Protein 4YLI (pdb70)

B-factor: mean 74.46, std 20.17, range [33.18, 168.23]

InterPro domains:
  IPR001304 C-type lectin-like [PF00059] (160-266)
  IPR001304 C-type lectin-like [PS50041] (149-265)
  IPR001304 C-type lectin-like [SM00034] (138-265)
  IPR008160 Collagen triple helix repeat [PF01391] (58-112)
  IPR016186 C-type lectin-like/link domain superfamily [G3DSA:3.10.100.10] (116-270)
  IPR016187 C-type lectin fold [SSF56436] (149-268)
  IPR018378 C-type lectin, conserved site [PS00615] (242-264)
  IPR033990 Collectin, C-type lectin-like domain [cd03591] (151-266)
  IPR051077 Calcium-dependent Lectin [PTHR24024] (12-266)

GO terms:
  GO:0070492 oligosaccharide binding (F, IDA)
  GO:0005509 calcium ion binding (F, IDA)
  GO:0005537 D-mannose binding (F, IDA)
  GO:0005576 extracellular region (C, IDA)
  GO:0003677 DNA binding (F, IDA)
  GO:0042806 fucose binding (F, IDA)
  GO:0019730 antimicrobial humoral response (P, IDA)
  GO:0006956 complement activation (P, IDA)
  GO:0120153 calcium-dependent carbohydrate binding (F, IDA)
  GO:0097194 execution phase of apoptosis (P, IC)
  GO:0001867 complement activation, lectin pathway (P, IMP)
  GO:0005515 protein binding (F, IPI)
  GO:0005576 extracellular region (C, TAS)
  GO:0042802 identical protein binding (F, IPI)
  GO:0001867 complement activation, lectin pathway (P, IDA)
  GO:1903028 positive regulation of opsonization (P, IDA)
  GO:0006508 proteolysis (P, IDA)

Organism: Homo sapiens (NCBI:txid9606)

Foldseek 3Di:
DVVCVVVVVVVVVVVVCVVVVCCCCPVNQNKADDPWKIKGWFFFWDFQVVQQVVLVVVPFGFADCLDDVSLVSVLVSCVVVVHFKAFGFWWQVPHPPFICGNVRHGRDDDAQADPCPPVCPPVAWTTWMAGNVSHIYTGHRRGIGIGMTMHTPD/DVVVVVVVVVVVVVVVCVVVVVCCVPVPQNWDDDPWKIKHWFFFWDFQVVQQVVLVVVPFGFADCQDPVSLVSVLVSCVVVPHFKAFGFWWQVVHPPFIAGNVRHGRDPDAQADPCPPVCVVVAWTTWMAGNVSHIYTGHRRGIGITMTMHTPD/DVVVVVVVVVVVVVVVVVVVVCCCPVPQPWDDDPWKTKHWFFDWDFQVVQQVVLVVVPFGFADCQDPVSLVRVLVSCVVVVHFKAFGFWWQVVHPPFIAGVVRHGHDDDAFADVCPPPCPPVAFTTWMAGNVSHIYTGHRRGIGITMTMHGPD/DVVVVVVVVVVVVVVVCVVVVVCCVPVPQNWDDDPWKIKGWFFFWAFQVVQQVVLVVVPFGFADCQDPVSLVRVLVSCVVVVHFKAFGFWWQVPHPPFIAGVVRHGHDPDAQADVCPPPCPVVAFTTWMAGNVSHIYTDHRRGIGITMTMHTPVD/DVVVVVVVVVVVVVVVCCVPVPQNWDDDPWKIKGWDFFWDFQVVQQVVLVVVPFGFADCQDPVSLVSVLVSCVVVVHFKAFGFWWDVVHPPFIAGNVRHGHDPDAQADPCPPPCPVVAFTTWMAGNVSHIYTHHRRGIGITMTMHTPVD/DVVVVVVVVVVVVVVVVVVVVVCCVPVPQNWDDDPWKIKGWFFFWDFQVVQQVVLVVVPFGFADCQDPVSLVSVLVSCVVVVHFKAFGFWWQVPHPPFIAGVVRHGHDDDAQADVCPPPCPVVAFTGWMAGNVSHIYTGHRRGIGIGMTMGTPD

Structure (mmCIF, N/CA/C/O backbone):
data_4YLI
#
_entry.id   4YLI
#
_cell.length_a   72.990
_cell.length_b   107.590
_cell.length_c   77.820
_cell.angle_alpha   90.000
_cell.angle_beta   91.490
_cell.angle_gamma   90.000
#
_symmetry.space_group_name_H-M   'P 1 21 1'
#
loop_
_entity.id
_entity.type
_entity.pdbx_description
1 polymer Collectin-11
2 non-polymer 'CALCIUM ION'
3 non-polymer 'CHLORIDE ION'
4 non-polymer GLYCEROL
5 water water
#
loop_
_atom_site.group_PDB
_atom_site.id
_atom_site.type_symbol
_atom_site.label_atom_id
_atom_site.label_alt_id
_atom_site.label_comp_id
_atom_site.label_asym_id
_atom_site.label_entity_id
_atom_site.label_seq_id
_atom_site.pdbx_PDB_ins_code
_atom_site.Cartn_x
_atom_site.Cartn_y
_atom_site.Cartn_z
_atom_site.occupancy
_atom_site.B_iso_or_equiv
_atom_site.auth_seq_id
_atom_site.auth_comp_id
_atom_site.auth_asym_id
_atom_site.auth_atom_id
_atom_site.pdbx_PDB_model_num
ATOM 1 N N . SER A 1 1 ? 49.997 6.053 16.694 1.00 137.37 116 SER A N 1
ATOM 2 C CA . SER A 1 1 ? 50.721 6.871 15.730 1.00 141.23 116 SER A CA 1
ATOM 3 C C . SER A 1 1 ? 50.545 6.332 14.313 1.00 146.00 116 SER A C 1
ATOM 4 O O . SER A 1 1 ? 49.601 5.596 14.035 1.00 158.53 116 SER A O 1
ATOM 7 N N . GLN A 1 2 ? 51.460 6.693 13.420 1.00 140.90 117 GLN A N 1
ATOM 8 C CA . GLN A 1 2 ? 51.341 6.320 12.012 1.00 136.58 117 GLN A CA 1
ATOM 9 C C . GLN A 1 2 ? 51.364 4.809 11.808 1.00 130.41 117 GLN A C 1
ATOM 10 O O . GLN A 1 2 ? 50.696 4.280 10.917 1.00 133.43 117 GLN A O 1
ATOM 16 N N . LEU A 1 3 ? 52.130 4.123 12.646 1.00 122.39 118 LEU A N 1
ATOM 17 C CA . LEU A 1 3 ? 52.204 2.668 12.627 1.00 109.49 118 LEU A CA 1
ATOM 18 C C . LEU A 1 3 ? 50.875 2.079 13.094 1.00 110.16 118 LEU A C 1
ATOM 19 O O . LEU A 1 3 ? 50.494 0.981 12.684 1.00 97.35 118 LEU A O 1
ATOM 24 N N . ARG A 1 4 ? 50.180 2.820 13.956 1.00 115.05 119 ARG A N 1
ATOM 25 C CA . ARG A 1 4 ? 48.875 2.407 14.466 1.00 110.64 119 ARG A CA 1
ATOM 26 C C . ARG A 1 4 ? 47.905 2.259 13.308 1.00 106.61 119 ARG A C 1
ATOM 27 O O . ARG A 1 4 ? 46.930 1.517 13.400 1.00 110.07 119 ARG A O 1
ATOM 35 N N . LYS A 1 5 ? 48.151 2.998 12.232 1.00 108.00 120 LYS A N 1
ATOM 36 C CA . LYS A 1 5 ? 47.346 2.847 11.031 1.00 118.79 120 LYS A CA 1
ATOM 37 C C . LYS A 1 5 ? 47.599 1.447 10.468 1.00 125.88 120 LYS A C 1
ATOM 38 O O . LYS A 1 5 ? 46.658 0.722 10.136 1.00 122.86 120 LYS A O 1
ATOM 44 N N . ALA A 1 6 ? 48.875 1.077 10.360 1.00 126.55 121 ALA A N 1
ATOM 45 C CA . ALA A 1 6 ? 49.258 -0.261 9.917 1.00 122.63 121 ALA A CA 1
ATOM 46 C C . ALA A 1 6 ? 48.892 -1.313 10.964 1.00 121.30 121 ALA A C 1
ATOM 47 O O . ALA A 1 6 ? 48.403 -2.395 10.634 1.00 114.88 121 ALA A O 1
ATOM 49 N N . ILE A 1 7 ? 49.148 -0.978 12.226 1.00 117.01 122 ILE A N 1
ATOM 50 C CA . ILE A 1 7 ? 48.811 -1.829 13.365 1.00 109.88 122 ILE A CA 1
ATOM 51 C C . ILE A 1 7 ? 47.297 -1.959 13.536 1.00 115.43 122 ILE A C 1
ATOM 52 O O . ILE A 1 7 ? 46.779 -3.047 13.798 1.00 98.44 122 ILE A O 1
ATOM 57 N N . GLY A 1 8 ? 46.597 -0.837 13.382 1.00 128.21 123 GLY A N 1
ATOM 58 C CA . GLY A 1 8 ? 45.150 -0.795 13.507 1.00 129.27 123 GLY A CA 1
ATOM 59 C C . GLY A 1 8 ? 44.473 -1.665 12.471 1.00 123.86 123 GLY A C 1
ATOM 60 O O . GLY A 1 8 ? 43.393 -2.203 12.705 1.00 123.74 123 GLY A O 1
ATOM 61 N N . GLU A 1 9 ? 45.095 -1.787 11.307 1.00 115.85 124 GLU A N 1
ATOM 62 C CA . GLU A 1 9 ? 44.573 -2.678 10.290 1.00 106.82 124 GLU A CA 1
ATOM 63 C C . GLU A 1 9 ? 44.801 -4.091 10.793 1.00 107.62 124 GLU A C 1
ATOM 64 O O . GLU A 1 9 ? 43.984 -4.982 10.574 1.00 109.10 124 GLU A O 1
ATOM 70 N N . MET A 1 10 ? 45.920 -4.277 11.487 1.00 114.41 125 MET A N 1
ATOM 71 C CA . MET A 1 10 ? 46.275 -5.573 12.051 1.00 117.04 125 MET A CA 1
ATOM 72 C C . MET A 1 10 ? 45.340 -6.024 13.172 1.00 111.55 125 MET A C 1
ATOM 73 O O . MET A 1 10 ? 45.133 -7.227 13.341 1.00 119.59 125 MET A O 1
ATOM 78 N N . ASP A 1 11 ? 44.780 -5.094 13.945 1.00 94.80 126 ASP A N 1
ATOM 79 C CA . ASP A 1 11 ? 43.809 -5.516 14.951 1.00 85.00 126 ASP A CA 1
ATOM 80 C C . ASP A 1 11 ? 42.588 -6.068 14.211 1.00 79.82 126 ASP A C 1
ATOM 81 O O . ASP A 1 11 ? 42.054 -7.115 14.575 1.00 77.99 126 ASP A O 1
ATOM 86 N N . ASN A 1 12 ? 42.167 -5.361 13.164 1.00 78.53 127 ASN A N 1
ATOM 87 C CA . ASN A 1 12 ? 41.080 -5.821 12.305 1.00 84.48 127 ASN A CA 1
ATOM 88 C C . ASN A 1 12 ? 41.438 -7.099 11.553 1.00 82.22 127 ASN A C 1
ATOM 89 O O . ASN A 1 12 ? 40.605 -7.992 11.402 1.00 94.23 127 ASN A O 1
ATOM 94 N N . GLN A 1 13 ? 42.680 -7.183 11.083 1.00 80.65 128 GLN A N 1
ATOM 95 C CA . GLN A 1 13 ? 43.139 -8.359 10.349 1.00 85.62 128 GLN A CA 1
ATOM 96 C C . GLN A 1 13 ? 43.118 -9.599 11.232 1.00 84.17 128 GLN A C 1
ATOM 97 O O . GLN A 1 13 ? 42.603 -10.645 10.837 1.00 91.51 128 GLN A O 1
ATOM 103 N N . VAL A 1 14 ? 43.679 -9.473 12.430 1.00 74.66 129 VAL A N 1
ATOM 104 C CA . VAL A 1 14 ? 43.692 -10.571 13.386 1.00 72.36 129 VAL A CA 1
ATOM 105 C C . VAL A 1 14 ? 42.268 -10.908 13.808 1.00 76.82 129 VAL A C 1
ATOM 106 O O . VAL A 1 14 ? 41.907 -12.077 13.951 1.00 81.60 129 VAL A O 1
ATOM 110 N N . SER A 1 15 ? 41.465 -9.867 14.003 1.00 71.28 130 SER A N 1
ATOM 111 C CA . SER A 1 15 ? 40.068 -10.027 14.379 1.00 79.34 130 SER A CA 1
ATOM 112 C C . SER A 1 15 ? 39.271 -10.716 13.274 1.00 81.95 130 SER A C 1
ATOM 113 O O . SER A 1 15 ? 38.383 -11.526 13.549 1.00 81.41 130 SER A O 1
ATOM 116 N N . GLN A 1 16 ? 39.591 -10.387 12.026 1.00 78.11 131 GLN A N 1
ATOM 117 C CA . GLN A 1 16 ? 38.943 -11.009 10.877 1.00 80.17 131 GLN A CA 1
ATOM 118 C C . GLN A 1 16 ? 39.267 -12.500 10.775 1.00 70.10 131 GLN A C 1
ATOM 119 O O . GLN A 1 16 ? 38.380 -13.317 10.526 1.00 65.41 131 GLN A O 1
ATOM 125 N N . LEU A 1 17 ? 40.537 -12.848 10.967 1.00 69.44 132 LEU A N 1
ATOM 126 C CA . LEU A 1 17 ? 40.957 -14.247 10.949 1.00 61.26 132 LEU A CA 1
ATOM 127 C C . LEU A 1 17 ? 40.271 -15.042 12.052 1.00 61.31 132 LEU A C 1
ATOM 128 O O . LEU A 1 17 ? 39.893 -16.196 11.854 1.00 61.24 132 LEU A O 1
ATOM 133 N N . THR A 1 18 ? 40.111 -14.422 13.216 1.00 65.56 133 THR A N 1
ATOM 134 C CA . THR A 1 18 ? 39.422 -15.072 14.325 1.00 71.43 133 THR A CA 1
ATOM 135 C C . THR A 1 18 ? 37.979 -15.402 13.950 1.00 69.02 133 THR A C 1
ATOM 136 O O . THR A 1 18 ? 37.493 -16.496 14.232 1.00 67.06 133 THR A O 1
ATOM 140 N N . SER A 1 19 ? 37.304 -14.454 13.308 1.00 69.53 134 SER A N 1
ATOM 141 C CA . SER A 1 19 ? 35.918 -14.648 12.897 1.00 78.38 134 SER A CA 1
ATOM 142 C C . SER A 1 19 ? 35.778 -15.702 11.795 1.00 77.05 134 SER A C 1
ATOM 143 O O . SER A 1 19 ? 34.912 -16.573 11.867 1.00 73.44 134 SER A O 1
ATOM 146 N N . GLU A 1 20 ? 36.627 -15.621 10.774 1.00 73.58 135 GLU A N 1
ATOM 147 C CA . GLU A 1 20 ? 36.567 -16.578 9.674 1.00 72.73 135 GLU A CA 1
ATOM 148 C C . GLU A 1 20 ? 36.971 -17.978 10.111 1.00 65.88 135 GLU A C 1
ATOM 149 O O . GLU A 1 20 ? 36.392 -18.964 9.659 1.00 62.67 135 GLU A O 1
ATOM 155 N N . LEU A 1 21 ? 37.968 -18.067 10.984 1.00 62.21 136 LEU A N 1
ATOM 156 C CA . LEU A 1 21 ? 38.394 -19.360 11.504 1.00 59.67 136 LEU A CA 1
ATOM 157 C C . LEU A 1 21 ? 37.262 -19.976 12.315 1.00 59.35 136 LEU A C 1
ATOM 158 O O . LEU A 1 21 ? 37.040 -21.186 12.276 1.00 59.65 136 LEU A O 1
ATOM 163 N N . LYS A 1 22 ? 36.551 -19.133 13.055 1.00 60.46 137 LYS A N 1
ATOM 164 C CA . LYS A 1 22 ? 35.391 -19.585 13.809 1.00 66.48 137 LYS A CA 1
ATOM 165 C C . LYS A 1 22 ? 34.350 -20.155 12.850 1.00 67.90 137 LYS A C 1
ATOM 166 O O . LYS A 1 22 ? 33.742 -21.191 13.124 1.00 72.38 137 LYS A O 1
ATOM 172 N N . PHE A 1 23 ? 34.150 -19.466 11.729 1.00 61.57 138 PHE A N 1
ATOM 173 C CA . PHE A 1 23 ? 33.225 -19.912 10.692 1.00 62.34 138 PHE A CA 1
ATOM 174 C C . PHE A 1 23 ? 33.623 -21.272 10.115 1.00 67.36 138 PHE A C 1
ATOM 175 O O . PHE A 1 23 ? 32.792 -22.172 9.989 1.00 61.57 138 PHE A O 1
ATOM 183 N N . ILE A 1 24 ? 34.897 -21.414 9.765 1.00 72.98 139 ILE A N 1
ATOM 184 C CA . ILE A 1 24 ? 35.404 -22.664 9.206 1.00 72.88 139 ILE A CA 1
ATOM 185 C C . ILE A 1 24 ? 35.293 -23.805 10.215 1.00 65.93 139 ILE A C 1
ATOM 186 O O . ILE A 1 24 ? 34.898 -24.920 9.874 1.00 69.51 139 ILE A O 1
ATOM 191 N N . LYS A 1 25 ? 35.657 -23.513 11.457 1.00 66.78 140 LYS A N 1
ATOM 192 C CA . LYS A 1 25 ? 35.596 -24.491 12.533 1.00 67.11 140 LYS A CA 1
ATOM 193 C C . LYS A 1 25 ? 34.161 -24.927 12.829 1.00 69.22 140 LYS A C 1
ATOM 194 O O . LYS A 1 25 ? 33.884 -26.116 12.989 1.00 80.96 140 LYS A O 1
ATOM 200 N N . ASN A 1 26 ? 33.252 -23.959 12.899 1.00 66.46 141 ASN A N 1
ATOM 201 C CA . ASN A 1 26 ? 31.878 -24.227 13.314 1.00 71.94 141 ASN A CA 1
ATOM 202 C C . ASN A 1 26 ? 30.914 -24.467 12.157 1.00 67.70 141 ASN A C 1
ATOM 203 O O . ASN A 1 26 ? 30.262 -25.508 12.086 1.00 64.01 141 ASN A O 1
ATOM 208 N N . ALA A 1 27 ? 30.821 -23.494 11.258 1.00 72.18 142 ALA A N 1
ATOM 209 C CA . ALA A 1 27 ? 29.849 -23.547 10.173 1.00 70.38 142 ALA A CA 1
ATOM 210 C C . ALA A 1 27 ? 30.218 -24.570 9.103 1.00 75.15 142 ALA A C 1
ATOM 211 O O . ALA A 1 27 ? 29.344 -25.209 8.524 1.00 73.28 142 ALA A O 1
ATOM 213 N N . VAL A 1 28 ? 31.512 -24.732 8.846 1.00 81.38 143 VAL A N 1
ATOM 214 C CA . VAL A 1 28 ? 31.959 -25.600 7.763 1.00 70.05 143 VAL A CA 1
ATOM 215 C C . VAL A 1 28 ? 32.342 -26.987 8.265 1.00 67.94 143 VAL A C 1
ATOM 216 O O . VAL A 1 28 ? 31.751 -27.984 7.857 1.00 61.97 143 VAL A O 1
ATOM 220 N N . ALA A 1 29 ? 33.329 -27.051 9.152 1.00 77.36 144 ALA A N 1
ATOM 221 C CA . ALA A 1 29 ? 33.807 -28.336 9.652 1.00 75.76 144 ALA A CA 1
ATOM 222 C C . ALA A 1 29 ? 32.819 -28.929 10.651 1.00 68.22 144 ALA A C 1
ATOM 223 O O . ALA A 1 29 ? 32.776 -30.141 10.853 1.00 65.25 144 ALA A O 1
ATOM 225 N N . GLY A 1 30 ? 32.040 -28.061 11.286 1.00 74.33 145 GLY A N 1
ATOM 226 C CA . GLY A 1 30 ? 31.031 -28.486 12.237 1.00 68.13 145 GLY A CA 1
ATOM 227 C C . GLY A 1 30 ? 31.631 -29.248 13.401 1.00 72.30 145 GLY A C 1
ATOM 228 O O . GLY A 1 30 ? 31.071 -30.247 13.844 1.00 83.62 145 GLY A O 1
ATOM 229 N N . VAL A 1 31 ? 32.762 -28.770 13.909 1.00 68.46 146 VAL A N 1
ATOM 230 C CA . VAL A 1 31 ? 33.458 -29.478 14.975 1.00 73.75 146 VAL A CA 1
ATOM 231 C C . VAL A 1 31 ? 32.945 -29.037 16.344 1.00 74.12 146 VAL A C 1
ATOM 232 O O . VAL A 1 31 ? 32.510 -27.900 16.525 1.00 67.78 146 VAL A O 1
ATOM 236 N N . ARG A 1 32 ? 32.997 -29.951 17.307 1.00 81.70 147 ARG A N 1
ATOM 237 C CA . ARG A 1 32 ? 32.567 -29.652 18.665 1.00 73.09 147 ARG A CA 1
ATOM 238 C C . ARG A 1 32 ? 33.741 -29.669 19.626 1.00 72.04 147 ARG A C 1
ATOM 239 O O . ARG A 1 32 ? 34.652 -30.486 19.490 1.00 70.93 147 ARG A O 1
ATOM 247 N N . GLU A 1 33 ? 33.715 -28.772 20.602 1.00 76.08 148 GLU A N 1
ATOM 248 C CA . GLU A 1 33 ? 34.845 -28.612 21.505 1.00 79.10 148 GLU A CA 1
ATOM 249 C C . GLU A 1 33 ? 34.385 -28.256 22.911 1.00 87.62 148 GLU A C 1
ATOM 250 O O . GLU A 1 33 ? 33.484 -27.440 23.097 1.00 93.52 148 GLU A O 1
ATOM 256 N N . THR A 1 34 ? 35.010 -28.884 23.899 1.00 87.25 149 THR A N 1
ATOM 257 C CA . THR A 1 34 ? 34.809 -28.509 25.290 1.00 92.12 149 THR A CA 1
ATOM 258 C C . THR A 1 34 ? 36.044 -27.746 25.737 1.00 93.52 149 THR A C 1
ATOM 259 O O . THR A 1 34 ? 36.802 -27.249 24.903 1.00 98.42 149 THR A O 1
ATOM 263 N N . GLU A 1 35 ? 36.256 -27.654 27.043 1.00 92.99 150 GLU A N 1
ATOM 264 C CA . GLU A 1 35 ? 37.401 -26.913 27.552 1.00 97.49 150 GLU A CA 1
ATOM 265 C C . GLU A 1 35 ? 38.676 -27.756 27.525 1.00 101.18 150 GLU A C 1
ATOM 266 O O . GLU A 1 35 ? 39.782 -27.219 27.574 1.00 109.88 150 GLU A O 1
ATOM 272 N N . SER A 1 36 ? 38.526 -29.075 27.437 1.00 108.61 151 SER A N 1
ATOM 273 C CA . SER A 1 36 ? 39.687 -29.961 27.461 1.00 104.56 151 SER A CA 1
ATOM 274 C C . SER A 1 36 ? 39.826 -30.822 26.203 1.00 94.98 151 SER A C 1
ATOM 275 O O . SER A 1 36 ? 40.913 -31.318 25.904 1.00 92.91 151 SER A O 1
ATOM 278 N N . LYS A 1 37 ? 38.736 -30.996 25.463 1.00 89.32 152 LYS A N 1
ATOM 279 C CA . LYS A 1 37 ? 38.751 -31.902 24.317 1.00 82.36 152 LYS A CA 1
ATOM 280 C C . LYS A 1 37 ? 37.969 -31.385 23.113 1.00 77.46 152 LYS A C 1
ATOM 281 O O . LYS A 1 37 ? 37.054 -30.572 23.246 1.00 83.95 152 LYS A O 1
ATOM 287 N N . ILE A 1 38 ? 38.342 -31.883 21.939 1.00 63.02 153 ILE A N 1
ATOM 288 C CA . ILE A 1 38 ? 37.653 -31.563 20.696 1.00 60.76 153 ILE A CA 1
ATOM 289 C C . ILE A 1 38 ? 37.048 -32.818 20.076 1.00 66.21 153 ILE A C 1
ATOM 290 O O . ILE A 1 38 ? 37.675 -33.876 20.060 1.00 62.75 153 ILE A O 1
ATOM 295 N N . TYR A 1 39 ? 35.826 -32.698 19.568 1.00 70.27 154 TYR A N 1
ATOM 296 C CA . TYR A 1 39 ? 35.147 -33.829 18.946 1.00 69.48 154 TYR A CA 1
ATOM 297 C C . TYR A 1 39 ? 34.879 -33.568 17.468 1.00 65.74 154 TYR A C 1
ATOM 298 O O . TYR A 1 39 ? 34.473 -32.471 17.082 1.00 63.80 154 TYR A O 1
ATOM 307 N N . LEU A 1 40 ? 35.119 -34.583 16.646 1.00 53.61 155 LEU A N 1
ATOM 308 C CA . LEU A 1 40 ? 34.936 -34.471 15.203 1.00 56.19 155 LEU A CA 1
ATOM 309 C C . LEU A 1 40 ? 34.145 -35.644 14.636 1.00 57.73 155 LEU A C 1
ATOM 310 O O . LEU A 1 40 ? 34.501 -36.804 14.847 1.00 46.26 155 LEU A O 1
ATOM 315 N N . LEU A 1 41 ? 33.057 -35.333 13.940 1.00 63.50 156 LEU A N 1
ATOM 316 C CA . LEU A 1 41 ? 32.266 -36.349 13.256 1.00 55.69 156 LEU A CA 1
ATOM 317 C C . LEU A 1 41 ? 32.827 -36.615 11.860 1.00 61.87 156 LEU A C 1
ATOM 318 O O . LEU A 1 41 ? 32.853 -35.721 11.014 1.00 70.54 156 LEU A O 1
ATOM 323 N N . VAL A 1 42 ? 33.276 -37.843 11.623 1.00 52.39 157 VAL A N 1
ATOM 324 C CA . VAL A 1 42 ? 33.808 -38.224 10.320 1.00 52.84 157 VAL A CA 1
ATOM 325 C C . VAL A 1 42 ? 32.785 -39.049 9.551 1.00 60.09 157 VAL A C 1
ATOM 326 O O . VAL A 1 42 ? 32.433 -40.157 9.961 1.00 60.52 157 VAL A O 1
ATOM 330 N N . LYS A 1 43 ? 32.301 -38.500 8.441 1.00 59.46 158 LYS A N 1
ATOM 331 C CA . LYS A 1 43 ? 31.242 -39.149 7.676 1.00 65.04 158 LYS A CA 1
ATOM 332 C C . LYS A 1 43 ? 31.795 -40.065 6.593 1.00 74.23 158 LYS A C 1
ATOM 333 O O . LYS A 1 43 ? 31.496 -39.902 5.413 1.00 78.00 158 LYS A O 1
ATOM 339 N N . GLU A 1 44 ? 32.598 -41.036 7.011 1.00 73.22 159 GLU A N 1
ATOM 340 C CA . GLU A 1 44 ? 33.100 -42.070 6.118 1.00 62.75 159 GLU A CA 1
ATOM 341 C C . GLU A 1 44 ? 32.810 -43.425 6.731 1.00 68.99 159 GLU A C 1
ATOM 342 O O . GLU A 1 44 ? 33.262 -43.716 7.837 1.00 72.47 159 GLU A O 1
ATOM 348 N N . GLU A 1 45 ? 32.050 -44.250 6.024 1.00 63.84 160 GLU A N 1
ATOM 349 C CA . GLU A 1 45 ? 31.701 -45.565 6.536 1.00 60.61 160 GLU A CA 1
ATOM 350 C C . GLU A 1 45 ? 32.902 -46.509 6.587 1.00 57.24 160 GLU A C 1
ATOM 351 O O . GLU A 1 45 ? 33.462 -46.885 5.558 1.00 63.69 160 GLU A O 1
ATOM 357 N N . LYS A 1 46 ? 33.293 -46.876 7.804 1.00 57.66 161 LYS A N 1
ATOM 358 C CA . LYS A 1 46 ? 34.382 -47.819 8.035 1.00 54.57 161 LYS A CA 1
ATOM 359 C C . LYS A 1 46 ? 33.998 -48.810 9.128 1.00 54.83 161 LYS A C 1
ATOM 360 O O . LYS A 1 46 ? 33.044 -48.586 9.874 1.00 51.88 161 LYS A O 1
ATOM 366 N N . ARG A 1 47 ? 34.750 -49.897 9.237 1.00 53.62 162 ARG A N 1
ATOM 367 C CA . ARG A 1 47 ? 34.566 -50.815 10.349 1.00 55.48 162 ARG A CA 1
ATOM 368 C C . ARG A 1 47 ? 35.389 -50.303 11.524 1.00 60.83 162 ARG A C 1
ATOM 369 O O . ARG A 1 47 ? 36.219 -49.404 11.357 1.00 64.36 162 ARG A O 1
ATOM 377 N N . TYR A 1 48 ? 35.147 -50.860 12.709 1.00 48.36 163 TYR A N 1
ATOM 378 C CA . TYR A 1 48 ? 35.732 -50.329 13.939 1.00 62.24 163 TYR A CA 1
ATOM 379 C C . TYR A 1 48 ? 37.248 -50.165 13.870 1.00 55.31 163 TYR A C 1
ATOM 380 O O . TYR A 1 48 ? 37.782 -49.125 14.262 1.00 54.11 163 TYR A O 1
ATOM 389 N N . ALA A 1 49 ? 37.933 -51.191 13.377 1.00 50.31 164 ALA A N 1
ATOM 390 C CA . ALA A 1 49 ? 39.388 -51.171 13.298 1.00 51.99 164 ALA A CA 1
ATOM 391 C C . ALA A 1 49 ? 39.888 -50.027 12.420 1.00 55.24 164 ALA A C 1
ATOM 392 O O . ALA A 1 49 ? 40.856 -49.348 12.764 1.00 68.61 164 ALA A O 1
ATOM 394 N N . ASP A 1 50 ? 39.218 -49.813 11.293 1.00 52.43 165 ASP A N 1
ATOM 395 C CA . ASP A 1 50 ? 39.591 -48.745 10.371 1.00 52.26 165 ASP A CA 1
ATOM 396 C C . ASP A 1 50 ? 39.219 -47.371 10.927 1.00 61.68 165 ASP A C 1
ATOM 397 O O . ASP A 1 50 ? 39.937 -46.394 10.713 1.00 67.92 165 ASP A O 1
ATOM 402 N N . ALA A 1 51 ? 38.104 -47.305 11.648 1.00 56.37 166 ALA A N 1
ATOM 403 C CA . ALA A 1 51 ? 37.669 -46.061 12.271 1.00 51.49 166 ALA A CA 1
ATOM 404 C C . ALA A 1 51 ? 38.692 -45.590 13.295 1.00 58.19 166 ALA A C 1
ATOM 405 O O . ALA A 1 51 ? 39.064 -44.413 13.317 1.00 55.12 166 ALA A O 1
ATOM 407 N N . GLN A 1 52 ? 39.151 -46.518 14.132 1.00 53.02 167 GLN A N 1
ATOM 408 C CA . GLN A 1 52 ? 40.139 -46.208 15.159 1.00 54.03 167 GLN A CA 1
ATOM 409 C C . GLN A 1 52 ? 41.455 -45.758 14.527 1.00 64.37 167 GLN A C 1
ATOM 410 O O . GLN A 1 52 ? 42.088 -44.819 15.014 1.00 63.37 167 GLN A O 1
ATOM 416 N N . LEU A 1 53 ? 41.868 -46.429 13.451 1.00 53.53 168 LEU A N 1
ATOM 417 C CA . LEU A 1 53 ? 43.089 -46.044 12.737 1.00 63.96 168 LEU A CA 1
ATOM 418 C C . LEU A 1 53 ? 42.967 -44.642 12.158 1.00 57.75 168 LEU A C 1
ATOM 419 O O . LEU A 1 53 ? 43.909 -43.855 12.201 1.00 59.54 168 LEU A O 1
ATOM 424 N N . SER A 1 54 ? 41.792 -44.335 11.626 1.00 57.47 169 SER A N 1
ATOM 425 C CA . SER A 1 54 ? 41.534 -43.027 11.051 1.00 53.14 169 SER A CA 1
ATOM 426 C C . SER A 1 54 ? 41.638 -41.941 12.131 1.00 60.15 169 SER A C 1
ATOM 427 O O . SER A 1 54 ? 42.226 -40.877 11.903 1.00 65.61 169 SER A O 1
ATOM 430 N N . CYS A 1 55 ? 41.078 -42.219 13.308 1.00 54.09 170 CYS A N 1
ATOM 431 C CA . CYS A 1 55 ? 41.163 -41.298 14.441 1.00 55.27 170 CYS A CA 1
ATOM 432 C C . CYS A 1 55 ? 42.608 -41.122 14.903 1.00 62.75 170 CYS A C 1
ATOM 433 O O . CYS A 1 55 ? 43.033 -40.016 15.240 1.00 66.25 170 CYS A O 1
ATOM 436 N N . GLN A 1 56 ? 43.361 -42.218 14.922 1.00 61.07 171 GLN A N 1
ATOM 437 C CA . GLN A 1 56 ? 44.762 -42.167 15.325 1.00 67.31 171 GLN A CA 1
ATOM 438 C C . GLN A 1 56 ? 45.598 -41.421 14.290 1.00 65.06 171 GLN A C 1
ATOM 439 O O . GLN A 1 56 ? 46.536 -40.711 14.638 1.00 72.41 171 GLN A O 1
ATOM 445 N N . GLY A 1 57 ? 45.245 -41.570 13.018 1.00 64.05 172 GLY A N 1
ATOM 446 C CA . GLY A 1 57 ? 45.956 -40.884 11.955 1.00 63.27 172 GLY A CA 1
ATOM 447 C C . GLY A 1 57 ? 45.826 -39.381 12.078 1.00 62.59 172 GLY A C 1
ATOM 448 O O . GLY A 1 57 ? 46.694 -38.632 11.630 1.00 66.98 172 GLY A O 1
ATOM 449 N N . ARG A 1 58 ? 44.731 -38.943 12.692 1.00 63.48 173 ARG A N 1
ATOM 450 C CA . ARG A 1 58 ? 44.484 -37.523 12.901 1.00 64.62 173 ARG A CA 1
ATOM 451 C C . ARG A 1 58 ? 45.020 -37.019 14.239 1.00 66.09 173 ARG A C 1
ATOM 452 O O . ARG A 1 58 ? 44.948 -35.829 14.529 1.00 62.80 173 ARG A O 1
ATOM 460 N N . GLY A 1 59 ? 45.574 -37.924 15.038 1.00 74.07 174 GLY A N 1
ATOM 461 C CA . GLY A 1 59 ? 46.162 -37.558 16.313 1.00 69.77 174 GLY A CA 1
ATOM 462 C C . GLY A 1 59 ? 45.239 -37.732 17.505 1.00 67.31 174 GLY A C 1
ATOM 463 O O . GLY A 1 59 ? 45.436 -37.099 18.543 1.00 68.07 174 GLY A O 1
ATOM 464 N N . GLY A 1 60 ? 44.225 -38.581 17.362 1.00 62.79 175 GLY A N 1
ATOM 465 C CA . GLY A 1 60 ? 43.290 -38.829 18.445 1.00 62.87 175 GLY A CA 1
ATOM 466 C C . GLY A 1 60 ? 42.840 -40.276 18.516 1.00 61.15 175 GLY A C 1
ATOM 467 O O . GLY A 1 60 ? 43.528 -41.173 18.034 1.00 65.90 175 GLY A O 1
ATOM 468 N N . THR A 1 61 ? 41.678 -40.499 19.120 1.00 60.38 176 THR A N 1
ATOM 469 C CA . THR A 1 61 ? 41.072 -41.828 19.180 1.00 71.30 176 THR A CA 1
ATOM 470 C C . THR A 1 61 ? 39.558 -41.696 19.121 1.00 62.66 176 THR A C 1
ATOM 471 O O . THR A 1 61 ? 39.021 -40.589 19.210 1.00 69.93 176 THR A O 1
ATOM 475 N N . LEU A 1 62 ? 38.871 -42.823 18.972 1.00 62.44 177 LEU A N 1
ATOM 476 C CA . LEU A 1 62 ? 37.414 -42.829 18.998 1.00 54.25 177 LEU A CA 1
ATOM 477 C C . LEU A 1 62 ? 36.911 -42.248 20.318 1.00 59.78 177 LEU A C 1
ATOM 478 O O . LEU A 1 62 ? 37.488 -42.505 21.376 1.00 58.49 177 LEU A O 1
ATOM 483 N N . SER A 1 63 ? 35.855 -41.440 20.237 1.00 59.36 178 SER A N 1
ATOM 484 C CA . SER A 1 63 ? 35.326 -40.709 21.387 1.00 64.33 178 SER A CA 1
ATOM 485 C C . SER A 1 63 ? 35.064 -41.610 22.586 1.00 68.24 178 SER A C 1
ATOM 486 O O . SER A 1 63 ? 34.571 -42.731 22.441 1.00 68.16 178 SER A O 1
ATOM 489 N N . MET A 1 64 ? 35.394 -41.107 23.771 1.00 72.59 179 MET A N 1
ATOM 490 C CA . MET A 1 64 ? 35.251 -41.879 24.999 1.00 74.46 179 MET A CA 1
ATOM 491 C C . MET A 1 64 ? 34.415 -41.141 26.039 1.00 82.64 179 MET A C 1
ATOM 492 O O . MET A 1 64 ? 34.958 -40.471 26.919 1.00 91.83 179 MET A O 1
ATOM 497 N N . PRO A 1 65 ? 33.085 -41.270 25.944 1.00 80.27 180 PRO A N 1
ATOM 498 C CA . PRO A 1 65 ? 32.181 -40.646 26.915 1.00 81.06 180 PRO A CA 1
ATOM 499 C C . PRO A 1 65 ? 32.338 -41.258 28.303 1.00 92.25 180 PRO A C 1
ATOM 500 O O . PRO A 1 65 ? 31.733 -42.291 28.598 1.00 87.77 180 PRO A O 1
ATOM 504 N N . LYS A 1 66 ? 33.153 -40.622 29.138 1.00 98.48 181 LYS A N 1
ATOM 505 C CA . LYS A 1 66 ? 33.433 -41.124 30.477 1.00 98.91 181 LYS A CA 1
ATOM 506 C C . LYS A 1 66 ? 32.554 -40.446 31.525 1.00 101.47 181 LYS A C 1
ATOM 507 O O . LYS A 1 66 ? 32.573 -40.817 32.698 1.00 108.67 181 LYS A O 1
ATOM 513 N N . ASP A 1 67 ? 31.777 -39.458 31.090 1.00 101.85 182 ASP A N 1
ATOM 514 C CA . ASP A 1 67 ? 30.846 -38.761 31.974 1.00 103.34 182 ASP A CA 1
ATOM 515 C C . ASP A 1 67 ? 29.595 -38.306 31.224 1.00 102.16 182 ASP A C 1
ATOM 516 O O . ASP A 1 67 ? 29.505 -38.441 30.004 1.00 95.92 182 ASP A O 1
ATOM 521 N N . GLU A 1 68 ? 28.628 -37.780 31.970 1.00 108.68 183 GLU A N 1
ATOM 522 C CA . GLU A 1 68 ? 27.344 -37.369 31.408 1.00 102.51 183 GLU A CA 1
ATOM 523 C C . GLU A 1 68 ? 27.474 -36.230 30.401 1.00 107.00 183 GLU A C 1
ATOM 524 O O . GLU A 1 68 ? 26.791 -36.219 29.375 1.00 99.73 183 GLU A O 1
ATOM 530 N N . ALA A 1 69 ? 28.358 -35.281 30.695 1.00 109.19 184 ALA A N 1
ATOM 531 C CA . ALA A 1 69 ? 28.534 -34.099 29.856 1.00 105.64 184 ALA A CA 1
ATOM 532 C C . ALA A 1 69 ? 29.033 -34.450 28.457 1.00 104.40 184 ALA A C 1
ATOM 533 O O . ALA A 1 69 ? 28.466 -34.004 27.458 1.00 104.66 184 ALA A O 1
ATOM 535 N N . ALA A 1 70 ? 30.088 -35.256 28.393 1.00 105.09 185 ALA A N 1
ATOM 536 C CA . ALA A 1 70 ? 30.661 -35.673 27.118 1.00 93.26 185 ALA A CA 1
ATOM 537 C C . ALA A 1 70 ? 29.643 -36.424 26.268 1.00 95.74 185 ALA A C 1
ATOM 538 O O . ALA A 1 70 ? 29.522 -36.174 25.068 1.00 94.01 185 ALA A O 1
ATOM 540 N N . ASN A 1 71 ? 28.909 -37.341 26.892 1.00 91.24 186 ASN A N 1
ATOM 541 C CA . ASN A 1 71 ? 27.914 -38.133 26.176 1.00 90.49 186 ASN A CA 1
ATOM 542 C C . ASN A 1 71 ? 26.802 -37.266 25.591 1.00 88.14 186 ASN A C 1
ATOM 543 O O . ASN A 1 71 ? 26.349 -37.499 24.469 1.00 77.72 186 ASN A O 1
ATOM 548 N N . GLY A 1 72 ? 26.368 -36.268 26.356 1.00 89.93 187 GLY A N 1
ATOM 549 C CA . GLY A 1 72 ? 25.326 -35.362 25.909 1.00 89.87 187 GLY A CA 1
ATOM 550 C C . GLY A 1 72 ? 25.748 -34.522 24.718 1.00 96.95 187 GLY A C 1
ATOM 551 O O . GLY A 1 72 ? 24.976 -34.338 23.774 1.00 101.68 187 GLY A O 1
ATOM 552 N N . LEU A 1 73 ? 26.975 -34.012 24.760 1.00 91.57 188 LEU A N 1
ATOM 553 C CA . LEU A 1 73 ? 27.515 -33.232 23.654 1.00 96.23 188 LEU A CA 1
ATOM 554 C C . LEU A 1 73 ? 27.564 -34.077 22.388 1.00 88.26 188 LEU A C 1
ATOM 555 O O . LEU A 1 73 ? 27.146 -33.639 21.316 1.00 93.75 188 LEU A O 1
ATOM 560 N N . MET A 1 74 ? 28.070 -35.298 22.528 1.00 79.42 189 MET A N 1
ATOM 561 C CA . MET A 1 74 ? 28.164 -36.232 21.412 1.00 75.70 189 MET A CA 1
ATOM 562 C C . MET A 1 74 ? 26.783 -36.526 20.831 1.00 80.88 189 MET A C 1
ATOM 563 O O . MET A 1 74 ? 26.609 -36.552 19.611 1.00 76.07 189 MET A O 1
ATOM 568 N N . ALA A 1 75 ? 25.801 -36.720 21.708 1.00 74.69 190 ALA A N 1
ATOM 569 C CA . ALA A 1 75 ? 24.432 -36.996 21.282 1.00 80.63 190 ALA A CA 1
ATOM 570 C C . ALA A 1 75 ? 23.841 -35.838 20.479 1.00 90.54 190 ALA A C 1
ATOM 571 O O . ALA A 1 75 ? 23.226 -36.052 19.433 1.00 87.98 190 ALA A O 1
ATOM 573 N N . ALA A 1 76 ? 24.032 -34.616 20.971 1.00 82.26 191 ALA A N 1
ATOM 574 C CA . ALA A 1 76 ? 23.546 -33.428 20.276 1.00 89.06 191 ALA A CA 1
ATOM 575 C C . ALA A 1 76 ? 24.244 -33.277 18.933 1.00 90.72 191 ALA A C 1
ATOM 576 O O . ALA A 1 76 ? 23.624 -32.920 17.931 1.00 92.04 191 ALA A O 1
ATOM 578 N N . TYR A 1 77 ? 25.541 -33.564 18.929 1.00 88.88 192 TYR A N 1
ATOM 579 C CA . TYR A 1 77 ? 26.348 -33.530 17.719 1.00 81.91 192 TYR A CA 1
ATOM 580 C C . TYR A 1 77 ? 25.742 -34.472 16.680 1.00 86.20 192 TYR A C 1
ATOM 581 O O . TYR A 1 77 ? 25.546 -34.096 15.524 1.00 90.65 192 TYR A O 1
ATOM 590 N N . LEU A 1 78 ? 25.430 -35.689 17.116 1.00 81.40 193 LEU A N 1
ATOM 591 C CA . LEU A 1 78 ? 24.801 -36.694 16.263 1.00 90.31 193 LEU A CA 1
ATOM 592 C C . LEU A 1 78 ? 23.444 -36.240 15.731 1.00 94.23 193 LEU A C 1
ATOM 593 O O . LEU A 1 78 ? 23.141 -36.412 14.550 1.00 88.49 193 LEU A O 1
ATOM 598 N N . ALA A 1 79 ? 22.632 -35.670 16.615 1.00 95.27 194 ALA A N 1
ATOM 599 C CA . ALA A 1 79 ? 21.282 -35.240 16.265 1.00 96.88 194 ALA A CA 1
ATOM 600 C C . ALA A 1 79 ? 21.263 -34.194 15.152 1.00 100.35 194 ALA A C 1
ATOM 601 O O . ALA A 1 79 ? 20.511 -34.322 14.185 1.00 109.37 194 ALA A O 1
ATOM 603 N N . GLN A 1 80 ? 22.085 -33.159 15.291 1.00 87.13 195 GLN A N 1
ATOM 604 C CA . GLN A 1 80 ? 22.124 -32.079 14.308 1.00 91.36 195 GLN A CA 1
ATOM 605 C C . GLN A 1 80 ? 22.588 -32.530 12.923 1.00 90.54 195 GLN A C 1
ATOM 606 O O . GLN A 1 80 ? 22.185 -31.953 11.913 1.00 96.64 195 GLN A O 1
ATOM 612 N N . ALA A 1 81 ? 23.431 -33.554 12.869 1.00 85.57 196 ALA A N 1
ATOM 613 C CA . ALA A 1 81 ? 23.941 -34.033 11.587 1.00 87.46 196 ALA A CA 1
ATOM 614 C C . ALA A 1 81 ? 22.933 -34.956 10.910 1.00 96.12 196 ALA A C 1
ATOM 615 O O . ALA A 1 81 ? 23.118 -35.364 9.764 1.00 96.57 196 ALA A O 1
ATOM 617 N N . GLY A 1 82 ? 21.866 -35.283 11.629 1.00 100.54 197 GLY A N 1
ATOM 618 C CA . GLY A 1 82 ? 20.824 -36.138 11.094 1.00 106.38 197 GLY A CA 1
ATOM 619 C C . GLY A 1 82 ? 21.279 -37.577 10.962 1.00 104.59 197 GLY A C 1
ATOM 620 O O . GLY A 1 82 ? 20.778 -38.323 10.118 1.00 100.66 197 GLY A O 1
ATOM 621 N N . LEU A 1 83 ? 22.235 -37.967 11.799 1.00 94.80 198 LEU A N 1
ATOM 622 C CA . LEU A 1 83 ? 22.761 -39.324 11.776 1.00 86.83 198 LEU A CA 1
ATOM 623 C C . LEU A 1 83 ? 22.076 -40.167 12.844 1.00 86.33 198 LEU A C 1
ATOM 624 O O . LEU A 1 83 ? 21.694 -39.659 13.900 1.00 80.70 198 LEU A O 1
ATOM 629 N N . ALA A 1 84 ? 21.922 -41.456 12.561 1.00 68.19 199 ALA A N 1
ATOM 630 C CA . ALA A 1 84 ? 21.267 -42.368 13.488 1.00 72.14 199 ALA A CA 1
ATOM 631 C C . ALA A 1 84 ? 22.263 -43.039 14.427 1.00 72.07 199 ALA A C 1
ATOM 632 O O . ALA A 1 84 ? 21.918 -43.398 15.553 1.00 77.55 199 ALA A O 1
ATOM 634 N N . ARG A 1 85 ? 23.496 -43.210 13.962 1.00 72.98 200 ARG A N 1
ATOM 635 C CA . ARG A 1 85 ? 24.492 -43.953 14.725 1.00 65.61 200 ARG A CA 1
ATOM 636 C C . ARG A 1 85 ? 25.926 -43.652 14.309 1.00 64.26 200 ARG A C 1
ATOM 637 O O . ARG A 1 85 ? 26.195 -43.314 13.154 1.00 64.18 200 ARG A O 1
ATOM 645 N N . VAL A 1 86 ? 26.840 -43.778 15.268 1.00 58.12 201 VAL A N 1
ATOM 646 C CA . VAL A 1 86 ? 28.272 -43.693 15.003 1.00 60.71 201 VAL A CA 1
ATOM 647 C C . VAL A 1 86 ? 29.038 -44.636 15.925 1.00 57.10 201 VAL A C 1
ATOM 648 O O . VAL A 1 86 ? 28.568 -44.978 17.011 1.00 58.00 201 VAL A O 1
ATOM 652 N N . PHE A 1 87 ? 30.213 -45.064 15.479 1.00 49.91 202 PHE A N 1
ATOM 653 C CA . PHE A 1 87 ? 31.137 -45.803 16.329 1.00 49.09 202 PHE A CA 1
ATOM 654 C C . PHE A 1 87 ? 31.704 -44.898 17.420 1.00 57.61 202 PHE A C 1
ATOM 655 O O . PHE A 1 87 ? 31.946 -43.713 17.187 1.00 53.50 202 PHE A O 1
ATOM 663 N N . ILE A 1 88 ? 31.903 -45.450 18.613 1.00 61.26 203 ILE A N 1
ATOM 664 C CA . ILE A 1 88 ? 32.607 -44.728 19.670 1.00 55.90 203 ILE A CA 1
ATOM 665 C C . ILE A 1 88 ? 33.670 -45.632 20.290 1.00 57.18 203 ILE A C 1
ATOM 666 O O . ILE A 1 88 ? 33.748 -46.820 19.968 1.00 51.21 203 ILE A O 1
ATOM 671 N N . GLY A 1 89 ? 34.496 -45.062 21.163 1.00 54.35 204 GLY A N 1
ATOM 672 C CA . GLY A 1 89 ? 35.648 -45.766 21.700 1.00 56.52 204 GLY A CA 1
ATOM 673 C C . GLY A 1 89 ? 35.356 -46.682 22.875 1.00 60.54 204 GLY A C 1
ATOM 674 O O . GLY A 1 89 ? 35.873 -46.476 23.973 1.00 68.37 204 GLY A O 1
ATOM 675 N N . ILE A 1 90 ? 34.519 -47.690 22.645 1.00 67.80 205 ILE A N 1
ATOM 676 C CA . ILE A 1 90 ? 34.223 -48.700 23.659 1.00 56.43 205 ILE A CA 1
ATOM 677 C C . ILE A 1 90 ? 34.150 -50.089 23.023 1.00 57.81 205 ILE A C 1
ATOM 678 O O . ILE A 1 90 ? 33.579 -50.250 21.943 1.00 58.33 205 ILE A O 1
ATOM 683 N N . ASN A 1 91 ? 34.736 -51.086 23.682 1.00 57.90 206 ASN A N 1
ATOM 684 C CA . ASN A 1 91 ? 34.737 -52.449 23.151 1.00 63.14 206 ASN A CA 1
ATOM 685 C C . ASN A 1 91 ? 35.004 -53.500 24.225 1.00 67.80 206 ASN A C 1
ATOM 686 O O . ASN A 1 91 ? 35.456 -53.174 25.323 1.00 64.24 206 ASN A O 1
ATOM 691 N N . ASP A 1 92 ? 34.719 -54.761 23.907 1.00 56.65 207 ASP A N 1
ATOM 692 C CA . ASP A 1 92 ? 35.102 -55.865 24.784 1.00 66.72 207 ASP A CA 1
ATOM 693 C C . ASP A 1 92 ? 35.792 -56.956 23.965 1.00 64.62 207 ASP A C 1
ATOM 694 O O . ASP A 1 92 ? 35.530 -58.147 24.131 1.00 76.52 207 ASP A O 1
ATOM 699 N N . LEU A 1 93 ? 36.684 -56.523 23.080 1.00 66.11 208 LEU A N 1
ATOM 700 C CA . LEU A 1 93 ? 37.411 -57.417 22.183 1.00 64.28 208 LEU A CA 1
ATOM 701 C C . LEU A 1 93 ? 38.313 -58.398 22.926 1.00 72.99 208 LEU A C 1
ATOM 702 O O . LEU A 1 93 ? 38.426 -59.563 22.541 1.00 78.20 208 LEU A O 1
ATOM 707 N N . GLU A 1 94 ? 38.954 -57.926 23.990 1.00 74.94 209 GLU A N 1
ATOM 708 C CA . GLU A 1 94 ? 39.989 -58.707 24.654 1.00 83.02 209 GLU A CA 1
ATOM 709 C C . GLU A 1 94 ? 39.408 -59.742 25.617 1.00 88.88 209 GLU A C 1
ATOM 710 O O . GLU A 1 94 ? 39.993 -60.807 25.816 1.00 90.92 209 GLU A O 1
ATOM 716 N N . LYS A 1 95 ? 38.260 -59.434 26.211 1.00 87.14 210 LYS A N 1
ATOM 717 C CA . LYS A 1 95 ? 37.553 -60.401 27.046 1.00 89.92 210 LYS A CA 1
ATOM 718 C C . LYS A 1 95 ? 36.046 -60.153 27.006 1.00 91.60 210 LYS A C 1
ATOM 719 O O . LYS A 1 95 ? 35.584 -59.054 27.319 1.00 91.64 210 LYS A O 1
ATOM 725 N N . GLU A 1 96 ? 35.285 -61.177 26.628 1.00 81.42 211 GLU A N 1
ATOM 726 C CA . GLU A 1 96 ? 33.841 -61.042 26.457 1.00 75.26 211 GLU A CA 1
ATOM 727 C C . GLU A 1 96 ? 33.149 -60.597 27.743 1.00 82.52 211 GLU A C 1
ATOM 728 O O . GLU A 1 96 ? 33.331 -61.201 28.800 1.00 89.07 211 GLU A O 1
ATOM 734 N N . GLY A 1 97 ? 32.355 -59.535 27.639 1.00 75.63 212 GLY A N 1
ATOM 735 C CA . GLY A 1 97 ? 31.637 -59.000 28.781 1.00 74.06 212 GLY A CA 1
ATOM 736 C C . GLY A 1 97 ? 32.449 -57.968 29.539 1.00 83.10 212 GLY A C 1
ATOM 737 O O . GLY A 1 97 ? 31.914 -57.229 30.366 1.00 88.29 212 GLY A O 1
ATOM 738 N N . ALA A 1 98 ? 33.747 -57.921 29.258 1.00 80.04 213 ALA A N 1
ATOM 739 C CA . ALA A 1 98 ? 34.642 -56.968 29.907 1.00 82.56 213 ALA A CA 1
ATOM 740 C C . ALA A 1 98 ? 34.929 -55.764 29.007 1.00 77.70 213 ALA A C 1
ATOM 741 O O . ALA A 1 98 ? 35.888 -55.773 28.233 1.00 68.26 213 ALA A O 1
ATOM 743 N N . PHE A 1 99 ? 34.089 -54.736 29.107 1.00 78.21 214 PHE A N 1
ATOM 744 C CA . PHE A 1 99 ? 34.206 -53.560 28.245 1.00 81.52 214 PHE A CA 1
ATOM 745 C C . PHE A 1 99 ? 35.247 -52.555 28.734 1.00 87.56 214 PHE A C 1
ATOM 746 O O . PHE A 1 99 ? 35.356 -52.282 29.929 1.00 88.95 214 PHE A O 1
ATOM 754 N N . VAL A 1 100 ? 35.997 -52.003 27.786 1.00 85.95 215 VAL A N 1
ATOM 755 C CA . VAL A 1 100 ? 37.018 -50.999 28.065 1.00 84.44 215 VAL A CA 1
ATOM 756 C C . VAL A 1 100 ? 36.933 -49.870 27.041 1.00 77.82 215 VAL A C 1
ATOM 757 O O . VAL A 1 100 ? 36.297 -50.023 25.995 1.00 68.97 215 VAL A O 1
ATOM 761 N N . TYR A 1 101 ? 37.564 -48.737 27.339 1.00 78.02 216 TYR A N 1
ATOM 762 C CA . TYR A 1 101 ? 37.608 -47.634 26.384 1.00 68.88 216 TYR A CA 1
ATOM 763 C C . TYR A 1 101 ? 38.739 -47.857 25.384 1.00 69.98 216 TYR A C 1
ATOM 764 O O . TYR A 1 101 ? 39.533 -48.785 25.537 1.00 69.88 216 TYR A O 1
ATOM 773 N N . SER A 1 102 ? 38.799 -47.018 24.353 1.00 77.11 217 SER A N 1
ATOM 774 C CA . SER A 1 102 ? 39.818 -47.150 23.313 1.00 79.67 217 SER A CA 1
ATOM 775 C C . SER A 1 102 ? 41.236 -46.888 23.836 1.00 81.54 217 SER A C 1
ATOM 776 O O . SER A 1 102 ? 42.214 -47.347 23.244 1.00 81.34 217 SER A O 1
ATOM 779 N N . ASP A 1 103 ? 41.351 -46.149 24.936 1.00 77.75 218 ASP A N 1
ATOM 780 C CA . ASP A 1 103 ? 42.662 -45.875 25.522 1.00 83.52 218 ASP A CA 1
ATOM 781 C C . ASP A 1 103 ? 43.051 -46.967 26.514 1.00 87.55 218 ASP A C 1
ATOM 782 O O . ASP A 1 103 ? 43.997 -46.816 27.289 1.00 86.02 218 ASP A O 1
ATOM 787 N N . HIS A 1 104 ? 42.305 -48.067 26.473 1.00 87.61 219 HIS A N 1
ATOM 788 C CA . HIS A 1 104 ? 42.527 -49.217 27.344 1.00 94.04 219 HIS A CA 1
ATOM 789 C C . HIS A 1 104 ? 42.235 -48.911 28.810 1.00 94.18 219 HIS A C 1
ATOM 790 O O . HIS A 1 104 ? 42.487 -49.744 29.678 1.00 107.33 219 HIS A O 1
ATOM 797 N N . SER A 1 105 ? 41.704 -47.724 29.088 1.00 87.34 220 SER A N 1
ATOM 798 C CA . SER A 1 105 ? 41.267 -47.409 30.442 1.00 93.21 220 SER A CA 1
ATOM 799 C C . SER A 1 105 ? 39.984 -48.185 30.720 1.00 101.05 220 SER A C 1
ATOM 800 O O . SER A 1 105 ? 39.131 -48.313 29.841 1.00 100.35 220 SER A O 1
ATOM 803 N N . PRO A 1 106 ? 39.843 -48.706 31.947 1.00 103.39 221 PRO A N 1
ATOM 804 C CA . PRO A 1 106 ? 38.721 -49.594 32.273 1.00 102.08 221 PRO A CA 1
ATOM 805 C C . PRO A 1 106 ? 37.373 -48.882 32.285 1.00 103.88 221 PRO A C 1
ATOM 806 O O . PRO A 1 106 ? 37.304 -47.679 32.537 1.00 104.33 221 PRO A O 1
ATOM 810 N N . MET A 1 107 ? 36.310 -49.635 32.019 1.00 100.85 222 MET A N 1
ATOM 811 C CA . MET A 1 107 ? 34.954 -49.116 32.128 1.00 101.25 222 MET A CA 1
ATOM 812 C C . MET A 1 107 ? 34.649 -48.852 33.598 1.00 111.22 222 MET A C 1
ATOM 813 O O . MET A 1 107 ? 35.174 -49.537 34.476 1.00 124.92 222 MET A O 1
ATOM 818 N N . ARG A 1 108 ? 33.817 -47.854 33.871 1.00 102.55 223 ARG A N 1
ATOM 819 C CA . ARG A 1 108 ? 33.510 -47.502 35.251 1.00 99.85 223 ARG A CA 1
ATOM 820 C C . ARG A 1 108 ? 32.011 -47.422 35.509 1.00 101.45 223 ARG A C 1
ATOM 821 O O . ARG A 1 108 ? 31.210 -47.938 34.729 1.00 101.42 223 ARG A O 1
ATOM 829 N N . THR A 1 109 ? 31.644 -46.771 36.609 1.00 109.64 224 THR A N 1
ATOM 830 C CA . THR A 1 109 ? 30.253 -46.704 37.048 1.00 114.14 224 THR A CA 1
ATOM 831 C C . THR A 1 109 ? 29.337 -46.068 36.007 1.00 111.43 224 THR A C 1
ATOM 832 O O . THR A 1 109 ? 28.247 -46.576 35.737 1.00 103.88 224 THR A O 1
ATOM 836 N N . PHE A 1 110 ? 29.778 -44.955 35.429 1.00 108.40 225 PHE A N 1
ATOM 837 C CA . PHE A 1 110 ? 28.991 -44.267 34.414 1.00 104.14 225 PHE A CA 1
ATOM 838 C C . PHE A 1 110 ? 28.851 -45.094 33.137 1.00 96.16 225 PHE A C 1
ATOM 839 O O . PHE A 1 110 ? 29.825 -45.648 32.633 1.00 102.06 225 PHE A O 1
ATOM 847 N N . ASN A 1 111 ? 27.627 -45.174 32.625 1.00 87.84 226 ASN A N 1
ATOM 848 C CA . ASN A 1 111 ? 27.362 -45.814 31.343 1.00 85.62 226 ASN A CA 1
ATOM 849 C C . ASN A 1 111 ? 26.040 -45.329 30.758 1.00 81.26 226 ASN A C 1
ATOM 850 O O . ASN A 1 111 ? 25.217 -44.747 31.466 1.00 85.20 226 ASN A O 1
ATOM 855 N N . LYS A 1 112 ? 25.843 -45.562 29.464 1.00 80.37 227 LYS A N 1
ATOM 856 C CA . LYS A 1 112 ? 24.598 -45.196 28.796 1.00 79.48 227 LYS A CA 1
ATOM 857 C C . LYS A 1 112 ? 24.029 -46.351 27.982 1.00 84.84 227 LYS A C 1
ATOM 858 O O . LYS A 1 112 ? 23.478 -46.143 26.900 1.00 92.16 227 LYS A O 1
ATOM 864 N N . TRP A 1 113 ? 24.169 -47.568 28.498 1.00 71.70 228 TRP A N 1
ATOM 865 C CA . TRP A 1 113 ? 23.636 -48.740 27.816 1.00 68.91 228 TRP A CA 1
ATOM 866 C C . TRP A 1 113 ? 22.122 -48.648 27.667 1.00 71.92 228 TRP A C 1
ATOM 867 O O . TRP A 1 113 ? 21.413 -48.337 28.626 1.00 74.63 228 TRP A O 1
ATOM 878 N N . ARG A 1 114 ? 21.630 -48.911 26.462 1.00 68.35 229 ARG A N 1
ATOM 879 C CA . ARG A 1 114 ? 20.195 -49.022 26.246 1.00 74.03 229 ARG A CA 1
ATOM 880 C C . ARG A 1 114 ? 19.683 -50.280 26.945 1.00 75.12 229 ARG A C 1
ATOM 881 O O . ARG A 1 114 ? 20.467 -51.167 27.286 1.00 77.62 229 ARG A O 1
ATOM 889 N N . SER A 1 115 ? 18.375 -50.348 27.170 1.00 74.17 230 SER A N 1
ATOM 890 C CA . SER A 1 115 ? 17.780 -51.488 27.862 1.00 80.60 230 SER A CA 1
ATOM 891 C C . SER A 1 115 ? 18.097 -52.808 27.166 1.00 82.67 230 SER A C 1
ATOM 892 O O . SER A 1 115 ? 17.887 -52.956 25.961 1.00 75.66 230 SER A O 1
ATOM 895 N N . GLY A 1 116 ? 18.628 -53.755 27.932 1.00 70.78 231 GLY A N 1
ATOM 896 C CA . GLY A 1 116 ? 18.967 -55.059 27.397 1.00 67.93 231 GLY A CA 1
ATOM 897 C C . GLY A 1 116 ? 20.379 -55.122 26.851 1.00 67.54 231 GLY A C 1
ATOM 898 O O . GLY A 1 116 ? 20.848 -56.188 26.447 1.00 62.79 231 GLY A O 1
ATOM 899 N N . GLU A 1 117 ? 21.066 -53.982 26.849 1.00 66.14 232 GLU A N 1
ATOM 900 C CA . GLU A 1 117 ? 22.424 -53.915 26.321 1.00 61.85 232 GLU A CA 1
ATOM 901 C C . GLU A 1 117 ? 23.453 -53.781 27.436 1.00 63.14 232 GLU A C 1
ATOM 902 O O . GLU A 1 117 ? 23.159 -53.221 28.489 1.00 72.72 232 GLU A O 1
ATOM 908 N N . PRO A 1 118 ? 24.671 -54.294 27.202 1.00 66.67 233 PRO A N 1
ATOM 909 C CA . PRO A 1 118 ? 25.054 -54.992 25.969 1.00 64.62 233 PRO A CA 1
ATOM 910 C C . PRO A 1 118 ? 24.582 -56.443 25.967 1.00 60.75 233 PRO A C 1
ATOM 911 O O . PRO A 1 118 ? 24.654 -57.110 27.001 1.00 64.27 233 PRO A O 1
ATOM 915 N N . ASN A 1 119 ? 24.099 -56.920 24.824 1.00 62.14 234 ASN A N 1
ATOM 916 C CA . ASN A 1 119 ? 23.508 -58.252 24.748 1.00 66.77 234 ASN A CA 1
ATOM 917 C C . ASN A 1 119 ? 24.350 -59.248 23.956 1.00 59.92 234 ASN A C 1
ATOM 918 O O . ASN A 1 119 ? 24.068 -60.445 23.958 1.00 70.06 234 ASN A O 1
ATOM 923 N N . ASN A 1 120 ? 25.384 -58.749 23.287 1.00 62.19 235 ASN A N 1
ATOM 924 C CA . ASN A 1 120 ? 26.274 -59.588 22.488 1.00 54.90 235 ASN A CA 1
ATOM 925 C C . ASN A 1 120 ? 25.513 -60.463 21.494 1.00 53.89 235 ASN A C 1
ATOM 926 O O . ASN A 1 120 ? 25.694 -61.679 21.456 1.00 57.64 235 ASN A O 1
ATOM 931 N N . ALA A 1 121 ? 24.648 -59.826 20.706 1.00 55.96 236 ALA A N 1
ATOM 932 C CA . ALA A 1 121 ? 23.757 -60.513 19.768 1.00 55.11 236 ALA A CA 1
ATOM 933 C C . ALA A 1 121 ? 24.500 -61.472 18.838 1.00 59.42 236 ALA A C 1
ATOM 934 O O . ALA A 1 121 ? 25.452 -61.084 18.160 1.00 65.74 236 ALA A O 1
ATOM 936 N N . TYR A 1 122 ? 24.056 -62.727 18.826 1.00 65.01 237 TYR A N 1
ATOM 937 C CA . TYR A 1 122 ? 24.631 -63.766 17.977 1.00 68.34 237 TYR A CA 1
ATOM 938 C C . TYR A 1 122 ? 26.083 -64.056 18.336 1.00 69.80 237 TYR A C 1
ATOM 939 O O . TYR A 1 122 ? 26.814 -64.655 17.547 1.00 66.96 237 TYR A O 1
ATOM 948 N N . ASP A 1 123 ? 26.487 -63.640 19.534 1.00 63.87 238 ASP A N 1
ATOM 949 C CA . ASP A 1 123 ? 27.842 -63.870 20.015 1.00 64.82 238 ASP A CA 1
ATOM 950 C C . ASP A 1 123 ? 28.865 -63.281 19.042 1.00 60.16 238 ASP A C 1
ATOM 951 O O . ASP A 1 123 ? 29.936 -63.848 18.833 1.00 71.02 238 ASP A O 1
ATOM 956 N N . GLU A 1 124 ? 28.530 -62.137 18.452 1.00 59.61 239 GLU A N 1
ATOM 957 C CA . GLU A 1 124 ? 29.390 -61.525 17.443 1.00 52.32 239 GLU A CA 1
ATOM 958 C C . GLU A 1 124 ? 29.522 -60.010 17.600 1.00 50.87 239 GLU A C 1
ATOM 959 O O . GLU A 1 124 ? 29.927 -59.321 16.664 1.00 53.91 239 GLU A O 1
ATOM 965 N N . GLU A 1 125 ? 29.166 -59.489 18.769 1.00 50.51 240 GLU A N 1
ATOM 966 C CA . GLU A 1 125 ? 29.203 -58.046 18.993 1.00 49.65 240 GLU A CA 1
ATOM 967 C C . GLU A 1 125 ? 30.223 -57.654 20.061 1.00 52.95 240 GLU A C 1
ATOM 968 O O . GLU A 1 125 ? 30.007 -57.875 21.256 1.00 51.09 240 GLU A O 1
ATOM 974 N N . ASP A 1 126 ? 31.336 -57.068 19.622 1.00 49.91 241 ASP A N 1
ATOM 975 C CA . ASP A 1 126 ? 32.406 -56.688 20.540 1.00 60.36 241 ASP A CA 1
ATOM 976 C C . ASP A 1 126 ? 32.752 -55.199 20.461 1.00 64.19 241 ASP A C 1
ATOM 977 O O . ASP A 1 126 ? 33.696 -54.741 21.106 1.00 69.90 241 ASP A O 1
ATOM 982 N N . CYS A 1 127 ? 31.991 -54.450 19.670 1.00 57.73 242 CYS A N 1
ATOM 983 C CA . CYS A 1 127 ? 32.186 -53.007 19.562 1.00 52.66 242 CYS A CA 1
ATOM 984 C C . CYS A 1 127 ? 30.930 -52.248 19.976 1.00 56.69 242 CYS A C 1
ATOM 985 O O . CYS A 1 127 ? 29.875 -52.849 20.183 1.00 61.41 242 CYS A O 1
ATOM 988 N N . VAL A 1 128 ? 31.040 -50.927 20.077 1.00 51.89 243 VAL A N 1
ATOM 989 C CA . VAL A 1 128 ? 29.942 -50.118 20.593 1.00 50.26 243 VAL A CA 1
ATOM 990 C C . VAL A 1 128 ? 29.593 -48.940 19.686 1.00 50.03 243 VAL A C 1
ATOM 991 O O . VAL A 1 128 ? 30.474 -48.260 19.162 1.00 59.26 243 VAL A O 1
ATOM 995 N N . GLU A 1 129 ? 28.295 -48.722 19.501 1.00 50.69 244 GLU A N 1
ATOM 996 C CA . GLU A 1 129 ? 27.789 -47.579 18.749 1.00 52.93 244 GLU A CA 1
ATOM 997 C C . GLU A 1 129 ? 27.018 -46.633 19.665 1.00 61.47 244 GLU A C 1
ATOM 998 O O . GLU A 1 129 ? 26.483 -47.049 20.693 1.00 66.68 244 GLU A O 1
ATOM 1004 N N . MET A 1 130 ? 26.975 -45.357 19.302 1.00 61.17 245 MET A N 1
ATOM 1005 C CA . MET A 1 130 ? 26.068 -44.423 19.957 1.00 63.04 245 MET A CA 1
ATOM 1006 C C . MET A 1 130 ? 24.931 -44.069 19.004 1.00 66.73 245 MET A C 1
ATOM 1007 O O . MET A 1 130 ? 25.161 -43.809 17.822 1.00 70.79 245 MET A O 1
ATOM 1012 N N . VAL A 1 131 ? 23.703 -44.078 19.511 1.00 61.29 246 VAL A N 1
ATOM 1013 C CA . VAL A 1 131 ? 22.558 -43.685 18.701 1.00 63.90 246 VAL A CA 1
ATOM 1014 C C . VAL A 1 131 ? 22.205 -42.224 18.984 1.00 73.16 246 VAL A C 1
ATOM 1015 O O . VAL A 1 131 ? 22.725 -41.625 19.928 1.00 71.17 246 VAL A O 1
ATOM 1019 N N . ALA A 1 132 ? 21.324 -41.658 18.163 1.00 75.76 247 ALA A N 1
ATOM 1020 C CA . ALA A 1 132 ? 20.980 -40.239 18.243 1.00 91.52 247 ALA A CA 1
ATOM 1021 C C . ALA A 1 132 ? 20.513 -39.830 19.640 1.00 96.94 247 ALA A C 1
ATOM 1022 O O . ALA A 1 132 ? 20.747 -38.700 20.074 1.00 98.30 247 ALA A O 1
ATOM 1024 N N . SER A 1 133 ? 19.851 -40.749 20.336 1.00 84.54 248 SER A N 1
ATOM 1025 C CA . SER A 1 133 ? 19.362 -40.482 21.685 1.00 86.42 248 SER A CA 1
ATOM 1026 C C . SER A 1 133 ? 20.502 -40.303 22.686 1.00 91.97 248 SER A C 1
ATOM 1027 O O . SER A 1 133 ? 20.319 -39.702 23.741 1.00 95.47 248 SER A O 1
ATOM 1030 N N . GLY A 1 134 ? 21.676 -40.831 22.355 1.00 88.43 249 GLY A N 1
ATOM 1031 C CA . GLY A 1 134 ? 22.821 -40.758 23.244 1.00 76.58 249 GLY A CA 1
ATOM 1032 C C . GLY A 1 134 ? 23.115 -42.095 23.897 1.00 77.34 249 GLY A C 1
ATOM 1033 O O . GLY A 1 134 ? 24.148 -42.269 24.544 1.00 80.09 249 GLY A O 1
ATOM 1034 N N . GLY A 1 135 ? 22.200 -43.043 23.724 1.00 74.11 250 GLY A N 1
ATOM 1035 C CA . GLY A 1 135 ? 22.348 -44.369 24.299 1.00 82.53 250 GLY A CA 1
ATOM 1036 C C . GLY A 1 135 ? 23.431 -45.189 23.626 1.00 75.46 250 GLY A C 1
ATOM 1037 O O . GLY A 1 135 ? 23.786 -44.934 22.474 1.00 74.28 250 GLY A O 1
ATOM 1038 N N . TRP A 1 136 ? 23.956 -46.177 24.346 1.00 73.15 251 TRP A N 1
ATOM 1039 C CA . TRP A 1 136 ? 24.987 -47.056 23.802 1.00 66.44 251 TRP A CA 1
ATOM 1040 C C . TRP A 1 136 ? 24.408 -48.405 23.390 1.00 71.14 251 TRP A C 1
ATOM 1041 O O . TRP A 1 136 ? 23.435 -48.881 23.975 1.00 68.15 251 TRP A O 1
ATOM 1052 N N . ASN A 1 137 ? 25.017 -49.014 22.379 1.00 70.16 252 ASN A N 1
ATOM 1053 C CA . ASN A 1 137 ? 24.631 -50.344 21.925 1.00 64.85 252 ASN A CA 1
ATOM 1054 C C . ASN A 1 137 ? 25.833 -51.095 21.368 1.00 63.60 252 ASN A C 1
ATOM 1055 O O . ASN A 1 137 ? 26.562 -50.565 20.527 1.00 57.60 252 ASN A O 1
ATOM 1060 N N . ASP A 1 138 ? 26.049 -52.321 21.839 1.00 59.67 253 ASP A N 1
ATOM 1061 C CA . ASP A 1 138 ? 27.145 -53.126 21.318 1.00 53.70 253 ASP A CA 1
ATOM 1062 C C . ASP A 1 138 ? 26.760 -53.712 19.962 1.00 52.94 253 ASP A C 1
ATOM 1063 O O . ASP A 1 138 ? 25.615 -54.093 19.743 1.00 60.57 253 ASP A O 1
ATOM 1068 N N . VAL A 1 139 ? 27.722 -53.749 19.046 1.00 58.79 254 VAL A N 1
ATOM 1069 C CA . VAL A 1 139 ? 27.483 -54.234 17.690 1.00 49.86 254 VAL A CA 1
ATOM 1070 C C . VAL A 1 139 ? 28.678 -55.025 17.173 1.00 56.95 254 VAL A C 1
ATOM 1071 O O . VAL A 1 139 ? 29.731 -55.066 17.810 1.00 55.81 254 VAL A O 1
ATOM 1075 N N . ALA A 1 140 ? 28.505 -55.657 16.017 1.00 51.30 255 ALA A N 1
ATOM 1076 C CA . ALA A 1 140 ? 29.588 -56.391 15.381 1.00 54.77 255 ALA A CA 1
ATOM 1077 C C . ALA A 1 140 ? 30.656 -55.416 14.900 1.00 54.98 255 ALA A C 1
ATOM 1078 O O . ALA A 1 140 ? 30.341 -54.365 14.343 1.00 54.68 255 ALA A O 1
ATOM 1080 N N . CYS A 1 141 ? 31.918 -55.767 15.116 1.00 53.78 256 CYS A N 1
ATOM 1081 C CA . CYS A 1 141 ? 33.021 -54.886 14.756 1.00 51.82 256 CYS A CA 1
ATOM 1082 C C . CYS A 1 141 ? 33.195 -54.758 13.242 1.00 56.16 256 CYS A C 1
ATOM 1083 O O . CYS A 1 141 ? 33.832 -53.819 12.764 1.00 56.38 256 CYS A O 1
ATOM 1086 N N . HIS A 1 142 ? 32.631 -55.699 12.489 1.00 61.83 257 HIS A N 1
ATOM 1087 C CA . HIS A 1 142 ? 32.744 -55.667 11.034 1.00 62.92 257 HIS A CA 1
ATOM 1088 C C . HIS A 1 142 ? 31.644 -54.797 10.434 1.00 56.71 257 HIS A C 1
ATOM 1089 O O . HIS A 1 142 ? 31.595 -54.593 9.221 1.00 66.84 257 HIS A O 1
ATOM 1096 N N . THR A 1 143 ? 30.763 -54.290 11.292 1.00 52.96 258 THR A N 1
ATOM 1097 C CA . THR A 1 143 ? 29.728 -53.350 10.872 1.00 61.64 258 THR A CA 1
ATOM 1098 C C . THR A 1 143 ? 30.356 -52.084 10.297 1.00 62.25 258 THR A C 1
ATOM 1099 O O . THR A 1 143 ? 31.414 -51.650 10.749 1.00 56.52 258 THR A O 1
ATOM 1103 N N . THR A 1 144 ? 29.704 -51.499 9.297 1.00 69.56 259 THR A N 1
ATOM 1104 C CA . THR A 1 144 ? 30.219 -50.297 8.648 1.00 66.62 259 THR A CA 1
ATOM 1105 C C . THR A 1 144 ? 29.340 -49.078 8.918 1.00 70.86 259 THR A C 1
ATOM 1106 O O . THR A 1 144 ? 28.145 -49.086 8.624 1.00 79.14 259 THR A O 1
ATOM 1110 N N . MET A 1 145 ? 29.935 -48.030 9.480 1.00 58.52 260 MET A N 1
ATOM 1111 C CA . MET A 1 145 ? 29.198 -46.803 9.767 1.00 61.79 260 MET A CA 1
ATOM 1112 C C . MET A 1 145 ? 30.120 -45.608 9.987 1.00 59.15 260 MET A C 1
ATOM 1113 O O . MET A 1 145 ? 31.342 -45.748 10.010 1.00 57.89 260 MET A O 1
ATOM 1118 N N . TYR A 1 146 ? 29.520 -44.430 10.138 1.00 52.99 261 TYR A N 1
ATOM 1119 C CA . TYR A 1 146 ? 30.262 -43.224 10.492 1.00 55.43 261 TYR A CA 1
ATOM 1120 C C . TYR A 1 146 ? 30.845 -43.351 11.895 1.00 53.03 261 TYR A C 1
ATOM 1121 O O . TYR A 1 146 ? 30.453 -44.230 12.663 1.00 60.99 261 TYR A O 1
ATOM 1130 N N . PHE A 1 147 ? 31.774 -42.466 12.236 1.00 55.64 262 PHE A N 1
ATOM 1131 C CA . PHE A 1 147 ? 32.393 -42.494 13.556 1.00 50.55 262 PHE A CA 1
ATOM 1132 C C . PHE A 1 147 ? 32.779 -41.100 14.035 1.00 52.07 262 PHE A C 1
ATOM 1133 O O . PHE A 1 147 ? 32.767 -40.141 13.264 1.00 57.21 262 PHE A O 1
ATOM 1141 N N . MET A 1 148 ? 33.103 -40.995 15.320 1.00 53.70 263 MET A N 1
ATOM 1142 C CA . MET A 1 148 ? 33.454 -39.714 15.921 1.00 59.34 263 MET A CA 1
ATOM 1143 C C . MET A 1 148 ? 34.797 -39.789 16.650 1.00 60.23 263 MET A C 1
ATOM 1144 O O . MET A 1 148 ? 35.037 -40.695 17.447 1.00 53.66 263 MET A O 1
ATOM 1149 N N . CYS A 1 149 ? 35.673 -38.832 16.362 1.00 54.82 264 CYS A N 1
ATOM 1150 C CA . CYS A 1 149 ? 37.002 -38.799 16.964 1.00 65.27 264 CYS A CA 1
ATOM 1151 C C . CYS A 1 149 ? 37.093 -37.808 18.121 1.00 64.65 264 CYS A C 1
ATOM 1152 O O . CYS A 1 149 ? 36.385 -36.801 18.152 1.00 65.66 264 CYS A O 1
ATOM 1155 N N . GLU A 1 150 ? 37.974 -38.108 19.069 1.00 64.48 265 GLU A N 1
ATOM 1156 C CA . GLU A 1 150 ? 38.208 -37.247 20.224 1.00 64.97 265 GLU A CA 1
ATOM 1157 C C . GLU A 1 150 ? 39.666 -36.817 20.283 1.00 68.46 265 GLU A C 1
ATOM 1158 O O . GLU A 1 150 ? 40.568 -37.633 20.098 1.00 68.63 265 GLU A O 1
ATOM 1164 N N . PHE A 1 151 ? 39.891 -35.532 20.541 1.00 70.81 266 PHE A N 1
ATOM 1165 C CA . PHE A 1 151 ? 41.242 -34.987 20.615 1.00 74.37 266 PHE A CA 1
ATOM 1166 C C . PHE A 1 151 ? 41.462 -34.278 21.946 1.00 79.34 266 PHE A C 1
ATOM 1167 O O . PHE A 1 151 ? 40.635 -33.472 22.374 1.00 76.64 266 PHE A O 1
ATOM 1175 N N . ASP A 1 152 ? 42.586 -34.564 22.592 1.00 80.14 267 ASP A N 1
ATOM 1176 C CA . ASP A 1 152 ? 42.921 -33.900 23.843 1.00 87.18 267 ASP A CA 1
ATOM 1177 C C . ASP A 1 152 ? 43.672 -32.602 23.548 1.00 84.33 267 ASP A C 1
ATOM 1178 O O . ASP A 1 152 ? 44.659 -32.600 22.813 1.00 84.97 267 ASP A O 1
ATOM 1183 N N . LYS A 1 153 ? 43.198 -31.499 24.120 1.00 87.44 268 LYS A N 1
ATOM 1184 C CA . LYS A 1 153 ? 43.770 -30.182 23.845 1.00 95.97 268 LYS A CA 1
ATOM 1185 C C . LYS A 1 153 ? 45.158 -29.967 24.444 1.00 100.54 268 LYS A C 1
ATOM 1186 O O . LYS A 1 153 ? 45.700 -28.868 24.363 1.00 107.44 268 LYS A O 1
ATOM 1192 N N . GLU A 1 154 ? 45.717 -31.009 25.053 1.00 110.57 269 GLU A N 1
ATOM 1193 C CA . GLU A 1 154 ? 47.062 -30.950 25.625 1.00 125.01 269 GLU A CA 1
ATOM 1194 C C . GLU A 1 154 ? 48.074 -30.352 24.649 1.00 132.63 269 GLU A C 1
ATOM 1195 O O . GLU A 1 154 ? 47.963 -30.531 23.434 1.00 131.95 269 GLU A O 1
ATOM 1201 N N . SER B 1 1 ? 50.956 0.534 29.942 1.00 87.06 116 SER B N 1
ATOM 1202 C CA . SER B 1 1 ? 50.720 -0.798 30.481 1.00 85.96 116 SER B CA 1
ATOM 1203 C C . SER B 1 1 ? 49.537 -1.449 29.778 1.00 95.73 116 SER B C 1
ATOM 1204 O O . SER B 1 1 ? 49.586 -2.630 29.435 1.00 100.95 116 SER B O 1
ATOM 1207 N N . GLN B 1 2 ? 48.472 -0.677 29.575 1.00 93.34 117 GLN B N 1
ATOM 1208 C CA . GLN B 1 2 ? 47.283 -1.185 28.902 1.00 91.44 117 GLN B CA 1
ATOM 1209 C C . GLN B 1 2 ? 47.618 -1.521 27.456 1.00 91.09 117 GLN B C 1
ATOM 1210 O O . GLN B 1 2 ? 47.055 -2.452 26.878 1.00 91.95 117 GLN B O 1
ATOM 1216 N N . LEU B 1 3 ? 48.535 -0.753 26.873 1.00 88.93 118 LEU B N 1
ATOM 1217 C CA . LEU B 1 3 ? 48.993 -1.024 25.517 1.00 86.89 118 LEU B CA 1
ATOM 1218 C C . LEU B 1 3 ? 49.786 -2.325 25.500 1.00 80.02 118 LEU B C 1
ATOM 1219 O O . LEU B 1 3 ? 49.683 -3.116 24.562 1.00 79.92 118 LEU B O 1
ATOM 1224 N N . ARG B 1 4 ? 50.563 -2.545 26.557 1.00 77.40 119 ARG B N 1
ATOM 1225 C CA . ARG B 1 4 ? 51.329 -3.776 26.712 1.00 79.22 119 ARG B CA 1
ATOM 1226 C C . ARG B 1 4 ? 50.400 -4.971 26.910 1.00 83.87 119 ARG B C 1
ATOM 1227 O O . ARG B 1 4 ? 50.697 -6.086 26.481 1.00 89.45 119 ARG B O 1
ATOM 1235 N N . LYS B 1 5 ? 49.273 -4.721 27.569 1.00 86.88 120 LYS B N 1
ATOM 1236 C CA . LYS B 1 5 ? 48.253 -5.740 27.781 1.00 81.30 120 LYS B CA 1
ATOM 1237 C C . LYS B 1 5 ? 47.554 -6.117 26.479 1.00 79.78 120 LYS B C 1
ATOM 1238 O O . LYS B 1 5 ? 47.384 -7.299 26.174 1.00 77.66 120 LYS B O 1
ATOM 1244 N N . ALA B 1 6 ? 47.164 -5.103 25.710 1.00 79.40 121 ALA B N 1
ATOM 1245 C CA . ALA B 1 6 ? 46.483 -5.316 24.436 1.00 76.93 121 ALA B CA 1
ATOM 1246 C C . ALA B 1 6 ? 47.382 -6.026 23.433 1.00 71.26 121 ALA B C 1
ATOM 1247 O O . ALA B 1 6 ? 46.928 -6.898 22.692 1.00 77.37 121 ALA B O 1
ATOM 1249 N N . ILE B 1 7 ? 48.656 -5.647 23.410 1.00 70.92 122 ILE B N 1
ATOM 1250 C CA . ILE B 1 7 ? 49.628 -6.297 22.539 1.00 75.07 122 ILE B CA 1
ATOM 1251 C C . ILE B 1 7 ? 49.847 -7.748 22.948 1.00 71.98 122 ILE B C 1
ATOM 1252 O O . ILE B 1 7 ? 49.899 -8.637 22.099 1.00 76.50 122 ILE B O 1
ATOM 1257 N N . GLY B 1 8 ? 49.977 -7.982 24.251 1.00 64.21 123 GLY B N 1
ATOM 1258 C CA . GLY B 1 8 ? 50.157 -9.329 24.761 1.00 71.50 123 GLY B CA 1
ATOM 1259 C C . GLY B 1 8 ? 48.952 -10.216 24.507 1.00 76.46 123 GLY B C 1
ATOM 1260 O O . GLY B 1 8 ? 49.089 -11.418 24.282 1.00 79.31 123 GLY B O 1
ATOM 1261 N N . GLU B 1 9 ? 47.765 -9.619 24.539 1.00 73.26 124 GLU B N 1
ATOM 1262 C CA . GLU B 1 9 ? 46.534 -10.354 24.272 1.00 72.20 124 GLU B CA 1
ATOM 1263 C C . GLU B 1 9 ? 46.430 -10.702 22.790 1.00 77.87 124 GLU B C 1
ATOM 1264 O O . GLU B 1 9 ? 45.968 -11.785 22.427 1.00 75.37 124 GLU B O 1
ATOM 1270 N N . MET B 1 10 ? 46.867 -9.781 21.937 1.00 76.70 125 MET B N 1
ATOM 1271 C CA . MET B 1 10 ? 46.854 -10.014 20.498 1.00 75.85 125 MET B CA 1
ATOM 1272 C C . MET B 1 10 ? 47.865 -11.090 20.119 1.00 74.06 125 MET B C 1
ATOM 1273 O O . MET B 1 10 ? 47.654 -11.855 19.177 1.00 68.28 125 MET B O 1
ATOM 1278 N N . ASP B 1 11 ? 48.958 -11.150 20.873 1.00 69.76 126 ASP B N 1
ATOM 1279 C CA . ASP B 1 11 ? 49.984 -12.163 20.664 1.00 64.10 126 ASP B CA 1
ATOM 1280 C C . ASP B 1 11 ? 49.457 -13.565 20.964 1.00 62.18 126 ASP B C 1
ATOM 1281 O O . ASP B 1 11 ? 49.704 -14.507 20.214 1.00 59.59 126 ASP B O 1
ATOM 1286 N N . ASN B 1 12 ? 48.731 -13.691 22.070 1.00 57.26 127 ASN B N 1
ATOM 1287 C CA . ASN B 1 12 ? 48.116 -14.955 22.453 1.00 68.36 127 ASN B CA 1
ATOM 1288 C C . ASN B 1 12 ? 47.076 -15.372 21.422 1.00 76.43 127 ASN B C 1
ATOM 1289 O O . ASN B 1 12 ? 46.932 -16.552 21.105 1.00 68.34 127 ASN B O 1
ATOM 1294 N N . GLN B 1 13 ? 46.356 -14.378 20.911 1.00 75.50 128 GLN B N 1
ATOM 1295 C CA . GLN B 1 13 ? 45.331 -14.579 19.897 1.00 61.72 128 GLN B CA 1
ATOM 1296 C C . GLN B 1 13 ? 45.947 -15.133 18.618 1.00 59.30 128 GLN B C 1
ATOM 1297 O O . GLN B 1 13 ? 45.454 -16.109 18.056 1.00 56.89 128 GLN B O 1
ATOM 1303 N N . VAL B 1 14 ? 47.043 -14.520 18.178 1.00 56.39 129 VAL B N 1
ATOM 1304 C CA . VAL B 1 14 ? 47.736 -14.963 16.974 1.00 55.73 129 VAL B CA 1
ATOM 1305 C C . VAL B 1 14 ? 48.254 -16.385 17.168 1.00 66.16 129 VAL B C 1
ATOM 1306 O O . VAL B 1 14 ? 48.194 -17.213 16.256 1.00 56.19 129 VAL B O 1
ATOM 1310 N N . SER B 1 15 ? 48.763 -16.657 18.366 1.00 58.72 130 SER B N 1
ATOM 1311 C CA . SER B 1 15 ? 49.246 -17.986 18.707 1.00 56.99 130 SER B CA 1
ATOM 1312 C C . SER B 1 15 ? 48.104 -19.008 18.717 1.00 56.05 130 SER B C 1
ATOM 1313 O O . SER B 1 15 ? 48.274 -20.152 18.288 1.00 54.69 130 SER B O 1
ATOM 1316 N N . GLN B 1 16 ? 46.939 -18.587 19.201 1.00 58.72 131 GLN B N 1
ATOM 1317 C CA . GLN B 1 16 ? 45.765 -19.454 19.225 1.00 61.41 131 GLN B CA 1
ATOM 1318 C C . GLN B 1 16 ? 45.278 -19.795 17.817 1.00 66.99 131 GLN B C 1
ATOM 1319 O O . GLN B 1 16 ?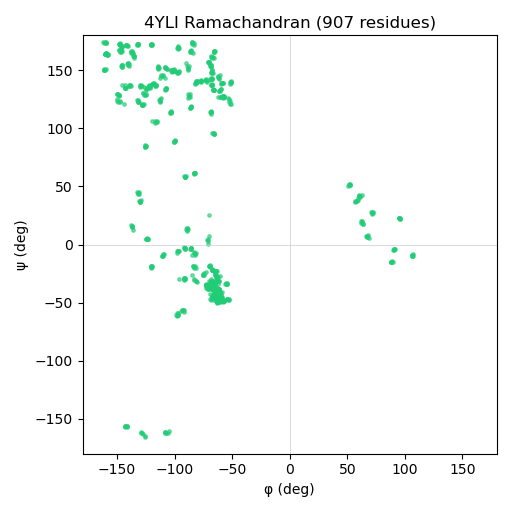 44.955 -20.948 17.528 1.00 64.64 131 GLN B O 1
ATOM 1325 N N . LEU B 1 17 ? 45.218 -18.790 16.947 1.00 65.86 132 LEU B N 1
ATOM 1326 C CA . LEU B 1 17 ? 44.838 -19.009 15.551 1.00 69.14 132 LEU B CA 1
ATOM 1327 C C . LEU B 1 17 ? 45.811 -19.939 14.833 1.00 66.59 132 LEU B C 1
ATOM 1328 O O . LEU B 1 17 ? 45.403 -20.762 14.013 1.00 57.81 132 LEU B O 1
ATOM 1333 N N . THR B 1 18 ? 47.097 -19.800 15.139 1.00 65.73 133 THR B N 1
ATOM 1334 C CA . THR B 1 18 ? 48.120 -20.654 14.550 1.00 58.14 133 THR B CA 1
ATOM 1335 C C . THR B 1 18 ? 47.878 -22.114 14.918 1.00 61.64 133 THR B C 1
ATOM 1336 O O . THR B 1 18 ? 47.973 -23.003 14.072 1.00 57.27 133 THR B O 1
ATOM 1340 N N . SER B 1 19 ? 47.561 -22.350 16.187 1.00 59.18 134 SER B N 1
ATOM 1341 C CA . SER B 1 19 ? 47.305 -23.695 16.686 1.00 62.17 134 SER B CA 1
ATOM 1342 C C . SER B 1 19 ? 46.023 -24.291 16.098 1.00 59.95 134 SER B C 1
ATOM 1343 O O . SER B 1 19 ? 45.999 -25.452 15.683 1.00 60.74 134 SER B O 1
ATOM 1346 N N . GLU B 1 20 ? 44.958 -23.495 16.069 1.00 54.32 135 GLU B N 1
ATOM 1347 C CA . GLU B 1 20 ? 43.673 -23.950 15.542 1.00 57.64 135 GLU B CA 1
ATOM 1348 C C . GLU B 1 20 ? 43.721 -24.207 14.040 1.00 59.37 135 GLU B C 1
ATOM 1349 O O . GLU B 1 20 ? 43.111 -25.160 13.545 1.00 56.83 135 GLU B O 1
ATOM 1355 N N . LEU B 1 21 ? 44.444 -23.355 13.320 1.00 52.35 136 LEU B N 1
ATOM 1356 C CA . LEU B 1 21 ? 44.610 -23.519 11.882 1.00 54.80 136 LEU B CA 1
ATOM 1357 C C . LEU B 1 21 ? 45.367 -24.813 11.577 1.00 63.92 136 LEU B C 1
ATOM 1358 O O . LEU B 1 21 ? 45.038 -25.535 10.635 1.00 70.17 136 LEU B O 1
ATOM 1363 N N . LYS B 1 22 ? 46.382 -25.098 12.387 1.00 55.88 137 LYS B N 1
ATOM 1364 C CA . LYS B 1 22 ? 47.158 -26.328 12.262 1.00 64.20 137 LYS B CA 1
ATOM 1365 C C . LYS B 1 22 ? 46.290 -27.565 12.489 1.00 60.41 137 LYS B C 1
ATOM 1366 O O . LYS B 1 22 ? 46.395 -28.555 11.761 1.00 55.56 137 LYS B O 1
ATOM 1372 N N . PHE B 1 23 ? 45.433 -27.496 13.503 1.00 60.08 138 PHE B N 1
ATOM 1373 C CA 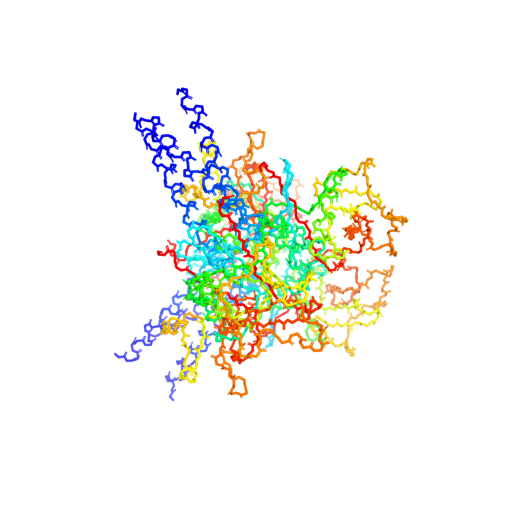. PHE B 1 23 ? 44.513 -28.583 13.824 1.00 57.40 138 PHE B CA 1
ATOM 1374 C C . PHE B 1 23 ? 43.573 -28.888 12.656 1.00 60.64 138 PHE B C 1
ATOM 1375 O O . PHE B 1 23 ? 43.366 -30.050 12.298 1.00 58.76 138 PHE B O 1
ATOM 1383 N N . ILE B 1 24 ? 42.997 -27.838 12.078 1.00 53.20 139 ILE B N 1
ATOM 1384 C CA . ILE B 1 24 ? 42.067 -27.980 10.962 1.00 55.86 139 ILE B CA 1
ATOM 1385 C C . ILE B 1 24 ? 42.737 -28.609 9.743 1.00 56.13 139 ILE B C 1
ATOM 1386 O O . ILE B 1 24 ? 42.168 -29.487 9.095 1.00 63.80 139 ILE B O 1
ATOM 1391 N N . LYS B 1 25 ? 43.953 -28.162 9.446 1.00 53.79 140 LYS B N 1
ATOM 1392 C CA . LYS B 1 25 ? 44.703 -28.676 8.308 1.00 55.98 140 LYS B CA 1
ATOM 1393 C C . LYS B 1 25 ? 44.990 -30.168 8.453 1.00 63.84 140 LYS B C 1
ATOM 1394 O O . LYS B 1 25 ? 44.867 -30.926 7.488 1.00 66.04 140 LYS B O 1
ATOM 1400 N N . ASN B 1 26 ? 45.365 -30.588 9.658 1.00 60.77 141 ASN B N 1
ATOM 1401 C CA . ASN B 1 26 ? 45.800 -31.963 9.877 1.00 67.26 141 ASN B CA 1
ATOM 1402 C C . ASN B 1 26 ? 44.670 -32.910 10.292 1.00 61.16 141 ASN B C 1
ATOM 1403 O O . ASN B 1 26 ? 44.413 -33.909 9.620 1.00 68.13 141 ASN B O 1
ATOM 1408 N N . ALA B 1 27 ? 43.993 -32.591 11.389 1.00 61.71 142 ALA B N 1
ATOM 1409 C CA . ALA B 1 27 ? 42.968 -33.476 11.939 1.00 55.72 142 ALA B CA 1
ATOM 1410 C C . ALA B 1 27 ? 41.696 -33.497 11.094 1.00 53.46 142 ALA B C 1
ATOM 1411 O O . ALA B 1 27 ? 41.039 -34.532 10.988 1.00 62.41 142 ALA B O 1
ATOM 1413 N N . VAL B 1 28 ? 41.351 -32.359 10.496 1.00 48.48 143 VAL B N 1
ATOM 1414 C CA . VAL B 1 28 ? 40.107 -32.249 9.739 1.00 47.50 143 VAL B CA 1
ATOM 1415 C C . VAL B 1 28 ? 40.307 -32.434 8.236 1.00 59.88 143 VAL B C 1
ATOM 1416 O O . VAL B 1 28 ? 39.741 -33.349 7.639 1.00 63.44 143 VAL B O 1
ATOM 1420 N N . ALA B 1 29 ? 41.106 -31.569 7.621 1.00 62.78 144 ALA B N 1
ATOM 1421 C CA . ALA B 1 29 ? 41.299 -31.634 6.175 1.00 49.12 144 ALA B CA 1
ATOM 1422 C C . ALA B 1 29 ? 42.209 -32.792 5.775 1.00 49.23 144 ALA B C 1
ATOM 1423 O O . ALA B 1 29 ? 42.106 -33.318 4.668 1.00 57.30 144 ALA B O 1
ATOM 1425 N N . GLY B 1 30 ? 43.085 -33.194 6.692 1.00 60.47 145 GLY B N 1
ATOM 1426 C CA . GLY B 1 30 ? 44.008 -34.297 6.471 1.00 47.61 145 GLY B CA 1
ATOM 1427 C C . GLY B 1 30 ? 44.990 -34.103 5.327 1.00 53.45 145 GLY B C 1
ATOM 1428 O O . GLY B 1 30 ? 45.277 -35.039 4.585 1.00 69.21 145 GLY B O 1
ATOM 1429 N N . VAL B 1 31 ? 45.530 -32.895 5.199 1.00 56.80 146 VAL B N 1
ATOM 1430 C CA . VAL B 1 31 ? 46.444 -32.577 4.107 1.00 61.04 146 VAL B CA 1
ATOM 1431 C C . VAL B 1 31 ? 47.889 -32.877 4.487 1.00 58.96 146 VAL B C 1
ATOM 1432 O O . VAL B 1 31 ? 48.251 -32.861 5.661 1.00 70.73 146 VAL B O 1
ATOM 1436 N N . ARG B 1 32 ? 48.710 -33.152 3.481 1.00 64.58 147 ARG B N 1
ATOM 1437 C CA . ARG B 1 32 ? 50.127 -33.412 3.692 1.00 58.56 147 ARG B CA 1
ATOM 1438 C C . ARG B 1 32 ? 50.927 -32.245 3.137 1.00 54.72 147 ARG B C 1
ATOM 1439 O O . ARG B 1 32 ? 50.532 -31.632 2.148 1.00 65.52 147 ARG B O 1
ATOM 1447 N N . GLU B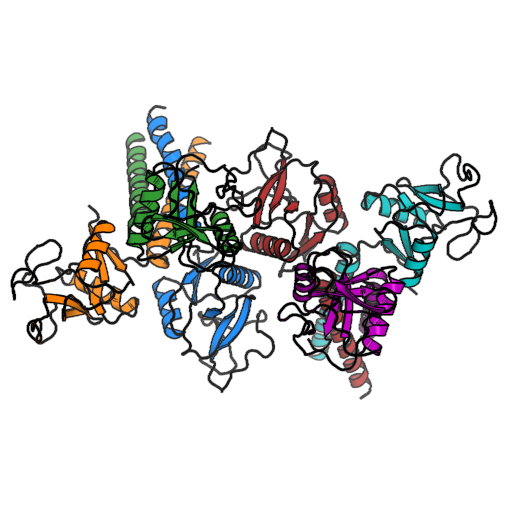 1 33 ? 52.043 -31.923 3.779 1.00 58.95 148 GLU B N 1
ATOM 1448 C CA . GLU B 1 33 ? 52.761 -30.704 3.436 1.00 57.28 148 GLU B CA 1
ATOM 1449 C C . GLU B 1 33 ? 54.276 -30.878 3.520 1.00 58.46 148 GLU B C 1
ATOM 1450 O O . GLU B 1 33 ? 54.786 -31.481 4.458 1.00 70.70 148 GLU B O 1
ATOM 1456 N N . THR B 1 34 ? 54.986 -30.379 2.511 1.00 65.96 149 THR B N 1
ATOM 1457 C CA . THR B 1 34 ? 56.442 -30.274 2.567 1.00 65.70 149 THR B CA 1
ATOM 1458 C C . THR B 1 34 ? 56.809 -28.802 2.709 1.00 67.00 149 THR B C 1
ATOM 1459 O O . THR B 1 34 ? 55.962 -27.986 3.074 1.00 71.08 149 THR B O 1
ATOM 1463 N N . GLU B 1 35 ? 58.054 -28.458 2.394 1.00 67.60 150 GLU B N 1
ATOM 1464 C CA . GLU B 1 35 ? 58.511 -27.076 2.507 1.00 63.22 150 GLU B CA 1
ATOM 1465 C C . GLU B 1 35 ? 58.101 -26.247 1.295 1.00 70.94 150 GLU B C 1
ATOM 1466 O O . GLU B 1 35 ? 58.054 -25.020 1.360 1.00 85.60 150 GLU B O 1
ATOM 1472 N N . SER B 1 36 ? 57.791 -26.920 0.192 1.00 75.13 151 SER B N 1
ATOM 1473 C CA . SER B 1 36 ? 57.445 -26.226 -1.042 1.00 71.15 151 SER B CA 1
ATOM 1474 C C . SER B 1 36 ? 56.044 -26.567 -1.550 1.00 75.33 151 SER B C 1
ATOM 1475 O O . SER B 1 36 ? 55.480 -25.828 -2.358 1.00 77.87 151 SER B O 1
ATOM 1478 N N . LYS B 1 37 ? 55.477 -27.675 -1.083 1.00 61.26 152 LYS B N 1
ATOM 1479 C CA . LYS B 1 37 ? 54.213 -28.136 -1.649 1.00 60.07 152 LYS B CA 1
ATOM 1480 C C . LYS B 1 37 ? 53.212 -28.674 -0.630 1.00 61.97 152 LYS B C 1
ATOM 1481 O O . LYS B 1 37 ? 53.583 -29.164 0.438 1.00 65.64 152 LYS B O 1
ATOM 1487 N N . ILE B 1 38 ? 51.936 -28.585 -0.993 1.00 46.98 153 ILE B N 1
ATOM 1488 C CA . ILE B 1 38 ? 50.852 -29.158 -0.209 1.00 54.12 153 ILE B CA 1
ATOM 1489 C C . ILE B 1 38 ? 50.123 -30.206 -1.043 1.00 47.25 153 ILE B C 1
ATOM 1490 O O . ILE B 1 38 ? 49.898 -30.020 -2.238 1.00 51.33 153 ILE B O 1
ATOM 1495 N N . TYR B 1 39 ? 49.772 -31.319 -0.413 1.00 53.70 154 TYR B N 1
ATOM 1496 C CA . TYR B 1 39 ? 49.087 -32.398 -1.106 1.00 50.75 154 TYR B CA 1
ATOM 1497 C C . TYR B 1 39 ? 47.701 -32.613 -0.510 1.00 52.86 154 TYR B C 1
ATOM 1498 O O . TYR B 1 39 ? 47.530 -32.583 0.707 1.00 59.25 154 TYR B O 1
ATOM 1507 N N . LEU B 1 40 ? 46.711 -32.810 -1.372 1.00 52.99 155 LEU B N 1
ATOM 1508 C CA . LEU B 1 40 ? 45.339 -33.001 -0.922 1.00 44.10 155 LEU B CA 1
ATOM 1509 C C . LEU B 1 40 ? 44.699 -34.203 -1.602 1.00 50.41 155 LEU B C 1
ATOM 1510 O O . LEU B 1 40 ? 44.641 -34.283 -2.826 1.00 46.59 155 LEU B O 1
ATOM 1515 N N . LEU B 1 41 ? 44.228 -35.142 -0.793 1.00 45.78 156 LEU B N 1
ATOM 1516 C CA . LEU B 1 41 ? 43.523 -36.310 -1.296 1.00 47.85 156 LEU B CA 1
ATOM 1517 C C . LEU B 1 41 ? 42.041 -35.974 -1.462 1.00 52.21 156 LEU B C 1
ATOM 1518 O O . LEU B 1 41 ? 41.373 -35.601 -0.493 1.00 52.51 156 LEU B O 1
ATOM 1523 N N . VAL B 1 42 ? 41.539 -36.058 -2.691 1.00 46.36 157 VAL B N 1
ATOM 1524 C CA . VAL B 1 42 ? 40.125 -35.793 -2.954 1.00 50.79 157 VAL B CA 1
ATOM 1525 C C . VAL B 1 42 ? 39.361 -37.089 -3.175 1.00 62.18 157 VAL B C 1
ATOM 1526 O O . VAL B 1 42 ? 39.587 -37.796 -4.162 1.00 56.21 157 VAL B O 1
ATOM 1530 N N . LYS B 1 43 ? 38.444 -37.390 -2.262 1.00 72.75 158 LYS B N 1
ATOM 1531 C CA . LYS B 1 43 ? 37.716 -38.652 -2.303 1.00 70.97 158 LYS B CA 1
ATOM 1532 C C . LYS B 1 43 ? 36.419 -38.534 -3.102 1.00 74.50 158 LYS B C 1
ATOM 1533 O O . LYS B 1 43 ? 35.325 -38.794 -2.595 1.00 75.77 158 LYS B O 1
ATOM 1539 N N . GLU B 1 44 ? 36.568 -38.134 -4.362 1.00 71.15 159 GLU B N 1
ATOM 1540 C CA . GLU B 1 44 ? 35.472 -38.094 -5.322 1.00 60.81 159 GLU B CA 1
ATOM 1541 C C . GLU B 1 44 ? 35.891 -38.830 -6.593 1.00 67.33 159 GLU B C 1
ATOM 1542 O O . GLU B 1 44 ? 36.871 -38.459 -7.236 1.00 70.22 159 GLU B O 1
ATOM 1548 N N . GLU B 1 45 ? 35.156 -39.878 -6.948 1.00 57.46 160 GLU B N 1
ATOM 1549 C CA . GLU B 1 45 ? 35.477 -40.665 -8.132 1.00 59.72 160 GLU B CA 1
ATOM 1550 C C . GLU B 1 45 ? 35.235 -39.884 -9.418 1.00 71.45 160 GLU B C 1
ATOM 1551 O O . GLU B 1 45 ? 34.101 -39.532 -9.741 1.00 84.29 160 GLU B O 1
ATOM 1557 N N . LYS B 1 46 ? 36.312 -39.608 -10.144 1.00 66.29 161 LYS B N 1
ATOM 1558 C CA . LYS B 1 46 ? 36.215 -38.903 -11.415 1.00 67.65 161 LYS B CA 1
ATOM 1559 C C . LYS B 1 46 ? 37.121 -39.524 -12.472 1.00 71.86 161 LYS B C 1
ATOM 1560 O O . LYS B 1 46 ? 38.005 -40.323 -12.159 1.00 72.48 161 LYS B O 1
ATOM 1566 N N . ARG B 1 47 ? 36.906 -39.140 -13.725 1.00 69.66 162 ARG B N 1
ATOM 1567 C CA . ARG B 1 47 ? 37.803 -39.535 -14.800 1.00 70.62 162 ARG B CA 1
ATOM 1568 C C . ARG B 1 47 ? 38.973 -38.558 -14.829 1.00 65.38 162 ARG B C 1
ATOM 1569 O O . ARG B 1 47 ? 38.904 -37.491 -14.215 1.00 66.94 162 ARG B O 1
ATOM 1577 N N . TYR B 1 48 ? 40.050 -38.922 -15.522 1.00 55.44 163 TYR B N 1
ATOM 1578 C CA . TYR B 1 48 ? 41.294 -38.149 -15.451 1.00 54.98 163 TYR B CA 1
ATOM 1579 C C . TYR B 1 48 ? 41.090 -36.674 -15.794 1.00 49.85 163 TYR B C 1
ATOM 1580 O O . TYR B 1 48 ? 41.553 -35.793 -15.069 1.00 50.48 163 TYR B O 1
ATOM 1589 N N . ALA B 1 49 ? 40.377 -36.416 -16.886 1.00 43.64 164 ALA B N 1
ATOM 1590 C CA . ALA B 1 49 ? 40.152 -35.053 -17.352 1.00 55.93 164 ALA B CA 1
ATOM 1591 C C . ALA B 1 49 ? 39.441 -34.213 -16.294 1.00 64.02 164 ALA B C 1
ATOM 1592 O O . ALA B 1 49 ? 39.775 -33.044 -16.089 1.00 67.99 164 ALA B O 1
ATOM 1594 N N . ASP B 1 50 ? 38.461 -34.812 -15.625 1.00 58.90 165 ASP B N 1
ATOM 1595 C CA . ASP B 1 50 ? 37.718 -34.117 -14.580 1.00 52.50 165 ASP B CA 1
ATOM 1596 C C . ASP B 1 50 ? 38.557 -33.943 -13.315 1.00 54.10 165 ASP B C 1
ATOM 1597 O O . ASP B 1 50 ? 38.437 -32.936 -12.618 1.00 57.05 165 ASP B O 1
ATOM 1602 N N . ALA B 1 51 ? 39.411 -34.919 -13.025 1.00 57.97 166 ALA B N 1
ATOM 1603 C CA . ALA B 1 51 ? 40.289 -34.832 -11.864 1.00 52.10 166 ALA B CA 1
ATOM 1604 C C . ALA B 1 51 ? 41.235 -33.643 -12.004 1.00 53.16 166 ALA B C 1
ATOM 1605 O O . ALA B 1 51 ? 41.403 -32.858 -11.072 1.00 56.35 166 ALA B O 1
ATOM 1607 N N . GLN B 1 52 ? 41.838 -33.508 -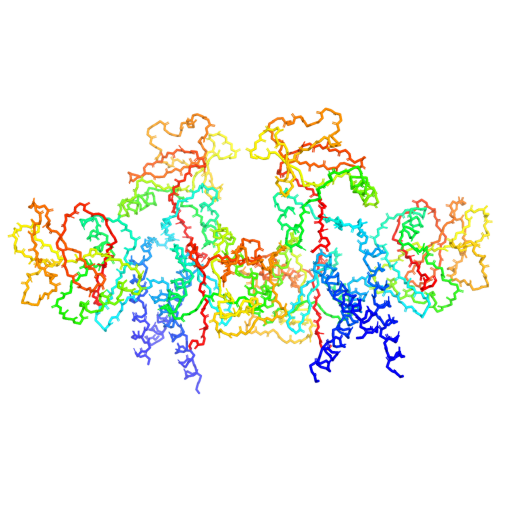13.181 1.00 53.64 167 GLN B N 1
ATOM 1608 C CA . GLN B 1 52 ? 42.748 -32.403 -13.453 1.00 56.31 167 GLN B CA 1
ATOM 1609 C C . GLN B 1 52 ? 42.020 -31.063 -13.390 1.00 56.71 167 GLN B C 1
ATOM 1610 O O . GLN B 1 52 ? 42.537 -30.093 -12.831 1.00 50.82 167 GLN B O 1
ATOM 1616 N N . LEU B 1 53 ? 40.816 -31.015 -13.954 1.00 53.79 168 LEU B N 1
ATOM 1617 C CA . LEU B 1 53 ? 40.016 -29.795 -13.919 1.00 58.09 168 LEU B CA 1
ATOM 1618 C C . LEU B 1 53 ? 39.678 -29.399 -12.484 1.00 62.04 168 LEU B C 1
ATOM 1619 O O . LEU B 1 53 ? 39.729 -28.220 -12.122 1.00 63.92 168 LEU B O 1
ATOM 1624 N N . SER B 1 54 ? 39.349 -30.396 -11.667 1.00 57.69 169 SER B N 1
ATOM 1625 C CA . SER B 1 54 ? 39.026 -30.163 -10.265 1.00 54.36 169 SER B CA 1
ATOM 1626 C C . SER B 1 54 ? 40.237 -29.624 -9.516 1.00 56.40 169 SER B C 1
ATOM 1627 O O . SER B 1 54 ? 40.117 -28.698 -8.712 1.00 55.77 169 SER B O 1
ATOM 1630 N N . CYS B 1 55 ? 41.403 -30.206 -9.781 1.00 45.57 170 CYS B N 1
ATOM 1631 C CA . CYS B 1 55 ? 42.641 -29.738 -9.164 1.00 50.55 170 CYS B CA 1
ATOM 1632 C C . CYS B 1 55 ? 42.961 -28.303 -9.593 1.00 53.42 170 CYS B C 1
ATOM 1633 O O . CYS B 1 55 ? 43.387 -27.485 -8.779 1.00 57.23 170 CYS B O 1
ATOM 1636 N N . GLN B 1 56 ? 42.731 -27.997 -10.868 1.00 50.28 171 GLN B N 1
ATOM 1637 C CA . GLN B 1 56 ? 43.001 -26.660 -11.393 1.00 55.04 171 GLN B CA 1
ATOM 1638 C C . GLN B 1 56 ? 42.047 -25.634 -10.789 1.00 61.47 171 GLN B C 1
ATOM 1639 O O . GLN B 1 56 ? 42.430 -24.492 -10.526 1.00 62.17 171 GLN B O 1
ATOM 1645 N N . GLY B 1 57 ? 40.805 -26.051 -10.566 1.00 55.89 172 GLY B N 1
ATOM 1646 C CA . GLY B 1 57 ? 39.805 -25.190 -9.958 1.00 57.87 172 GLY B CA 1
ATOM 1647 C C . GLY B 1 57 ? 40.152 -24.812 -8.531 1.00 60.81 172 GLY B C 1
ATOM 1648 O O . GLY B 1 57 ? 39.734 -23.768 -8.031 1.00 65.01 172 GLY B O 1
ATOM 1649 N N . ARG B 1 58 ? 40.922 -25.670 -7.872 1.00 60.60 173 ARG B N 1
ATOM 1650 C CA . ARG B 1 58 ? 41.320 -25.437 -6.489 1.00 61.25 173 ARG B CA 1
ATOM 1651 C C . ARG B 1 58 ? 42.643 -24.672 -6.442 1.00 59.09 173 ARG B C 1
ATOM 1652 O O . ARG B 1 58 ? 43.128 -24.315 -5.371 1.00 58.83 173 ARG B O 1
ATOM 1660 N N . GLY B 1 59 ? 43.224 -24.431 -7.613 1.00 57.95 174 GLY B N 1
ATOM 1661 C CA . GLY B 1 59 ? 44.464 -23.682 -7.718 1.00 52.25 174 GLY B CA 1
ATOM 1662 C C . GLY B 1 59 ? 45.705 -24.556 -7.771 1.00 58.64 174 GLY B C 1
ATOM 1663 O O . GLY B 1 59 ? 46.804 -24.099 -7.458 1.00 59.43 174 GLY B O 1
ATOM 1664 N N . GLY B 1 60 ? 45.540 -25.812 -8.175 1.00 56.22 175 GLY B N 1
ATOM 1665 C CA . GLY B 1 60 ? 46.664 -26.728 -8.250 1.00 44.31 175 GLY B CA 1
ATOM 1666 C C . GLY B 1 60 ? 46.612 -27.648 -9.454 1.00 47.91 175 GLY B C 1
ATOM 1667 O O . GLY B 1 60 ? 45.985 -27.334 -10.464 1.00 59.71 175 GLY B O 1
ATOM 1668 N N . THR B 1 61 ? 47.288 -28.786 -9.350 1.00 46.79 176 THR B N 1
ATOM 1669 C CA . THR B 1 61 ? 47.268 -29.783 -10.411 1.00 55.93 176 THR B CA 1
ATOM 1670 C C . THR B 1 61 ? 47.363 -31.186 -9.805 1.00 47.74 176 THR B C 1
ATOM 1671 O O . THR B 1 61 ? 47.646 -31.325 -8.612 1.00 48.15 176 THR B O 1
ATOM 1675 N N . LEU B 1 62 ? 47.123 -32.219 -10.613 1.00 44.77 177 LEU B N 1
ATOM 1676 C CA . LEU B 1 62 ? 47.301 -33.596 -10.150 1.00 42.02 177 LEU B CA 1
ATOM 1677 C C . LEU B 1 62 ? 48.745 -33.820 -9.715 1.00 47.17 177 LEU B C 1
ATOM 1678 O O . LEU B 1 62 ? 49.671 -33.337 -10.369 1.00 49.04 177 LEU B O 1
ATOM 1683 N N . SER B 1 63 ? 48.920 -34.544 -8.610 1.00 45.96 178 SER B N 1
ATOM 1684 C CA . SER B 1 63 ? 50.231 -34.742 -7.986 1.00 49.63 178 SER B CA 1
ATOM 1685 C C . SER B 1 63 ? 51.302 -35.221 -8.963 1.00 49.56 178 SER B C 1
ATOM 1686 O O . SER B 1 63 ? 51.045 -36.054 -9.832 1.00 39.25 178 SER B O 1
ATOM 1689 N N . MET B 1 64 ? 52.507 -34.683 -8.805 1.00 45.22 179 MET B N 1
ATOM 1690 C CA . MET B 1 64 ? 53.609 -34.997 -9.701 1.00 52.12 179 MET B CA 1
ATOM 1691 C C . MET B 1 64 ? 54.826 -35.505 -8.933 1.00 49.48 179 MET B C 1
ATOM 1692 O O . MET B 1 64 ? 55.722 -34.729 -8.604 1.00 50.22 179 MET B O 1
ATOM 1697 N N . PRO B 1 65 ? 54.856 -36.810 -8.631 1.00 47.57 180 PRO B N 1
ATOM 1698 C CA . PRO B 1 65 ? 56.015 -37.393 -7.946 1.00 50.10 180 PRO B CA 1
ATOM 1699 C C . PRO B 1 65 ? 57.252 -37.359 -8.842 1.00 54.44 180 PRO B C 1
ATOM 1700 O O . PRO B 1 65 ? 57.414 -38.241 -9.684 1.00 59.51 180 PRO B O 1
ATOM 1704 N N . LYS B 1 66 ? 58.092 -36.340 -8.682 1.00 48.22 181 LYS B N 1
ATOM 1705 C CA . LYS B 1 66 ? 59.279 -36.187 -9.523 1.00 53.87 181 LYS B CA 1
ATOM 1706 C C . LYS B 1 66 ? 60.545 -36.720 -8.861 1.00 54.50 181 LYS B C 1
ATOM 1707 O O . LYS B 1 66 ? 61.595 -36.793 -9.495 1.00 57.58 181 LYS B O 1
ATOM 1713 N N . ASP B 1 67 ? 60.440 -37.101 -7.592 1.00 52.94 182 ASP B N 1
ATOM 1714 C CA . ASP B 1 67 ? 61.561 -37.689 -6.866 1.00 61.92 182 ASP B CA 1
ATOM 1715 C C . ASP B 1 67 ? 61.053 -38.701 -5.846 1.00 62.58 182 ASP B C 1
ATOM 1716 O O . ASP B 1 67 ? 59.848 -38.798 -5.605 1.00 59.77 182 ASP B O 1
ATOM 1721 N N . GLU B 1 68 ? 61.979 -39.436 -5.237 1.00 64.88 183 GLU B N 1
ATOM 1722 C CA . GLU B 1 68 ? 61.629 -40.503 -4.305 1.00 58.87 183 GLU B CA 1
ATOM 1723 C C . GLU B 1 68 ? 60.903 -39.973 -3.071 1.00 66.48 183 GLU B C 1
ATOM 1724 O O . GLU B 1 68 ? 59.987 -40.618 -2.559 1.00 65.61 183 GLU B O 1
ATOM 1730 N N . ALA B 1 69 ? 61.320 -38.802 -2.598 1.00 62.88 184 ALA B N 1
ATOM 1731 C CA . ALA B 1 69 ? 60.744 -38.203 -1.398 1.00 61.20 184 ALA B CA 1
ATOM 1732 C C . ALA B 1 69 ? 59.262 -37.885 -1.585 1.00 66.52 184 ALA B C 1
ATOM 1733 O O . ALA B 1 69 ? 58.437 -38.219 -0.735 1.00 73.63 184 ALA B O 1
ATOM 1735 N N . ALA B 1 70 ? 58.934 -37.218 -2.687 1.00 53.28 185 ALA B N 1
ATOM 1736 C CA . ALA B 1 70 ? 57.548 -36.893 -2.999 1.00 52.44 185 ALA B CA 1
ATOM 1737 C C . ALA B 1 70 ? 56.709 -38.158 -3.166 1.00 56.59 185 ALA B C 1
ATOM 1738 O O . ALA B 1 70 ? 55.588 -38.240 -2.662 1.00 55.33 185 ALA B O 1
ATOM 1740 N N . ASN B 1 71 ? 57.253 -39.138 -3.881 1.00 51.79 186 ASN B N 1
ATOM 1741 C CA . ASN B 1 71 ? 56.538 -40.386 -4.126 1.00 50.94 186 ASN B CA 1
ATOM 1742 C C . ASN B 1 71 ? 56.244 -41.106 -2.814 1.00 53.33 186 ASN B C 1
ATOM 1743 O O . ASN B 1 71 ? 55.155 -41.642 -2.617 1.00 50.09 186 ASN B O 1
ATOM 1748 N N . GLY B 1 72 ? 57.213 -41.086 -1.906 1.00 55.79 187 GLY B N 1
ATOM 1749 C CA . GLY B 1 72 ? 57.055 -41.710 -0.607 1.00 56.67 187 GLY B CA 1
ATOM 1750 C C . GLY B 1 72 ? 55.984 -41.044 0.235 1.00 59.03 187 GLY B C 1
ATOM 1751 O O . GLY B 1 72 ? 55.198 -41.724 0.895 1.00 61.18 187 GLY B O 1
ATOM 1752 N N . LEU B 1 73 ? 55.959 -39.713 0.220 1.00 52.81 188 LEU B N 1
ATOM 1753 C CA . LEU B 1 73 ? 54.937 -38.955 0.938 1.00 57.58 188 LEU B CA 1
ATOM 1754 C C . LEU B 1 73 ? 53.547 -39.292 0.406 1.00 58.88 188 LEU B C 1
ATOM 1755 O O . LEU B 1 73 ? 52.621 -39.540 1.178 1.00 61.05 188 LEU B O 1
ATOM 1760 N N . MET B 1 74 ? 53.409 -39.294 -0.917 1.00 52.59 189 MET B N 1
ATOM 1761 C CA . MET B 1 74 ? 52.142 -39.641 -1.552 1.00 55.50 189 MET B CA 1
ATOM 1762 C C . MET B 1 74 ? 51.724 -41.077 -1.220 1.00 60.79 189 MET B C 1
ATOM 1763 O O . MET B 1 74 ? 50.558 -41.339 -0.921 1.00 58.01 189 MET B O 1
ATOM 1768 N N . ALA B 1 75 ? 52.680 -41.998 -1.255 1.00 52.80 190 ALA B N 1
ATOM 1769 C CA . ALA B 1 75 ? 52.406 -43.402 -0.954 1.00 55.94 190 ALA B CA 1
ATOM 1770 C C . ALA B 1 75 ? 51.912 -43.615 0.482 1.00 61.24 190 ALA B C 1
ATOM 1771 O O . ALA B 1 75 ? 50.952 -44.350 0.713 1.00 69.21 190 ALA B O 1
ATOM 1773 N N . ALA B 1 76 ? 52.581 -42.983 1.442 1.00 55.67 191 ALA B N 1
ATOM 1774 C CA . ALA B 1 76 ? 52.180 -43.069 2.844 1.00 53.31 191 ALA B CA 1
ATOM 1775 C C . ALA B 1 76 ? 50.808 -42.438 3.040 1.00 61.41 191 ALA B C 1
ATOM 1776 O O . ALA B 1 76 ? 49.994 -42.921 3.826 1.00 64.00 191 ALA B O 1
ATOM 1778 N N . TYR B 1 77 ? 50.579 -41.340 2.326 1.00 55.28 192 TYR B N 1
ATOM 1779 C CA . TYR B 1 77 ? 49.306 -40.632 2.331 1.00 51.19 192 TYR B CA 1
ATOM 1780 C C . TYR B 1 77 ? 48.170 -41.570 1.921 1.00 57.83 192 TYR B C 1
ATOM 1781 O O . TYR B 1 77 ? 47.135 -41.632 2.587 1.00 64.75 192 TYR B O 1
ATOM 1790 N N . LEU B 1 78 ? 48.374 -42.302 0.828 1.00 61.02 193 LEU B N 1
ATOM 1791 C CA . LEU B 1 78 ? 47.399 -43.287 0.369 1.00 62.97 193 LEU B CA 1
ATOM 1792 C C . LEU B 1 78 ? 47.171 -44.379 1.408 1.00 75.64 193 LEU B C 1
ATOM 1793 O O . LEU B 1 78 ? 46.033 -44.754 1.697 1.00 70.14 193 LEU B O 1
ATOM 1798 N N . ALA B 1 79 ? 48.268 -44.887 1.962 1.00 81.22 194 ALA B N 1
ATOM 1799 C CA . ALA B 1 79 ? 48.213 -45.976 2.929 1.00 81.81 194 ALA B CA 1
ATOM 1800 C C . ALA B 1 79 ? 47.421 -45.602 4.176 1.00 73.26 194 ALA B C 1
ATOM 1801 O O . ALA B 1 79 ? 46.543 -46.349 4.604 1.00 74.72 194 ALA B O 1
ATOM 1803 N N . GLN B 1 80 ? 47.731 -44.447 4.756 1.00 76.92 195 GLN B N 1
ATOM 1804 C CA . GLN B 1 80 ? 47.058 -44.001 5.972 1.00 76.37 195 GLN B CA 1
ATOM 1805 C C . GLN B 1 80 ? 45.567 -43.761 5.729 1.00 78.43 195 GLN B C 1
ATOM 1806 O O . GLN B 1 80 ? 44.749 -43.914 6.638 1.00 81.75 195 GLN B O 1
ATOM 1812 N N . ALA B 1 81 ? 45.221 -43.378 4.503 1.00 73.26 196 ALA B N 1
ATOM 1813 C CA . ALA B 1 81 ? 43.829 -43.115 4.143 1.00 63.70 196 ALA B CA 1
ATOM 1814 C C . ALA B 1 81 ? 43.084 -44.401 3.779 1.00 70.62 196 ALA B C 1
ATOM 1815 O O . ALA B 1 81 ? 41.875 -44.380 3.547 1.00 79.19 196 ALA B O 1
ATOM 1817 N N . GLY B 1 82 ? 43.812 -45.511 3.709 1.00 72.74 197 GLY B N 1
ATOM 1818 C CA . GLY B 1 82 ? 43.213 -46.800 3.411 1.00 66.37 197 GLY B CA 1
ATOM 1819 C C . GLY B 1 82 ? 42.763 -46.967 1.972 1.00 67.84 197 GLY B C 1
ATOM 1820 O O . GLY B 1 82 ? 41.834 -47.722 1.692 1.00 70.60 197 GLY B O 1
ATOM 1821 N N . LEU B 1 83 ? 43.424 -46.268 1.056 1.00 61.18 198 LEU B N 1
ATOM 1822 C CA . LEU B 1 83 ? 43.068 -46.325 -0.357 1.00 64.34 198 LEU B CA 1
ATOM 1823 C C . LEU B 1 83 ? 43.939 -47.315 -1.115 1.00 61.32 198 LEU B C 1
ATOM 1824 O O . LEU B 1 83 ? 45.104 -47.515 -0.776 1.00 64.92 198 LEU B O 1
ATOM 1829 N N . ALA B 1 84 ? 43.366 -47.929 -2.145 1.00 64.90 199 ALA B N 1
ATOM 1830 C CA . ALA B 1 84 ? 44.083 -48.902 -2.962 1.00 60.49 199 ALA B CA 1
ATOM 1831 C C . ALA B 1 84 ? 44.760 -48.238 -4.162 1.00 63.26 199 ALA B C 1
ATOM 1832 O O . ALA B 1 84 ? 45.797 -48.701 -4.635 1.00 69.96 199 ALA B O 1
ATOM 1834 N N . ARG B 1 85 ? 44.170 -47.152 -4.653 1.00 63.62 200 ARG B N 1
ATOM 1835 C CA . ARG B 1 85 ? 44.680 -46.482 -5.847 1.00 55.44 200 ARG B CA 1
ATOM 1836 C C . ARG B 1 85 ? 44.160 -45.052 -5.982 1.00 52.53 200 ARG B C 1
ATOM 1837 O O . ARG B 1 85 ? 43.070 -44.734 -5.513 1.00 49.74 200 ARG B O 1
ATOM 1845 N N . VAL B 1 86 ? 44.947 -44.190 -6.622 1.00 42.65 201 VAL B N 1
ATOM 1846 C CA . VAL B 1 86 ? 44.491 -42.844 -6.959 1.00 45.24 201 VAL B CA 1
ATOM 1847 C C . VAL B 1 86 ? 45.082 -42.378 -8.285 1.00 42.74 201 VAL B C 1
ATOM 1848 O O . VAL B 1 86 ? 46.156 -42.826 -8.683 1.00 49.85 201 VAL B O 1
ATOM 1852 N N . PHE B 1 87 ? 44.376 -41.482 -8.969 1.00 43.48 202 PHE B N 1
ATOM 1853 C CA . PHE B 1 87 ? 44.930 -40.803 -10.137 1.00 35.87 202 PHE B CA 1
ATOM 1854 C C . PHE B 1 87 ? 46.037 -39.853 -9.705 1.00 46.59 202 PHE B C 1
ATOM 1855 O O . PHE B 1 87 ? 45.939 -39.209 -8.658 1.00 41.74 202 PHE B O 1
ATOM 1863 N N . ILE B 1 88 ? 47.093 -39.773 -10.506 1.00 47.75 203 ILE B N 1
ATOM 1864 C CA . ILE B 1 88 ? 48.136 -38.783 -10.282 1.00 47.75 203 ILE B CA 1
ATOM 1865 C C . ILE B 1 88 ? 48.474 -38.085 -11.594 1.00 46.73 203 ILE B C 1
ATOM 1866 O O . ILE B 1 88 ? 48.014 -38.501 -12.662 1.00 39.23 203 ILE B O 1
ATOM 1871 N N . GLY B 1 89 ? 49.285 -37.034 -11.509 1.00 43.26 204 GLY B N 1
ATOM 1872 C CA . GLY B 1 89 ? 49.545 -36.172 -12.649 1.00 46.46 204 GLY B CA 1
ATOM 1873 C C . GLY B 1 89 ? 50.606 -36.661 -13.616 1.00 44.23 204 GLY B C 1
ATOM 1874 O O . GLY B 1 89 ? 51.622 -35.998 -13.821 1.00 46.90 204 GLY B O 1
ATOM 1875 N N . ILE B 1 90 ? 50.362 -37.820 -14.219 1.00 35.76 205 ILE B N 1
ATOM 1876 C CA . ILE B 1 90 ? 51.238 -38.359 -15.249 1.00 36.28 205 ILE B CA 1
ATOM 1877 C C . ILE B 1 90 ? 50.394 -38.946 -16.370 1.00 42.01 205 ILE B C 1
ATOM 1878 O O . ILE B 1 90 ? 49.391 -39.613 -16.112 1.00 42.75 205 ILE B O 1
ATOM 1883 N N . ASN B 1 91 ? 50.792 -38.682 -17.612 1.00 45.90 206 ASN B N 1
ATOM 1884 C CA . ASN B 1 91 ? 50.053 -39.174 -18.769 1.00 45.23 206 ASN B CA 1
ATOM 1885 C C . ASN B 1 91 ? 50.895 -39.194 -20.042 1.00 46.33 206 ASN B C 1
ATOM 1886 O O . ASN B 1 91 ? 51.960 -38.578 -20.103 1.00 45.03 206 ASN B O 1
ATOM 1891 N N . ASP B 1 92 ? 50.415 -39.915 -21.052 1.00 50.98 207 ASP B N 1
ATOM 1892 C CA . ASP B 1 92 ? 51.026 -39.886 -22.380 1.00 54.28 207 ASP B CA 1
ATOM 1893 C C . ASP B 1 92 ? 49.950 -39.674 -23.441 1.00 53.16 207 ASP B C 1
ATOM 1894 O O . ASP B 1 92 ? 49.927 -40.340 -24.476 1.00 62.46 207 ASP B O 1
ATOM 1899 N N . LEU B 1 93 ? 49.056 -38.732 -23.161 1.00 64.49 208 LEU B N 1
ATOM 1900 C CA . LEU B 1 93 ? 47.923 -38.431 -24.028 1.00 57.48 208 LEU B CA 1
ATOM 1901 C C . LEU B 1 93 ? 48.318 -37.899 -25.403 1.00 64.41 208 LEU B C 1
ATOM 1902 O O . LEU B 1 93 ? 47.712 -38.267 -26.411 1.00 73.17 208 LEU B O 1
ATOM 1907 N N . GLU B 1 94 ? 49.324 -37.031 -25.449 1.00 68.49 209 GLU B N 1
ATOM 1908 C CA . GLU B 1 94 ? 49.655 -36.342 -26.696 1.00 75.36 209 GLU B CA 1
ATOM 1909 C C . GLU B 1 94 ? 50.536 -37.179 -27.618 1.00 70.57 209 GLU B C 1
ATOM 1910 O O . GLU B 1 94 ? 50.468 -37.045 -28.838 1.00 81.74 209 GLU B O 1
ATOM 1916 N N . LYS B 1 95 ? 51.356 -38.046 -27.037 1.00 66.84 210 LYS B N 1
ATOM 1917 C CA . LYS B 1 95 ? 52.192 -38.950 -27.821 1.00 65.22 210 LYS B CA 1
ATOM 1918 C C . LYS B 1 95 ? 52.388 -40.278 -27.095 1.00 67.39 210 LYS B C 1
ATOM 1919 O O . LYS B 1 95 ? 52.856 -40.311 -25.953 1.00 67.72 210 LYS B O 1
ATOM 1925 N N . GLU B 1 96 ? 52.014 -41.369 -27.757 1.00 64.67 211 GLU B N 1
ATOM 1926 C CA . GLU B 1 96 ? 52.074 -42.690 -27.144 1.00 60.94 211 GLU B CA 1
ATOM 1927 C C . GLU B 1 96 ? 53.500 -43.048 -26.742 1.00 55.76 211 GLU B C 1
ATOM 1928 O O . GLU B 1 96 ? 54.421 -42.980 -27.556 1.00 66.63 211 GLU B O 1
ATOM 1934 N N . GLY B 1 97 ? 53.679 -43.422 -25.480 1.00 59.08 212 GLY B N 1
ATOM 1935 C CA . GLY B 1 97 ? 54.988 -43.797 -24.981 1.00 50.21 212 GLY B CA 1
ATOM 1936 C C . GLY B 1 97 ? 55.788 -42.617 -24.463 1.00 52.21 212 GLY B C 1
ATOM 1937 O O . GLY B 1 97 ? 56.791 -42.797 -23.774 1.00 48.49 212 GLY B O 1
ATOM 1938 N N . ALA B 1 98 ? 55.348 -41.406 -24.797 1.00 49.65 213 ALA B N 1
ATOM 1939 C CA . ALA B 1 98 ? 56.030 -40.193 -24.354 1.00 52.03 213 ALA B CA 1
ATOM 1940 C C . ALA B 1 98 ? 55.313 -39.580 -23.160 1.00 59.87 213 ALA B C 1
ATOM 1941 O O . ALA B 1 98 ? 54.449 -38.717 -23.317 1.00 64.66 213 ALA B O 1
ATOM 1943 N N . PHE B 1 99 ? 55.689 -40.018 -21.964 1.00 43.88 214 PHE B N 1
ATOM 1944 C CA . PHE B 1 99 ? 55.009 -39.584 -20.754 1.00 45.21 214 PHE B CA 1
ATOM 1945 C C . PHE B 1 99 ? 55.470 -38.224 -20.258 1.00 48.23 214 PHE B C 1
ATOM 1946 O O . PHE B 1 99 ? 56.653 -37.893 -20.310 1.00 50.94 214 PHE B O 1
ATOM 1954 N N . VAL B 1 100 ? 54.507 -37.440 -19.788 1.00 47.41 215 VAL B N 1
ATOM 1955 C CA . VAL B 1 100 ? 54.767 -36.122 -19.234 1.00 50.27 215 VAL B CA 1
ATOM 1956 C C . VAL B 1 100 ? 53.981 -35.946 -17.941 1.00 50.72 215 VAL B C 1
ATOM 1957 O O . VAL B 1 100 ? 53.032 -36.688 -17.677 1.00 52.00 215 VAL B O 1
ATOM 1961 N N . TYR B 1 101 ? 54.381 -34.969 -17.133 1.00 45.90 216 TYR B N 1
ATOM 1962 C CA . TYR B 1 101 ? 53.649 -34.641 -15.917 1.00 43.28 216 TYR B CA 1
ATOM 1963 C C . TYR B 1 101 ? 52.503 -33.675 -16.227 1.00 50.40 216 TYR B C 1
ATOM 1964 O O . TYR B 1 101 ? 52.384 -33.175 -17.348 1.00 54.57 216 TYR B O 1
ATOM 1973 N N . SER B 1 102 ? 51.666 -33.408 -15.231 1.00 48.52 217 SER B N 1
ATOM 1974 C CA . SER B 1 102 ? 50.504 -32.549 -15.435 1.00 49.82 217 SER B CA 1
ATOM 1975 C C . SER B 1 102 ? 50.889 -31.109 -15.783 1.00 48.79 217 SER B C 1
ATOM 1976 O O . SER B 1 102 ? 50.103 -30.390 -16.390 1.00 48.97 217 SER B O 1
ATOM 1979 N N . ASP B 1 103 ? 52.094 -30.687 -15.406 1.00 49.09 218 ASP B N 1
ATOM 1980 C CA . ASP B 1 103 ? 52.560 -29.342 -15.745 1.00 44.34 218 ASP B CA 1
ATOM 1981 C C . ASP B 1 103 ? 53.267 -29.338 -17.102 1.00 52.20 218 ASP B C 1
ATOM 1982 O O . ASP B 1 103 ? 53.965 -28.383 -17.446 1.00 60.43 218 ASP B O 1
ATOM 1987 N N . HIS B 1 104 ? 53.078 -30.423 -17.852 1.00 53.62 219 HIS B N 1
ATOM 1988 C CA . HIS B 1 104 ? 53.673 -30.621 -19.176 1.00 60.23 219 HIS B CA 1
ATOM 1989 C C . HIS B 1 104 ? 55.193 -30.815 -19.158 1.00 55.44 219 HIS B C 1
ATOM 1990 O O . HIS B 1 104 ? 55.819 -30.905 -20.212 1.00 53.10 219 HIS B O 1
ATOM 1997 N N . SER B 1 105 ? 55.785 -30.905 -17.972 1.00 47.64 220 SER B N 1
ATOM 1998 C CA . SER B 1 105 ? 57.212 -31.201 -17.866 1.00 55.25 220 SER B CA 1
ATOM 1999 C C . SER B 1 105 ? 57.470 -32.669 -18.204 1.00 53.06 220 SER B C 1
ATOM 2000 O O . SER B 1 105 ? 56.670 -33.540 -17.865 1.00 54.56 220 SER B O 1
ATOM 2003 N N . PRO B 1 106 ? 58.589 -32.946 -18.889 1.00 55.83 221 PRO B N 1
ATOM 2004 C CA . PRO B 1 106 ? 58.883 -34.295 -19.390 1.00 60.28 221 PRO B CA 1
ATOM 2005 C C . PRO B 1 106 ? 59.183 -35.314 -18.292 1.00 55.38 221 PRO B C 1
ATOM 2006 O O . PRO B 1 106 ? 59.639 -34.953 -17.205 1.00 52.32 221 PRO B O 1
ATOM 2010 N N . MET B 1 107 ? 58.930 -36.585 -18.592 1.00 60.84 222 MET B N 1
ATOM 2011 C CA . MET B 1 107 ? 59.309 -37.678 -17.705 1.00 44.81 222 MET B CA 1
ATOM 2012 C C . MET B 1 107 ? 60.827 -37.750 -17.663 1.00 53.20 222 MET B C 1
ATOM 2013 O O . MET B 1 107 ? 61.487 -37.453 -18.660 1.00 49.02 222 MET B O 1
ATOM 2018 N N . ARG B 1 108 ? 61.391 -38.154 -16.531 1.00 55.09 223 ARG B N 1
ATOM 2019 C CA . ARG B 1 108 ? 62.843 -38.166 -16.423 1.00 58.41 223 ARG B CA 1
ATOM 2020 C C . ARG B 1 108 ? 63.331 -39.530 -15.954 1.00 52.12 223 ARG B C 1
ATOM 2021 O O . ARG B 1 108 ? 62.599 -40.517 -16.029 1.00 60.01 223 ARG B O 1
ATOM 2029 N N . THR B 1 109 ? 64.571 -39.584 -15.478 1.00 59.19 224 THR B N 1
ATOM 2030 C CA . THR B 1 109 ? 65.182 -40.847 -15.079 1.00 59.80 224 THR B CA 1
ATOM 2031 C C . THR B 1 109 ? 64.391 -41.521 -13.969 1.00 56.99 224 THR B C 1
ATOM 2032 O O . THR B 1 109 ? 64.118 -42.720 -14.027 1.00 54.71 224 THR B O 1
ATOM 2036 N N . PHE B 1 110 ? 64.018 -40.739 -12.961 1.00 55.09 225 PHE B N 1
ATOM 2037 C CA . PHE B 1 110 ? 63.250 -41.261 -11.842 1.00 55.26 225 PHE B CA 1
ATOM 2038 C C . PHE B 1 110 ? 61.859 -41.706 -12.276 1.00 54.82 225 PHE B C 1
ATOM 2039 O O . PHE B 1 110 ? 61.168 -40.996 -12.996 1.00 48.71 225 PHE B O 1
ATOM 2047 N N . ASN B 1 111 ? 61.465 -42.896 -11.839 1.00 61.74 226 ASN B N 1
ATOM 2048 C CA . ASN B 1 111 ? 60.113 -43.395 -12.051 1.00 59.67 226 ASN B CA 1
ATOM 2049 C C . ASN B 1 111 ? 59.803 -44.467 -11.021 1.00 60.21 226 ASN B C 1
ATOM 2050 O O . ASN B 1 111 ? 60.710 -44.996 -10.373 1.00 53.47 226 ASN B O 1
ATOM 2055 N N . LYS B 1 112 ? 58.524 -44.787 -10.865 1.00 51.60 227 LYS B N 1
ATOM 2056 C CA . LYS B 1 112 ? 58.138 -45.838 -9.938 1.00 49.59 227 LYS B CA 1
ATOM 2057 C C . LYS B 1 112 ? 57.201 -46.818 -10.635 1.00 49.01 227 LYS B C 1
ATOM 2058 O O . LYS B 1 112 ? 56.268 -47.341 -10.026 1.00 46.85 227 LYS B O 1
ATOM 2064 N N . TRP B 1 113 ? 57.461 -47.067 -11.915 1.00 51.21 228 TRP B N 1
ATOM 2065 C CA . TRP B 1 113 ? 56.649 -47.998 -12.688 1.00 46.85 228 TRP B CA 1
ATOM 2066 C C . TRP B 1 113 ? 56.692 -49.388 -12.078 1.00 49.67 228 TRP B C 1
ATOM 2067 O O . TRP B 1 113 ? 57.764 -49.887 -11.741 1.00 53.54 228 TRP B O 1
ATOM 2078 N N . ARG B 1 114 ? 55.529 -50.014 -11.936 1.00 52.60 229 ARG B N 1
ATOM 2079 C CA . ARG B 1 114 ? 55.479 -51.415 -11.537 1.00 54.65 229 ARG B CA 1
ATOM 2080 C C . ARG B 1 114 ? 56.053 -52.262 -12.668 1.00 53.24 229 ARG B C 1
ATOM 2081 O O . ARG B 1 114 ? 56.157 -51.795 -13.805 1.00 57.01 229 ARG B O 1
ATOM 2089 N N . SER B 1 115 ? 56.437 -53.497 -12.360 1.00 54.27 230 SER B N 1
ATOM 2090 C CA . SER B 1 115 ? 57.028 -54.377 -13.366 1.00 56.35 230 SER B CA 1
ATOM 2091 C C . SER B 1 115 ? 56.088 -54.560 -14.554 1.00 47.44 230 SER B C 1
ATOM 2092 O O . SER B 1 115 ? 54.915 -54.887 -14.383 1.00 45.48 230 SER B O 1
ATOM 2095 N N . GLY B 1 116 ? 56.606 -54.319 -15.755 1.00 51.48 231 GLY B N 1
ATOM 2096 C CA . GLY B 1 116 ? 55.822 -54.461 -16.970 1.00 50.58 231 GLY B CA 1
ATOM 2097 C C . GLY B 1 116 ? 55.105 -53.196 -17.402 1.00 50.62 231 GLY B C 1
ATOM 2098 O O . GLY B 1 116 ? 54.460 -53.167 -18.450 1.00 61.11 231 GLY B O 1
ATOM 2099 N N . GLU B 1 117 ? 55.216 -52.147 -16.594 1.00 46.88 232 GLU B N 1
ATOM 2100 C CA . GLU B 1 117 ? 54.540 -50.887 -16.884 1.00 44.51 232 GLU B CA 1
ATOM 2101 C C . GLU B 1 117 ? 55.517 -49.800 -17.336 1.00 52.91 232 GLU B C 1
ATOM 2102 O O . GLU B 1 117 ? 56.689 -49.815 -16.961 1.00 50.04 232 GLU B O 1
ATOM 2108 N N . PRO B 1 118 ? 55.031 -48.851 -18.154 1.00 57.42 233 PRO B N 1
ATOM 2109 C CA . PRO B 1 118 ? 53.653 -48.822 -18.657 1.00 47.01 233 PRO B CA 1
ATOM 2110 C C . PRO B 1 118 ? 53.486 -49.758 -19.847 1.00 42.30 233 PRO B C 1
ATOM 2111 O O . PRO B 1 118 ? 54.374 -49.799 -20.699 1.00 50.28 233 PRO B O 1
ATOM 2115 N N . ASN B 1 119 ? 52.373 -50.484 -19.918 1.00 44.58 234 ASN B N 1
ATOM 2116 C CA . ASN B 1 119 ? 52.218 -51.500 -20.955 1.00 51.34 234 ASN B CA 1
ATOM 2117 C C . ASN B 1 119 ? 51.195 -51.111 -22.013 1.00 51.69 234 ASN B C 1
ATOM 2118 O O . ASN B 1 119 ? 51.048 -51.804 -23.020 1.00 56.03 234 ASN B O 1
ATOM 2123 N N . ASN B 1 120 ? 50.481 -50.014 -21.775 1.00 48.17 235 ASN B N 1
ATOM 2124 C CA . ASN B 1 120 ? 49.477 -49.532 -22.719 1.00 52.88 235 ASN B CA 1
ATOM 2125 C C . ASN B 1 120 ? 48.493 -50.635 -23.101 1.00 52.28 235 ASN B C 1
ATOM 2126 O O . ASN B 1 120 ? 48.260 -50.884 -24.284 1.00 47.39 235 ASN B O 1
ATOM 2131 N N . ALA B 1 121 ? 47.926 -51.289 -22.088 1.00 63.00 236 ALA B N 1
ATOM 2132 C CA . ALA B 1 121 ? 47.070 -52.461 -22.280 1.00 58.28 236 ALA B CA 1
ATOM 2133 C C . ALA B 1 121 ? 45.954 -52.211 -23.286 1.00 52.07 236 ALA B C 1
ATOM 2134 O O . ALA B 1 121 ? 45.157 -51.288 -23.135 1.00 58.01 236 ALA B O 1
ATOM 2136 N N . TYR B 1 122 ? 45.920 -53.047 -24.318 1.00 63.02 237 TYR B N 1
ATOM 2137 C CA . TYR B 1 122 ? 44.907 -52.965 -25.361 1.00 66.63 237 TYR B CA 1
ATOM 2138 C C . TYR B 1 122 ? 44.993 -51.636 -26.100 1.00 66.77 237 TYR B C 1
ATOM 2139 O O . TYR B 1 122 ? 44.048 -51.233 -26.776 1.00 58.68 237 TYR B O 1
ATOM 2148 N N . ASP B 1 123 ? 46.134 -50.964 -25.971 1.00 67.46 238 ASP B N 1
ATOM 2149 C CA . ASP B 1 123 ? 46.357 -49.692 -26.647 1.00 66.52 238 ASP B CA 1
ATOM 2150 C C . ASP B 1 123 ? 45.293 -48.660 -26.263 1.00 62.77 238 ASP B C 1
ATOM 2151 O O . ASP B 1 123 ? 44.848 -47.871 -27.095 1.00 65.58 238 ASP B O 1
ATOM 2156 N N . GLU B 1 124 ? 44.889 -48.673 -24.997 1.00 60.80 239 GLU B N 1
ATOM 2157 C CA . GLU B 1 124 ? 43.821 -47.793 -24.526 1.00 65.27 239 GLU B CA 1
ATOM 2158 C C . GLU B 1 124 ? 44.135 -47.161 -23.165 1.00 49.70 239 GLU B C 1
ATOM 2159 O O . GLU B 1 124 ? 43.244 -46.644 -22.491 1.00 67.20 239 GLU B O 1
ATOM 2165 N N . GLU B 1 125 ? 45.401 -47.210 -22.765 1.00 50.59 240 GLU B N 1
ATOM 2166 C CA . GLU B 1 125 ? 45.816 -46.689 -21.464 1.00 54.70 240 GLU B CA 1
ATOM 2167 C C . GLU B 1 125 ? 46.789 -45.517 -21.581 1.00 48.90 240 GLU B C 1
ATOM 2168 O O . GLU B 1 125 ? 47.966 -45.716 -21.886 1.00 55.53 240 GLU B O 1
ATOM 2174 N N . ASP B 1 126 ? 46.302 -44.305 -21.313 1.00 47.25 241 ASP B N 1
ATOM 2175 C CA . ASP B 1 126 ? 47.122 -43.099 -21.446 1.00 43.36 241 ASP B CA 1
ATOM 2176 C C . ASP B 1 126 ? 47.208 -42.255 -20.172 1.00 52.09 241 ASP B C 1
ATOM 2177 O O . ASP B 1 126 ? 47.785 -41.163 -20.187 1.00 46.07 241 ASP B O 1
ATOM 2182 N N . CYS B 1 127 ? 46.631 -42.745 -19.079 1.00 45.49 242 CYS B N 1
ATOM 2183 C CA . CYS B 1 127 ? 46.722 -42.043 -17.800 1.00 42.23 242 CYS B CA 1
ATOM 2184 C C . CYS B 1 127 ? 47.394 -42.926 -16.754 1.00 49.72 242 CYS B C 1
ATOM 2185 O O . CYS B 1 127 ? 47.615 -44.112 -16.992 1.00 52.34 242 CYS B O 1
ATOM 2188 N N . VAL B 1 128 ? 47.694 -42.356 -15.590 1.00 40.46 243 VAL B N 1
ATOM 2189 C CA . VAL B 1 128 ? 48.481 -43.068 -14.584 1.00 42.07 243 VAL B CA 1
ATOM 2190 C C . VAL B 1 128 ? 47.845 -43.077 -13.197 1.00 42.04 243 VAL B C 1
ATOM 2191 O O . VAL B 1 128 ? 47.343 -42.058 -12.723 1.00 44.97 243 VAL B O 1
ATOM 2195 N N . GLU B 1 129 ? 47.881 -44.242 -12.553 1.00 40.80 244 GLU B N 1
ATOM 2196 C CA . GLU B 1 129 ? 47.403 -44.391 -11.183 1.00 42.66 244 GLU B CA 1
ATOM 2197 C C . GLU B 1 129 ? 48.559 -44.725 -10.257 1.00 44.91 244 GLU B C 1
ATOM 2198 O O . GLU B 1 129 ? 49.546 -45.317 -10.686 1.00 39.08 244 GLU B O 1
ATOM 2204 N N . MET B 1 130 ? 48.444 -44.335 -8.991 1.00 52.37 245 MET B N 1
ATOM 2205 C CA . MET B 1 130 ? 49.372 -44.808 -7.975 1.00 43.41 245 MET B CA 1
ATOM 2206 C C . MET B 1 130 ? 48.650 -45.785 -7.061 1.00 44.51 245 MET B C 1
ATOM 2207 O O . MET B 1 130 ? 47.539 -45.514 -6.608 1.00 48.63 245 MET B O 1
ATOM 2212 N N . VAL B 1 131 ? 49.285 -46.921 -6.793 1.00 45.18 246 VAL B N 1
ATOM 2213 C CA . VAL B 1 131 ? 48.728 -47.918 -5.886 1.00 41.05 246 VAL B CA 1
ATOM 2214 C C . VAL B 1 131 ? 49.340 -47.753 -4.499 1.00 51.81 246 VAL B C 1
ATOM 2215 O O . VAL B 1 131 ? 50.300 -46.998 -4.324 1.00 51.81 246 VAL B O 1
ATOM 2219 N N . ALA B 1 132 ? 48.785 -48.464 -3.522 1.00 53.09 247 ALA B N 1
ATOM 2220 C CA . ALA B 1 132 ? 49.176 -48.309 -2.124 1.00 64.35 247 ALA B CA 1
ATOM 2221 C C . ALA B 1 132 ? 50.678 -48.482 -1.900 1.00 75.91 247 ALA B C 1
ATOM 2222 O O . ALA B 1 132 ? 51.260 -47.832 -1.030 1.00 82.96 247 ALA B O 1
ATOM 2224 N N . SER B 1 133 ? 51.300 -49.355 -2.686 1.00 76.41 248 SER B N 1
ATOM 2225 C CA . SER B 1 133 ? 52.734 -49.603 -2.566 1.00 78.79 248 SER B CA 1
ATOM 2226 C C . SER B 1 133 ? 53.572 -48.391 -2.977 1.00 74.89 248 SER B C 1
ATOM 2227 O O . SER B 1 133 ? 54.723 -48.255 -2.568 1.00 77.68 248 SER B O 1
ATOM 2230 N N . GLY B 1 134 ? 52.984 -47.508 -3.776 1.00 60.62 249 GLY B N 1
ATOM 2231 C CA . GLY B 1 134 ? 53.694 -46.351 -4.285 1.00 48.81 249 GLY B CA 1
ATOM 2232 C C . GLY B 1 134 ? 54.031 -46.499 -5.761 1.00 54.00 249 GLY B C 1
ATOM 2233 O O . GLY B 1 134 ? 54.476 -45.544 -6.405 1.00 49.27 249 GLY B O 1
ATOM 2234 N N . GLY B 1 135 ? 53.819 -47.700 -6.296 1.00 44.37 250 GLY B N 1
ATOM 2235 C CA . GLY B 1 135 ? 54.094 -47.982 -7.695 1.00 43.69 250 GLY B CA 1
ATOM 2236 C C . GLY B 1 135 ? 53.130 -47.321 -8.666 1.00 44.80 250 GLY B C 1
ATOM 2237 O O . GLY B 1 135 ? 51.997 -46.988 -8.310 1.00 45.73 250 GLY B O 1
ATOM 2238 N N . TRP B 1 136 ? 53.583 -47.140 -9.903 1.00 45.27 251 TRP B N 1
ATOM 2239 C CA . TRP B 1 136 ? 52.762 -46.534 -10.949 1.00 45.29 251 TRP B CA 1
ATOM 2240 C C . TRP B 1 136 ? 52.204 -47.569 -11.924 1.00 48.26 251 TRP B C 1
ATOM 2241 O O . TRP B 1 136 ? 52.812 -48.613 -12.162 1.00 44.44 251 TRP B O 1
ATOM 2252 N N . ASN B 1 137 ? 51.036 -47.269 -12.479 1.00 50.49 252 ASN B N 1
ATOM 2253 C CA . ASN B 1 137 ? 50.439 -48.100 -13.512 1.00 46.11 252 ASN B CA 1
ATOM 2254 C C . ASN B 1 137 ? 49.592 -47.256 -14.451 1.00 45.48 252 ASN B C 1
ATOM 2255 O O . ASN B 1 137 ? 48.757 -46.469 -14.005 1.00 54.01 252 ASN B O 1
ATOM 2260 N N . ASP B 1 138 ? 49.814 -47.405 -15.751 1.00 38.26 253 ASP B N 1
ATOM 2261 C CA . ASP B 1 138 ? 48.995 -46.694 -16.721 1.00 42.70 253 ASP B CA 1
ATOM 2262 C C . ASP B 1 138 ? 47.640 -47.380 -16.862 1.00 45.35 253 ASP B C 1
ATOM 2263 O O . ASP B 1 138 ? 47.548 -48.606 -16.829 1.00 53.89 253 ASP B O 1
ATOM 2268 N N . VAL B 1 139 ? 46.591 -46.575 -16.997 1.00 52.23 254 VAL B N 1
ATOM 2269 C CA . VAL B 1 139 ? 45.226 -47.082 -17.085 1.00 53.59 254 VAL B CA 1
ATOM 2270 C C . VAL B 1 139 ? 44.422 -46.278 -18.098 1.00 50.39 254 VAL B C 1
ATOM 2271 O O . VAL B 1 139 ? 44.882 -45.249 -18.591 1.00 45.95 254 VAL B O 1
ATOM 2275 N N . ALA B 1 140 ? 43.218 -46.745 -18.404 1.00 57.82 255 ALA B N 1
ATOM 2276 C CA . ALA B 1 140 ? 42.346 -46.020 -19.317 1.00 51.72 255 ALA B CA 1
ATOM 2277 C C . ALA B 1 140 ? 41.904 -44.708 -18.674 1.00 55.58 255 ALA B C 1
ATOM 2278 O O . ALA B 1 140 ? 41.572 -44.672 -17.489 1.00 57.68 255 ALA B O 1
ATOM 2280 N N . CYS B 1 141 ? 41.904 -43.634 -19.457 1.00 56.42 256 CYS B N 1
ATOM 2281 C CA . CYS B 1 141 ? 41.580 -42.310 -18.938 1.00 63.50 256 CYS B CA 1
ATOM 2282 C C . CYS B 1 141 ? 40.109 -42.163 -18.551 1.00 67.10 256 CYS B C 1
ATOM 2283 O O . CYS B 1 141 ? 39.745 -41.244 -17.819 1.00 67.87 256 CYS B O 1
ATOM 2286 N N . HIS B 1 142 ? 39.265 -43.064 -19.042 1.00 61.77 257 HIS B N 1
ATOM 2287 C CA . HIS B 1 142 ? 37.840 -43.009 -18.729 1.00 69.06 257 HIS B CA 1
ATOM 2288 C C . HIS B 1 142 ? 37.524 -43.723 -17.413 1.00 68.80 257 HIS B C 1
ATOM 2289 O O . HIS B 1 142 ? 36.385 -43.708 -16.945 1.00 77.12 257 HIS B O 1
ATOM 2296 N N . THR B 1 143 ? 38.543 -44.338 -16.819 1.00 54.17 258 THR B N 1
ATOM 2297 C CA . THR B 1 143 ? 38.417 -44.952 -15.502 1.00 52.80 258 THR B CA 1
ATOM 2298 C C . THR B 1 143 ? 38.078 -43.914 -14.435 1.00 55.26 258 THR B C 1
ATOM 2299 O O . THR B 1 143 ? 38.563 -42.787 -14.488 1.00 48.75 258 THR B O 1
ATOM 2303 N N . THR B 1 144 ? 37.258 -44.300 -13.462 1.00 61.42 259 THR B N 1
ATOM 2304 C CA . THR B 1 144 ? 36.855 -43.391 -12.391 1.00 57.81 259 THR B CA 1
ATOM 2305 C C . THR B 1 144 ? 37.432 -43.834 -11.050 1.00 61.56 259 THR B C 1
ATOM 2306 O O . THR B 1 144 ? 37.260 -44.980 -10.636 1.00 69.15 259 THR B O 1
ATOM 2310 N N . MET B 1 145 ? 38.143 -42.926 -10.388 1.00 56.68 260 MET B N 1
ATOM 2311 C CA . MET B 1 145 ? 38.730 -43.213 -9.083 1.00 56.20 260 MET B CA 1
ATOM 2312 C C . MET B 1 145 ? 39.046 -41.919 -8.346 1.00 55.50 260 MET B C 1
ATOM 2313 O O . MET B 1 145 ? 38.912 -40.829 -8.902 1.00 51.83 260 MET B O 1
ATOM 2318 N N . TYR B 1 146 ? 39.464 -42.041 -7.090 1.00 50.25 261 TYR B N 1
ATOM 2319 C CA . TYR B 1 146 ? 39.904 -40.882 -6.325 1.00 50.77 261 TYR B CA 1
ATOM 2320 C C . TYR B 1 146 ? 41.171 -40.300 -6.943 1.00 50.20 261 TYR B C 1
ATOM 2321 O O . TYR B 1 146 ? 41.829 -40.943 -7.766 1.00 47.31 261 TYR B O 1
ATOM 2330 N N . PHE B 1 147 ? 41.527 -39.090 -6.532 1.00 47.55 262 PHE B N 1
ATOM 2331 C CA . PHE B 1 147 ? 42.717 -38.448 -7.065 1.00 43.12 262 PHE B CA 1
ATOM 2332 C C . PHE B 1 147 ? 43.392 -37.580 -6.016 1.00 41.14 262 PHE B C 1
ATOM 2333 O O . PHE B 1 147 ? 42.805 -37.269 -4.979 1.00 49.91 262 PHE B O 1
ATOM 2341 N N . MET B 1 148 ? 44.626 -37.182 -6.298 1.00 44.15 263 MET B N 1
ATOM 2342 C CA . MET B 1 148 ? 45.406 -36.399 -5.351 1.00 40.94 263 MET B CA 1
ATOM 2343 C C . MET B 1 148 ? 45.908 -35.119 -6.003 1.00 38.16 263 MET B C 1
ATOM 2344 O O . MET B 1 148 ? 46.511 -35.153 -7.074 1.00 42.62 263 MET B O 1
ATOM 2349 N N . CYS B 1 149 ? 45.661 -33.989 -5.349 1.00 48.74 264 CYS B N 1
ATOM 2350 C CA . CYS B 1 149 ? 46.070 -32.698 -5.886 1.00 48.21 264 CYS B CA 1
ATOM 2351 C C . CYS B 1 149 ? 47.344 -32.196 -5.231 1.00 48.01 264 CYS B C 1
ATOM 2352 O O . CYS B 1 149 ? 47.624 -32.490 -4.069 1.00 54.82 264 CYS B O 1
ATOM 2355 N N . GLU B 1 150 ? 48.113 -31.437 -5.999 1.00 50.71 265 GLU B N 1
ATOM 2356 C CA . GLU B 1 150 ? 49.342 -30.833 -5.512 1.00 56.43 265 GLU B CA 1
ATOM 2357 C C . GLU B 1 150 ? 49.278 -29.318 -5.683 1.00 51.24 265 GLU B C 1
ATOM 2358 O O . GLU B 1 150 ? 48.813 -28.818 -6.709 1.00 54.50 265 GLU B O 1
ATOM 2364 N N . PHE B 1 151 ? 49.721 -28.592 -4.662 1.00 46.84 266 PHE B N 1
ATOM 2365 C CA . PHE B 1 151 ? 49.710 -27.134 -4.701 1.00 53.10 266 PHE B CA 1
ATOM 2366 C C . PHE B 1 151 ? 51.106 -26.573 -4.444 1.00 62.64 266 PHE B C 1
ATOM 2367 O O . PHE B 1 151 ? 51.801 -27.013 -3.526 1.00 66.02 266 PHE B O 1
ATOM 2375 N N . ASP B 1 152 ? 51.511 -25.602 -5.256 1.00 59.18 267 ASP B N 1
ATOM 2376 C CA . ASP B 1 152 ? 52.786 -24.928 -5.060 1.00 61.30 267 ASP B CA 1
ATOM 2377 C C . ASP B 1 152 ? 52.599 -23.774 -4.086 1.00 55.50 267 ASP B C 1
ATOM 2378 O O . ASP B 1 152 ? 51.727 -22.925 -4.276 1.00 67.29 267 ASP B O 1
ATOM 2383 N N . LYS B 1 153 ? 53.417 -23.745 -3.041 1.00 55.79 268 LYS B N 1
ATOM 2384 C CA . LYS B 1 153 ? 53.294 -22.724 -2.006 1.00 73.37 268 LYS B CA 1
ATOM 2385 C C . LYS B 1 153 ? 53.734 -21.343 -2.491 1.00 76.87 268 LYS B C 1
ATOM 2386 O O . LYS B 1 153 ? 53.745 -20.385 -1.723 1.00 83.21 268 LYS B O 1
ATOM 2392 N N . GLU B 1 154 ? 54.093 -21.244 -3.766 1.00 85.18 269 GLU B N 1
ATOM 2393 C CA . GLU B 1 154 ? 54.492 -19.967 -4.343 1.00 92.50 269 GLU B CA 1
ATOM 2394 C C . GLU B 1 154 ? 54.146 -19.886 -5.827 1.00 92.72 269 GLU B C 1
ATOM 2395 O O . GLU B 1 154 ? 53.071 -19.413 -6.197 1.00 93.14 269 GLU B O 1
ATOM 2401 N N . GLN C 1 2 ? 63.520 -0.365 15.534 1.00 117.96 117 GLN C N 1
ATOM 2402 C CA . GLN C 1 2 ? 63.355 -1.722 16.041 1.00 116.89 117 GLN C CA 1
ATOM 2403 C C . GLN C 1 2 ? 61.885 -2.114 16.126 1.00 112.58 117 GLN C C 1
ATOM 2404 O O . GLN C 1 2 ? 61.517 -3.267 15.887 1.00 108.35 117 GLN C O 1
ATOM 2410 N N . LEU C 1 3 ? 61.049 -1.139 16.465 1.00 108.94 118 LEU C N 1
ATOM 2411 C CA . LEU C 1 3 ? 59.611 -1.342 16.568 1.00 97.52 118 LEU C CA 1
ATOM 2412 C C . LEU C 1 3 ? 58.950 -1.562 15.209 1.00 102.92 118 LEU C C 1
ATOM 2413 O O . LEU C 1 3 ? 58.013 -2.351 15.089 1.00 105.03 118 LEU C O 1
ATOM 2418 N N . ARG C 1 4 ? 59.435 -0.856 14.192 1.00 102.67 119 ARG C N 1
ATOM 2419 C CA . ARG C 1 4 ? 58.916 -1.008 12.837 1.00 101.21 119 ARG C CA 1
ATOM 2420 C C . ARG C 1 4 ? 59.237 -2.385 12.261 1.00 104.56 119 ARG C C 1
ATOM 2421 O O . ARG C 1 4 ? 58.465 -2.938 11.475 1.00 97.72 119 ARG C O 1
ATOM 2429 N N . LYS C 1 5 ? 60.378 -2.934 12.666 1.00 108.63 120 LYS C N 1
ATOM 2430 C CA . LYS C 1 5 ? 60.783 -4.270 12.241 1.00 107.27 120 LYS C CA 1
ATOM 2431 C C . LYS C 1 5 ? 59.853 -5.328 12.826 1.00 99.73 120 LYS C C 1
ATOM 2432 O O . LYS C 1 5 ? 59.436 -6.254 12.131 1.00 94.58 120 LYS C O 1
ATOM 2438 N N . ALA C 1 6 ? 59.546 -5.187 14.112 1.00 96.00 121 ALA C N 1
ATOM 2439 C CA . ALA C 1 6 ? 58.643 -6.101 14.800 1.00 81.62 121 ALA C CA 1
ATOM 2440 C C . ALA C 1 6 ? 57.233 -6.026 14.220 1.00 87.27 121 ALA C C 1
ATOM 2441 O O . ALA C 1 6 ? 56.544 -7.043 14.112 1.00 76.47 121 ALA C O 1
ATOM 2443 N N . ILE C 1 7 ? 56.802 -4.818 13.866 1.00 90.71 122 ILE C N 1
ATOM 2444 C CA . ILE C 1 7 ? 55.492 -4.626 13.251 1.00 87.62 122 ILE C CA 1
ATOM 2445 C C . ILE C 1 7 ? 55.440 -5.325 11.899 1.00 91.13 122 ILE C C 1
ATOM 2446 O O . ILE C 1 7 ? 54.457 -5.994 11.574 1.00 83.05 122 ILE C O 1
ATOM 2451 N N . GLY C 1 8 ? 56.502 -5.165 11.116 1.00 89.38 123 GLY C N 1
ATOM 2452 C CA . GLY C 1 8 ? 56.602 -5.821 9.826 1.00 93.38 123 GLY C CA 1
ATOM 2453 C C . GLY C 1 8 ? 56.661 -7.332 9.965 1.00 90.58 123 GLY C C 1
ATOM 2454 O O . GLY C 1 8 ? 56.155 -8.063 9.115 1.00 81.43 123 GLY C O 1
ATOM 2455 N N . GLU C 1 9 ? 57.272 -7.799 11.050 1.00 97.38 124 GLU C N 1
ATOM 2456 C CA . GLU C 1 9 ? 57.370 -9.229 11.320 1.00 98.91 124 GLU C CA 1
ATOM 2457 C C . GLU C 1 9 ? 56.003 -9.797 11.695 1.00 93.37 124 GLU C C 1
ATOM 2458 O O . GLU C 1 9 ? 55.660 -10.918 11.313 1.00 98.00 124 GLU C O 1
ATOM 2464 N N . MET C 1 10 ? 55.227 -9.021 12.445 1.00 84.83 125 MET C N 1
ATOM 2465 C CA . MET C 1 10 ? 53.878 -9.430 12.819 1.00 78.22 125 MET C CA 1
ATOM 2466 C C . MET C 1 10 ? 52.970 -9.441 11.594 1.00 84.48 125 MET C C 1
ATOM 2467 O O . MET C 1 10 ? 52.041 -10.243 11.505 1.00 87.78 125 MET C O 1
ATOM 2472 N N . ASP C 1 11 ? 53.255 -8.551 10.649 1.00 89.21 126 ASP C N 1
ATOM 2473 C CA . ASP C 1 11 ? 52.513 -8.493 9.395 1.00 91.48 126 ASP C CA 1
ATOM 2474 C C . ASP C 1 11 ? 52.715 -9.757 8.563 1.00 84.13 126 ASP C C 1
ATOM 2475 O O . ASP C 1 11 ? 51.764 -10.281 7.983 1.00 81.95 126 ASP C O 1
ATOM 2480 N N . ASN C 1 12 ? 53.954 -10.237 8.499 1.00 84.86 127 ASN C N 1
ATOM 2481 C CA . ASN C 1 12 ? 54.259 -11.465 7.771 1.00 85.98 127 ASN C CA 1
ATOM 2482 C C . ASN C 1 12 ? 53.572 -12.683 8.373 1.00 76.41 127 ASN C C 1
ATOM 2483 O O . ASN C 1 12 ? 53.084 -13.550 7.649 1.00 67.80 127 ASN C O 1
ATOM 2488 N N . GLN C 1 13 ? 53.537 -12.745 9.700 1.00 69.62 128 GLN C N 1
ATOM 2489 C CA . GLN C 1 13 ? 52.885 -13.852 10.385 1.00 72.05 128 GLN C CA 1
ATOM 2490 C C . GLN C 1 13 ? 51.390 -13.867 10.089 1.00 70.51 128 GLN C C 1
ATOM 2491 O O . GLN C 1 13 ? 50.821 -14.903 9.746 1.00 71.31 128 GLN C O 1
ATOM 2497 N N . VAL C 1 14 ? 50.764 -12.702 10.220 1.00 73.42 129 VAL C N 1
ATOM 2498 C CA . VAL C 1 14 ? 49.335 -12.556 9.970 1.00 71.70 129 VAL C CA 1
ATOM 2499 C C . VAL C 1 14 ? 48.963 -12.825 8.515 1.00 69.62 129 VAL C C 1
ATOM 2500 O O . VAL C 1 14 ? 47.945 -13.455 8.241 1.00 81.17 129 VAL C O 1
ATOM 2504 N N . SER C 1 15 ? 49.783 -12.346 7.585 1.00 67.84 130 SER C N 1
ATOM 2505 C CA . SER C 1 15 ? 49.537 -12.583 6.167 1.00 68.85 130 SER C CA 1
ATOM 2506 C C . SER C 1 15 ? 49.656 -14.072 5.838 1.00 68.19 130 SER C C 1
ATOM 2507 O O . SER C 1 15 ? 48.898 -14.602 5.021 1.00 68.91 130 SER C O 1
ATOM 2510 N N . GLN C 1 16 ? 50.605 -14.744 6.482 1.00 67.74 131 GLN C N 1
ATOM 2511 C CA . GLN C 1 16 ? 50.783 -16.180 6.303 1.00 68.11 131 GLN C CA 1
ATOM 2512 C C . GLN C 1 16 ? 49.569 -16.953 6.812 1.00 71.56 131 GLN C C 1
ATOM 2513 O O . GLN C 1 16 ? 49.099 -17.889 6.163 1.00 60.22 131 GLN C O 1
ATOM 2519 N N . LEU C 1 17 ? 49.074 -16.561 7.982 1.00 64.91 132 LEU C N 1
ATOM 2520 C CA . LEU C 1 17 ? 47.890 -17.178 8.564 1.00 56.15 132 LEU C CA 1
ATOM 2521 C C . LEU C 1 17 ? 46.666 -16.966 7.672 1.00 64.45 132 LEU C C 1
ATOM 2522 O O . LEU C 1 17 ? 45.846 -17.871 7.505 1.00 56.02 132 LEU C O 1
ATOM 2527 N N . THR C 1 18 ? 46.550 -15.764 7.108 1.00 66.58 133 THR C N 1
ATOM 2528 C CA . THR C 1 18 ? 45.467 -15.435 6.182 1.00 65.74 133 THR C CA 1
ATOM 2529 C C . THR C 1 18 ? 45.543 -16.294 4.924 1.00 67.00 133 THR C C 1
ATOM 2530 O O . THR C 1 18 ? 44.523 -16.763 4.416 1.00 65.72 133 THR C O 1
ATOM 2534 N N . SER C 1 19 ? 46.758 -16.486 4.422 1.00 71.70 134 SER C N 1
ATOM 2535 C CA . SER C 1 19 ? 46.971 -17.277 3.216 1.00 67.11 134 SER C CA 1
ATOM 2536 C C . SER C 1 19 ? 46.582 -18.736 3.433 1.00 63.88 134 SER C C 1
ATOM 2537 O O . SER C 1 19 ? 45.908 -19.336 2.594 1.00 62.82 134 SER C O 1
ATOM 2540 N N . GLU C 1 20 ? 46.996 -19.302 4.561 1.00 62.88 135 GLU C N 1
ATOM 2541 C CA . GLU C 1 20 ? 46.671 -20.691 4.865 1.00 64.34 135 GLU C CA 1
ATOM 2542 C C . GLU C 1 20 ? 45.168 -20.848 5.073 1.00 71.62 135 GLU C C 1
ATOM 2543 O O . GLU C 1 20 ? 44.573 -21.845 4.661 1.00 69.70 135 GLU C O 1
ATOM 2549 N N . LEU C 1 21 ? 44.563 -19.849 5.708 1.00 65.64 136 LEU C N 1
ATOM 2550 C CA . LEU C 1 21 ? 43.125 -19.836 5.937 1.00 72.93 136 LEU C CA 1
ATOM 2551 C C . LEU C 1 21 ? 42.385 -19.780 4.605 1.00 71.06 136 LEU C C 1
ATOM 2552 O O . LEU C 1 21 ? 41.351 -20.428 4.425 1.00 63.49 136 LEU C O 1
ATOM 2557 N N . LYS C 1 22 ? 42.930 -19.004 3.674 1.00 64.60 137 LYS C N 1
ATOM 2558 C CA . LYS C 1 22 ? 42.377 -18.900 2.331 1.00 65.01 137 LYS C CA 1
ATOM 2559 C C . LYS C 1 22 ? 42.394 -20.249 1.617 1.00 74.20 137 LYS C C 1
ATOM 2560 O O . LYS C 1 22 ? 41.421 -20.633 0.964 1.00 72.81 137 LYS C O 1
ATOM 2566 N N . PHE C 1 23 ? 43.504 -20.965 1.757 1.00 65.24 138 PHE C N 1
ATOM 2567 C CA . PHE C 1 23 ? 43.659 -22.281 1.156 1.00 61.10 138 PHE C CA 1
ATOM 2568 C C . PHE C 1 23 ? 42.606 -23.267 1.661 1.00 63.17 138 PHE C C 1
ATOM 2569 O O . PHE C 1 23 ? 41.975 -23.974 0.876 1.00 65.66 138 PHE C O 1
ATOM 2577 N N . ILE C 1 24 ? 42.425 -23.311 2.976 1.00 59.99 139 ILE C N 1
ATOM 2578 C CA . ILE C 1 24 ? 41.449 -24.206 3.585 1.00 59.88 139 ILE C CA 1
ATOM 2579 C C . ILE C 1 24 ? 40.024 -23.869 3.162 1.00 70.68 139 ILE C C 1
ATOM 2580 O O . ILE C 1 24 ? 39.235 -24.755 2.830 1.00 75.28 139 ILE C O 1
ATOM 2585 N N . LYS C 1 25 ? 39.706 -22.579 3.166 1.00 66.72 140 LYS C N 1
ATOM 2586 C CA . LYS C 1 25 ? 38.376 -22.112 2.803 1.00 70.67 140 LYS C CA 1
ATOM 2587 C C . LYS C 1 25 ? 38.027 -22.429 1.350 1.00 73.90 140 LYS C C 1
ATOM 2588 O O . LYS C 1 25 ? 36.928 -22.906 1.060 1.00 69.99 140 LYS C O 1
ATOM 2594 N N . ASN C 1 26 ? 38.970 -22.184 0.444 1.00 69.38 141 ASN C N 1
ATOM 2595 C CA . ASN C 1 26 ? 38.708 -22.317 -0.987 1.00 67.00 141 ASN C CA 1
ATOM 2596 C C . ASN C 1 26 ? 39.071 -23.681 -1.572 1.00 74.40 141 ASN C C 1
ATOM 2597 O O . ASN C 1 26 ? 38.223 -24.360 -2.156 1.00 79.01 141 ASN C O 1
ATOM 2602 N N . ALA C 1 27 ? 40.328 -24.081 -1.410 1.00 70.64 142 ALA C N 1
ATOM 2603 C CA . ALA C 1 27 ? 40.824 -25.300 -2.041 1.00 67.72 142 ALA C CA 1
ATOM 2604 C C . ALA C 1 27 ? 40.254 -26.567 -1.408 1.00 66.47 142 ALA C C 1
ATOM 2605 O O . ALA C 1 27 ? 40.018 -27.554 -2.099 1.00 73.21 142 ALA C O 1
ATOM 2607 N N . VAL C 1 28 ? 40.028 -26.538 -0.100 1.00 68.07 143 VAL C N 1
ATOM 2608 C CA . VAL C 1 28 ? 39.577 -27.725 0.620 1.00 56.39 143 VAL C CA 1
ATOM 2609 C C . VAL C 1 28 ? 38.059 -27.751 0.821 1.00 66.70 143 VAL C C 1
ATOM 2610 O O . VAL C 1 28 ? 37.381 -28.673 0.372 1.00 72.45 143 VAL C O 1
ATOM 2614 N N . ALA C 1 29 ? 37.531 -26.730 1.487 1.00 68.09 144 ALA C N 1
ATOM 2615 C CA . ALA C 1 29 ? 36.111 -26.684 1.825 1.00 60.26 144 ALA C CA 1
ATOM 2616 C C . ALA C 1 29 ? 35.243 -26.407 0.602 1.00 56.14 144 ALA C C 1
ATOM 2617 O O . ALA C 1 29 ? 34.061 -26.744 0.582 1.00 64.30 144 ALA C O 1
ATOM 2619 N N . GLY C 1 30 ? 35.835 -25.791 -0.415 1.00 61.98 145 GLY C N 1
ATOM 2620 C CA . GLY C 1 30 ? 35.126 -25.493 -1.646 1.00 60.21 145 GLY C CA 1
ATOM 2621 C C . GLY C 1 30 ? 33.958 -24.547 -1.454 1.00 67.15 145 GLY C C 1
ATOM 2622 O O . GLY C 1 30 ? 32.889 -24.732 -2.033 1.00 77.52 145 GLY C O 1
ATOM 2623 N N . VAL C 1 31 ? 34.176 -23.519 -0.642 1.00 76.55 146 VAL C N 1
ATOM 2624 C CA . VAL C 1 31 ? 33.141 -22.547 -0.328 1.00 67.84 146 VAL C CA 1
ATOM 2625 C C . VAL C 1 31 ? 33.176 -21.430 -1.365 1.00 69.79 146 VAL C C 1
ATOM 2626 O O . VAL C 1 31 ? 34.226 -21.140 -1.937 1.00 86.20 146 VAL C O 1
ATOM 2630 N N . ARG C 1 32 ? 32.031 -20.805 -1.612 1.00 61.95 147 ARG C N 1
ATOM 2631 C CA . ARG C 1 32 ? 31.975 -19.691 -2.551 1.00 67.56 147 ARG C CA 1
ATOM 2632 C C . ARG C 1 32 ? 31.691 -18.375 -1.841 1.00 77.19 147 ARG C C 1
ATOM 2633 O O . ARG C 1 32 ? 30.970 -18.328 -0.843 1.00 79.20 147 ARG C O 1
ATOM 2641 N N . GLU C 1 33 ? 32.270 -17.306 -2.371 1.00 83.32 148 GLU C N 1
ATOM 2642 C CA . GLU C 1 33 ? 32.280 -16.025 -1.685 1.00 78.95 148 GLU C CA 1
ATOM 2643 C C . GLU C 1 33 ? 32.125 -14.846 -2.637 1.00 90.45 148 GLU C C 1
ATOM 2644 O O . GLU C 1 33 ? 32.720 -14.822 -3.713 1.00 97.36 148 GLU C O 1
ATOM 2650 N N . THR C 1 34 ? 31.305 -13.879 -2.242 1.00 96.60 149 THR C N 1
ATOM 2651 C CA . THR C 1 34 ? 31.229 -12.607 -2.949 1.00 95.24 149 THR C CA 1
ATOM 2652 C C . THR C 1 34 ? 31.926 -11.555 -2.098 1.00 101.87 149 THR C C 1
ATOM 2653 O O . THR C 1 34 ? 32.692 -11.896 -1.197 1.00 104.89 149 THR C O 1
ATOM 2657 N N . GLU C 1 35 ? 31.658 -10.282 -2.367 1.00 107.82 150 GLU C N 1
ATOM 2658 C CA . GLU C 1 35 ? 32.276 -9.211 -1.596 1.00 103.04 150 GLU C CA 1
ATOM 2659 C C . GLU C 1 35 ? 31.512 -8.965 -0.300 1.00 104.77 150 GLU C C 1
ATOM 2660 O O . GLU C 1 35 ? 32.041 -8.377 0.644 1.00 113.24 150 GLU C O 1
ATOM 2666 N N . SER C 1 36 ? 30.265 -9.424 -0.256 1.00 111.16 151 SER C N 1
ATOM 2667 C CA . SER C 1 36 ? 29.407 -9.185 0.899 1.00 111.65 151 SER C CA 1
ATOM 2668 C C . SER C 1 36 ? 28.923 -10.466 1.580 1.00 100.93 151 SER C C 1
ATOM 2669 O O . SER C 1 36 ? 28.495 -10.433 2.734 1.00 96.15 151 SER C O 1
ATOM 2672 N N . LYS C 1 37 ? 28.979 -11.590 0.871 1.00 98.36 152 LYS C N 1
ATOM 2673 C CA . LYS C 1 37 ? 28.400 -12.823 1.399 1.00 92.62 152 LYS C CA 1
ATOM 2674 C C . LYS C 1 37 ? 29.221 -14.077 1.098 1.00 87.80 152 LYS C C 1
ATOM 2675 O O . LYS C 1 37 ? 29.987 -14.121 0.134 1.00 94.23 152 LYS C O 1
ATOM 2681 N N . ILE C 1 38 ? 29.045 -15.095 1.936 1.00 84.73 153 ILE C N 1
ATOM 2682 C CA . ILE C 1 38 ? 29.673 -16.398 1.737 1.00 78.10 153 ILE C CA 1
ATOM 2683 C C . ILE C 1 38 ? 28.611 -17.479 1.548 1.00 85.05 153 ILE C C 1
ATOM 2684 O O . ILE C 1 38 ? 27.589 -17.486 2.235 1.00 89.11 153 ILE C O 1
ATOM 2689 N N . TYR C 1 39 ? 28.857 -18.390 0.613 1.00 71.39 154 TYR C N 1
ATOM 2690 C CA . TYR C 1 39 ? 27.896 -19.446 0.322 1.00 70.72 154 TYR C CA 1
ATOM 2691 C C . TYR C 1 39 ? 28.464 -20.824 0.643 1.00 67.59 154 TYR C C 1
ATOM 2692 O O . TYR C 1 39 ? 29.618 -21.123 0.333 1.00 67.29 154 TYR C O 1
ATOM 2701 N N . LEU C 1 40 ? 27.642 -21.656 1.272 1.00 58.52 155 LEU C N 1
ATOM 2702 C CA . LEU C 1 40 ? 28.062 -22.988 1.685 1.00 57.19 155 LEU C CA 1
ATOM 2703 C C . LEU C 1 40 ? 27.043 -24.042 1.276 1.00 64.78 155 LEU C C 1
ATOM 2704 O O . LEU C 1 40 ? 25.871 -23.969 1.647 1.00 70.07 155 LEU C O 1
ATOM 2709 N N . LEU C 1 41 ? 27.499 -25.026 0.511 1.00 66.74 156 LEU C N 1
ATOM 2710 C CA . LEU C 1 41 ? 26.649 -26.139 0.114 1.00 64.01 156 LEU C CA 1
ATOM 2711 C C . LEU C 1 41 ? 26.678 -27.214 1.197 1.00 69.20 156 LEU C C 1
ATOM 2712 O O . LEU C 1 41 ? 27.733 -27.765 1.506 1.00 80.51 156 LEU C O 1
ATOM 2717 N N . VAL C 1 42 ? 25.522 -27.492 1.792 1.00 65.69 157 VAL C N 1
ATOM 2718 C CA . VAL C 1 42 ? 25.430 -28.526 2.817 1.00 67.93 157 VAL C CA 1
ATOM 2719 C C . VAL C 1 42 ? 24.795 -29.785 2.238 1.00 75.30 157 VAL C C 1
ATOM 2720 O O . VAL C 1 42 ? 23.617 -29.788 1.878 1.00 77.70 157 VAL C O 1
ATOM 2724 N N . LYS C 1 43 ? 25.577 -30.857 2.154 1.00 70.76 158 LYS C N 1
ATOM 2725 C CA . LYS C 1 43 ? 25.112 -32.083 1.518 1.00 70.64 158 LYS C CA 1
ATOM 2726 C C . LYS C 1 43 ? 24.465 -33.034 2.518 1.00 79.95 158 LYS C C 1
ATOM 2727 O O . LYS C 1 43 ? 24.895 -34.175 2.680 1.00 87.74 158 LYS C O 1
ATOM 2733 N N . GLU C 1 44 ? 23.427 -32.544 3.187 1.00 80.96 159 GLU C N 1
ATOM 2734 C CA . GLU C 1 44 ? 22.602 -33.365 4.063 1.00 77.78 159 GLU C CA 1
ATOM 2735 C C . GLU C 1 44 ? 21.146 -33.187 3.661 1.00 79.64 159 GLU C C 1
ATOM 2736 O O . GLU C 1 44 ? 20.621 -32.074 3.688 1.00 80.21 159 GLU C O 1
ATOM 2742 N N . GLU C 1 45 ? 20.497 -34.282 3.279 1.00 79.10 160 GLU C N 1
ATOM 2743 C CA . GLU C 1 45 ? 19.105 -34.224 2.850 1.00 78.35 160 GLU C CA 1
ATOM 2744 C C . GLU C 1 45 ? 18.179 -33.891 4.014 1.00 75.41 160 GLU C C 1
ATOM 2745 O O . GLU C 1 45 ? 18.041 -34.667 4.960 1.00 84.28 160 GLU C O 1
ATOM 2751 N N . LYS C 1 46 ? 17.561 -32.718 3.938 1.00 68.73 161 LYS C N 1
ATOM 2752 C CA . LYS C 1 46 ? 16.617 -32.272 4.952 1.00 76.51 161 LYS C CA 1
ATOM 2753 C C . LYS C 1 46 ? 15.409 -31.622 4.285 1.00 82.00 161 LYS C C 1
ATOM 2754 O O . LYS C 1 46 ? 15.446 -31.303 3.097 1.00 88.31 161 LYS C O 1
ATOM 2760 N N . ARG C 1 47 ? 14.342 -31.426 5.048 1.00 81.69 162 ARG C N 1
ATOM 2761 C CA . ARG C 1 47 ? 13.195 -30.676 4.555 1.00 88.46 162 ARG C CA 1
ATOM 2762 C C . ARG C 1 47 ? 13.429 -29.188 4.796 1.00 95.28 162 ARG C C 1
ATOM 2763 O O . ARG C 1 47 ? 14.348 -28.816 5.528 1.00 94.95 162 ARG C O 1
ATOM 2771 N N . TYR C 1 48 ? 12.619 -28.345 4.161 1.00 89.98 163 TYR C N 1
ATOM 2772 C CA . TYR C 1 48 ? 12.862 -26.902 4.150 1.00 91.53 163 TYR C CA 1
ATOM 2773 C C . TYR C 1 48 ? 13.010 -26.309 5.553 1.00 97.52 163 TYR C C 1
ATOM 2774 O O . TYR C 1 48 ? 13.936 -25.540 5.813 1.00 97.45 163 TYR C O 1
ATOM 2783 N N . ALA C 1 49 ? 12.094 -26.665 6.448 1.00 103.20 164 ALA C N 1
ATOM 2784 C CA . ALA C 1 49 ? 12.113 -26.147 7.813 1.00 102.59 164 ALA C CA 1
ATOM 2785 C C . ALA C 1 49 ? 13.395 -26.539 8.546 1.00 100.47 164 ALA C C 1
ATOM 2786 O O . ALA C 1 49 ? 13.976 -25.734 9.275 1.00 100.32 164 ALA C O 1
ATOM 2788 N N . ASP C 1 50 ? 13.825 -27.781 8.349 1.00 101.13 165 ASP C N 1
ATOM 2789 C CA . ASP C 1 50 ? 15.036 -28.288 8.984 1.00 99.33 165 ASP C CA 1
ATOM 2790 C C . ASP C 1 50 ? 16.292 -27.690 8.355 1.00 91.59 165 ASP C C 1
ATOM 2791 O O . ASP C 1 50 ? 17.288 -27.451 9.041 1.00 92.53 165 ASP C O 1
ATOM 2796 N N . ALA C 1 51 ? 16.241 -27.461 7.047 1.00 81.51 166 ALA C N 1
ATOM 2797 C CA . ALA C 1 51 ? 17.352 -26.846 6.332 1.00 72.45 166 ALA C CA 1
ATOM 2798 C C . ALA C 1 51 ? 17.597 -25.424 6.829 1.00 82.54 166 ALA C C 1
ATOM 2799 O O . ALA C 1 51 ? 18.736 -25.034 7.088 1.00 77.37 166 ALA C O 1
ATOM 2801 N N . GLN C 1 52 ? 16.520 -24.655 6.964 1.00 83.47 167 GLN C N 1
ATOM 2802 C CA . GLN C 1 52 ? 16.620 -23.277 7.432 1.00 88.72 167 GLN C CA 1
ATOM 2803 C C . GLN C 1 52 ? 17.141 -23.210 8.864 1.00 91.59 167 GLN C C 1
ATOM 2804 O O . GLN C 1 52 ? 17.962 -22.357 9.194 1.00 88.37 167 GLN C O 1
ATOM 2810 N N . LEU C 1 53 ? 16.651 -24.112 9.709 1.00 97.43 168 LEU C N 1
ATOM 2811 C CA . LEU C 1 53 ? 17.093 -24.195 11.097 1.00 94.56 168 LEU C CA 1
ATOM 2812 C C . LEU C 1 53 ? 18.581 -24.517 11.159 1.00 98.32 168 LEU C C 1
ATOM 2813 O O . LEU C 1 53 ? 19.313 -23.982 11.992 1.00 106.17 168 LEU C O 1
ATOM 2818 N N . SER C 1 54 ? 19.018 -25.405 10.272 1.00 90.49 169 SER C N 1
ATOM 2819 C CA . SER C 1 54 ? 20.422 -25.787 10.188 1.00 81.59 169 SER C CA 1
ATOM 2820 C C . SER C 1 54 ? 21.302 -24.608 9.775 1.00 74.00 169 SER C C 1
ATOM 2821 O O . SER C 1 54 ? 22.380 -24.405 10.334 1.00 77.60 169 SER C O 1
ATOM 2824 N N . CYS C 1 55 ? 20.836 -23.832 8.799 1.00 76.01 170 CYS C N 1
ATOM 2825 C CA . CYS C 1 55 ? 21.571 -22.659 8.329 1.00 74.96 170 CYS C CA 1
ATOM 2826 C C . CYS C 1 55 ? 21.737 -21.597 9.410 1.00 83.58 170 CYS C C 1
ATOM 2827 O O . CYS C 1 55 ? 22.810 -21.009 9.547 1.00 90.36 170 CYS C O 1
ATOM 2830 N N . GLN C 1 56 ? 20.679 -21.349 10.174 1.00 84.78 171 GLN C N 1
ATOM 2831 C CA . GLN C 1 56 ? 20.744 -20.364 11.248 1.00 84.70 171 GLN C CA 1
ATOM 2832 C C . GLN C 1 56 ? 21.625 -20.882 12.379 1.00 85.70 171 GLN C C 1
ATOM 2833 O O . GLN C 1 56 ? 22.277 -20.104 13.074 1.00 97.06 171 GLN C O 1
ATOM 2839 N N . GLY C 1 57 ? 21.631 -22.198 12.568 1.00 84.10 172 GLY C N 1
ATOM 2840 C CA . GLY C 1 57 ? 22.464 -22.809 13.586 1.00 88.31 172 GLY C CA 1
ATOM 2841 C C . GLY C 1 57 ? 23.939 -22.565 13.314 1.00 88.28 172 GLY C C 1
ATOM 2842 O O . GLY C 1 57 ? 24.749 -22.539 14.241 1.00 93.27 172 GLY C O 1
ATOM 2843 N N . ARG C 1 58 ? 24.294 -22.389 12.043 1.00 81.75 173 ARG C N 1
ATOM 2844 C CA . ARG C 1 58 ? 25.676 -22.071 11.680 1.00 78.10 173 ARG C CA 1
ATOM 2845 C C . ARG C 1 58 ? 25.889 -20.562 11.613 1.00 76.47 173 ARG C C 1
ATOM 2846 O O . ARG C 1 58 ? 26.996 -20.097 11.341 1.00 82.91 173 ARG C O 1
ATOM 2854 N N . GLY C 1 59 ? 24.820 -19.805 11.841 1.00 79.27 174 GLY C N 1
ATOM 2855 C CA . GLY C 1 59 ? 24.899 -18.355 11.860 1.00 79.76 174 GLY C CA 1
ATOM 2856 C C . GLY C 1 59 ? 24.527 -17.673 10.557 1.00 88.01 174 GLY C C 1
ATOM 2857 O O . GLY C 1 59 ? 24.924 -16.533 10.315 1.00 87.66 174 GLY C O 1
ATOM 2858 N N . GLY C 1 60 ? 23.754 -18.362 9.721 1.00 84.92 175 GLY C N 1
ATOM 2859 C CA . GLY C 1 60 ? 23.327 -17.806 8.449 1.00 80.68 175 GLY C CA 1
ATOM 2860 C C . GLY C 1 60 ? 21.893 -18.171 8.114 1.00 90.68 175 GLY C C 1
ATOM 2861 O O . GLY C 1 60 ? 21.097 -18.466 9.005 1.00 94.73 175 GLY C O 1
ATOM 2862 N N . THR C 1 61 ? 21.557 -18.140 6.827 1.00 89.28 176 THR C N 1
ATOM 2863 C CA . THR C 1 61 ? 20.230 -18.539 6.367 1.00 87.53 176 THR C CA 1
ATOM 2864 C C . THR C 1 61 ? 20.308 -19.187 4.991 1.00 86.93 176 THR C C 1
ATOM 2865 O O . THR C 1 61 ? 21.361 -19.175 4.350 1.00 89.22 176 THR C O 1
ATOM 2869 N N . LEU C 1 62 ? 19.191 -19.755 4.547 1.00 81.16 177 LEU C N 1
ATOM 2870 C CA . LEU C 1 62 ? 19.094 -20.317 3.206 1.00 69.16 177 LEU C CA 1
ATOM 2871 C C . LEU C 1 62 ? 19.401 -19.239 2.171 1.00 72.47 177 LEU C C 1
ATOM 2872 O O . LEU C 1 62 ? 18.979 -18.094 2.320 1.00 78.38 177 LEU C O 1
ATOM 2877 N N . SER C 1 63 ? 20.147 -19.612 1.134 1.00 77.86 178 SER C N 1
ATOM 2878 C CA . SER C 1 63 ? 20.624 -18.663 0.128 1.00 81.86 178 SER C CA 1
ATOM 2879 C C . SER C 1 63 ? 19.515 -17.798 -0.463 1.00 83.70 178 SER C C 1
ATOM 2880 O O . SER C 1 63 ? 18.423 -18.284 -0.757 1.00 86.03 178 SER C O 1
ATOM 2883 N N . MET C 1 64 ? 19.809 -16.514 -0.644 1.00 79.18 179 MET C N 1
ATOM 2884 C CA . MET C 1 64 ? 18.831 -15.568 -1.170 1.00 75.37 179 MET C CA 1
ATOM 2885 C C . MET C 1 64 ? 19.381 -14.831 -2.385 1.00 78.51 179 MET C C 1
ATOM 2886 O O . MET C 1 64 ? 19.898 -13.721 -2.258 1.00 90.65 179 MET C O 1
ATOM 2891 N N . PRO C 1 65 ? 19.277 -15.449 -3.570 1.00 72.64 180 PRO C N 1
ATOM 2892 C CA . PRO C 1 65 ? 19.722 -14.803 -4.810 1.00 78.54 180 PRO C CA 1
ATOM 2893 C C . PRO C 1 65 ? 18.852 -13.594 -5.166 1.00 97.11 180 PRO C C 1
ATOM 2894 O O . PRO C 1 65 ? 17.789 -13.750 -5.770 1.00 99.33 180 PRO C O 1
ATOM 2898 N N . LYS C 1 66 ? 19.302 -12.401 -4.784 1.00 101.56 181 LYS C N 1
ATOM 2899 C CA . LYS C 1 66 ? 18.536 -11.181 -5.019 1.00 88.46 181 LYS C CA 1
ATOM 2900 C C . LYS C 1 66 ? 18.989 -10.460 -6.287 1.00 90.52 181 LYS C C 1
ATOM 2901 O O . LYS C 1 66 ? 18.389 -9.464 -6.691 1.00 97.57 181 LYS C O 1
ATOM 2907 N N . ASP C 1 67 ? 20.049 -10.965 -6.909 1.00 88.88 182 ASP C N 1
ATOM 2908 C CA . ASP C 1 67 ? 20.537 -10.401 -8.163 1.00 96.01 182 ASP C CA 1
ATOM 2909 C C . ASP C 1 67 ? 21.149 -11.477 -9.056 1.00 90.86 182 ASP C C 1
ATOM 2910 O O . ASP C 1 67 ? 21.331 -12.621 -8.633 1.00 84.13 182 ASP C O 1
ATOM 2915 N N . GLU C 1 68 ? 21.475 -11.098 -10.288 1.00 97.34 183 GLU C N 1
ATOM 2916 C CA . GLU C 1 68 ? 21.988 -12.040 -11.277 1.00 93.11 183 GLU C CA 1
ATOM 2917 C C . GLU C 1 68 ? 23.328 -12.642 -10.861 1.00 97.40 183 GLU C C 1
ATOM 2918 O O . GLU C 1 68 ? 23.581 -13.829 -11.081 1.00 95.17 183 GLU C O 1
ATOM 2924 N N . ALA C 1 69 ? 24.179 -11.817 -10.256 1.00 93.90 184 ALA C N 1
ATOM 2925 C CA . ALA C 1 69 ? 25.518 -12.236 -9.852 1.00 89.28 184 ALA C CA 1
ATOM 2926 C C . ALA C 1 69 ? 25.471 -13.339 -8.799 1.00 86.66 184 ALA C C 1
ATOM 2927 O O . ALA C 1 69 ? 26.155 -14.356 -8.923 1.00 92.66 184 ALA C O 1
ATOM 2929 N N . ALA C 1 70 ? 24.675 -13.125 -7.756 1.00 86.14 185 ALA C N 1
ATOM 2930 C CA . ALA C 1 70 ? 24.511 -14.115 -6.696 1.00 84.58 185 ALA C CA 1
ATOM 2931 C C . ALA C 1 70 ? 23.936 -15.420 -7.239 1.00 83.60 185 ALA C C 1
ATOM 2932 O O . ALA C 1 70 ? 24.409 -16.507 -6.901 1.00 77.58 185 ALA C O 1
ATOM 2934 N N . ASN C 1 71 ? 22.912 -15.302 -8.078 1.00 81.86 186 ASN C N 1
ATOM 2935 C CA . ASN C 1 71 ? 22.260 -16.465 -8.667 1.00 76.73 186 ASN C CA 1
ATOM 2936 C C . ASN C 1 71 ? 23.211 -17.268 -9.547 1.00 76.52 186 ASN C C 1
ATOM 2937 O O . ASN C 1 71 ? 23.198 -18.499 -9.529 1.00 77.16 186 ASN C O 1
ATOM 2942 N N . GLY C 1 72 ? 24.036 -16.563 -10.315 1.00 77.36 187 GLY C N 1
ATOM 2943 C CA . GLY C 1 72 ? 25.006 -17.202 -11.186 1.00 77.05 187 GLY C CA 1
ATOM 2944 C C . GLY C 1 72 ? 26.061 -17.959 -10.406 1.00 79.67 187 GLY C C 1
ATOM 2945 O O . GLY C 1 72 ? 26.443 -19.073 -10.772 1.00 78.11 187 GLY C O 1
ATOM 2946 N N . LEU C 1 73 ? 26.532 -17.346 -9.325 1.00 71.68 188 LEU C N 1
ATOM 2947 C CA . LEU C 1 73 ? 27.519 -17.966 -8.448 1.00 70.62 188 LEU C CA 1
ATOM 2948 C C . LEU C 1 73 ? 26.995 -19.263 -7.844 1.00 71.56 188 LEU C C 1
ATOM 2949 O O . LEU C 1 73 ? 27.694 -20.276 -7.818 1.00 76.40 188 LEU C O 1
ATOM 2954 N N . MET C 1 74 ? 25.764 -19.219 -7.346 1.00 67.26 189 MET C N 1
ATOM 2955 C CA . MET C 1 74 ? 25.132 -20.392 -6.758 1.00 66.86 189 MET C CA 1
ATOM 2956 C C . MET C 1 74 ? 25.008 -21.517 -7.783 1.00 67.96 189 MET C C 1
ATOM 2957 O O . MET C 1 74 ? 25.251 -22.685 -7.468 1.00 68.58 189 MET C O 1
ATOM 2962 N N . ALA C 1 75 ? 24.635 -21.159 -9.009 1.00 62.36 190 ALA C N 1
ATOM 2963 C CA . ALA C 1 75 ? 24.500 -22.135 -10.086 1.00 59.37 190 ALA C CA 1
ATOM 2964 C C . ALA C 1 75 ? 25.834 -22.813 -10.388 1.00 67.92 190 ALA C C 1
ATOM 2965 O O . ALA C 1 75 ? 25.898 -24.034 -10.527 1.00 75.89 190 ALA C O 1
ATOM 2967 N N . ALA C 1 76 ? 26.898 -22.019 -10.477 1.00 71.95 191 ALA C N 1
ATOM 2968 C CA . ALA C 1 76 ? 28.231 -22.556 -10.728 1.00 69.11 191 ALA C CA 1
ATOM 2969 C C . ALA C 1 76 ? 28.647 -23.459 -9.575 1.00 69.87 191 ALA C C 1
ATOM 2970 O O . ALA C 1 76 ? 29.262 -24.507 -9.780 1.00 69.89 191 ALA C O 1
ATOM 2972 N N . TYR C 1 77 ? 28.304 -23.038 -8.362 1.00 64.59 192 TYR C N 1
ATOM 2973 C CA . TYR C 1 77 ? 28.559 -23.820 -7.159 1.00 72.13 192 TYR C CA 1
ATOM 2974 C C . TYR C 1 77 ? 27.875 -25.179 -7.290 1.00 73.58 192 TYR C C 1
ATOM 2975 O O . TYR C 1 77 ? 28.476 -26.221 -7.025 1.00 80.15 192 TYR C O 1
ATOM 2984 N N . LEU C 1 78 ? 26.611 -25.151 -7.703 1.00 67.54 193 LEU C N 1
ATOM 2985 C CA . LEU C 1 78 ? 25.833 -26.365 -7.922 1.00 71.46 193 LEU C CA 1
ATOM 2986 C C . LEU C 1 78 ? 26.462 -27.245 -8.996 1.00 71.34 193 LEU C C 1
ATOM 2987 O O . LEU C 1 78 ? 26.582 -28.459 -8.826 1.00 64.93 193 LEU C O 1
ATOM 2992 N N . ALA C 1 79 ? 26.853 -26.621 -10.104 1.00 67.31 194 ALA C N 1
ATOM 2993 C CA . ALA C 1 79 ? 27.451 -27.329 -11.230 1.00 63.66 194 ALA C CA 1
ATOM 2994 C C . ALA C 1 79 ? 28.734 -28.024 -10.789 1.00 72.19 194 ALA C C 1
ATOM 2995 O O . ALA C 1 79 ? 28.955 -29.201 -11.075 1.00 74.12 194 ALA C O 1
ATOM 2997 N N . GLN C 1 80 ? 29.572 -27.275 -10.085 1.00 70.49 195 GLN C N 1
ATOM 2998 C CA . GLN C 1 80 ? 30.848 -27.771 -9.591 1.00 73.07 195 GLN C CA 1
ATOM 2999 C C . GLN C 1 80 ? 30.682 -28.923 -8.598 1.00 76.79 195 GLN C C 1
ATOM 3000 O O . GLN C 1 80 ? 31.533 -29.809 -8.520 1.00 84.10 195 GLN C O 1
ATOM 3006 N N . ALA C 1 81 ? 29.588 -28.906 -7.841 1.00 74.28 196 ALA C N 1
ATOM 3007 C CA . ALA C 1 81 ? 29.323 -29.948 -6.851 1.00 68.95 196 ALA C CA 1
ATOM 3008 C C . ALA C 1 81 ? 28.647 -31.172 -7.461 1.00 70.89 196 ALA C C 1
ATOM 3009 O O . ALA C 1 81 ? 28.511 -32.206 -6.805 1.00 76.58 196 ALA C O 1
ATOM 3011 N N . GLY C 1 82 ? 28.235 -31.052 -8.719 1.00 73.30 197 GLY C N 1
ATOM 3012 C CA . GLY C 1 82 ? 27.570 -32.134 -9.422 1.00 65.97 197 GLY C CA 1
ATOM 3013 C C . GLY C 1 82 ? 26.157 -32.388 -8.925 1.00 74.92 197 GLY C C 1
ATOM 3014 O O . GLY C 1 82 ? 25.637 -33.498 -9.046 1.00 77.74 197 GLY C O 1
ATOM 3015 N N . LEU C 1 83 ? 25.524 -31.354 -8.379 1.00 75.11 198 LEU C N 1
ATOM 3016 C CA . LEU C 1 83 ? 24.174 -31.490 -7.842 1.00 68.56 198 LEU C CA 1
ATOM 3017 C C . LEU C 1 83 ? 23.112 -31.028 -8.832 1.00 67.89 198 LEU C C 1
ATOM 3018 O O . LEU C 1 83 ? 23.329 -30.100 -9.611 1.00 71.22 198 LEU C O 1
ATOM 3023 N N . ALA C 1 84 ? 21.953 -31.675 -8.776 1.00 63.06 199 ALA C N 1
ATOM 3024 C CA . ALA C 1 84 ? 20.852 -31.355 -9.672 1.00 60.26 199 ALA C CA 1
ATOM 3025 C C . ALA C 1 84 ? 19.928 -30.301 -9.072 1.00 59.89 199 ALA C C 1
ATOM 3026 O O . ALA C 1 84 ? 19.296 -29.538 -9.801 1.00 63.89 199 ALA C O 1
ATOM 3028 N N . ARG C 1 85 ? 19.838 -30.269 -7.745 1.00 61.63 200 ARG C N 1
ATOM 3029 C CA . ARG C 1 85 ? 18.914 -29.359 -7.073 1.00 63.46 200 ARG C CA 1
ATOM 3030 C C . ARG C 1 85 ? 19.268 -29.140 -5.607 1.00 63.29 200 ARG C C 1
ATOM 3031 O O . ARG C 1 85 ? 19.811 -30.027 -4.949 1.00 71.82 200 ARG C O 1
ATOM 3039 N N . VAL C 1 86 ? 18.941 -27.956 -5.100 1.00 49.78 201 VAL C N 1
ATOM 3040 C CA . VAL C 1 86 ? 19.085 -27.652 -3.681 1.00 59.40 201 VAL C CA 1
ATOM 3041 C C . VAL C 1 86 ? 17.982 -26.709 -3.214 1.00 64.18 201 VAL C C 1
ATOM 3042 O O . VAL C 1 86 ? 17.432 -25.945 -4.006 1.00 60.33 201 VAL C O 1
ATOM 3046 N N . PHE C 1 87 ? 17.665 -26.760 -1.924 1.00 64.59 202 PHE C N 1
ATOM 3047 C CA . PHE C 1 87 ? 16.764 -25.782 -1.327 1.00 65.50 202 PHE C CA 1
ATOM 3048 C C . PHE C 1 87 ? 17.413 -24.402 -1.303 1.00 68.25 202 PHE C C 1
ATOM 3049 O O . PHE C 1 87 ? 18.618 -24.282 -1.088 1.00 66.40 202 PHE C O 1
ATOM 3057 N N . ILE C 1 88 ? 16.616 -23.363 -1.537 1.00 68.29 203 ILE C N 1
ATOM 3058 C CA . ILE C 1 88 ? 17.096 -21.996 -1.364 1.00 71.11 203 ILE C CA 1
ATOM 3059 C C . ILE C 1 88 ? 16.088 -21.178 -0.554 1.00 77.70 203 ILE C C 1
ATOM 3060 O O . ILE C 1 88 ? 14.976 -21.635 -0.287 1.00 80.16 203 ILE C O 1
ATOM 3065 N N . GLY C 1 89 ? 16.482 -19.967 -0.171 1.00 82.08 204 GLY C N 1
ATOM 3066 C CA . GLY C 1 89 ? 15.692 -19.158 0.741 1.00 79.37 204 GLY C CA 1
ATOM 3067 C C . GLY C 1 89 ? 14.564 -18.353 0.121 1.00 86.62 204 GLY C C 1
ATOM 3068 O O . GLY C 1 89 ? 14.568 -17.123 0.188 1.00 93.86 204 GLY C O 1
ATOM 3069 N N . ILE C 1 90 ? 13.603 -19.041 -0.490 1.00 86.05 205 ILE C N 1
ATOM 3070 C CA . ILE C 1 90 ? 12.411 -18.387 -1.025 1.00 78.02 205 ILE C CA 1
ATOM 3071 C C . ILE C 1 90 ? 11.160 -19.225 -0.766 1.00 90.19 205 ILE C C 1
ATOM 3072 O O . ILE C 1 90 ? 11.168 -20.442 -0.959 1.00 86.88 205 ILE C O 1
ATOM 3077 N N . ASN C 1 91 ? 10.083 -18.569 -0.340 1.00 93.88 206 ASN C N 1
ATOM 3078 C CA . ASN C 1 91 ? 8.837 -19.268 -0.039 1.00 92.29 206 ASN C CA 1
ATOM 3079 C C . ASN C 1 91 ? 7.610 -18.358 -0.026 1.00 89.26 206 ASN C C 1
ATOM 3080 O O . ASN C 1 91 ? 7.728 -17.135 0.037 1.00 85.53 206 ASN C O 1
ATOM 3085 N N . ASP C 1 92 ? 6.433 -18.972 -0.095 1.00 89.03 207 ASP C N 1
ATOM 3086 C CA . ASP C 1 92 ? 5.164 -18.267 0.080 1.00 90.68 207 ASP C CA 1
ATOM 3087 C C . ASP C 1 92 ? 4.260 -19.043 1.041 1.00 93.80 207 ASP C C 1
ATOM 3088 O O . ASP C 1 92 ? 3.067 -19.213 0.786 1.00 100.21 207 ASP C O 1
ATOM 3093 N N . LEU C 1 93 ? 4.834 -19.504 2.151 1.00 95.72 208 LEU C N 1
ATOM 3094 C CA . LEU C 1 93 ? 4.110 -20.355 3.096 1.00 99.29 208 LEU C CA 1
ATOM 3095 C C . LEU C 1 93 ? 2.901 -19.697 3.750 1.00 112.52 208 LEU C C 1
ATOM 3096 O O . LEU C 1 93 ? 1.848 -20.321 3.877 1.00 121.54 208 LEU C O 1
ATOM 3101 N N . GLU C 1 94 ? 3.049 -18.445 4.168 1.00 112.20 209 GLU C N 1
ATOM 3102 C CA . GLU C 1 94 ? 1.989 -17.777 4.919 1.00 124.15 209 GLU C CA 1
ATOM 3103 C C . GLU C 1 94 ? 0.940 -17.135 4.013 1.00 120.18 209 GLU C C 1
ATOM 3104 O O . GLU C 1 94 ? -0.212 -16.966 4.414 1.00 126.64 209 GLU C O 1
ATOM 3110 N N . LYS C 1 95 ? 1.337 -16.782 2.795 1.00 115.04 210 LYS C N 1
ATOM 3111 C CA . LYS C 1 95 ? 0.390 -16.245 1.824 1.00 121.85 210 LYS C CA 1
ATOM 3112 C C . LYS C 1 95 ? 0.716 -16.715 0.415 1.00 118.64 210 LYS C C 1
ATOM 3113 O O . LYS C 1 95 ? 1.801 -16.473 -0.113 1.00 113.68 210 LYS C O 1
ATOM 3119 N N . GLU C 1 96 ? -0.257 -17.397 -0.179 1.00 120.13 211 GLU C N 1
ATOM 3120 C CA . GLU C 1 96 ? -0.109 -18.015 -1.488 1.00 114.23 211 GLU C CA 1
ATOM 3121 C C . GLU C 1 96 ? 0.158 -17.000 -2.598 1.00 111.31 211 GLU C C 1
ATOM 3122 O O . GLU C 1 96 ? -0.583 -16.026 -2.753 1.00 114.02 211 GLU C O 1
ATOM 3128 N N . GLY C 1 97 ? 1.220 -17.232 -3.363 1.00 98.77 212 GLY C N 1
ATOM 3129 C CA . GLY C 1 97 ? 1.567 -16.365 -4.476 1.00 93.74 212 GLY C CA 1
ATOM 3130 C C . GLY C 1 97 ? 2.453 -15.193 -4.105 1.00 94.61 212 GLY C C 1
ATOM 3131 O O . GLY C 1 97 ? 3.043 -14.554 -4.976 1.00 93.98 212 GLY C O 1
ATOM 3132 N N . ALA C 1 98 ? 2.547 -14.907 -2.812 1.00 96.66 213 ALA C N 1
ATOM 3133 C CA . ALA C 1 98 ? 3.384 -13.813 -2.338 1.00 99.75 213 ALA C CA 1
ATOM 3134 C C . ALA C 1 98 ? 4.704 -14.358 -1.811 1.00 94.11 213 ALA C C 1
ATOM 3135 O O . ALA C 1 98 ? 4.841 -14.643 -0.621 1.00 94.49 213 ALA C O 1
ATOM 3137 N N . PHE C 1 99 ? 5.680 -14.493 -2.701 1.00 91.10 214 PHE C N 1
ATOM 3138 C CA . PHE C 1 99 ? 6.954 -15.095 -2.331 1.00 93.55 214 PHE C CA 1
ATOM 3139 C C . PHE C 1 99 ? 7.866 -14.098 -1.627 1.00 94.18 214 PHE C C 1
ATOM 3140 O O . PHE C 1 99 ? 7.931 -12.925 -1.995 1.00 92.12 214 PHE C O 1
ATOM 3148 N N . VAL C 1 100 ? 8.564 -14.581 -0.607 1.00 102.65 215 VAL C N 1
ATOM 3149 C CA . VAL C 1 100 ? 9.509 -13.765 0.141 1.00 104.79 215 VAL C CA 1
ATOM 3150 C C . VAL C 1 100 ? 10.802 -14.539 0.363 1.00 97.04 215 VAL C C 1
ATOM 3151 O O . VAL C 1 100 ? 10.831 -15.764 0.240 1.00 87.38 215 VAL C O 1
ATOM 3155 N N . TYR C 1 101 ? 11.867 -13.822 0.702 1.00 94.18 216 TYR C N 1
ATOM 3156 C CA . TYR C 1 101 ? 13.138 -14.461 1.010 1.00 90.48 216 TYR C CA 1
ATOM 3157 C C . TYR C 1 101 ? 13.152 -14.926 2.460 1.00 97.24 216 TYR C C 1
ATOM 3158 O O . TYR C 1 101 ? 12.220 -14.650 3.218 1.00 94.92 216 TYR C O 1
ATOM 3167 N N . SER C 1 102 ? 14.207 -15.641 2.840 1.00 98.22 217 SER C N 1
ATOM 3168 C CA . SER C 1 102 ? 14.316 -16.179 4.191 1.00 100.32 217 SER C CA 1
ATOM 3169 C C . SER C 1 102 ? 14.390 -15.067 5.238 1.00 105.99 217 SER C C 1
ATOM 3170 O O . SER C 1 102 ? 14.055 -15.283 6.402 1.00 110.65 217 SER C O 1
ATOM 3173 N N . ASP C 1 103 ? 14.817 -13.878 4.821 1.00 106.75 218 ASP C N 1
ATOM 3174 C CA . ASP C 1 103 ? 14.887 -12.731 5.726 1.00 111.49 218 ASP C CA 1
ATOM 3175 C C . ASP C 1 103 ? 13.577 -11.946 5.740 1.00 116.26 218 ASP C C 1
ATOM 3176 O O . ASP C 1 103 ? 13.530 -10.816 6.226 1.00 126.48 218 ASP C O 1
ATOM 3181 N N . HIS C 1 104 ? 12.525 -12.551 5.193 1.00 116.67 219 HIS C N 1
ATOM 3182 C CA . HIS C 1 104 ? 11.204 -11.928 5.131 1.00 113.11 219 HIS C CA 1
ATOM 3183 C C . HIS C 1 104 ? 11.166 -10.720 4.194 1.00 112.54 219 HIS C C 1
ATOM 3184 O O . HIS C 1 104 ? 10.169 -10.001 4.143 1.00 110.53 219 HIS C O 1
ATOM 3191 N N . SER C 1 105 ? 12.249 -10.501 3.453 1.00 115.63 220 SER C N 1
ATOM 3192 C CA . SER C 1 105 ? 12.274 -9.445 2.444 1.00 118.10 220 SER C CA 1
ATOM 3193 C C . SER C 1 105 ? 11.412 -9.817 1.241 1.00 118.58 220 SER C C 1
ATOM 3194 O O . SER C 1 105 ? 11.418 -10.968 0.796 1.00 106.28 220 SER C O 1
ATOM 3197 N N . PRO C 1 106 ? 10.676 -8.832 0.700 1.00 113.59 221 PRO C N 1
ATOM 3198 C CA . PRO C 1 106 ? 9.717 -9.076 -0.384 1.00 114.78 221 PRO C CA 1
ATOM 3199 C C . PRO C 1 106 ? 10.398 -9.433 -1.703 1.00 109.16 221 PRO C C 1
ATOM 3200 O O . PRO C 1 106 ? 11.543 -9.042 -1.936 1.00 111.14 221 PRO C O 1
ATOM 3204 N N . MET C 1 107 ? 9.692 -10.175 -2.551 1.00 100.29 222 MET C N 1
ATOM 3205 C CA . MET C 1 107 ? 10.168 -10.478 -3.895 1.00 92.76 222 MET C CA 1
ATOM 3206 C C . MET C 1 107 ? 10.176 -9.211 -4.746 1.00 107.40 222 MET C C 1
ATOM 3207 O O . MET C 1 107 ? 9.339 -8.326 -4.557 1.00 125.85 222 MET C O 1
ATOM 3212 N N . ARG C 1 108 ? 11.119 -9.119 -5.679 1.00 102.41 223 ARG C N 1
ATOM 3213 C CA . ARG C 1 108 ? 11.222 -7.934 -6.525 1.00 108.09 223 ARG C CA 1
ATOM 3214 C C . ARG C 1 108 ? 11.283 -8.277 -8.008 1.00 103.13 223 ARG C C 1
ATOM 3215 O O . ARG C 1 108 ? 10.926 -9.382 -8.416 1.00 100.52 223 ARG C O 1
ATOM 3223 N N . THR C 1 109 ? 11.737 -7.314 -8.806 1.00 110.16 224 THR C N 1
ATOM 3224 C CA . THR C 1 109 ? 11.768 -7.452 -10.259 1.00 107.14 224 THR C CA 1
ATOM 3225 C C . THR C 1 109 ? 12.618 -8.632 -10.712 1.00 101.88 224 THR C C 1
ATOM 3226 O O . THR C 1 109 ? 12.202 -9.408 -11.574 1.00 106.01 224 THR C O 1
ATOM 3230 N N . PHE C 1 110 ? 13.806 -8.763 -10.133 1.00 98.19 225 PHE C N 1
ATOM 3231 C CA . PHE C 1 110 ? 14.699 -9.859 -10.482 1.00 91.96 225 PHE C CA 1
ATOM 3232 C C . PHE C 1 110 ? 14.138 -11.209 -10.054 1.00 89.98 225 PHE C C 1
ATOM 3233 O O . PHE C 1 110 ? 13.670 -11.365 -8.928 1.00 87.37 225 PHE C O 1
ATOM 3241 N N . ASN C 1 111 ? 14.184 -12.178 -10.964 1.00 90.57 226 ASN C N 1
ATOM 3242 C CA . ASN C 1 111 ? 13.825 -13.556 -10.643 1.00 84.80 226 ASN C CA 1
ATOM 3243 C C . ASN C 1 111 ? 14.427 -14.538 -11.644 1.00 77.63 226 ASN C C 1
ATOM 3244 O O . ASN C 1 111 ? 14.849 -14.149 -12.733 1.00 74.92 226 ASN C O 1
ATOM 3249 N N . LYS C 1 112 ? 14.466 -15.810 -11.265 1.00 81.97 227 LYS C N 1
ATOM 3250 C CA . LYS C 1 112 ? 14.947 -16.868 -12.148 1.00 79.76 227 LYS C CA 1
ATOM 3251 C C . LYS C 1 112 ? 13.998 -18.052 -12.214 1.00 74.82 227 LYS C C 1
ATOM 3252 O O . LYS C 1 112 ? 14.436 -19.200 -12.280 1.00 73.90 227 LYS C O 1
ATOM 3258 N N . TRP C 1 113 ? 12.699 -17.773 -12.201 1.00 79.63 228 TRP C N 1
ATOM 3259 C CA . TRP C 1 113 ? 11.702 -18.828 -12.315 1.00 75.10 228 TRP C CA 1
ATOM 3260 C C . TRP C 1 113 ? 11.890 -19.580 -13.622 1.00 67.95 228 TRP C C 1
ATOM 3261 O O . TRP C 1 113 ? 12.072 -18.968 -14.674 1.00 62.88 228 TRP C O 1
ATOM 3272 N N . ARG C 1 114 ? 11.858 -20.906 -13.563 1.00 66.08 229 ARG C N 1
ATOM 3273 C CA . ARG C 1 114 ? 11.868 -21.677 -14.792 1.00 62.25 229 ARG C CA 1
ATOM 3274 C C . ARG C 1 114 ? 10.571 -21.398 -15.524 1.00 65.84 229 ARG C C 1
ATOM 3275 O O . ARG C 1 114 ? 9.598 -20.943 -14.918 1.00 71.36 229 ARG C O 1
ATOM 3283 N N . SER C 1 115 ? 10.555 -21.672 -16.822 1.00 67.14 230 SER C N 1
ATOM 3284 C CA . SER C 1 115 ? 9.370 -21.424 -17.628 1.00 66.35 230 SER C CA 1
ATOM 3285 C C . SER C 1 115 ? 8.186 -22.199 -17.050 1.00 63.76 230 SER C C 1
ATOM 3286 O O . SER C 1 115 ? 8.265 -23.410 -16.846 1.00 65.96 230 SER C O 1
ATOM 3289 N N . GLY C 1 116 ? 7.094 -21.493 -16.777 1.00 67.05 231 GLY C N 1
ATOM 3290 C CA . GLY C 1 116 ? 5.911 -22.117 -16.210 1.00 65.92 231 GLY C CA 1
ATOM 3291 C C . GLY C 1 116 ? 5.866 -22.119 -14.689 1.00 68.19 231 GLY C C 1
ATOM 3292 O O . GLY C 1 116 ? 4.890 -22.571 -14.095 1.00 70.85 231 GLY C O 1
ATOM 3293 N N . GLU C 1 117 ? 6.928 -21.630 -14.056 1.00 70.74 232 GLU C N 1
ATOM 3294 C CA . GLU C 1 117 ? 6.991 -21.578 -12.596 1.00 65.46 232 GLU C CA 1
ATOM 3295 C C . GLU C 1 117 ? 6.866 -20.133 -12.110 1.00 68.96 232 GLU C C 1
ATOM 3296 O O . GLU C 1 117 ? 7.239 -19.201 -12.823 1.00 67.18 232 GLU C O 1
ATOM 3302 N N . PRO C 1 118 ? 6.342 -19.938 -10.889 1.00 72.42 233 PRO C N 1
ATOM 3303 C CA . PRO C 1 118 ? 5.843 -20.969 -9.972 1.00 69.83 233 PRO C CA 1
ATOM 3304 C C . PRO C 1 118 ? 4.421 -21.400 -10.311 1.00 75.25 233 PRO C C 1
ATOM 3305 O O . PRO C 1 118 ? 3.599 -20.554 -10.656 1.00 71.03 233 PRO C O 1
ATOM 3309 N N . ASN C 1 119 ? 4.139 -22.695 -10.221 1.00 79.27 234 ASN C N 1
ATOM 3310 C CA . ASN C 1 119 ? 2.837 -23.213 -10.620 1.00 83.43 234 ASN C CA 1
ATOM 3311 C C . ASN C 1 119 ? 2.002 -23.711 -9.441 1.00 85.86 234 ASN C C 1
ATOM 3312 O O . ASN C 1 119 ? 0.808 -23.989 -9.595 1.00 83.69 234 ASN C O 1
ATOM 3317 N N . ASN C 1 120 ? 2.628 -23.807 -8.268 1.00 78.85 235 ASN C N 1
ATOM 3318 C CA . ASN C 1 120 ? 1.956 -24.288 -7.061 1.00 79.59 235 ASN C CA 1
ATOM 3319 C C . ASN C 1 120 ? 1.253 -25.621 -7.307 1.00 82.75 235 ASN C C 1
ATOM 3320 O O . ASN C 1 120 ? 0.065 -25.767 -7.023 1.00 78.97 235 ASN C O 1
ATOM 3325 N N . ALA C 1 121 ? 1.998 -26.581 -7.849 1.00 81.80 236 ALA C N 1
ATOM 3326 C CA . ALA C 1 121 ? 1.438 -27.863 -8.270 1.00 78.14 236 ALA C CA 1
ATOM 3327 C C . ALA C 1 121 ? 0.637 -28.553 -7.169 1.00 80.03 236 ALA C C 1
ATOM 3328 O O . ALA C 1 121 ? 1.156 -28.818 -6.084 1.00 79.68 236 ALA C O 1
ATOM 3330 N N . TYR C 1 122 ? -0.630 -28.838 -7.464 1.00 89.61 237 TYR C N 1
ATOM 3331 C CA . TYR C 1 122 ? -1.511 -29.544 -6.538 1.00 103.14 237 TYR C CA 1
ATOM 3332 C C . TYR C 1 122 ? -1.748 -28.782 -5.233 1.00 104.97 237 TYR C C 1
ATOM 3333 O O . TYR C 1 122 ? -2.164 -29.370 -4.232 1.00 103.69 237 TYR C O 1
ATOM 3342 N N . ASP C 1 123 ? -1.487 -27.477 -5.255 1.00 103.53 238 ASP C N 1
ATOM 3343 C CA . ASP C 1 123 ? -1.696 -26.622 -4.089 1.00 105.66 238 ASP C CA 1
ATOM 3344 C C . ASP C 1 123 ? -0.895 -27.095 -2.871 1.00 95.81 238 ASP C C 1
ATOM 3345 O O . ASP C 1 123 ? -1.365 -27.025 -1.735 1.00 106.35 238 ASP C O 1
ATOM 3350 N N . GLU C 1 124 ? 0.320 -27.575 -3.113 1.00 87.31 239 GLU C N 1
ATOM 3351 C CA . GLU C 1 124 ? 1.149 -28.101 -2.036 1.00 96.40 239 GLU C CA 1
ATOM 3352 C C . GLU C 1 124 ? 2.603 -27.646 -2.154 1.00 94.50 239 GLU C C 1
ATOM 3353 O O . GLU C 1 124 ? 3.489 -28.208 -1.512 1.00 107.26 239 GLU C O 1
ATOM 3359 N N . GLU C 1 125 ? 2.847 -26.629 -2.974 1.00 85.71 240 GLU C N 1
ATOM 3360 C CA . GLU C 1 125 ? 4.209 -26.150 -3.195 1.00 85.23 240 GLU C CA 1
ATOM 3361 C C . GLU C 1 125 ? 4.379 -24.718 -2.705 1.00 85.68 240 GLU C C 1
ATOM 3362 O O . GLU C 1 125 ? 3.911 -23.776 -3.343 1.00 89.73 240 GLU C O 1
ATOM 3368 N N . ASP C 1 126 ? 5.052 -24.564 -1.569 1.00 82.44 241 ASP C N 1
ATOM 3369 C CA . ASP C 1 126 ? 5.241 -23.250 -0.966 1.00 85.91 241 ASP C CA 1
ATOM 3370 C C . ASP C 1 126 ? 6.713 -22.927 -0.721 1.00 93.11 241 ASP C C 1
ATOM 3371 O O . ASP C 1 126 ? 7.040 -21.895 -0.135 1.00 96.77 241 ASP C O 1
ATOM 3376 N N . CYS C 1 127 ? 7.596 -23.810 -1.173 1.00 88.28 242 CYS C N 1
ATOM 3377 C CA . CYS C 1 127 ? 9.032 -23.593 -1.039 1.00 86.52 242 CYS C CA 1
ATOM 3378 C C . CYS C 1 127 ? 9.694 -23.551 -2.409 1.00 83.87 242 CYS C C 1
ATOM 3379 O O . CYS C 1 127 ? 9.050 -23.817 -3.423 1.00 80.43 242 CYS C O 1
ATOM 3382 N N . VAL C 1 128 ? 10.979 -23.210 -2.440 1.00 73.28 243 VAL C N 1
ATOM 3383 C CA . VAL C 1 128 ? 11.675 -23.031 -3.708 1.00 69.95 243 VAL C CA 1
ATOM 3384 C C . VAL C 1 128 ? 12.996 -23.791 -3.785 1.00 69.28 243 VAL C C 1
ATOM 3385 O O . VAL C 1 128 ? 13.795 -23.781 -2.845 1.00 67.76 243 VAL C O 1
ATOM 3389 N N . GLU C 1 129 ? 13.221 -24.442 -4.921 1.00 64.25 244 GLU C N 1
ATOM 3390 C CA . GLU C 1 129 ? 14.484 -25.117 -5.184 1.00 63.75 244 GLU C CA 1
ATOM 3391 C C . GLU C 1 129 ? 15.210 -24.444 -6.340 1.00 62.04 244 GLU C C 1
ATOM 3392 O O . GLU C 1 129 ? 14.579 -23.845 -7.212 1.00 57.81 244 GLU C O 1
ATOM 3398 N N . MET C 1 130 ? 16.535 -24.542 -6.348 1.00 56.43 245 MET C N 1
ATOM 3399 C CA . MET C 1 130 ? 17.305 -24.136 -7.514 1.00 55.36 245 MET C CA 1
ATOM 3400 C C . MET C 1 130 ? 17.833 -25.371 -8.227 1.00 59.48 245 MET C C 1
ATOM 3401 O O . MET C 1 130 ? 18.350 -26.292 -7.593 1.00 60.11 245 MET C O 1
ATOM 3406 N N . VAL C 1 131 ? 17.686 -25.392 -9.547 1.00 57.11 246 VAL C N 1
ATOM 3407 C CA . VAL C 1 131 ? 18.197 -26.493 -10.354 1.00 57.93 246 VAL C CA 1
ATOM 3408 C C . VAL C 1 131 ? 19.549 -26.123 -10.947 1.00 60.59 246 VAL C C 1
ATOM 3409 O O . VAL C 1 131 ? 19.958 -24.964 -10.888 1.00 58.56 246 VAL C O 1
ATOM 3413 N N . ALA C 1 132 ? 20.229 -27.110 -11.526 1.00 66.69 247 ALA C N 1
ATOM 3414 C CA . ALA C 1 132 ? 21.600 -26.943 -12.004 1.00 72.64 247 ALA C CA 1
ATOM 3415 C C . ALA C 1 132 ? 21.759 -25.773 -12.968 1.00 74.55 247 ALA C C 1
ATOM 3416 O O . ALA C 1 132 ? 22.791 -25.101 -12.972 1.00 81.53 247 ALA C O 1
ATOM 3418 N N . SER C 1 133 ? 20.732 -25.526 -13.773 1.00 76.27 248 SER C N 1
ATOM 3419 C CA . SER C 1 133 ? 20.760 -24.424 -14.725 1.00 77.94 248 SER C CA 1
ATOM 3420 C C . SER C 1 133 ? 20.756 -23.079 -14.006 1.00 78.38 248 SER C C 1
ATOM 3421 O O . SER C 1 133 ? 21.161 -22.064 -14.569 1.00 82.78 248 SER C O 1
ATOM 3424 N N . GLY C 1 134 ? 20.295 -23.079 -12.758 1.00 71.30 249 GLY C N 1
ATOM 3425 C CA . GLY C 1 134 ? 20.189 -21.857 -11.983 1.00 61.52 249 GLY C CA 1
ATOM 3426 C C . GLY C 1 134 ? 18.751 -21.395 -11.826 1.00 62.07 249 GLY C C 1
ATOM 3427 O O . GLY C 1 134 ? 18.467 -20.456 -11.079 1.00 61.25 249 GLY C O 1
ATOM 3428 N N . GLY C 1 135 ? 17.841 -22.051 -12.541 1.00 64.78 250 GLY C N 1
ATOM 3429 C CA . GLY C 1 135 ? 16.433 -21.702 -12.496 1.00 58.69 250 GLY C CA 1
ATOM 3430 C C . GLY C 1 135 ? 15.759 -22.053 -11.184 1.00 56.61 250 GLY C C 1
ATOM 3431 O O . GLY C 1 135 ? 16.228 -22.924 -10.454 1.00 57.86 250 GLY C O 1
ATOM 3432 N N . TRP C 1 136 ? 14.660 -21.364 -10.886 1.00 51.97 251 TRP C N 1
ATOM 3433 C CA . TRP C 1 136 ? 13.883 -21.617 -9.674 1.00 56.56 251 TRP C CA 1
ATOM 3434 C C . TRP C 1 136 ? 12.622 -22.419 -9.967 1.00 61.23 251 TRP C C 1
ATOM 3435 O O . TRP C 1 136 ? 12.019 -22.288 -11.035 1.00 61.14 251 TRP C O 1
ATOM 3446 N N . ASN C 1 137 ? 12.210 -23.223 -8.993 1.00 61.03 252 ASN C N 1
ATOM 3447 C CA . ASN C 1 137 ? 10.983 -24.002 -9.095 1.00 64.05 252 ASN C CA 1
ATOM 3448 C C . ASN C 1 137 ? 10.361 -24.182 -7.719 1.00 65.93 252 ASN C C 1
ATOM 3449 O O . ASN C 1 137 ? 11.037 -24.611 -6.786 1.00 74.22 252 ASN C O 1
ATOM 3454 N N . ASP C 1 138 ? 9.078 -23.855 -7.584 1.00 62.87 253 ASP C N 1
ATOM 3455 C CA . ASP C 1 138 ? 8.409 -24.050 -6.303 1.00 67.19 253 ASP C CA 1
ATOM 3456 C C . ASP C 1 138 ? 8.063 -25.523 -6.107 1.00 67.58 253 ASP C C 1
ATOM 3457 O O . ASP C 1 138 ? 7.658 -26.206 -7.045 1.00 69.22 253 ASP C O 1
ATOM 3462 N N . VAL C 1 139 ? 8.245 -26.008 -4.883 1.00 75.63 254 VAL C N 1
ATOM 3463 C CA . VAL C 1 139 ? 8.015 -27.413 -4.560 1.00 74.64 254 VAL C CA 1
ATOM 3464 C C . VAL C 1 139 ? 7.399 -27.560 -3.174 1.00 76.32 254 VAL C C 1
ATOM 3465 O O . VAL C 1 139 ? 7.302 -26.590 -2.424 1.00 83.57 254 VAL C O 1
ATOM 3469 N N . ALA C 1 140 ? 6.991 -28.778 -2.834 1.00 75.10 255 ALA C N 1
ATOM 3470 C CA . ALA C 1 140 ? 6.435 -29.048 -1.514 1.00 87.96 255 ALA C CA 1
ATOM 3471 C C . ALA C 1 140 ? 7.509 -28.900 -0.440 1.00 95.59 255 ALA C C 1
ATOM 3472 O O . ALA C 1 140 ? 8.642 -29.346 -0.616 1.00 94.38 255 ALA C O 1
ATOM 3474 N N . CYS C 1 141 ? 7.142 -28.272 0.673 1.00 104.19 256 CYS C N 1
ATOM 3475 C CA . CYS C 1 141 ? 8.087 -27.999 1.750 1.00 98.16 256 CYS C CA 1
ATOM 3476 C C . CYS C 1 141 ? 8.523 -29.267 2.477 1.00 98.20 256 CYS C C 1
ATOM 3477 O O . CYS C 1 141 ? 9.546 -29.276 3.162 1.00 104.35 256 CYS C O 1
ATOM 3480 N N . HIS C 1 142 ? 7.753 -30.340 2.322 1.00 90.64 257 HIS C N 1
ATOM 3481 C CA . HIS C 1 142 ? 8.077 -31.597 2.984 1.00 92.52 257 HIS C CA 1
ATOM 3482 C C . HIS C 1 142 ? 9.064 -32.413 2.154 1.00 88.03 257 HIS C C 1
ATOM 3483 O O . HIS C 1 142 ? 9.512 -33.480 2.576 1.00 93.29 257 HIS C O 1
ATOM 3490 N N . THR C 1 143 ? 9.400 -31.902 0.973 1.00 82.13 258 THR C N 1
ATOM 3491 C CA . THR C 1 143 ? 10.420 -32.519 0.132 1.00 81.21 258 THR C CA 1
ATOM 3492 C C . THR C 1 143 ? 11.773 -32.519 0.837 1.00 85.99 258 THR C C 1
ATOM 3493 O O . THR C 1 143 ? 12.108 -31.575 1.553 1.00 82.44 258 THR C O 1
ATOM 3497 N N . THR C 1 144 ? 12.552 -33.574 0.628 1.00 85.91 259 THR C N 1
ATOM 3498 C CA . THR C 1 144 ? 13.857 -33.686 1.262 1.00 86.16 259 THR C CA 1
ATOM 3499 C C . THR C 1 144 ? 14.975 -33.607 0.231 1.00 87.06 259 THR C C 1
ATOM 3500 O O . THR C 1 144 ? 15.012 -34.389 -0.720 1.00 85.56 259 THR C O 1
ATOM 3504 N N . MET C 1 145 ? 15.885 -32.659 0.426 1.00 74.86 260 MET C N 1
ATOM 3505 C CA . MET C 1 145 ? 17.014 -32.486 -0.483 1.00 73.53 260 MET C CA 1
ATOM 3506 C C . MET C 1 145 ? 18.148 -31.696 0.165 1.00 70.44 260 MET C C 1
ATOM 3507 O O . MET C 1 145 ? 18.020 -31.206 1.290 1.00 64.82 260 MET C O 1
ATOM 3512 N N . TYR C 1 146 ? 19.264 -31.590 -0.550 1.00 61.30 261 TYR C N 1
ATOM 3513 C CA . TYR C 1 146 ? 20.377 -30.760 -0.109 1.00 54.05 261 TYR C CA 1
ATOM 3514 C C . TYR C 1 146 ? 19.967 -29.291 -0.105 1.00 55.94 261 TYR C C 1
ATOM 3515 O O . TYR C 1 146 ? 18.939 -28.924 -0.676 1.00 66.38 261 TYR C O 1
ATOM 3524 N N . PHE C 1 147 ? 20.767 -28.449 0.539 1.00 52.32 262 PHE C N 1
ATOM 3525 C CA . PHE C 1 147 ? 20.457 -27.026 0.597 1.00 58.18 262 PHE C CA 1
ATOM 3526 C C . PHE C 1 147 ? 21.718 -26.174 0.637 1.00 56.67 262 PHE C C 1
ATOM 3527 O O . PHE C 1 147 ? 22.820 -26.686 0.837 1.00 62.80 262 PHE C O 1
ATOM 3535 N N . MET C 1 148 ? 21.551 -24.871 0.438 1.00 58.78 263 MET C N 1
ATOM 3536 C CA . MET C 1 148 ? 22.685 -23.958 0.418 1.00 59.45 263 MET C CA 1
ATOM 3537 C C . MET C 1 148 ? 22.469 -22.842 1.428 1.00 63.95 263 MET C C 1
ATOM 3538 O O . MET C 1 148 ? 21.417 -22.199 1.443 1.00 62.99 263 MET C O 1
ATOM 3543 N N . CYS C 1 149 ? 23.469 -22.619 2.274 1.00 63.70 264 CYS C N 1
ATOM 3544 C CA . CYS C 1 149 ? 23.386 -21.582 3.290 1.00 61.96 264 CYS C CA 1
ATOM 3545 C C . CYS C 1 149 ? 24.141 -20.344 2.834 1.00 66.14 264 CYS C C 1
ATOM 3546 O O . CYS C 1 149 ? 25.114 -20.440 2.089 1.00 60.93 264 CYS C O 1
ATOM 3549 N N . GLU C 1 150 ? 23.672 -19.184 3.283 1.00 75.59 265 GLU C N 1
ATOM 3550 C CA . GLU C 1 150 ? 24.288 -17.902 2.957 1.00 70.73 265 GLU C CA 1
ATOM 3551 C C . GLU C 1 150 ? 24.684 -17.175 4.235 1.00 78.15 265 GLU C C 1
ATOM 3552 O O . GLU C 1 150 ? 23.916 -17.134 5.196 1.00 81.25 265 GLU C O 1
ATOM 3558 N N . PHE C 1 151 ? 25.878 -16.595 4.242 1.00 78.95 266 PHE C N 1
ATOM 3559 C CA . PHE C 1 151 ? 26.380 -15.901 5.423 1.00 80.23 266 PHE C CA 1
ATOM 3560 C C . PHE C 1 151 ? 26.739 -14.452 5.113 1.00 85.31 266 PHE C C 1
ATOM 3561 O O . PHE C 1 151 ? 27.356 -14.154 4.091 1.00 84.36 266 PHE C O 1
ATOM 3569 N N . ASP C 1 152 ? 26.319 -13.557 6.003 1.00 89.26 267 ASP C N 1
ATOM 3570 C CA . ASP C 1 152 ? 26.623 -12.137 5.895 1.00 95.96 267 ASP C CA 1
ATOM 3571 C C . ASP C 1 152 ? 27.966 -11.819 6.547 1.00 102.54 267 ASP C C 1
ATOM 3572 O O . ASP C 1 152 ? 28.222 -12.197 7.691 1.00 100.31 267 ASP C O 1
ATOM 3577 N N . LYS C 1 153 ? 28.817 -11.119 5.805 1.00 108.44 268 LYS C N 1
ATOM 3578 C CA . LYS C 1 153 ? 30.170 -10.793 6.248 1.00 116.31 268 LYS C CA 1
ATOM 3579 C C . LYS C 1 153 ? 30.190 -9.768 7.385 1.00 120.48 268 LYS C C 1
ATOM 3580 O O . LYS C 1 153 ? 31.250 -9.283 7.781 1.00 127.29 268 LYS C O 1
ATOM 3586 N N . GLU C 1 154 ? 29.010 -9.439 7.899 1.00 123.98 269 GLU C N 1
ATOM 3587 C CA . GLU C 1 154 ? 28.885 -8.516 9.018 1.00 125.24 269 GLU C CA 1
ATOM 3588 C C . GLU C 1 154 ? 28.891 -9.271 10.340 1.00 125.04 269 GLU C C 1
ATOM 3589 O O . GLU C 1 154 ? 28.405 -10.399 10.426 1.00 124.97 269 GLU C O 1
ATOM 3595 N N . SER D 1 1 ? 13.944 -66.921 57.088 1.00 107.30 116 SER D N 1
ATOM 3596 C CA . SER D 1 1 ? 14.072 -66.082 58.274 1.00 105.44 116 SER D CA 1
ATOM 3597 C C . SER D 1 1 ? 13.242 -64.813 58.163 1.00 103.69 116 SER D C 1
ATOM 3598 O O . SER D 1 1 ? 13.148 -64.214 57.093 1.00 100.62 116 SER D O 1
ATOM 3601 N N . GLN D 1 2 ? 12.642 -64.413 59.280 1.00 106.09 117 GLN D N 1
ATOM 3602 C CA . GLN D 1 2 ? 11.800 -63.224 59.329 1.00 106.70 117 GLN D CA 1
ATOM 3603 C C . GLN D 1 2 ? 12.592 -61.941 59.089 1.00 101.43 117 GLN D C 1
ATOM 3604 O O . GLN D 1 2 ? 12.082 -60.994 58.487 1.00 96.86 117 GLN D O 1
ATOM 3610 N N . LEU D 1 3 ? 13.839 -61.919 59.550 1.00 103.04 118 LEU D N 1
ATOM 3611 C CA . LEU D 1 3 ? 14.694 -60.750 59.370 1.00 92.42 118 LEU D CA 1
ATOM 3612 C C . LEU D 1 3 ? 15.035 -60.574 57.892 1.00 92.25 118 LEU D C 1
ATOM 3613 O O . LEU D 1 3 ? 15.120 -59.450 57.395 1.00 95.44 118 LEU D O 1
ATOM 3618 N N . ARG D 1 4 ? 15.232 -61.691 57.199 1.00 92.53 119 ARG D N 1
ATOM 3619 C CA . ARG D 1 4 ? 15.483 -61.676 55.762 1.00 86.02 119 ARG D CA 1
ATOM 3620 C C . ARG D 1 4 ? 14.247 -61.214 54.995 1.00 89.79 119 ARG D C 1
ATOM 3621 O O . ARG D 1 4 ? 14.350 -60.557 53.955 1.00 88.62 119 ARG D O 1
ATOM 3629 N N . LYS D 1 5 ? 13.079 -61.565 55.524 1.00 91.32 120 LYS D N 1
ATOM 3630 C CA . LYS D 1 5 ? 11.806 -61.172 54.931 1.00 92.38 120 LYS D CA 1
ATOM 3631 C C . LYS D 1 5 ? 11.544 -59.674 55.048 1.00 89.08 120 LYS D C 1
ATOM 3632 O O . LYS D 1 5 ? 11.178 -59.023 54.068 1.00 86.93 120 LYS D O 1
ATOM 3638 N N . ALA D 1 6 ? 11.742 -59.130 56.245 1.00 89.09 121 ALA D N 1
ATOM 3639 C CA . ALA D 1 6 ? 11.538 -57.706 56.487 1.00 86.78 121 ALA D CA 1
ATOM 3640 C C . ALA D 1 6 ? 12.535 -56.856 55.707 1.00 81.28 121 ALA D C 1
ATOM 3641 O O . ALA D 1 6 ? 12.179 -55.813 55.162 1.00 79.26 121 ALA D O 1
ATOM 3643 N N . ILE D 1 7 ? 13.780 -57.314 55.648 1.00 79.46 122 ILE D N 1
ATOM 3644 C CA . ILE D 1 7 ? 14.814 -56.618 54.893 1.00 78.66 122 ILE D CA 1
ATOM 3645 C C . ILE D 1 7 ? 14.497 -56.618 53.400 1.00 73.73 122 ILE D C 1
ATOM 3646 O O . ILE D 1 7 ? 14.651 -55.601 52.726 1.00 72.86 122 ILE D O 1
ATOM 3651 N N . GLY D 1 8 ? 14.062 -57.764 52.885 1.00 76.37 123 GLY D N 1
ATOM 3652 C CA . GLY D 1 8 ? 13.689 -57.872 51.487 1.00 76.92 123 GLY D CA 1
ATOM 3653 C C . GLY D 1 8 ? 12.481 -57.014 51.163 1.00 81.46 123 GLY D C 1
ATOM 3654 O O . GLY D 1 8 ? 12.360 -56.472 50.063 1.00 73.98 123 GLY D O 1
ATOM 3655 N N . GLU D 1 9 ? 11.585 -56.885 52.137 1.00 80.94 124 GLU D N 1
ATOM 3656 C CA . GLU D 1 9 ? 10.392 -56.069 51.970 1.00 82.37 124 GLU D CA 1
ATOM 3657 C C . GLU D 1 9 ? 10.759 -54.588 51.957 1.00 81.47 124 GLU D C 1
ATOM 3658 O O . GLU D 1 9 ? 10.195 -53.806 51.193 1.00 73.06 124 GLU D O 1
ATOM 3664 N N . MET D 1 10 ? 11.716 -54.210 52.797 1.00 79.84 125 MET D N 1
ATOM 3665 C CA . MET D 1 10 ? 12.178 -52.830 52.838 1.00 74.53 125 MET D CA 1
ATOM 3666 C C . MET D 1 10 ? 12.927 -52.495 51.554 1.00 71.25 125 MET D C 1
ATOM 3667 O O . MET D 1 10 ? 12.888 -51.360 51.078 1.00 65.79 125 MET D O 1
ATOM 3672 N N . ASP D 1 11 ? 13.593 -53.500 50.990 1.00 71.63 126 ASP D N 1
ATOM 3673 C CA . ASP D 1 11 ? 14.299 -53.347 49.722 1.00 67.14 126 ASP D CA 1
ATOM 3674 C C . ASP D 1 11 ? 13.340 -53.074 48.567 1.00 64.30 126 ASP D C 1
ATOM 3675 O O . ASP D 1 11 ? 13.601 -52.214 47.724 1.00 64.12 126 ASP D O 1
ATOM 3680 N N . ASN D 1 12 ? 12.237 -53.815 48.535 1.00 68.64 127 ASN D N 1
ATOM 3681 C CA . ASN D 1 12 ? 11.214 -53.634 47.513 1.00 73.66 127 ASN D CA 1
ATOM 3682 C C . ASN D 1 12 ? 10.579 -52.254 47.612 1.00 73.91 127 ASN D C 1
ATOM 3683 O O . ASN D 1 12 ? 10.286 -51.613 46.602 1.00 66.07 127 ASN D O 1
ATOM 3688 N N . GLN D 1 13 ? 10.372 -51.807 48.845 1.00 73.89 128 GLN D N 1
ATOM 3689 C CA . GLN D 1 13 ? 9.799 -50.499 49.118 1.00 66.34 128 GLN D CA 1
ATOM 3690 C C . GLN D 1 13 ? 10.724 -49.397 48.601 1.00 65.63 128 GLN D C 1
ATOM 3691 O O . GLN D 1 13 ? 10.278 -48.450 47.951 1.00 59.77 128 GLN D O 1
ATOM 3697 N N . VAL D 1 14 ? 12.015 -49.530 48.894 1.00 64.43 129 VAL D N 1
ATOM 3698 C CA . VAL D 1 14 ? 13.009 -48.560 48.451 1.00 59.11 129 VAL D CA 1
ATOM 3699 C C . VAL D 1 14 ? 13.138 -48.503 46.928 1.00 69.04 129 VAL D C 1
ATOM 3700 O O . VAL D 1 14 ? 13.234 -47.417 46.349 1.00 66.14 129 VAL D O 1
ATOM 3704 N N . SER D 1 15 ? 13.130 -49.667 46.282 1.00 62.85 130 SER D N 1
ATOM 3705 C CA . SER D 1 15 ? 13.206 -49.726 44.824 1.00 60.19 130 SER D CA 1
ATOM 3706 C C . SER D 1 15 ? 11.956 -49.113 44.192 1.00 63.53 130 SER D C 1
ATOM 3707 O O . SER D 1 15 ? 12.031 -48.465 43.148 1.00 64.65 130 SER D O 1
ATOM 3710 N N . GLN D 1 16 ? 10.808 -49.329 44.828 1.00 59.69 131 GLN D N 1
ATOM 3711 C CA . GLN D 1 16 ? 9.550 -48.758 44.359 1.00 59.70 131 GLN D CA 1
ATOM 3712 C C . GLN D 1 16 ? 9.552 -47.230 44.454 1.00 61.24 131 GLN D C 1
ATOM 3713 O O . GLN D 1 16 ? 9.155 -46.541 43.516 1.00 60.47 131 GLN D O 1
ATOM 3719 N N . LEU D 1 17 ? 10.016 -46.706 45.584 1.00 60.32 132 LEU D N 1
ATOM 3720 C CA . LEU D 1 17 ? 10.115 -45.264 45.775 1.00 58.04 132 LEU D CA 1
ATOM 3721 C C . LEU D 1 17 ? 11.056 -44.641 44.749 1.00 57.50 132 LEU D C 1
ATOM 3722 O O . LEU D 1 17 ? 10.799 -43.553 44.236 1.00 55.80 132 LEU D O 1
ATOM 3727 N N . THR D 1 18 ? 12.146 -45.342 44.455 1.00 67.44 133 THR D N 1
ATOM 3728 C CA . THR D 1 18 ? 13.109 -44.888 43.460 1.00 64.52 133 THR D CA 1
ATOM 3729 C C . THR D 1 18 ? 12.456 -44.782 42.087 1.00 67.78 133 THR D C 1
ATOM 3730 O O . THR D 1 18 ? 12.666 -43.810 41.357 1.00 53.96 133 THR D O 1
ATOM 3734 N N . SER D 1 19 ? 11.662 -45.791 41.745 1.00 68.31 134 SER D N 1
ATOM 3735 C CA . SER D 1 19 ? 10.981 -45.836 40.458 1.00 58.85 134 SER D CA 1
ATOM 3736 C C . SER D 1 19 ? 9.926 -44.741 40.318 1.00 57.19 134 SER D C 1
ATOM 3737 O O . SER D 1 19 ? 9.847 -44.070 39.287 1.00 56.23 134 SER D O 1
ATOM 3740 N N . GLU D 1 20 ? 9.115 -44.569 41.357 1.00 59.16 135 GLU D N 1
ATOM 3741 C CA . GLU D 1 20 ? 8.055 -43.566 41.349 1.00 56.44 135 GLU D CA 1
ATOM 3742 C C . GLU D 1 20 ? 8.603 -42.144 41.358 1.00 54.96 135 GLU D C 1
ATOM 3743 O O . GLU D 1 20 ? 8.060 -41.255 40.703 1.00 49.64 135 GLU D O 1
ATOM 3749 N N . LEU D 1 21 ? 9.680 -41.934 42.106 1.00 60.57 136 LEU D N 1
ATOM 3750 C CA . LEU D 1 21 ? 10.307 -40.621 42.188 1.00 66.71 136 LEU D CA 1
ATOM 3751 C C . LEU D 1 21 ? 10.871 -40.205 40.828 1.00 67.83 136 LEU D C 1
ATOM 3752 O O . LEU D 1 21 ? 10.741 -39.052 40.417 1.00 62.38 136 LEU D O 1
ATOM 3757 N N . LYS D 1 22 ? 11.479 -41.159 40.128 1.00 60.12 137 LYS D N 1
ATOM 3758 C CA . LYS D 1 22 ? 11.995 -40.932 38.781 1.00 61.68 137 LYS D CA 1
ATOM 3759 C C . LYS D 1 22 ? 10.887 -40.572 37.790 1.00 66.04 137 LYS D C 1
ATOM 3760 O O . LYS D 1 22 ? 11.058 -39.690 36.948 1.00 58.90 137 LYS D O 1
ATOM 3766 N N . PHE D 1 23 ? 9.761 -41.274 37.888 1.00 62.38 138 PHE D N 1
ATOM 3767 C CA . PHE D 1 23 ? 8.602 -41.024 37.036 1.00 53.46 138 PHE D CA 1
ATOM 3768 C C . PHE D 1 23 ? 8.080 -39.597 37.202 1.00 54.85 138 PHE D C 1
ATOM 3769 O O . PHE D 1 23 ? 7.803 -38.907 36.223 1.00 63.83 138 PHE D O 1
ATOM 3777 N N . ILE D 1 24 ? 7.939 -39.166 38.450 1.00 46.71 139 ILE D N 1
ATOM 3778 C CA . ILE D 1 24 ? 7.446 -37.825 38.747 1.00 56.96 139 ILE D CA 1
ATOM 3779 C C . ILE D 1 24 ? 8.384 -36.735 38.221 1.00 57.85 139 ILE D C 1
ATOM 3780 O O . ILE D 1 24 ? 7.929 -35.735 37.668 1.00 64.67 139 ILE D O 1
ATOM 3785 N N . LYS D 1 25 ? 9.687 -36.929 38.398 1.00 62.98 140 LYS D N 1
ATOM 3786 C CA . LYS D 1 25 ? 10.682 -35.965 37.928 1.00 69.08 140 LYS D CA 1
ATOM 3787 C C . LYS D 1 25 ? 10.670 -35.822 36.407 1.00 72.08 140 LYS D C 1
ATOM 3788 O O . LYS D 1 25 ? 10.733 -34.709 35.879 1.00 74.54 140 LYS D O 1
ATOM 3794 N N . ASN D 1 26 ? 10.589 -36.953 35.712 1.00 64.18 141 ASN D N 1
ATOM 3795 C CA . ASN D 1 26 ? 10.706 -36.973 34.257 1.00 61.13 141 ASN D CA 1
ATOM 3796 C C . ASN D 1 26 ? 9.369 -36.879 33.529 1.00 59.13 141 ASN D C 1
ATOM 3797 O O . ASN D 1 26 ? 9.172 -36.000 32.693 1.00 56.01 141 ASN D O 1
ATOM 3802 N N . ALA D 1 27 ? 8.459 -37.799 33.833 1.00 65.93 142 ALA D N 1
ATOM 3803 C CA . ALA D 1 27 ? 7.190 -37.880 33.117 1.00 62.09 142 ALA D CA 1
ATOM 3804 C C . ALA D 1 27 ? 6.250 -36.735 33.474 1.00 64.18 142 ALA D C 1
ATOM 3805 O O . ALA D 1 27 ? 5.492 -36.258 32.628 1.00 65.13 142 ALA D O 1
ATOM 3807 N N . VAL D 1 28 ? 6.294 -36.298 34.728 1.00 63.20 143 VAL D N 1
ATOM 3808 C CA . VAL D 1 28 ? 5.368 -35.271 35.188 1.00 50.93 143 VAL D CA 1
ATOM 3809 C C . VAL D 1 28 ? 6.002 -33.880 35.167 1.00 53.91 143 VAL D C 1
ATOM 3810 O O . VAL D 1 28 ? 5.544 -32.994 34.448 1.00 61.13 143 VAL D O 1
ATOM 3814 N N . ALA D 1 29 ? 7.067 -33.700 35.941 1.00 57.81 144 ALA D N 1
ATOM 3815 C CA . ALA D 1 29 ? 7.712 -32.396 36.058 1.00 49.12 144 ALA D CA 1
ATOM 3816 C C . ALA D 1 29 ? 8.538 -32.058 34.818 1.00 61.45 144 ALA D C 1
ATOM 3817 O O . ALA D 1 29 ? 8.760 -30.887 34.513 1.00 65.60 144 ALA D O 1
ATOM 3819 N N . GLY D 1 30 ? 8.997 -33.086 34.112 1.00 64.27 145 GLY D N 1
ATOM 3820 C CA . GLY D 1 30 ? 9.745 -32.890 32.883 1.00 65.91 145 GLY D CA 1
ATOM 3821 C C . GLY D 1 30 ? 11.027 -32.100 33.054 1.00 70.00 145 GLY D C 1
ATOM 3822 O O . GLY D 1 30 ? 11.350 -31.247 32.228 1.00 73.03 145 GLY D O 1
ATOM 3823 N N . VAL D 1 31 ? 11.769 -32.392 34.116 1.00 56.91 146 VAL D N 1
ATOM 3824 C CA . VAL D 1 31 ? 12.991 -31.658 34.416 1.00 64.56 146 VAL D CA 1
ATOM 3825 C C . VAL D 1 31 ? 14.174 -32.290 33.694 1.00 64.86 146 VAL D C 1
ATOM 3826 O O . VAL D 1 31 ? 14.155 -33.479 33.375 1.00 68.45 146 VAL D O 1
ATOM 3830 N N . ARG D 1 32 ? 15.197 -31.488 33.423 1.00 63.96 147 ARG D N 1
ATOM 3831 C CA . ARG D 1 32 ? 16.399 -31.996 32.778 1.00 69.70 147 ARG D CA 1
ATOM 3832 C C . ARG D 1 32 ? 17.535 -31.990 33.790 1.00 68.15 147 ARG D C 1
ATOM 3833 O O . ARG D 1 32 ? 17.613 -31.103 34.643 1.00 62.75 147 ARG D O 1
ATOM 3841 N N . GLU D 1 33 ? 18.415 -32.980 33.696 1.00 62.01 148 GLU D N 1
ATOM 3842 C CA . GLU D 1 33 ? 19.408 -33.192 34.739 1.00 62.53 148 GLU D CA 1
ATOM 3843 C C . GLU D 1 33 ? 20.766 -33.651 34.213 1.00 74.78 148 GLU D C 1
ATOM 3844 O O . GLU D 1 33 ? 20.849 -34.547 33.373 1.00 85.49 148 GLU D O 1
ATOM 3850 N N . THR D 1 34 ? 21.828 -33.037 34.724 1.00 64.41 149 THR D N 1
ATOM 3851 C CA . THR D 1 34 ? 23.181 -33.515 34.476 1.00 70.33 149 THR D CA 1
ATOM 3852 C C . THR D 1 34 ? 23.702 -34.146 35.760 1.00 79.74 149 THR D C 1
ATOM 3853 O O . THR D 1 34 ? 22.922 -34.476 36.654 1.00 82.92 149 THR D O 1
ATOM 3857 N N . GLU D 1 35 ? 25.015 -34.313 35.863 1.00 76.67 150 GLU D N 1
ATOM 3858 C CA . GLU D 1 35 ? 25.587 -34.899 37.069 1.00 80.58 150 GLU D CA 1
ATOM 3859 C C . GLU D 1 35 ? 25.777 -33.837 38.147 1.00 83.11 150 GLU D C 1
ATOM 3860 O O . GLU D 1 35 ? 25.910 -34.157 39.327 1.00 86.55 150 GLU D O 1
ATOM 3866 N N . SER D 1 36 ? 25.776 -32.571 37.739 1.00 77.50 151 SER D N 1
ATOM 3867 C CA . SER D 1 36 ? 26.033 -31.477 38.670 1.00 78.61 151 SER D CA 1
ATOM 3868 C C . SER D 1 36 ? 24.876 -30.483 38.790 1.00 79.33 151 SER D C 1
ATOM 3869 O O . SER D 1 36 ? 24.806 -29.729 39.761 1.00 80.44 151 SER D O 1
ATOM 3872 N N . LYS D 1 37 ? 23.969 -30.473 37.818 1.00 67.37 152 LYS D N 1
ATOM 3873 C CA . LYS D 1 37 ? 22.908 -29.471 37.816 1.00 64.33 152 LYS D CA 1
ATOM 3874 C C . LYS D 1 37 ? 21.544 -30.013 37.390 1.00 59.83 152 LYS D C 1
ATOM 3875 O O . LYS D 1 37 ? 21.444 -31.015 36.680 1.00 66.10 152 LYS D O 1
ATOM 3881 N N . ILE D 1 38 ? 20.497 -29.340 37.857 1.00 55.72 153 ILE D N 1
ATOM 3882 C CA . ILE D 1 38 ? 19.129 -29.634 37.450 1.00 63.74 153 ILE D CA 1
ATOM 3883 C C . ILE D 1 38 ? 18.497 -28.415 36.791 1.00 62.45 153 ILE D C 1
ATOM 3884 O O . ILE D 1 38 ? 18.673 -27.287 37.253 1.00 59.67 153 ILE D O 1
ATOM 3889 N N . TYR D 1 39 ? 17.760 -28.643 35.711 1.00 67.46 154 TYR D N 1
ATOM 3890 C CA . TYR D 1 39 ? 17.114 -27.553 34.994 1.00 62.27 154 TYR D CA 1
ATOM 3891 C C . TYR D 1 39 ? 15.596 -27.706 35.051 1.00 60.23 154 TYR D C 1
ATOM 3892 O O . TYR D 1 39 ? 15.068 -28.807 34.910 1.00 62.93 154 TYR D O 1
ATOM 3901 N N . LEU D 1 40 ? 14.901 -26.598 35.288 1.00 61.80 155 LEU D N 1
ATOM 3902 C CA . LEU D 1 40 ? 13.447 -26.614 35.397 1.00 55.43 155 LEU D CA 1
ATOM 3903 C C . LEU D 1 40 ? 12.797 -25.510 34.573 1.00 58.26 155 LEU D C 1
ATOM 3904 O O . LEU D 1 40 ? 13.111 -24.331 34.732 1.00 57.06 155 LEU D O 1
ATOM 3909 N N . LEU D 1 41 ? 11.894 -25.905 33.683 1.00 48.80 156 LEU D N 1
ATOM 3910 C CA . LEU D 1 41 ? 11.132 -24.951 32.892 1.00 46.29 156 LEU D CA 1
ATOM 3911 C C . LEU D 1 41 ? 9.888 -24.504 33.659 1.00 54.35 156 LEU D C 1
ATOM 3912 O O . LEU D 1 41 ? 9.020 -25.318 33.981 1.00 60.01 156 LEU D O 1
ATOM 3917 N N . VAL D 1 42 ? 9.815 -23.211 33.961 1.00 51.85 157 VAL D N 1
ATOM 3918 C CA . VAL D 1 42 ? 8.666 -22.648 34.662 1.00 47.32 157 VAL D CA 1
ATOM 3919 C C . VAL D 1 42 ? 7.771 -21.887 33.691 1.00 59.32 157 VAL D C 1
ATOM 3920 O O . VAL D 1 42 ? 8.162 -20.848 33.146 1.00 50.04 157 VAL D O 1
ATOM 3924 N N . LYS D 1 43 ? 6.566 -22.407 33.481 1.00 57.71 158 LYS D N 1
ATOM 3925 C CA . LYS D 1 43 ? 5.650 -21.831 32.503 1.00 62.69 158 LYS D CA 1
ATOM 3926 C C . LYS D 1 43 ? 4.733 -20.797 33.144 1.00 71.34 158 LYS D C 1
ATOM 3927 O O . LYS D 1 43 ? 3.511 -20.934 33.134 1.00 70.67 158 LYS D O 1
ATOM 3933 N N . GLU D 1 44 ? 5.354 -19.772 33.719 1.00 70.12 159 GLU D N 1
ATOM 3934 C CA . GLU D 1 44 ? 4.652 -18.616 34.261 1.00 55.52 159 GLU D CA 1
ATOM 3935 C C . GLU D 1 44 ? 5.263 -17.342 33.685 1.00 69.13 159 GLU D C 1
ATOM 3936 O O . GLU D 1 44 ? 6.454 -17.083 33.859 1.00 66.72 159 GLU D O 1
ATOM 3942 N N . GLU D 1 45 ? 4.452 -16.552 32.991 1.00 75.32 160 GLU D N 1
ATOM 3943 C CA . GLU D 1 45 ? 4.941 -15.322 32.385 1.00 70.14 160 GLU D CA 1
ATOM 3944 C C . GLU D 1 45 ? 5.296 -14.294 33.454 1.00 80.43 160 GLU D C 1
ATOM 3945 O O . GLU D 1 45 ? 4.427 -13.821 34.184 1.00 83.44 160 GLU D O 1
ATOM 3951 N N . LYS D 1 46 ? 6.581 -13.965 33.553 1.00 71.30 161 LYS D N 1
ATOM 3952 C CA . LYS D 1 46 ? 7.050 -12.982 34.524 1.00 72.21 161 LYS D CA 1
ATOM 3953 C C . LYS D 1 46 ? 8.076 -12.047 33.889 1.00 77.10 161 LYS D C 1
ATOM 3954 O O . LYS D 1 46 ? 8.584 -12.324 32.803 1.00 75.75 161 LYS D O 1
ATOM 3960 N N . ARG D 1 47 ? 8.380 -10.938 34.557 1.00 74.82 162 ARG D N 1
ATOM 3961 C CA . ARG D 1 47 ? 9.470 -10.081 34.105 1.00 75.45 162 ARG D CA 1
ATOM 3962 C C . ARG D 1 47 ? 10.765 -10.617 34.699 1.00 77.66 162 ARG D C 1
ATOM 3963 O O . ARG D 1 47 ? 10.727 -11.444 35.611 1.00 80.19 162 ARG D O 1
ATOM 3971 N N . TYR D 1 48 ? 11.902 -10.156 34.180 1.00 61.84 163 TYR D N 1
ATOM 3972 C CA . TYR D 1 48 ? 13.201 -10.730 34.536 1.00 63.89 163 TYR D CA 1
ATOM 3973 C C . TYR D 1 48 ? 13.424 -10.747 36.043 1.00 59.16 163 TYR D C 1
ATOM 3974 O O . TYR D 1 48 ? 13.854 -11.757 36.601 1.00 63.81 163 TYR D O 1
ATOM 3983 N N . ALA D 1 49 ? 13.136 -9.623 36.693 1.00 60.11 164 ALA D N 1
ATOM 3984 C CA . ALA D 1 49 ? 13.319 -9.506 38.134 1.00 71.49 164 ALA D CA 1
ATOM 3985 C C . ALA D 1 49 ? 12.454 -10.515 38.893 1.00 72.75 164 ALA D C 1
ATOM 3986 O O . ALA D 1 49 ? 12.909 -11.132 39.857 1.00 66.17 164 ALA D O 1
ATOM 3988 N N . ASP D 1 50 ? 11.209 -10.685 38.451 1.00 71.59 165 ASP D N 1
ATOM 3989 C CA . ASP D 1 50 ? 10.297 -11.633 39.089 1.00 72.55 165 ASP D CA 1
ATOM 3990 C C . ASP D 1 50 ? 10.678 -13.077 38.786 1.00 63.13 165 ASP D C 1
ATOM 3991 O O . ASP D 1 50 ? 10.531 -13.955 39.635 1.00 67.20 165 ASP D O 1
ATOM 3996 N N . ALA D 1 51 ? 11.172 -13.319 37.576 1.00 61.76 166 ALA D N 1
ATOM 3997 C CA . ALA D 1 51 ? 11.618 -14.654 37.196 1.00 64.93 166 ALA D CA 1
ATOM 3998 C C . ALA D 1 51 ? 12.790 -15.084 38.068 1.00 66.89 166 ALA D C 1
ATOM 3999 O O . ALA D 1 51 ? 12.816 -16.207 38.573 1.00 67.82 166 ALA D O 1
ATOM 4001 N N . GLN D 1 52 ? 13.753 -14.183 38.245 1.00 66.52 167 GLN D N 1
ATOM 4002 C CA . GLN D 1 52 ? 14.926 -14.465 39.069 1.00 72.61 167 GLN D CA 1
ATOM 4003 C C . GLN D 1 52 ? 14.537 -14.688 40.530 1.00 72.43 167 GLN D C 1
ATOM 4004 O O . GLN D 1 52 ? 15.066 -15.586 41.186 1.00 83.24 167 GLN D O 1
ATOM 4010 N N . LEU D 1 53 ? 13.615 -13.872 41.036 1.00 65.89 168 LEU D N 1
ATOM 4011 C CA . LEU D 1 53 ? 13.125 -14.030 42.404 1.00 67.49 168 LEU D CA 1
ATOM 4012 C C . LEU D 1 53 ? 12.441 -15.384 42.584 1.00 70.48 168 LEU D C 1
ATOM 4013 O O . LEU D 1 53 ? 12.599 -16.040 43.613 1.00 69.50 168 LEU D O 1
ATOM 4018 N N . SER D 1 54 ? 11.685 -15.797 41.572 1.00 62.82 169 SER D N 1
ATOM 4019 C CA . SER D 1 54 ? 11.009 -17.084 41.599 1.00 59.21 169 SER D CA 1
ATOM 4020 C C . SER D 1 54 ? 12.021 -18.226 41.640 1.00 66.68 169 SER D C 1
ATOM 4021 O O . SER D 1 54 ? 11.855 -19.185 42.392 1.00 65.03 169 SER D O 1
ATOM 4024 N N . CYS D 1 55 ? 13.074 -18.113 40.835 1.00 64.28 170 CYS D N 1
ATOM 4025 C CA . CYS D 1 55 ? 14.135 -19.116 40.815 1.00 55.46 170 CYS D CA 1
ATOM 4026 C C . CYS D 1 55 ? 14.850 -19.193 42.160 1.00 66.28 170 CYS D C 1
ATOM 4027 O O . CYS D 1 55 ? 15.166 -20.281 42.643 1.00 61.07 170 CYS D O 1
ATOM 4030 N N . GLN D 1 56 ? 1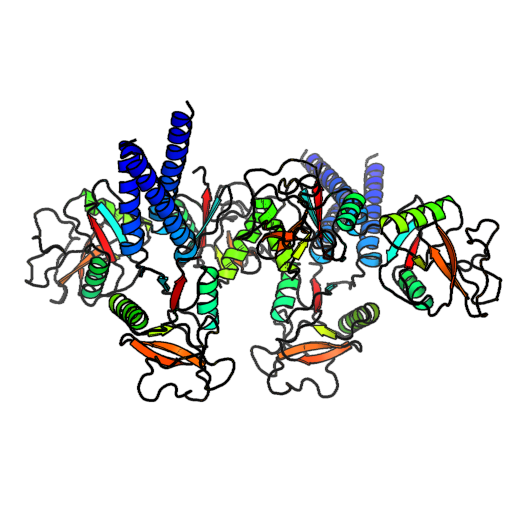5.093 -18.035 42.768 1.00 70.34 171 GLN D N 1
ATOM 4031 C CA . GLN D 1 56 ? 15.754 -17.984 44.069 1.00 66.67 171 GLN D CA 1
ATOM 4032 C C . GLN D 1 56 ? 14.871 -18.552 45.173 1.00 68.39 171 GLN D C 1
ATOM 4033 O O . GLN D 1 56 ? 15.359 -19.201 46.098 1.00 73.92 171 GLN D O 1
ATOM 4039 N N . GLY D 1 57 ? 13.568 -18.312 45.065 1.00 63.83 172 GLY D N 1
ATOM 4040 C CA . GLY D 1 57 ? 12.612 -18.827 46.028 1.00 62.49 172 GLY D CA 1
ATOM 4041 C C . GLY D 1 57 ? 12.556 -20.342 46.015 1.00 64.29 172 GLY D C 1
ATOM 4042 O O . GLY D 1 57 ? 12.212 -20.973 47.016 1.00 67.58 172 GLY D O 1
ATOM 4043 N N . ARG D 1 58 ? 12.897 -20.925 44.870 1.00 68.01 173 ARG D N 1
ATOM 4044 C CA . ARG D 1 58 ? 12.880 -22.375 44.711 1.00 70.83 173 ARG D CA 1
ATOM 4045 C C . ARG D 1 58 ? 14.245 -22.967 45.061 1.00 68.70 173 ARG D C 1
ATOM 4046 O O . ARG D 1 58 ? 14.427 -24.182 45.041 1.00 71.31 173 ARG D O 1
ATOM 4054 N N . GLY D 1 59 ? 15.201 -22.097 45.374 1.00 74.01 174 GLY D N 1
ATOM 4055 C CA . GLY D 1 59 ? 16.535 -22.522 45.767 1.00 68.05 174 GLY D CA 1
ATOM 4056 C C . GLY D 1 59 ? 17.566 -22.535 44.649 1.00 69.46 174 GLY D C 1
ATOM 4057 O O . GLY D 1 59 ? 18.571 -23.239 44.741 1.00 66.65 174 GLY D O 1
ATOM 4058 N N . GLY D 1 60 ? 17.321 -21.765 43.592 1.00 63.02 175 GLY D N 1
ATOM 4059 C CA . GLY D 1 60 ? 18.242 -21.694 42.469 1.00 55.52 175 GLY D CA 1
ATOM 4060 C C . GLY D 1 60 ? 18.353 -20.306 41.862 1.00 61.20 175 GLY D C 1
ATOM 4061 O O . GLY D 1 60 ? 18.093 -19.305 42.529 1.00 63.70 175 GLY D O 1
ATOM 4062 N N . THR D 1 61 ? 18.755 -20.253 40.594 1.00 55.15 176 THR D N 1
ATOM 4063 C CA . THR D 1 61 ? 18.816 -19.002 39.841 1.00 63.19 176 THR D CA 1
ATOM 4064 C C . THR D 1 61 ? 18.478 -19.272 38.380 1.00 60.65 176 THR D C 1
ATOM 4065 O O . THR D 1 61 ? 18.399 -20.426 37.958 1.00 48.40 176 THR D O 1
ATOM 4069 N N . LEU D 1 62 ? 18.288 -18.207 37.609 1.00 59.02 177 LEU D N 1
ATOM 4070 C CA . LEU D 1 62 ? 18.055 -18.347 36.178 1.00 51.02 177 LEU D CA 1
ATOM 4071 C C . LEU D 1 62 ? 19.236 -19.062 35.521 1.00 58.85 177 LEU D C 1
ATOM 4072 O O . LEU D 1 62 ? 20.390 -18.801 35.861 1.00 69.16 177 LEU D O 1
ATOM 4077 N N . SER D 1 63 ? 18.936 -19.967 34.592 1.00 53.60 178 SER D N 1
ATOM 4078 C CA . SER D 1 63 ? 19.943 -20.823 33.961 1.00 66.23 178 SER D CA 1
ATOM 4079 C C . SER D 1 63 ? 21.136 -20.048 33.405 1.00 68.05 178 SER D C 1
ATOM 4080 O O . SER D 1 63 ? 20.978 -18.964 32.843 1.00 61.72 178 SER D O 1
ATOM 4083 N N . MET D 1 64 ? 22.329 -20.613 33.571 1.00 64.49 179 MET D N 1
ATOM 4084 C CA . MET D 1 64 ? 23.559 -19.958 33.138 1.00 58.97 179 MET D CA 1
ATOM 4085 C C . MET D 1 64 ? 24.379 -20.848 32.210 1.00 64.88 179 MET D C 1
ATOM 4086 O O . MET D 1 64 ? 25.305 -21.527 32.655 1.00 76.85 179 MET D O 1
ATOM 4091 N N . PRO D 1 65 ? 24.049 -20.836 30.909 1.00 63.14 180 PRO D N 1
ATOM 4092 C CA . PRO D 1 65 ? 24.789 -21.623 29.915 1.00 60.11 180 PRO D CA 1
ATOM 4093 C C . PRO D 1 65 ? 26.220 -21.125 29.754 1.00 69.69 180 PRO D C 1
ATOM 4094 O O . PRO D 1 65 ? 26.466 -20.185 28.997 1.00 69.40 180 PRO D O 1
ATOM 4098 N N . LYS D 1 66 ? 27.153 -21.753 30.460 1.00 71.31 181 LYS D N 1
ATOM 4099 C CA . LYS D 1 66 ? 28.542 -21.317 30.425 1.00 68.05 181 LYS D CA 1
ATOM 4100 C C . LYS D 1 66 ? 29.382 -22.119 29.437 1.00 74.03 181 LYS D C 1
ATOM 4101 O O . LYS D 1 66 ? 30.556 -21.812 29.217 1.00 85.05 181 LYS D O 1
ATOM 4107 N N . ASP D 1 67 ? 28.783 -23.146 28.844 1.00 72.91 182 ASP D N 1
ATOM 4108 C CA . ASP D 1 67 ? 29.471 -23.934 27.827 1.00 81.83 182 ASP D CA 1
ATOM 4109 C C . ASP D 1 67 ? 28.488 -24.470 26.791 1.00 77.52 182 ASP D C 1
ATOM 4110 O O . ASP D 1 67 ? 27.274 -24.344 26.953 1.00 68.52 182 ASP D O 1
ATOM 4115 N N . GLU D 1 68 ? 29.024 -25.071 25.733 1.00 80.32 183 GLU D N 1
ATOM 4116 C CA . GLU D 1 68 ? 28.213 -25.582 24.632 1.00 75.03 183 GLU D CA 1
ATOM 4117 C C . GLU D 1 68 ? 27.279 -26.695 25.089 1.00 67.41 183 GLU D C 1
ATOM 4118 O O . GLU D 1 68 ? 26.137 -26.781 24.635 1.00 69.04 183 GLU D O 1
ATOM 4124 N N . ALA D 1 69 ? 27.768 -27.544 25.986 1.00 78.43 184 ALA D N 1
ATOM 4125 C CA . ALA D 1 69 ? 26.985 -28.678 26.466 1.00 78.10 184 ALA D CA 1
ATOM 4126 C C . ALA D 1 69 ? 25.738 -28.207 27.208 1.00 75.29 184 ALA D C 1
ATOM 4127 O O . ALA D 1 69 ? 24.630 -28.670 26.933 1.00 80.54 184 ALA D O 1
ATOM 4129 N N . ALA D 1 70 ? 25.926 -27.288 28.151 1.00 73.55 185 ALA D N 1
ATOM 4130 C CA . ALA D 1 70 ? 24.811 -26.728 28.913 1.00 65.26 185 ALA D CA 1
ATOM 4131 C C . ALA D 1 70 ? 23.822 -26.000 28.001 1.00 62.74 185 ALA D C 1
ATOM 4132 O O . ALA D 1 70 ? 22.609 -26.162 28.130 1.00 56.18 185 ALA D O 1
ATOM 4134 N N . ASN D 1 71 ? 24.346 -25.196 27.081 1.00 68.80 186 ASN D N 1
ATOM 4135 C CA . ASN D 1 71 ? 23.498 -24.457 26.152 1.00 73.10 186 ASN D CA 1
ATOM 4136 C C . ASN D 1 71 ? 22.686 -25.398 25.268 1.00 74.04 186 ASN D C 1
ATOM 4137 O O . ASN D 1 71 ? 21.506 -25.161 25.011 1.00 62.95 186 ASN D O 1
ATOM 4142 N N . GLY D 1 72 ? 23.321 -26.476 24.821 1.00 73.88 187 GLY D N 1
ATOM 4143 C CA . GLY D 1 72 ? 22.646 -27.458 23.997 1.00 63.40 187 GLY D CA 1
ATOM 4144 C C . GLY D 1 72 ? 21.541 -28.148 24.769 1.00 62.57 187 GLY D C 1
ATOM 4145 O O . GLY D 1 72 ? 20.446 -28.357 24.247 1.00 72.11 187 GLY D O 1
ATOM 4146 N N . LEU D 1 73 ? 21.826 -28.487 26.023 1.00 59.45 188 LEU D N 1
ATOM 4147 C CA . LEU D 1 73 ? 20.846 -29.134 26.889 1.00 62.69 188 LEU D CA 1
ATOM 4148 C C . LEU D 1 73 ? 19.619 -28.252 27.087 1.00 60.04 188 LEU D C 1
ATOM 4149 O O . LEU D 1 73 ? 18.487 -28.715 26.967 1.00 67.34 188 LEU D O 1
ATOM 4154 N N . MET D 1 74 ? 19.854 -26.981 27.393 1.00 63.61 189 MET D N 1
ATOM 4155 C CA . MET D 1 74 ? 18.773 -26.018 27.576 1.00 68.55 189 MET D CA 1
ATOM 4156 C C . MET D 1 74 ? 17.938 -25.839 26.308 1.00 60.42 189 MET D C 1
ATOM 4157 O O . MET D 1 74 ? 16.711 -25.774 26.368 1.00 46.93 189 MET D O 1
ATOM 4162 N N . ALA D 1 75 ? 18.610 -25.764 25.164 1.00 56.97 190 ALA D N 1
ATOM 4163 C CA . ALA D 1 75 ? 17.925 -25.609 23.888 1.00 58.69 190 ALA D CA 1
ATOM 4164 C C . ALA D 1 75 ? 17.002 -26.794 23.612 1.00 65.33 190 ALA D C 1
ATOM 4165 O O . ALA D 1 75 ? 15.858 -26.616 23.192 1.00 57.73 190 ALA D O 1
ATOM 4167 N N . ALA D 1 76 ? 17.502 -28.002 23.856 1.00 65.82 191 ALA D N 1
ATOM 4168 C CA . ALA D 1 76 ? 16.705 -29.206 23.650 1.00 67.66 191 ALA D CA 1
ATOM 4169 C C . ALA D 1 76 ? 15.499 -29.216 24.583 1.00 61.50 191 ALA D C 1
ATOM 4170 O O . ALA D 1 76 ? 14.397 -29.604 24.188 1.00 66.50 191 ALA D O 1
ATOM 4172 N N . TYR D 1 77 ? 15.716 -28.779 25.819 1.00 60.80 192 TYR D N 1
ATOM 4173 C CA . TYR D 1 77 ? 14.645 -28.658 26.802 1.00 62.91 192 TYR D CA 1
ATOM 4174 C C . TYR D 1 77 ? 13.547 -27.736 26.279 1.00 66.10 192 TYR D C 1
ATOM 4175 O O . TYR D 1 77 ? 12.366 -28.082 26.306 1.00 59.76 192 TYR D O 1
ATOM 4184 N N . LEU D 1 78 ? 13.957 -26.569 25.791 1.00 62.68 193 LEU D N 1
ATOM 4185 C CA . LEU D 1 78 ? 13.043 -25.590 25.215 1.00 71.16 193 LEU D CA 1
ATOM 4186 C C . LEU D 1 78 ? 12.319 -26.130 23.983 1.00 68.51 193 LEU D C 1
ATOM 4187 O O . LEU D 1 78 ? 11.109 -25.957 23.832 1.00 68.88 193 LEU D O 1
ATOM 4192 N N . ALA D 1 79 ? 13.078 -26.769 23.097 1.00 64.59 194 ALA D N 1
ATOM 4193 C CA . ALA D 1 79 ? 12.540 -27.304 21.850 1.00 69.96 194 ALA D CA 1
ATOM 4194 C C . ALA D 1 79 ? 11.468 -28.362 22.091 1.00 67.56 194 ALA D C 1
ATOM 4195 O O . ALA D 1 79 ? 10.393 -28.316 21.497 1.00 76.29 194 ALA D O 1
ATOM 4197 N N . GLN D 1 80 ? 11.770 -29.317 22.964 1.00 65.39 195 GLN D N 1
ATOM 4198 C CA . GLN D 1 80 ? 10.847 -30.404 23.266 1.00 79.79 195 GLN D CA 1
ATOM 4199 C C . GLN D 1 80 ? 9.561 -29.877 23.900 1.00 76.82 195 GLN D C 1
ATOM 4200 O O . GLN D 1 80 ? 8.496 -30.481 23.757 1.00 80.92 195 GLN D O 1
ATOM 4206 N N . ALA D 1 81 ? 9.664 -28.756 24.607 1.00 72.55 196 ALA D N 1
ATOM 4207 C CA . ALA D 1 81 ? 8.503 -28.164 25.263 1.00 67.23 196 ALA D CA 1
ATOM 4208 C C . ALA D 1 81 ? 7.689 -27.332 24.275 1.00 69.31 196 ALA D C 1
ATOM 4209 O O . ALA D 1 81 ? 6.593 -26.870 24.590 1.00 76.19 196 ALA D O 1
ATOM 4211 N N . GLY D 1 82 ? 8.232 -27.152 23.076 1.00 72.84 197 GLY D N 1
ATOM 4212 C CA . GLY D 1 82 ? 7.555 -26.402 22.035 1.00 77.57 197 GLY D CA 1
ATOM 4213 C C . GLY D 1 82 ? 7.510 -24.910 22.293 1.00 75.72 197 GLY D C 1
ATOM 4214 O O . GLY D 1 82 ? 6.603 -24.219 21.829 1.00 82.75 197 GLY D O 1
ATOM 4215 N N . LEU D 1 83 ? 8.495 -24.407 23.029 1.00 74.11 198 LEU D N 1
ATOM 4216 C CA . LEU D 1 83 ? 8.546 -22.986 23.354 1.00 72.16 198 LEU D CA 1
ATOM 4217 C C . LEU D 1 83 ? 9.455 -22.236 22.387 1.00 73.79 198 LEU D C 1
ATOM 4218 O O . LEU D 1 83 ? 10.429 -22.786 21.874 1.00 75.30 198 LEU D O 1
ATOM 4223 N N . ALA D 1 84 ? 9.121 -20.975 22.142 1.00 68.62 199 ALA D N 1
ATOM 4224 C CA . ALA D 1 84 ? 9.888 -20.144 21.226 1.00 69.07 199 ALA D CA 1
ATOM 4225 C C . ALA D 1 84 ? 10.986 -19.385 21.961 1.00 72.35 199 ALA D C 1
ATOM 4226 O O . ALA D 1 84 ? 12.027 -19.073 21.382 1.00 74.08 199 ALA D O 1
ATOM 4228 N N . ARG D 1 85 ? 10.748 -19.086 23.235 1.00 70.68 200 ARG D N 1
ATOM 4229 C CA . ARG D 1 85 ? 11.687 -18.278 24.006 1.00 61.23 200 ARG D CA 1
ATOM 4230 C C . ARG D 1 85 ? 11.503 -18.419 25.515 1.00 58.18 200 ARG D C 1
ATOM 4231 O O . ARG D 1 85 ? 10.398 -18.672 25.996 1.00 59.49 200 ARG D O 1
ATOM 4239 N N . VAL D 1 86 ? 12.600 -18.259 26.251 1.00 50.85 201 VAL D N 1
ATOM 4240 C CA . VAL D 1 86 ? 12.559 -18.175 27.710 1.00 53.53 201 VAL D CA 1
ATOM 4241 C C . VAL D 1 86 ? 13.651 -17.238 28.218 1.00 47.82 201 VAL D C 1
ATOM 4242 O O . VAL D 1 86 ? 14.687 -17.071 27.570 1.00 46.09 201 VAL D O 1
ATOM 4246 N N . PHE D 1 87 ? 13.423 -16.642 29.383 1.00 41.47 202 PHE D N 1
ATOM 4247 C CA . PHE D 1 87 ? 14.458 -15.878 30.072 1.00 43.72 202 PHE D CA 1
ATOM 4248 C C . PHE D 1 87 ? 15.570 -16.806 30.560 1.00 54.92 202 PHE D C 1
ATOM 4249 O O . PHE D 1 87 ? 15.304 -17.934 30.982 1.00 52.20 202 PHE D O 1
ATOM 4257 N N . ILE D 1 88 ? 16.812 -16.337 30.499 1.00 53.49 203 ILE D N 1
ATOM 4258 C CA . ILE D 1 88 ? 17.926 -17.072 31.088 1.00 55.50 203 ILE D CA 1
ATOM 4259 C C . ILE D 1 88 ? 18.767 -16.126 31.933 1.00 59.80 203 ILE D C 1
ATOM 4260 O O . ILE D 1 88 ? 18.531 -14.917 31.941 1.00 68.48 203 ILE D O 1
ATOM 4265 N N . GLY D 1 89 ? 19.736 -16.680 32.656 1.00 51.62 204 GLY D N 1
ATOM 4266 C CA . GLY D 1 89 ? 20.515 -15.908 33.608 1.00 59.17 204 GLY D CA 1
ATOM 4267 C C . GLY D 1 89 ? 21.678 -15.132 33.009 1.00 57.97 204 GLY D C 1
ATOM 4268 O O . GLY D 1 89 ? 22.835 -15.356 33.369 1.00 64.72 204 GLY D O 1
ATOM 4269 N N . ILE D 1 90 ? 21.372 -14.208 32.102 1.00 52.49 205 ILE D N 1
ATOM 4270 C CA . ILE D 1 90 ? 22.384 -13.324 31.529 1.00 59.63 205 ILE D CA 1
ATOM 4271 C C . ILE D 1 90 ? 21.852 -11.898 31.418 1.00 59.49 205 ILE D C 1
ATOM 4272 O O . ILE D 1 90 ? 20.712 -11.684 31.004 1.00 59.61 205 ILE D O 1
ATOM 4277 N N . ASN D 1 91 ? 22.679 -10.925 31.786 1.00 52.26 206 ASN D N 1
ATOM 4278 C CA . ASN D 1 91 ? 22.265 -9.529 31.742 1.00 54.13 206 ASN D CA 1
ATOM 4279 C C . ASN D 1 91 ? 23.441 -8.558 31.729 1.00 55.04 206 ASN D C 1
ATOM 4280 O O . ASN D 1 91 ? 24.569 -8.926 32.055 1.00 63.17 206 ASN D O 1
ATOM 4285 N N . ASP D 1 92 ? 23.168 -7.312 31.359 1.00 52.14 207 ASP D N 1
ATOM 4286 C CA . ASP D 1 92 ? 24.166 -6.254 31.465 1.00 58.84 207 ASP D CA 1
ATOM 4287 C C . ASP D 1 92 ? 23.546 -5.041 32.150 1.00 58.06 207 ASP D C 1
ATOM 4288 O O . ASP D 1 92 ? 23.744 -3.897 31.737 1.00 67.42 207 ASP D O 1
ATOM 4293 N N . LEU D 1 93 ? 22.796 -5.314 33.213 1.00 64.14 208 LEU D N 1
ATOM 4294 C CA . LEU D 1 93 ? 22.082 -4.282 33.952 1.00 61.42 208 LEU D CA 1
ATOM 4295 C C . LEU D 1 93 ? 23.017 -3.280 34.616 1.00 74.47 208 LEU D C 1
ATOM 4296 O O . LEU D 1 93 ? 22.737 -2.084 34.637 1.00 81.60 208 LEU D O 1
ATOM 4301 N N . GLU D 1 94 ? 24.129 -3.769 35.153 1.00 73.70 209 GLU D N 1
ATOM 4302 C CA . GLU D 1 94 ? 25.003 -2.928 35.960 1.00 81.83 209 GLU D CA 1
ATOM 4303 C C . GLU D 1 94 ? 25.942 -2.068 35.113 1.00 77.35 209 GLU D C 1
ATOM 4304 O O . GLU D 1 94 ? 26.290 -0.957 35.507 1.00 76.16 209 GLU D O 1
ATOM 4310 N N . LYS D 1 95 ? 26.334 -2.567 33.945 1.00 69.17 210 LYS D N 1
ATOM 4311 C CA . LYS D 1 95 ? 27.149 -1.780 33.020 1.00 67.22 210 LYS D CA 1
ATOM 4312 C C . LYS D 1 95 ? 26.855 -2.158 31.573 1.00 65.52 210 LYS D C 1
ATOM 4313 O O . LYS D 1 95 ? 26.999 -3.319 31.186 1.00 60.73 210 LYS D O 1
ATOM 4319 N N . GLU D 1 96 ? 26.462 -1.170 30.774 1.00 60.69 211 GLU D N 1
ATOM 4320 C CA . GLU D 1 96 ? 26.058 -1.419 29.394 1.00 56.76 211 GLU D CA 1
ATOM 4321 C C . GLU D 1 96 ? 27.176 -2.058 28.578 1.00 62.39 211 GLU D C 1
ATOM 4322 O O . GLU D 1 96 ? 28.299 -1.555 28.542 1.00 73.40 211 GLU D O 1
ATOM 4328 N N . GLY D 1 97 ? 26.859 -3.177 27.932 1.00 57.88 212 GLY D N 1
ATOM 4329 C CA . GLY D 1 97 ? 27.826 -3.883 27.113 1.00 59.20 212 GLY D CA 1
ATOM 4330 C C . GLY D 1 97 ? 28.642 -4.884 27.909 1.00 62.39 212 GLY D C 1
ATOM 4331 O O . GLY D 1 97 ? 29.312 -5.745 27.339 1.00 65.59 212 GLY D O 1
ATOM 4332 N N . ALA D 1 98 ? 28.590 -4.765 29.232 1.00 54.92 213 ALA D N 1
ATOM 4333 C CA . ALA D 1 98 ? 29.316 -5.672 30.115 1.00 64.93 213 ALA D CA 1
ATOM 4334 C C . ALA D 1 98 ? 28.379 -6.741 30.668 1.00 65.59 213 ALA D C 1
ATOM 4335 O O . ALA D 1 98 ? 27.783 -6.566 31.734 1.00 62.94 213 ALA D O 1
ATOM 4337 N N . PHE D 1 99 ? 28.254 -7.848 29.941 1.00 61.87 214 PHE D N 1
ATOM 4338 C CA . PHE D 1 99 ? 27.317 -8.905 30.310 1.00 54.58 214 PHE D CA 1
ATOM 4339 C C . PHE D 1 99 ? 27.866 -9.822 31.396 1.00 61.79 214 PHE D C 1
ATOM 4340 O O . PHE D 1 99 ? 29.048 -10.167 31.402 1.00 61.40 214 PHE D O 1
ATOM 4348 N N . VAL D 1 100 ? 26.990 -10.209 32.316 1.00 69.80 215 VAL D N 1
ATOM 4349 C CA . VAL D 1 100 ? 27.344 -11.121 33.394 1.00 73.38 215 VAL D CA 1
ATOM 4350 C C . VAL D 1 100 ? 26.258 -12.179 33.551 1.00 71.67 215 VAL D C 1
ATOM 4351 O O . VAL D 1 100 ? 25.142 -12.007 33.061 1.00 69.83 215 VAL D O 1
ATOM 4355 N N . TYR D 1 101 ? 26.589 -13.276 34.221 1.00 68.88 216 TYR D N 1
ATOM 4356 C CA . TYR D 1 101 ? 25.604 -14.310 34.513 1.00 68.34 216 TYR D CA 1
ATOM 4357 C C . TYR D 1 101 ? 24.840 -13.965 35.789 1.00 69.54 216 TYR D C 1
ATOM 4358 O O . TYR D 1 101 ? 25.171 -12.999 36.476 1.00 72.26 216 TYR D O 1
ATOM 4367 N N . SER D 1 102 ? 23.819 -14.756 36.101 1.00 69.04 217 SER D N 1
ATOM 4368 C CA . SER D 1 102 ? 22.992 -14.508 37.279 1.00 76.49 217 SER D CA 1
ATOM 4369 C C . SER D 1 102 ? 23.791 -14.648 38.577 1.00 73.44 217 SER D C 1
ATOM 4370 O O . SER D 1 102 ? 23.407 -14.096 39.608 1.00 78.23 217 SER D O 1
ATOM 4373 N N . ASP D 1 103 ? 24.896 -15.387 38.527 1.00 76.83 218 ASP D N 1
ATOM 4374 C CA . ASP D 1 103 ? 25.752 -15.543 39.702 1.00 80.12 218 ASP D CA 1
ATOM 4375 C C . ASP D 1 103 ? 26.802 -14.441 39.764 1.00 84.77 218 ASP D C 1
ATOM 4376 O O . ASP D 1 103 ? 27.760 -14.525 40.534 1.00 88.50 218 ASP D O 1
ATOM 4381 N N . HIS D 1 104 ? 26.612 -13.415 38.940 1.00 82.70 219 HIS D N 1
ATOM 4382 C CA . HIS D 1 104 ? 27.522 -12.274 38.871 1.00 87.64 219 HIS D CA 1
ATOM 4383 C C . HIS D 1 104 ? 28.894 -12.639 38.310 1.00 88.74 219 HIS D C 1
ATOM 4384 O O . HIS D 1 104 ? 29.805 -11.814 38.311 1.00 97.83 219 HIS D O 1
ATOM 4391 N N . SER D 1 105 ? 29.046 -13.872 37.838 1.00 89.32 220 SER D N 1
ATOM 4392 C CA . SER D 1 105 ? 30.277 -14.266 37.165 1.00 80.43 220 SER D CA 1
ATOM 4393 C C . SER D 1 105 ? 30.321 -13.625 35.782 1.00 83.84 220 SER D C 1
ATOM 4394 O O . SER D 1 105 ? 29.297 -13.529 35.103 1.00 77.69 220 SER D O 1
ATOM 4397 N N . PRO D 1 106 ? 31.512 -13.182 35.361 1.00 84.38 221 PRO D N 1
ATOM 4398 C CA . PRO D 1 106 ? 31.666 -12.434 34.109 1.00 82.13 221 PRO D CA 1
ATOM 4399 C C . PRO D 1 106 ? 31.421 -13.286 32.866 1.00 78.20 221 PRO D C 1
ATOM 4400 O O . PRO D 1 106 ? 31.594 -14.505 32.891 1.00 82.28 221 PRO D O 1
ATOM 4404 N N . MET D 1 107 ? 31.019 -12.628 31.785 1.00 68.75 222 MET D N 1
ATOM 4405 C CA . MET D 1 107 ? 30.877 -13.271 30.487 1.00 72.47 222 MET D CA 1
ATOM 4406 C C . MET D 1 107 ? 32.255 -13.674 29.973 1.00 76.86 222 MET D C 1
ATOM 4407 O O . MET D 1 107 ? 33.249 -13.024 30.288 1.00 83.89 222 MET D O 1
ATOM 4412 N N . ARG D 1 108 ? 32.321 -14.738 29.180 1.00 80.50 223 ARG D N 1
ATOM 4413 C CA . ARG D 1 108 ? 33.610 -15.223 28.697 1.00 81.24 223 ARG D CA 1
ATOM 4414 C C . ARG D 1 108 ? 33.624 -15.323 27.178 1.00 82.93 223 ARG D C 1
ATOM 4415 O O . ARG D 1 108 ? 32.769 -14.748 26.501 1.00 78.89 223 ARG D O 1
ATOM 4423 N N . THR D 1 109 ? 34.609 -16.044 26.651 1.00 90.21 224 THR D N 1
ATOM 4424 C CA . THR D 1 109 ? 34.782 -16.181 25.209 1.00 93.13 224 THR D CA 1
ATOM 4425 C C . THR D 1 109 ? 33.564 -16.854 24.587 1.00 89.28 224 THR D C 1
ATOM 4426 O O . THR D 1 109 ? 33.073 -16.433 23.538 1.00 86.67 224 THR D O 1
ATOM 4430 N N . PHE D 1 110 ? 33.094 -17.915 25.236 1.00 80.35 225 PHE D N 1
ATOM 4431 C CA . PHE D 1 110 ? 31.922 -18.641 24.767 1.00 74.27 225 PHE D CA 1
ATOM 4432 C C . PHE D 1 110 ? 30.664 -17.785 24.843 1.00 72.34 225 PHE D C 1
ATOM 4433 O O . PHE D 1 110 ? 30.396 -17.144 25.857 1.00 61.46 225 PHE D O 1
ATOM 4441 N N . ASN D 1 111 ? 29.899 -17.791 23.758 1.00 68.53 226 ASN D N 1
ATOM 4442 C CA . ASN D 1 111 ? 28.604 -17.131 23.704 1.00 63.76 226 ASN D CA 1
ATOM 4443 C C . ASN D 1 111 ? 27.770 -17.742 22.590 1.00 58.35 226 ASN D C 1
ATOM 4444 O O . ASN D 1 111 ? 28.303 -18.422 21.714 1.00 65.70 226 ASN D O 1
ATOM 4449 N N . LYS D 1 112 ? 26.465 -17.497 22.611 1.00 61.34 227 LYS D N 1
ATOM 4450 C CA . LYS D 1 112 ? 25.600 -18.012 21.557 1.00 67.91 227 LYS D CA 1
ATOM 4451 C C . LYS D 1 112 ? 24.725 -16.896 20.994 1.00 68.73 227 LYS D C 1
ATOM 4452 O O . LYS D 1 112 ? 23.562 -17.116 20.658 1.00 71.30 227 LYS D O 1
ATOM 4458 N N . TRP D 1 113 ? 25.297 -15.699 20.888 1.00 68.39 228 TRP D N 1
ATOM 4459 C CA . TRP D 1 113 ? 24.575 -14.550 20.352 1.00 57.91 228 TRP D CA 1
ATOM 4460 C C . TRP D 1 113 ? 24.121 -14.797 18.920 1.00 61.59 228 TRP D C 1
ATOM 4461 O O . TRP D 1 113 ? 24.900 -15.252 18.083 1.00 63.50 228 TRP D O 1
ATOM 4472 N N . ARG D 1 114 ? 22.858 -14.497 18.639 1.00 61.13 229 ARG D N 1
ATOM 4473 C CA . ARG D 1 114 ? 22.370 -14.529 17.267 1.00 64.86 229 ARG D CA 1
ATOM 4474 C C . ARG D 1 114 ? 23.026 -13.410 16.474 1.00 63.09 229 ARG D C 1
ATOM 4475 O O . ARG D 1 114 ? 23.540 -12.451 17.053 1.00 63.80 229 ARG D O 1
ATOM 4483 N N . SER D 1 115 ? 23.002 -13.530 15.151 1.00 61.43 230 SER D N 1
ATOM 4484 C CA . SER D 1 115 ? 23.606 -12.523 14.293 1.00 72.22 230 SER D CA 1
ATOM 4485 C C . SER D 1 115 ? 22.992 -11.153 14.573 1.00 74.05 230 SER D C 1
ATOM 4486 O O . SER D 1 115 ? 21.770 -10.993 14.558 1.00 75.99 230 SER D O 1
ATOM 4489 N N . GLY D 1 116 ? 23.850 -10.176 14.847 1.00 70.43 231 GLY D N 1
ATOM 4490 C CA . GLY D 1 116 ? 23.411 -8.824 15.141 1.00 65.00 231 GLY D CA 1
ATOM 4491 C C . GLY D 1 116 ? 23.169 -8.566 16.617 1.00 63.92 231 GLY D C 1
ATOM 4492 O O . GLY D 1 116 ? 22.885 -7.438 17.014 1.00 71.48 231 GLY D O 1
ATOM 4493 N N . GLU D 1 117 ? 23.281 -9.608 17.432 1.00 57.42 232 GLU D N 1
ATOM 4494 C CA . GLU D 1 117 ? 23.070 -9.478 18.872 1.00 57.97 232 GLU D CA 1
ATOM 4495 C C . GLU D 1 117 ? 24.388 -9.605 19.626 1.00 57.18 232 GLU D C 1
ATOM 4496 O O . GLU D 1 117 ? 25.317 -10.246 19.137 1.00 62.50 232 GLU D O 1
ATOM 4502 N N . PRO D 1 118 ? 24.478 -8.986 20.815 1.00 61.16 233 PRO D N 1
ATOM 4503 C CA . PRO D 1 118 ? 23.423 -8.162 21.417 1.00 62.88 233 PRO D CA 1
ATOM 4504 C C . PRO D 1 118 ? 23.450 -6.739 20.864 1.00 67.37 233 PRO D C 1
ATOM 4505 O O . PRO D 1 118 ? 24.527 -6.159 20.734 1.00 68.23 233 PRO D O 1
ATOM 4509 N N . ASN D 1 119 ? 22.284 -6.174 20.575 1.00 67.35 234 ASN D N 1
ATOM 4510 C CA . ASN D 1 119 ? 22.218 -4.873 19.919 1.00 57.70 234 ASN D CA 1
ATOM 4511 C C . ASN D 1 119 ? 21.702 -3.756 20.820 1.00 51.61 234 ASN D C 1
ATOM 4512 O O . ASN D 1 119 ? 21.733 -2.589 20.433 1.00 47.93 234 ASN D O 1
ATOM 4517 N N . ASN D 1 120 ? 21.227 -4.120 22.011 1.00 48.48 235 ASN D N 1
ATOM 4518 C CA . ASN D 1 120 ? 20.698 -3.150 22.969 1.00 52.26 235 ASN D CA 1
ATOM 4519 C C . ASN D 1 120 ? 19.653 -2.268 22.310 1.00 54.55 235 ASN D C 1
ATOM 4520 O O . ASN D 1 120 ? 19.719 -1.040 22.398 1.00 50.96 235 ASN D O 1
ATOM 4525 N N . ALA D 1 121 ? 18.684 -2.904 21.660 1.00 54.35 236 ALA D N 1
ATOM 4526 C CA . ALA D 1 121 ? 17.728 -2.188 20.827 1.00 56.56 236 ALA D CA 1
ATOM 4527 C C . ALA D 1 121 ? 17.074 -1.017 21.545 1.00 51.66 236 ALA D C 1
ATOM 4528 O O . ALA D 1 121 ? 16.432 -1.178 22.582 1.00 52.28 236 ALA D O 1
ATOM 4530 N N . TYR D 1 122 ? 17.257 0.166 20.970 1.00 56.69 237 TYR D N 1
ATOM 4531 C CA . TYR D 1 122 ? 16.643 1.382 21.475 1.00 66.27 237 TYR D CA 1
ATOM 4532 C C . TYR D 1 122 ? 17.116 1.717 22.892 1.00 67.18 237 TYR D C 1
ATOM 4533 O O . TYR D 1 122 ? 16.456 2.469 23.611 1.00 68.37 237 TYR D O 1
ATOM 4542 N N . ASP D 1 123 ? 18.265 1.160 23.275 1.00 68.04 238 ASP D N 1
ATOM 4543 C CA . ASP D 1 123 ? 18.846 1.393 24.596 1.00 62.09 238 ASP D CA 1
ATOM 4544 C C . ASP D 1 123 ? 17.918 0.961 25.736 1.00 60.39 238 ASP D C 1
ATOM 4545 O O . ASP D 1 123 ? 17.832 1.625 26.770 1.00 57.60 238 ASP D O 1
ATOM 4550 N N . GLU D 1 124 ? 17.222 -0.154 25.544 1.00 59.28 239 GLU D N 1
ATOM 4551 C CA . GLU D 1 124 ? 16.275 -0.623 26.550 1.00 60.39 239 GLU D CA 1
ATOM 4552 C C . GLU D 1 124 ? 16.358 -2.134 26.774 1.00 53.17 239 GLU D C 1
ATOM 4553 O O . GLU D 1 124 ? 15.458 -2.724 27.366 1.00 55.43 239 GLU D O 1
ATOM 4559 N N . GLU D 1 125 ? 17.432 -2.762 26.302 1.00 51.97 240 GLU D N 1
ATOM 4560 C CA . GLU D 1 125 ? 17.569 -4.213 26.432 1.00 53.02 240 GLU D CA 1
ATOM 4561 C C . GLU D 1 125 ? 18.768 -4.603 27.289 1.00 51.26 240 GLU D C 1
ATOM 4562 O O . GLU D 1 125 ? 19.908 -4.565 26.828 1.00 55.97 240 GLU D O 1
ATOM 4568 N N . ASP D 1 126 ? 18.499 -5.018 28.524 1.00 53.57 241 ASP D N 1
ATOM 4569 C CA . ASP D 1 126 ? 19.559 -5.370 29.464 1.00 46.73 241 ASP D CA 1
ATOM 4570 C C . ASP D 1 126 ? 19.412 -6.791 30.007 1.00 55.92 241 ASP D C 1
ATOM 4571 O O . ASP D 1 126 ? 20.156 -7.204 30.898 1.00 60.51 241 ASP D O 1
ATOM 4576 N N . CYS D 1 127 ? 18.445 -7.532 29.479 1.00 51.35 242 CYS D N 1
ATOM 4577 C CA . CYS D 1 127 ? 18.256 -8.926 29.868 1.00 43.91 242 CYS D CA 1
ATOM 4578 C C . CYS D 1 127 ? 18.400 -9.819 28.646 1.00 56.98 242 CYS D C 1
ATOM 4579 O O . CYS D 1 127 ? 18.502 -9.328 27.523 1.00 68.13 242 CYS D O 1
ATOM 4582 N N . VAL D 1 128 ? 18.413 -11.130 28.863 1.00 58.94 243 VAL D N 1
ATOM 4583 C CA . VAL D 1 128 ? 18.655 -12.063 27.771 1.00 50.58 243 VAL D CA 1
ATOM 4584 C C . VAL D 1 128 ? 17.618 -13.179 27.718 1.00 53.20 243 VAL D C 1
ATOM 4585 O O . VAL D 1 128 ? 17.223 -13.733 28.746 1.00 50.07 243 VAL D O 1
ATOM 4589 N N . GLU D 1 129 ? 17.168 -13.480 26.505 1.00 46.43 244 GLU D N 1
ATOM 4590 C CA . GLU D 1 129 ? 16.257 -14.588 26.251 1.00 51.76 244 GLU D CA 1
ATOM 4591 C C . GLU D 1 129 ? 16.966 -15.644 25.410 1.00 59.30 244 GLU D C 1
ATOM 4592 O O . GLU D 1 129 ? 17.864 -15.319 24.635 1.00 61.94 244 GLU D O 1
ATOM 4598 N N . MET D 1 130 ? 16.568 -16.903 25.557 1.00 57.90 245 MET D N 1
ATOM 4599 C CA . MET D 1 130 ? 17.024 -17.940 24.637 1.00 57.67 245 MET D CA 1
ATOM 4600 C C . MET D 1 130 ? 15.894 -18.371 23.715 1.00 60.37 245 MET D C 1
ATOM 4601 O O . MET D 1 130 ? 14.772 -18.604 24.161 1.00 59.17 245 MET D O 1
ATOM 4606 N N . VAL D 1 131 ? 16.198 -18.478 22.427 1.00 65.32 246 VAL D N 1
ATOM 4607 C CA . VAL D 1 131 ? 15.222 -18.933 21.450 1.00 72.59 246 VAL D CA 1
ATOM 4608 C C . VAL D 1 131 ? 15.405 -20.429 21.187 1.00 84.78 246 VAL D C 1
ATOM 4609 O O . VAL D 1 131 ? 16.386 -21.027 21.632 1.00 88.54 246 VAL D O 1
ATOM 4613 N N . ALA D 1 132 ? 14.449 -21.026 20.480 1.00 84.00 247 ALA D N 1
ATOM 4614 C CA . ALA D 1 132 ? 14.428 -22.469 20.241 1.00 76.47 247 ALA D CA 1
ATOM 4615 C C . ALA D 1 132 ? 15.714 -22.986 19.592 1.00 83.29 247 ALA D C 1
ATOM 4616 O O . ALA D 1 132 ? 16.131 -24.119 19.843 1.00 84.23 247 ALA D O 1
ATOM 4618 N N . SER D 1 133 ? 16.332 -22.159 18.755 1.00 77.07 248 SER D N 1
ATOM 4619 C CA . SER D 1 133 ? 17.565 -22.541 18.072 1.00 74.88 248 SER D CA 1
ATOM 4620 C C . SER D 1 133 ? 18.728 -22.710 19.046 1.00 77.00 248 SER D C 1
ATOM 4621 O O . SER D 1 133 ? 19.708 -23.389 18.745 1.00 77.27 248 SER D O 1
ATOM 4624 N N . GLY D 1 134 ? 18.613 -22.084 20.212 1.00 70.85 249 GLY D N 1
ATOM 4625 C CA . GLY D 1 134 ? 19.664 -22.117 21.212 1.00 59.26 249 GLY D CA 1
ATOM 4626 C C . GLY D 1 134 ? 20.397 -20.790 21.280 1.00 65.66 249 GLY D C 1
ATOM 4627 O O . GLY D 1 134 ? 21.179 -20.544 22.198 1.00 64.78 249 GLY D O 1
ATOM 4628 N N . GLY D 1 135 ? 20.122 -19.921 20.311 1.00 62.55 250 GLY D N 1
ATOM 4629 C CA . GLY D 1 135 ? 20.759 -18.619 20.239 1.00 52.14 250 GLY D CA 1
ATOM 4630 C C . GLY D 1 135 ? 20.298 -17.679 21.334 1.00 54.90 250 GLY D C 1
ATOM 4631 O O . GLY D 1 135 ? 19.217 -17.859 21.903 1.00 52.09 250 GLY D O 1
ATOM 4632 N N . TRP D 1 136 ? 21.126 -16.683 21.638 1.00 53.67 251 TRP D N 1
ATOM 4633 C CA . TRP D 1 136 ? 20.800 -15.682 22.653 1.00 46.64 251 TRP D CA 1
ATOM 4634 C C . TRP D 1 136 ? 20.367 -14.361 22.022 1.00 52.83 251 TRP D C 1
ATOM 4635 O O . TRP D 1 136 ? 20.835 -13.992 20.943 1.00 53.46 251 TRP D O 1
ATOM 4646 N N . ASN D 1 137 ? 19.496 -13.641 22.718 1.00 56.54 252 ASN D N 1
ATOM 4647 C CA . ASN D 1 137 ? 19.059 -12.321 22.287 1.00 54.48 252 ASN D CA 1
ATOM 4648 C C . ASN D 1 137 ? 18.755 -11.433 23.481 1.00 56.78 252 ASN D C 1
ATOM 4649 O O . ASN D 1 137 ? 18.010 -11.825 24.380 1.00 65.93 252 ASN D O 1
ATOM 4654 N N . ASP D 1 138 ? 19.334 -10.237 23.497 1.00 56.44 253 ASP D N 1
ATOM 4655 C CA . ASP D 1 138 ? 19.051 -9.302 24.574 1.00 47.08 253 ASP D CA 1
ATOM 4656 C C . ASP D 1 138 ? 17.687 -8.656 24.344 1.00 48.02 253 ASP D C 1
ATOM 4657 O O . ASP D 1 138 ? 17.304 -8.369 23.209 1.00 54.60 253 ASP D O 1
ATOM 4662 N N . VAL D 1 139 ? 16.943 -8.469 25.427 1.00 45.50 254 VAL D N 1
ATOM 4663 C CA . VAL D 1 139 ? 15.600 -7.913 25.353 1.00 52.16 254 VAL D CA 1
ATOM 4664 C C . VAL D 1 139 ? 15.349 -6.990 26.536 1.00 55.67 254 VAL D C 1
ATOM 4665 O O . VAL D 1 139 ? 16.163 -6.915 27.458 1.00 49.63 254 VAL D O 1
ATOM 4669 N N . ALA D 1 140 ? 14.222 -6.288 26.504 1.00 50.59 255 ALA D N 1
ATOM 4670 C CA . ALA D 1 140 ? 13.838 -5.419 27.609 1.00 51.03 255 ALA D CA 1
ATOM 4671 C C . ALA D 1 140 ? 13.506 -6.256 28.838 1.00 54.92 255 ALA D C 1
ATOM 4672 O O . ALA D 1 140 ? 12.859 -7.299 28.733 1.00 67.35 255 ALA D O 1
ATOM 4674 N N . CYS D 1 141 ? 13.961 -5.800 29.999 1.00 57.64 256 CYS D N 1
ATOM 4675 C CA . CYS D 1 141 ? 13.777 -6.543 31.240 1.00 63.75 256 CYS D CA 1
ATOM 4676 C C . CYS D 1 141 ? 12.323 -6.570 31.713 1.00 67.18 256 CYS D C 1
ATOM 4677 O O . CYS D 1 141 ? 11.952 -7.402 32.541 1.00 69.74 256 CYS D O 1
ATOM 4680 N N . HIS D 1 142 ? 11.503 -5.657 31.203 1.00 60.53 257 HIS D N 1
ATOM 4681 C CA . HIS D 1 142 ? 10.097 -5.617 31.598 1.00 68.76 257 HIS D CA 1
ATOM 4682 C C . HIS D 1 142 ? 9.241 -6.547 30.735 1.00 60.09 257 HIS D C 1
ATOM 4683 O O . HIS D 1 142 ? 8.044 -6.703 30.975 1.00 68.75 257 HIS D O 1
ATOM 4690 N N . THR D 1 143 ? 9.863 -7.170 29.738 1.00 59.78 258 THR D N 1
ATOM 4691 C CA . THR D 1 143 ? 9.183 -8.168 28.918 1.00 63.55 258 THR D CA 1
ATOM 4692 C C . THR D 1 143 ? 8.740 -9.344 29.783 1.00 65.84 258 THR D C 1
ATOM 4693 O O . THR D 1 143 ? 9.455 -9.742 30.699 1.00 63.48 258 THR D O 1
ATOM 4697 N N . THR D 1 144 ? 7.572 -9.908 29.486 1.00 73.84 259 THR D N 1
ATOM 4698 C CA . THR D 1 144 ? 7.065 -11.044 30.257 1.00 70.61 259 THR D CA 1
ATOM 4699 C C . THR D 1 144 ? 7.055 -12.296 29.394 1.00 66.77 259 THR D C 1
ATOM 4700 O O . THR D 1 144 ? 6.496 -12.307 28.296 1.00 74.02 259 THR D O 1
ATOM 4704 N N . MET D 1 145 ? 7.699 -13.344 29.893 1.00 58.86 260 MET D N 1
ATOM 4705 C CA . MET D 1 145 ? 7.774 -14.618 29.190 1.00 63.41 260 MET D CA 1
ATOM 4706 C C . MET D 1 145 ? 8.103 -15.724 30.185 1.00 62.46 260 MET D C 1
ATOM 4707 O O . MET D 1 145 ? 8.369 -15.447 31.355 1.00 51.45 260 MET D O 1
ATOM 4712 N N . TYR D 1 146 ? 8.079 -16.973 29.727 1.00 64.75 261 TYR D N 1
ATOM 4713 C CA . TYR D 1 146 ? 8.479 -18.097 30.569 1.00 56.00 261 TYR D CA 1
ATOM 4714 C C . TYR D 1 146 ? 9.965 -18.006 30.899 1.00 58.15 261 TYR D C 1
ATOM 4715 O O . TYR D 1 146 ? 10.697 -17.226 30.285 1.00 65.15 261 TYR D O 1
ATOM 4724 N N . PHE D 1 147 ? 10.411 -18.801 31.866 1.00 50.10 262 PHE D N 1
ATOM 4725 C CA . PHE D 1 147 ? 11.817 -18.790 32.256 1.00 45.63 262 PHE D CA 1
ATOM 4726 C C . PHE D 1 147 ? 12.317 -20.159 32.709 1.00 56.05 262 PHE D C 1
ATOM 4727 O O . PHE D 1 147 ? 11.533 -21.074 32.964 1.00 54.25 262 PHE D O 1
ATOM 4735 N N . MET D 1 148 ? 13.635 -20.280 32.818 1.00 56.67 263 MET D N 1
ATOM 4736 C CA . MET D 1 148 ? 14.261 -21.542 33.178 1.00 56.06 263 MET D CA 1
ATOM 4737 C C . MET D 1 148 ? 15.170 -21.373 34.390 1.00 60.79 263 MET D C 1
ATOM 4738 O O . MET D 1 148 ? 16.014 -20.475 34.422 1.00 59.98 263 MET D O 1
ATOM 4743 N N . CYS D 1 149 ? 14.985 -22.232 35.390 1.00 54.83 264 CYS D N 1
ATOM 4744 C CA . CYS D 1 149 ? 15.792 -22.179 36.603 1.00 51.73 264 CYS D CA 1
ATOM 4745 C C . CYS D 1 149 ? 16.884 -23.244 36.582 1.00 63.57 264 CYS D C 1
ATOM 4746 O O . CYS D 1 149 ? 16.715 -24.319 36.003 1.00 62.71 264 CYS D O 1
ATOM 4749 N N . GLU D 1 150 ? 18.001 -22.938 37.232 1.00 64.25 265 GLU D N 1
ATOM 4750 C CA . GLU D 1 150 ? 19.125 -23.859 37.323 1.00 60.63 265 GLU D CA 1
ATOM 4751 C C . GLU D 1 150 ? 19.420 -24.136 38.791 1.00 60.54 265 GLU D C 1
ATOM 4752 O O . GLU D 1 150 ? 19.466 -23.216 39.607 1.00 64.05 265 GLU D O 1
ATOM 4758 N N . PHE D 1 151 ? 19.623 -25.405 39.123 1.00 56.52 266 PHE D N 1
ATOM 4759 C CA . PHE D 1 151 ? 19.876 -25.792 40.503 1.00 65.94 266 PHE D CA 1
ATOM 4760 C C . PHE D 1 151 ? 21.182 -26.570 40.619 1.00 68.36 266 PHE D C 1
ATOM 4761 O O . PHE D 1 151 ? 21.445 -27.481 39.834 1.00 68.54 266 PHE D O 1
ATOM 4769 N N . ASP D 1 152 ? 21.996 -26.205 41.602 1.00 70.92 267 ASP D N 1
ATOM 4770 C CA . ASP D 1 152 ? 23.243 -26.909 41.865 1.00 80.77 267 ASP D CA 1
ATOM 4771 C C . ASP D 1 152 ? 22.985 -28.076 42.810 1.00 80.64 267 ASP D C 1
ATOM 4772 O O . ASP D 1 152 ? 22.399 -27.897 43.877 1.00 89.53 267 ASP D O 1
ATOM 4777 N N . LYS D 1 153 ? 23.422 -29.271 42.423 1.00 83.96 268 LYS D N 1
ATOM 4778 C CA . LYS D 1 153 ? 23.158 -30.456 43.232 1.00 90.40 268 LYS D CA 1
ATOM 4779 C C . LYS D 1 153 ? 23.985 -30.451 44.514 1.00 97.89 268 LYS D C 1
ATOM 4780 O O . LYS D 1 153 ? 23.899 -31.374 45.326 1.00 99.60 268 LYS D O 1
ATOM 4786 N N . GLU D 1 154 ? 24.783 -29.402 44.686 1.00 109.57 269 GLU D N 1
ATOM 4787 C CA . GLU D 1 154 ? 25.571 -29.210 45.895 1.00 122.74 269 GLU D CA 1
ATOM 4788 C C . GLU D 1 154 ? 24.817 -28.282 46.843 1.00 130.47 269 GLU D C 1
ATOM 4789 O O . GLU D 1 154 ? 24.951 -28.389 48.064 1.00 135.86 269 GLU D O 1
ATOM 4795 N N . ASN D 1 155 ? 24.030 -27.384 46.245 1.00 126.54 270 ASN D N 1
ATOM 4796 C CA . ASN D 1 155 ? 23.192 -26.388 46.930 1.00 123.78 270 ASN D CA 1
ATOM 4797 C C . ASN D 1 155 ? 23.643 -26.015 48.340 1.00 129.55 270 ASN D C 1
ATOM 4798 O O . ASN D 1 155 ? 24.459 -25.110 48.520 1.00 130.37 270 ASN D O 1
ATOM 4803 N N . ILE E 1 7 ? 18.395 -49.587 62.041 1.00 119.25 122 ILE E N 1
ATOM 4804 C CA . ILE E 1 7 ? 17.630 -50.095 60.911 1.00 113.30 122 ILE E CA 1
ATOM 4805 C C . ILE E 1 7 ? 16.166 -49.675 60.993 1.00 118.06 122 ILE E C 1
ATOM 4806 O O . ILE E 1 7 ? 15.560 -49.314 59.983 1.00 114.41 122 ILE E O 1
ATOM 4811 N N . GLY E 1 8 ? 15.602 -49.727 62.197 1.00 124.84 123 GLY E N 1
ATOM 4812 C CA . GLY E 1 8 ? 14.222 -49.328 62.412 1.00 125.27 123 GLY E CA 1
ATOM 4813 C C . GLY E 1 8 ? 14.032 -47.866 62.063 1.00 110.38 123 GLY E C 1
ATOM 4814 O O . GLY E 1 8 ? 12.961 -47.458 61.616 1.00 106.91 123 GLY E O 1
ATOM 4815 N N . GLU E 1 9 ? 15.083 -47.077 62.263 1.00 105.40 124 GLU E N 1
ATOM 4816 C CA . GLU E 1 9 ? 15.062 -45.663 61.913 1.00 98.75 124 GLU E CA 1
ATOM 4817 C C . GLU E 1 9 ? 15.045 -45.513 60.398 1.00 102.73 124 GLU E C 1
ATOM 4818 O O . GLU E 1 9 ? 14.389 -44.623 59.854 1.00 104.59 124 GLU E O 1
ATOM 4824 N N . MET E 1 10 ? 15.781 -46.390 59.725 1.00 103.22 125 MET E N 1
ATOM 4825 C CA . MET E 1 10 ? 15.804 -46.424 58.271 1.00 93.23 125 MET E CA 1
ATOM 4826 C C . MET E 1 10 ? 14.452 -46.914 57.758 1.00 96.36 125 MET E C 1
ATOM 4827 O O . MET E 1 10 ? 13.994 -46.507 56.688 1.00 91.40 125 MET E O 1
ATOM 4832 N N . ASP E 1 11 ? 13.822 -47.792 58.537 1.00 98.52 126 ASP E N 1
ATOM 4833 C CA . ASP E 1 11 ? 12.484 -48.288 58.232 1.00 98.26 126 ASP E CA 1
ATOM 4834 C C . ASP E 1 11 ? 11.445 -47.177 58.335 1.00 92.71 126 ASP E C 1
ATOM 4835 O O . ASP E 1 11 ? 10.568 -47.052 57.482 1.00 95.82 126 ASP E O 1
ATOM 4840 N N . ASN E 1 12 ? 11.544 -46.383 59.396 1.00 91.11 127 ASN E N 1
ATOM 4841 C CA . ASN E 1 12 ? 10.660 -45.239 59.593 1.00 86.62 127 ASN E CA 1
ATOM 4842 C C . ASN E 1 12 ? 10.867 -44.183 58.516 1.00 78.30 127 ASN E C 1
ATOM 4843 O O . ASN E 1 12 ? 9.915 -43.558 58.050 1.00 80.31 127 ASN E O 1
ATOM 4848 N N . GLN E 1 13 ? 12.125 -43.992 58.131 1.00 75.63 128 GLN E N 1
ATOM 4849 C CA . GLN E 1 13 ? 12.487 -43.027 57.103 1.00 82.21 128 GLN E CA 1
ATOM 4850 C C . GLN E 1 13 ? 11.870 -43.399 55.760 1.00 76.98 128 GLN E C 1
ATOM 4851 O O . GLN E 1 13 ? 11.299 -42.550 55.072 1.00 72.91 128 GLN E O 1
ATOM 4857 N N . VAL E 1 14 ? 11.994 -44.670 55.390 1.00 74.63 129 VAL E N 1
ATOM 4858 C CA . VAL E 1 14 ? 11.433 -45.161 54.137 1.00 73.89 129 VAL E CA 1
ATOM 4859 C C . VAL E 1 14 ? 9.911 -45.061 54.133 1.00 77.82 129 VAL E C 1
ATOM 4860 O O . VAL E 1 14 ? 9.308 -44.689 53.125 1.00 77.75 129 VAL E O 1
ATOM 4864 N N . SER E 1 15 ? 9.295 -45.391 55.264 1.00 74.66 130 SER E N 1
ATOM 4865 C CA . SER E 1 15 ? 7.847 -45.293 55.395 1.00 75.05 130 SER E CA 1
ATOM 4866 C C . SER E 1 15 ? 7.397 -43.837 55.298 1.00 74.91 130 SER E C 1
ATOM 4867 O O . SER E 1 15 ? 6.348 -43.535 54.726 1.00 72.45 130 SER E O 1
ATOM 4870 N N . GLN E 1 16 ? 8.201 -42.942 55.864 1.00 72.70 131 GLN E N 1
ATOM 4871 C CA . GLN E 1 16 ? 7.929 -41.510 55.801 1.00 68.33 131 GLN E CA 1
ATOM 4872 C C . GLN E 1 16 ? 8.006 -40.996 54.365 1.00 73.89 131 GLN E C 1
ATOM 4873 O O . GLN E 1 16 ? 7.170 -40.202 53.935 1.00 74.91 131 GLN E O 1
ATOM 4879 N N . LEU E 1 17 ? 9.027 -41.438 53.637 1.00 74.84 132 LEU E N 1
ATOM 4880 C CA . LEU E 1 17 ? 9.183 -41.076 52.232 1.00 67.74 132 LEU E CA 1
ATOM 4881 C C . LEU E 1 17 ? 8.004 -41.581 51.404 1.00 61.97 132 LEU E C 1
ATOM 4882 O O . LEU E 1 17 ? 7.537 -40.900 50.491 1.00 57.78 132 LEU E O 1
ATOM 4887 N N . THR E 1 18 ? 7.531 -42.779 51.733 1.00 60.55 133 THR E N 1
ATOM 4888 C CA . THR E 1 18 ? 6.382 -43.373 51.056 1.00 63.65 133 THR E CA 1
ATOM 4889 C C . THR E 1 18 ? 5.140 -42.507 51.240 1.00 61.98 133 THR E C 1
ATOM 4890 O O . THR E 1 18 ? 4.371 -42.305 50.302 1.00 68.84 133 THR E O 1
ATOM 4894 N N . SER E 1 19 ? 4.949 -42.002 52.454 1.00 61.83 134 SER E N 1
ATOM 4895 C CA . SER E 1 19 ? 3.802 -41.155 52.761 1.00 63.40 134 SER E CA 1
ATOM 4896 C C . SER E 1 19 ? 3.865 -39.831 52.007 1.00 68.32 134 SER E C 1
ATOM 4897 O O . SER E 1 19 ? 2.866 -39.374 51.456 1.00 69.74 134 SER E O 1
ATOM 4900 N N . GLU E 1 20 ? 5.042 -39.215 51.988 1.00 63.56 135 GLU E N 1
ATOM 4901 C CA . GLU E 1 20 ? 5.213 -37.936 51.310 1.00 63.89 135 GLU E CA 1
ATOM 4902 C C . GLU E 1 20 ? 5.041 -38.087 49.802 1.00 66.85 135 GLU E C 1
ATOM 4903 O O . GLU E 1 20 ? 4.455 -37.226 49.146 1.00 61.84 135 GLU E O 1
ATOM 4909 N N . LEU E 1 21 ? 5.542 -39.193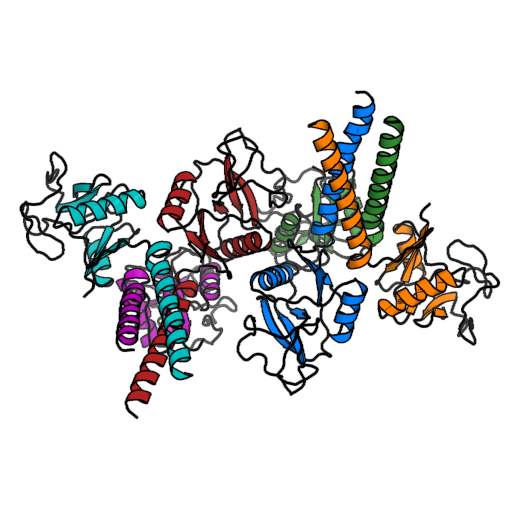 49.262 1.00 65.99 136 LEU E N 1
ATOM 4910 C CA . LEU E 1 21 ? 5.401 -39.486 47.842 1.00 58.51 136 LEU E CA 1
ATOM 4911 C C . LEU E 1 21 ? 3.936 -39.681 47.466 1.00 59.41 136 LEU E C 1
ATOM 4912 O O . LEU E 1 21 ? 3.500 -39.265 46.391 1.00 61.85 136 LEU E O 1
ATOM 4917 N N . LYS E 1 22 ? 3.181 -40.318 48.355 1.00 52.82 137 LYS E N 1
ATOM 4918 C CA . LYS E 1 22 ? 1.753 -40.506 48.137 1.00 53.65 137 LYS E CA 1
ATOM 4919 C C . LYS E 1 22 ? 1.075 -39.148 48.016 1.00 60.02 137 LYS E C 1
ATOM 4920 O O . LYS E 1 22 ? 0.227 -38.937 47.150 1.00 66.03 137 LYS E O 1
ATOM 4926 N N . PHE E 1 23 ? 1.473 -38.224 48.883 1.00 49.44 138 PHE E N 1
ATOM 4927 C CA . PHE E 1 23 ? 0.955 -36.865 48.842 1.00 50.63 138 PHE E CA 1
ATOM 4928 C C . PHE E 1 23 ? 1.236 -36.177 47.512 1.00 54.09 138 PHE E C 1
ATOM 4929 O O . PHE E 1 23 ? 0.338 -35.607 46.900 1.00 64.57 138 PHE E O 1
ATOM 4937 N N . ILE E 1 24 ? 2.482 -36.260 47.059 1.00 55.00 139 ILE E N 1
ATOM 4938 C CA . ILE E 1 24 ? 2.894 -35.626 45.811 1.00 57.78 139 ILE E CA 1
ATOM 4939 C C . ILE E 1 24 ? 2.131 -36.192 44.612 1.00 62.80 139 ILE E C 1
ATOM 4940 O O . ILE E 1 24 ? 1.712 -35.447 43.724 1.00 60.25 139 ILE E O 1
ATOM 4945 N N . LYS E 1 25 ? 1.961 -37.510 44.591 1.00 65.08 140 LYS E N 1
ATOM 4946 C CA . LYS E 1 25 ? 1.240 -38.180 43.514 1.00 63.68 140 LYS E CA 1
ATOM 4947 C C . LYS E 1 25 ? -0.225 -37.755 43.448 1.00 65.66 140 LYS E C 1
ATOM 4948 O O . LYS E 1 25 ? -0.755 -37.488 42.368 1.00 64.15 140 LYS E O 1
ATOM 4954 N N . ASN E 1 26 ? -0.870 -37.678 44.608 1.00 60.57 141 ASN E N 1
ATOM 4955 C CA . ASN E 1 26 ? -2.309 -37.441 44.664 1.00 55.20 141 ASN E CA 1
ATOM 4956 C C . ASN E 1 26 ? -2.678 -35.965 44.772 1.00 59.13 141 ASN E C 1
ATOM 4957 O O . ASN E 1 26 ? -3.427 -35.441 43.945 1.00 61.04 141 ASN E O 1
ATOM 4962 N N . ALA E 1 27 ? -2.151 -35.295 45.790 1.00 65.15 142 ALA E N 1
ATOM 4963 C CA . ALA E 1 27 ? -2.531 -33.913 46.060 1.00 68.29 142 ALA E CA 1
ATOM 4964 C C . ALA E 1 27 ? -1.974 -32.938 45.028 1.00 63.04 142 ALA E C 1
ATOM 4965 O O . ALA E 1 27 ? -2.629 -31.960 44.681 1.00 82.44 142 ALA E O 1
ATOM 4967 N N . VAL E 1 28 ? -0.772 -33.206 44.530 1.00 59.90 143 VAL E N 1
ATOM 4968 C CA . VAL E 1 28 ? -0.116 -32.278 43.615 1.00 54.39 143 VAL E CA 1
ATOM 4969 C C . VAL E 1 28 ? -0.259 -32.662 42.141 1.00 55.94 143 VAL E C 1
ATOM 4970 O O . VAL E 1 28 ? -0.827 -31.910 41.351 1.00 55.85 143 VAL E O 1
ATOM 4974 N N . ALA E 1 29 ? 0.247 -33.836 41.773 1.00 54.41 144 ALA E N 1
ATOM 4975 C CA . ALA E 1 29 ? 0.240 -34.254 40.373 1.00 55.15 144 ALA E CA 1
ATOM 4976 C C . ALA E 1 29 ? -1.143 -34.686 39.894 1.00 57.88 144 ALA E C 1
ATOM 4977 O O . ALA E 1 29 ? -1.440 -34.609 38.703 1.00 58.34 144 ALA E O 1
ATOM 4979 N N . GLY E 1 30 ? -1.983 -35.142 40.818 1.00 63.95 145 GLY E N 1
ATOM 4980 C CA . GLY E 1 30 ? -3.336 -35.546 40.480 1.00 63.61 145 GLY E CA 1
ATOM 4981 C C . GLY E 1 30 ? -3.353 -36.675 39.467 1.00 67.33 145 GLY E C 1
ATOM 4982 O O . GLY E 1 30 ? -4.158 -36.673 38.537 1.00 76.60 145 GLY E O 1
ATOM 4983 N N . VAL E 1 31 ? -2.467 -37.646 39.651 1.00 62.99 146 VAL E N 1
ATOM 4984 C CA . VAL E 1 31 ? -2.331 -38.738 38.697 1.00 69.52 146 VAL E CA 1
ATOM 4985 C C . VAL E 1 31 ? -3.272 -39.900 39.023 1.00 77.26 146 VAL E C 1
ATOM 4986 O O . VAL E 1 31 ? -3.632 -40.120 40.181 1.00 76.31 146 VAL E O 1
ATOM 4990 N N . ARG E 1 32 ? -3.673 -40.634 37.990 1.00 76.63 147 ARG E N 1
ATOM 4991 C CA . ARG E 1 32 ? -4.512 -41.816 38.158 1.00 77.95 147 ARG E CA 1
ATOM 4992 C C . ARG E 1 32 ? -3.724 -43.066 37.809 1.00 83.60 147 ARG E C 1
ATOM 4993 O O . ARG E 1 32 ? -2.882 -43.051 36.910 1.00 89.75 147 ARG E O 1
ATOM 5001 N N . GLU E 1 33 ? -4.003 -44.150 38.521 1.00 83.86 148 GLU E N 1
ATOM 5002 C CA . GLU E 1 33 ? -3.171 -45.336 38.428 1.00 77.18 148 GLU E CA 1
ATOM 5003 C C . GLU E 1 33 ? -3.977 -46.626 38.517 1.00 89.24 148 GLU E C 1
ATOM 5004 O O . GLU E 1 33 ? -4.858 -46.758 39.365 1.00 90.12 148 GLU E O 1
ATOM 5010 N N . THR E 1 34 ? -3.676 -47.568 37.627 1.00 93.16 149 THR E N 1
ATOM 5011 C CA . THR E 1 34 ? -4.212 -48.923 37.719 1.00 97.93 149 THR E CA 1
ATOM 5012 C C . THR E 1 34 ? -3.096 -49.872 38.137 1.00 98.19 149 THR E C 1
ATOM 5013 O O . THR E 1 34 ? -2.065 -49.437 38.648 1.00 100.65 149 THR E O 1
ATOM 5017 N N . GLU E 1 35 ? -3.295 -51.166 37.911 1.00 98.93 150 GLU E N 1
ATOM 5018 C CA . GLU E 1 35 ? -2.283 -52.152 38.271 1.00 104.52 150 GLU E CA 1
ATOM 5019 C C . GLU E 1 35 ? -1.221 -52.261 37.180 1.00 104.69 150 GLU E C 1
ATOM 5020 O O . GLU E 1 35 ? -0.105 -52.718 37.432 1.00 107.25 150 GLU E O 1
ATOM 5026 N N . SER E 1 36 ? -1.566 -51.818 35.974 1.00 101.17 151 SER E N 1
ATOM 5027 C CA . SER E 1 36 ? -0.666 -51.943 34.830 1.00 99.69 151 SER E CA 1
ATOM 5028 C C . SER E 1 36 ? -0.290 -50.606 34.185 1.00 92.62 151 SER E C 1
ATOM 5029 O O . SER E 1 36 ? 0.698 -50.526 33.456 1.00 91.32 151 SER E O 1
ATOM 5032 N N . LYS E 1 37 ? -1.074 -49.563 34.438 1.00 87.02 152 LYS E N 1
ATOM 5033 C CA . LYS E 1 37 ? -0.854 -48.292 33.750 1.00 84.50 152 LYS E CA 1
ATOM 5034 C C . LYS E 1 37 ? -1.045 -47.057 34.634 1.00 78.22 152 LYS E C 1
ATOM 5035 O O . LYS E 1 37 ? -1.746 -47.097 35.646 1.00 78.91 152 LYS E O 1
ATOM 5041 N N . ILE E 1 38 ? -0.399 -45.965 34.238 1.00 76.05 153 ILE E N 1
ATOM 5042 C CA . ILE E 1 38 ? -0.555 -44.671 34.896 1.00 69.40 153 ILE E CA 1
ATOM 5043 C C . ILE E 1 38 ? -1.115 -43.647 33.915 1.00 73.99 153 ILE E C 1
ATOM 5044 O O . ILE E 1 38 ? -0.703 -43.599 32.756 1.00 81.44 153 ILE E O 1
ATOM 5049 N N . TYR E 1 39 ? -2.055 -42.829 34.380 1.00 68.05 154 TYR E N 1
ATOM 5050 C CA . TYR E 1 39 ? -2.674 -41.817 33.529 1.00 65.27 154 TYR E CA 1
ATOM 5051 C C . TYR E 1 39 ? -2.391 -40.402 34.036 1.00 65.30 154 TYR E C 1
ATOM 5052 O O . TYR E 1 39 ? -2.476 -40.135 35.232 1.00 62.93 154 TYR E O 1
ATOM 5061 N N . LEU E 1 40 ? -2.063 -39.496 33.120 1.00 61.17 155 LEU E N 1
ATOM 5062 C CA . LEU E 1 40 ? -1.736 -38.126 33.501 1.00 59.73 155 LEU E CA 1
ATOM 5063 C C . LEU E 1 40 ? -2.467 -37.081 32.663 1.00 62.90 155 LEU E C 1
ATOM 5064 O O . LEU E 1 40 ? -2.336 -37.044 31.437 1.00 62.49 155 LEU E O 1
ATOM 5069 N N . LEU E 1 41 ? -3.217 -36.216 33.337 1.00 60.15 156 LEU E N 1
ATOM 5070 C CA . LEU E 1 41 ? -3.887 -35.109 32.669 1.00 55.24 156 LEU E CA 1
ATOM 5071 C C . LEU E 1 41 ? -2.944 -33.918 32.552 1.00 58.99 156 LEU E C 1
ATOM 5072 O O . LEU E 1 41 ? -2.474 -33.384 33.558 1.00 60.36 156 LEU E O 1
ATOM 5077 N N . VAL E 1 42 ? -2.650 -33.521 31.320 1.00 55.42 157 VAL E N 1
ATOM 5078 C CA . VAL E 1 42 ? -1.805 -32.361 31.080 1.00 54.94 157 VAL E CA 1
ATOM 5079 C C . VAL E 1 42 ? -2.669 -31.175 30.666 1.00 62.38 157 VAL E C 1
ATOM 5080 O O . VAL E 1 42 ? -3.276 -31.175 29.589 1.00 56.44 157 VAL E O 1
ATOM 5084 N N . LYS E 1 43 ? -2.707 -30.156 31.518 1.00 59.18 158 LYS E N 1
ATOM 5085 C CA . LYS E 1 43 ? -3.576 -29.008 31.290 1.00 64.37 158 LYS E CA 1
ATOM 5086 C C . LYS E 1 43 ? -2.853 -27.946 30.478 1.00 66.17 158 LYS E C 1
ATOM 5087 O O . LYS E 1 43 ? -2.679 -26.813 30.925 1.00 69.86 158 LYS E O 1
ATOM 5093 N N . GLU E 1 44 ? -2.424 -28.339 29.283 1.00 65.38 159 GLU E N 1
ATOM 5094 C CA . GLU E 1 44 ? -1.831 -27.419 28.322 1.00 63.69 159 GLU E CA 1
ATOM 5095 C C . GLU E 1 44 ? -2.562 -27.541 26.992 1.00 68.45 159 GLU E C 1
ATOM 5096 O O . GLU E 1 44 ? -2.626 -28.621 26.406 1.00 67.71 159 GLU E O 1
ATOM 5102 N N . GLU E 1 45 ? -3.131 -26.435 26.529 1.00 65.29 160 GLU E N 1
ATOM 5103 C CA . GLU E 1 45 ? -3.862 -26.435 25.272 1.00 75.45 160 GLU E CA 1
ATOM 5104 C C . GLU E 1 45 ? -2.909 -26.643 24.100 1.00 78.44 160 GLU E C 1
ATOM 5105 O O . GLU E 1 45 ? -2.085 -25.779 23.797 1.00 87.18 160 GLU E O 1
ATOM 5111 N N . LYS E 1 46 ? -3.026 -27.793 23.444 1.00 71.45 161 LYS E N 1
ATOM 5112 C CA . LYS E 1 46 ? -2.204 -28.102 22.280 1.00 75.95 161 LYS E CA 1
ATOM 5113 C C . LYS E 1 46 ? -3.040 -28.771 21.192 1.00 75.56 161 LYS E C 1
ATOM 5114 O O . LYS E 1 46 ? -4.155 -29.231 21.453 1.00 69.61 161 LYS E O 1
ATOM 5120 N N . ARG E 1 47 ? -2.502 -28.828 19.977 1.00 73.34 162 ARG E N 1
ATOM 5121 C CA . ARG E 1 47 ? -3.136 -29.585 18.904 1.00 80.41 162 ARG E CA 1
ATOM 5122 C C . ARG E 1 47 ? -2.661 -31.033 18.978 1.00 72.84 162 ARG E C 1
ATOM 5123 O O . ARG E 1 47 ? -1.706 -31.335 19.692 1.00 71.84 162 ARG E O 1
ATOM 5131 N N . TYR E 1 48 ? -3.335 -31.921 18.251 1.00 70.79 163 TYR E N 1
ATOM 5132 C CA . TYR E 1 48 ? -3.127 -33.361 18.402 1.00 72.54 163 TYR E CA 1
ATOM 5133 C C . TYR E 1 48 ? -1.659 -33.767 18.273 1.00 72.72 163 TYR E C 1
ATOM 5134 O O . TYR E 1 48 ? -1.143 -34.531 19.091 1.00 63.09 163 TYR E O 1
ATOM 5143 N N . ALA E 1 49 ? -0.997 -33.256 17.238 1.00 70.99 164 ALA E N 1
ATOM 5144 C CA . ALA E 1 49 ? 0.399 -33.594 16.969 1.00 76.22 164 ALA E CA 1
ATOM 5145 C C . ALA E 1 49 ? 1.328 -33.189 18.114 1.00 81.85 164 ALA E C 1
ATOM 5146 O O . ALA E 1 49 ? 2.237 -33.935 18.479 1.00 79.66 164 ALA E O 1
ATOM 5148 N N . ASP E 1 50 ? 1.100 -32.002 18.669 1.00 92.19 165 ASP E N 1
ATOM 5149 C CA . ASP E 1 50 ? 1.907 -31.497 19.778 1.00 87.01 165 ASP E CA 1
ATOM 5150 C C . ASP E 1 50 ? 1.589 -32.224 21.076 1.00 83.02 165 ASP E C 1
ATOM 5151 O O . ASP E 1 50 ? 2.467 -32.430 21.917 1.00 83.56 165 ASP E O 1
ATOM 5156 N N . ALA E 1 51 ? 0.323 -32.594 21.239 1.00 82.03 166 ALA E N 1
ATOM 5157 C CA . ALA E 1 51 ? -0.111 -33.341 22.409 1.00 73.42 166 ALA E CA 1
ATOM 5158 C C . ALA E 1 51 ? 0.568 -34.705 22.460 1.00 69.24 166 ALA E C 1
ATOM 5159 O O . ALA E 1 51 ? 1.073 -35.117 23.506 1.00 73.21 166 ALA E O 1
ATOM 5161 N N . GLN E 1 52 ? 0.576 -35.399 21.324 1.00 67.62 167 GLN E N 1
ATOM 5162 C CA . GLN E 1 52 ? 1.188 -36.721 21.232 1.00 73.39 167 GLN E CA 1
ATOM 5163 C C . GLN E 1 52 ? 2.694 -36.650 21.468 1.00 75.83 167 GLN E C 1
ATOM 5164 O O . GLN E 1 52 ? 3.261 -37.500 22.158 1.00 74.95 167 GLN E O 1
ATOM 5170 N N . LEU E 1 53 ? 3.335 -35.635 20.892 1.00 71.01 168 LEU E N 1
ATOM 5171 C CA . LEU E 1 53 ? 4.769 -35.424 21.075 1.00 80.03 168 LEU E CA 1
ATOM 5172 C C . LEU E 1 53 ? 5.104 -35.168 22.544 1.00 72.81 168 LEU E C 1
ATOM 5173 O O . LEU E 1 53 ? 6.123 -35.643 23.049 1.00 68.37 168 LEU E O 1
ATOM 5178 N N . SER E 1 54 ? 4.246 -34.414 23.224 1.00 65.19 169 SER E N 1
ATOM 5179 C CA . SER E 1 54 ? 4.436 -34.134 24.642 1.00 63.24 169 SER E CA 1
ATOM 5180 C C . SER E 1 54 ? 4.353 -35.425 25.455 1.00 69.18 169 SER E C 1
ATOM 5181 O O . SER E 1 54 ? 5.157 -35.652 26.355 1.00 70.81 169 SER E O 1
ATOM 5184 N N . CYS E 1 55 ? 3.378 -36.270 25.130 1.00 68.50 170 CYS E N 1
ATOM 5185 C CA . CYS E 1 55 ? 3.230 -37.561 25.794 1.00 68.87 170 CYS E CA 1
ATOM 5186 C C . CYS E 1 55 ? 4.429 -38.472 25.526 1.00 76.54 170 CYS E C 1
ATOM 5187 O O . CYS E 1 55 ? 4.902 -39.172 26.422 1.00 75.99 170 CYS E O 1
ATOM 5190 N N . GLN E 1 56 ? 4.918 -38.459 24.291 1.00 76.02 171 GLN E N 1
ATOM 5191 C CA . GLN E 1 56 ? 6.058 -39.289 23.913 1.00 78.09 171 GLN E CA 1
ATOM 5192 C C . GLN E 1 56 ? 7.331 -38.800 24.595 1.00 81.00 171 GLN E C 1
ATOM 5193 O O . GLN E 1 56 ? 8.185 -39.596 24.987 1.00 79.37 171 GLN E O 1
ATOM 5199 N N . GLY E 1 57 ? 7.443 -37.483 24.737 1.00 84.26 172 GLY E N 1
ATOM 5200 C CA . GLY E 1 57 ? 8.571 -36.869 25.412 1.00 84.51 172 GLY E CA 1
ATOM 5201 C C . GLY E 1 57 ? 8.623 -37.232 26.883 1.00 88.59 172 GLY E C 1
ATOM 5202 O O . GLY E 1 57 ? 9.688 -37.222 27.503 1.00 95.79 172 GLY E O 1
ATOM 5203 N N . ARG E 1 58 ? 7.460 -37.543 27.448 1.00 82.20 173 ARG E N 1
ATOM 5204 C CA . ARG E 1 58 ? 7.369 -37.911 28.858 1.00 79.95 173 ARG E CA 1
ATOM 5205 C C . ARG E 1 58 ? 7.508 -39.421 29.042 1.00 73.65 173 ARG E C 1
ATOM 5206 O O . ARG E 1 58 ? 7.488 -39.920 30.165 1.00 77.91 173 ARG E O 1
ATOM 5214 N N . GLY E 1 59 ? 7.625 -40.147 27.933 1.00 68.35 174 GLY E N 1
ATOM 5215 C CA . GLY E 1 59 ? 7.811 -41.586 27.984 1.00 71.74 174 GLY E CA 1
ATOM 5216 C C . GLY E 1 59 ? 6.533 -42.395 27.855 1.00 78.27 174 GLY E C 1
ATOM 5217 O O . GLY E 1 59 ? 6.476 -43.542 28.292 1.00 87.04 174 GLY E O 1
ATOM 5218 N N . GLY E 1 60 ? 5.501 -41.797 27.269 1.00 77.80 175 GLY E N 1
ATOM 5219 C CA . GLY E 1 60 ? 4.232 -42.479 27.079 1.00 71.82 175 GLY E CA 1
ATOM 5220 C C . GLY E 1 60 ? 3.572 -42.121 25.761 1.00 73.84 175 GLY E C 1
ATOM 5221 O O . GLY E 1 60 ? 4.242 -41.714 24.813 1.00 73.39 175 GLY E O 1
ATOM 5222 N N . THR E 1 61 ? 2.253 -42.280 25.705 1.00 71.71 176 THR E N 1
ATOM 5223 C CA . THR E 1 61 ? 1.467 -41.892 24.537 1.00 79.55 176 THR E CA 1
ATOM 5224 C C . THR E 1 61 ? 0.103 -41.392 24.989 1.00 72.32 176 THR E C 1
ATOM 5225 O O . THR E 1 61 ? -0.247 -41.506 26.163 1.00 71.17 176 THR E O 1
ATOM 5229 N N . LEU E 1 62 ? -0.656 -40.822 24.059 1.00 74.32 177 LEU E N 1
ATOM 5230 C CA . LEU E 1 62 ? -2.024 -40.411 24.349 1.00 77.16 177 LEU E CA 1
ATOM 5231 C C . LEU E 1 62 ? -2.835 -41.622 24.799 1.00 74.94 177 LEU E C 1
ATOM 5232 O O . LEU E 1 62 ? -2.685 -42.711 24.241 1.00 80.28 177 LEU E O 1
ATOM 5237 N N . SER E 1 63 ? -3.679 -41.428 25.810 1.00 73.60 178 SER E N 1
ATOM 5238 C CA . SER E 1 63 ? -4.433 -42.522 26.420 1.00 77.98 178 SER E CA 1
ATOM 5239 C C . SER E 1 63 ? -5.179 -43.361 25.388 1.00 76.55 178 SER E C 1
ATOM 5240 O O . SER E 1 63 ? -5.745 -42.832 24.430 1.00 69.95 178 SER E O 1
ATOM 5243 N N . MET E 1 64 ? -5.172 -44.673 25.596 1.00 75.34 179 MET E N 1
ATOM 5244 C CA . MET E 1 64 ? -5.791 -45.602 24.663 1.00 84.03 179 MET E CA 1
ATOM 5245 C C . MET E 1 64 ? -6.805 -46.492 25.368 1.00 91.24 179 MET E C 1
ATOM 5246 O O . MET E 1 64 ? -6.487 -47.612 25.766 1.00 99.16 179 MET E O 1
ATOM 5251 N N . PRO E 1 65 ? -8.038 -45.992 25.520 1.00 83.95 180 PRO E N 1
ATOM 5252 C CA . PRO E 1 65 ? -9.120 -46.757 26.146 1.00 85.73 180 PRO E CA 1
ATOM 5253 C C . PRO E 1 65 ? -9.515 -47.966 25.303 1.00 90.03 180 PRO E C 1
ATOM 5254 O O . PRO E 1 65 ? -10.317 -47.838 24.379 1.00 93.75 180 PRO E O 1
ATOM 5258 N N . LYS E 1 66 ? -8.951 -49.126 25.623 1.00 92.30 181 LYS E N 1
ATOM 5259 C CA . LYS E 1 66 ? -9.210 -50.343 24.861 1.00 90.56 181 LYS E CA 1
ATOM 5260 C C . LYS E 1 66 ? -10.294 -51.200 25.509 1.00 98.65 181 LYS E C 1
ATOM 5261 O O . LYS E 1 66 ? -10.718 -52.210 24.946 1.00 101.01 181 LYS E O 1
ATOM 5267 N N . ASP E 1 67 ? -10.742 -50.792 26.692 1.00 98.16 182 ASP E N 1
ATOM 5268 C CA . ASP E 1 67 ? -11.820 -51.492 27.381 1.00 104.83 182 ASP E CA 1
ATOM 5269 C C . ASP E 1 67 ? -12.671 -50.528 28.205 1.00 100.97 182 ASP E C 1
ATOM 5270 O O . ASP E 1 67 ? -12.337 -49.352 28.340 1.00 97.22 182 ASP E O 1
ATOM 5275 N N . GLU E 1 68 ? -13.777 -51.032 28.744 1.00 108.25 183 GLU E N 1
ATOM 5276 C CA . GLU E 1 68 ? -14.713 -50.210 29.505 1.00 102.94 183 GLU E CA 1
ATOM 5277 C C . GLU E 1 68 ? -14.085 -49.661 30.784 1.00 97.02 183 GLU E C 1
ATOM 5278 O O . GLU E 1 68 ? -14.336 -48.519 31.171 1.00 89.35 183 GLU E O 1
ATOM 5284 N N . ALA E 1 69 ? -13.267 -50.484 31.433 1.00 100.07 184 ALA E N 1
ATOM 5285 C CA . ALA E 1 69 ? -12.644 -50.107 32.696 1.00 96.40 184 ALA E CA 1
ATOM 5286 C C . ALA E 1 69 ? -11.719 -48.912 32.508 1.00 89.39 184 ALA E C 1
ATOM 5287 O O . ALA E 1 69 ? -11.797 -47.931 33.249 1.00 92.36 184 ALA E O 1
ATOM 5289 N N . ALA E 1 70 ? -10.844 -49.004 31.512 1.00 89.42 185 ALA E N 1
ATOM 5290 C CA . ALA E 1 70 ? -9.924 -47.919 31.196 1.00 85.44 185 ALA E CA 1
ATOM 5291 C C . ALA E 1 70 ? -10.690 -46.659 30.814 1.00 91.26 185 ALA E C 1
ATOM 5292 O O . ALA E 1 70 ? -10.365 -45.561 31.269 1.00 96.01 185 ALA E O 1
ATOM 5294 N N . ASN E 1 71 ? -11.712 -46.826 29.979 1.00 84.26 186 ASN E N 1
ATOM 5295 C CA . ASN E 1 71 ? -12.523 -45.705 29.525 1.00 82.52 186 ASN E CA 1
ATOM 5296 C C . ASN E 1 71 ? -13.242 -45.014 30.678 1.00 85.21 186 ASN E C 1
ATOM 5297 O O . ASN E 1 71 ? -13.317 -43.783 30.726 1.00 76.33 186 ASN E O 1
ATOM 5302 N N . GLY E 1 72 ? -13.755 -45.813 31.610 1.00 91.13 187 GLY E N 1
ATOM 5303 C CA . GLY E 1 72 ? -14.446 -45.290 32.775 1.00 94.55 187 GLY E CA 1
ATOM 5304 C C . GLY E 1 72 ? -13.536 -44.497 33.695 1.00 89.70 187 GLY E C 1
ATOM 5305 O O . GLY E 1 72 ? -13.921 -43.442 34.201 1.00 84.17 187 GLY E O 1
ATOM 5306 N N . LEU E 1 73 ? -12.330 -45.011 33.919 1.00 84.76 188 LEU E N 1
ATOM 5307 C CA . LEU E 1 73 ? -11.342 -44.325 34.744 1.00 86.45 188 LEU E CA 1
ATOM 5308 C C . LEU E 1 73 ? -10.980 -42.962 34.151 1.00 85.36 188 LEU E C 1
ATOM 5309 O O . LEU E 1 73 ? -10.929 -41.958 34.864 1.00 83.50 188 LEU E O 1
ATOM 5314 N N . MET E 1 74 ? -10.723 -42.939 32.846 1.00 85.63 189 MET E N 1
ATOM 5315 C CA . MET E 1 74 ? -10.407 -41.699 32.138 1.00 80.94 189 MET E CA 1
ATOM 5316 C C . MET E 1 74 ? -11.564 -40.706 32.241 1.00 81.23 189 MET E C 1
ATOM 5317 O O . MET E 1 74 ? -11.349 -39.512 32.445 1.00 69.28 189 MET E O 1
ATOM 5322 N N . ALA E 1 75 ? -12.787 -41.209 32.095 1.00 83.34 190 ALA E N 1
ATOM 5323 C CA . ALA E 1 75 ? -13.984 -40.377 32.197 1.00 81.69 190 ALA E CA 1
ATOM 5324 C C . ALA E 1 75 ? -14.126 -39.763 33.589 1.00 85.53 190 ALA E C 1
ATOM 5325 O O . ALA E 1 75 ? -14.429 -38.577 33.728 1.00 81.80 190 ALA E O 1
ATOM 5327 N N . ALA E 1 76 ? -13.916 -40.580 34.617 1.00 85.32 191 ALA E N 1
ATOM 5328 C CA . ALA E 1 76 ? -13.978 -40.109 35.997 1.00 83.87 191 ALA E CA 1
ATOM 5329 C C . ALA E 1 76 ? -12.881 -39.082 36.249 1.00 88.52 191 ALA E C 1
ATOM 5330 O O . ALA E 1 76 ? -13.091 -38.088 36.945 1.00 89.69 191 ALA E O 1
ATOM 5332 N N . TYR E 1 77 ? -11.713 -39.333 35.667 1.00 84.26 192 TYR E N 1
ATOM 5333 C CA . TYR E 1 77 ? -10.571 -38.431 35.764 1.00 85.48 192 TYR E CA 1
ATOM 5334 C C . TYR E 1 77 ? -10.930 -37.032 35.249 1.00 85.61 192 TYR E C 1
ATOM 5335 O O . TYR E 1 77 ? -10.654 -36.030 35.907 1.00 86.39 192 TYR E O 1
ATOM 5344 N N . LEU E 1 78 ? -11.550 -36.975 34.072 1.00 83.74 193 LEU E N 1
ATOM 5345 C CA . LEU E 1 78 ? -11.989 -35.708 33.485 1.00 90.66 193 LEU E CA 1
ATOM 5346 C C . LEU E 1 78 ? -13.011 -34.977 34.345 1.00 88.19 193 LEU E C 1
ATOM 5347 O O . LEU E 1 78 ? -12.911 -33.766 34.555 1.00 78.17 193 LEU E O 1
ATOM 5352 N N . ALA E 1 79 ? -14.006 -35.718 34.821 1.00 95.60 194 ALA E N 1
ATOM 5353 C CA . ALA E 1 79 ? -15.080 -35.141 35.618 1.00 98.70 194 ALA E CA 1
ATOM 5354 C C . ALA E 1 79 ? -14.541 -34.517 36.900 1.00 102.79 194 ALA E C 1
ATOM 5355 O O . ALA E 1 79 ? -14.862 -33.376 37.235 1.00 109.59 194 ALA E O 1
ATOM 5357 N N . GLN E 1 80 ? -13.715 -35.280 37.608 1.00 96.80 195 GLN E N 1
ATOM 5358 C CA . GLN E 1 80 ? -13.142 -34.840 38.874 1.00 102.31 195 GLN E CA 1
ATOM 5359 C C . GLN E 1 80 ? -12.239 -33.624 38.686 1.00 98.62 195 GLN E C 1
ATOM 5360 O O . GLN E 1 80 ? -12.110 -32.794 39.586 1.00 104.95 195 GLN E O 1
ATOM 5366 N N . ALA E 1 81 ? -11.615 -33.527 37.516 1.00 92.36 196 ALA E N 1
ATOM 5367 C CA . ALA E 1 81 ? -10.739 -32.404 37.202 1.00 83.70 196 ALA E CA 1
ATOM 5368 C C . ALA E 1 81 ? -11.547 -31.209 36.701 1.00 87.79 196 ALA E C 1
ATOM 5369 O O . ALA E 1 81 ? -11.009 -30.117 36.511 1.00 89.62 196 ALA E O 1
ATOM 5371 N N . GLY E 1 82 ? -12.841 -31.427 36.487 1.00 90.29 197 GLY E N 1
ATOM 5372 C CA . GLY E 1 82 ? -13.732 -30.379 36.022 1.00 91.41 197 GLY E CA 1
ATOM 5373 C C . GLY E 1 82 ? -13.523 -29.984 34.570 1.00 93.93 197 GLY E C 1
ATOM 5374 O O . GLY E 1 82 ? -13.812 -28.850 34.185 1.00 93.12 197 GLY E O 1
ATOM 5375 N N . LEU E 1 83 ? -13.028 -30.917 33.761 1.00 91.88 198 LEU E N 1
ATOM 5376 C CA . LEU E 1 83 ? -12.771 -30.648 32.347 1.00 84.40 198 LEU E CA 1
ATOM 5377 C C . LEU E 1 83 ? -13.915 -31.137 31.457 1.00 79.10 198 LEU E C 1
ATOM 5378 O O . LEU E 1 83 ? -14.575 -32.130 31.766 1.00 76.18 198 LEU E O 1
ATOM 5383 N N . ALA E 1 84 ? -14.139 -30.439 30.347 1.00 76.73 199 ALA E N 1
ATOM 5384 C CA . ALA E 1 84 ? -15.219 -30.788 29.427 1.00 73.26 199 ALA E CA 1
ATOM 5385 C C . ALA E 1 84 ? -14.762 -31.744 28.328 1.00 74.95 199 ALA E C 1
ATOM 5386 O O . ALA E 1 84 ? -15.544 -32.564 27.848 1.00 79.78 199 ALA E O 1
ATOM 5388 N N . ARG E 1 85 ? -13.494 -31.645 27.941 1.00 75.57 200 ARG E N 1
ATOM 5389 C CA . ARG E 1 85 ? -12.969 -32.449 26.841 1.00 74.56 200 ARG E CA 1
ATOM 5390 C C . ARG E 1 85 ? -11.446 -32.535 26.873 1.00 69.01 200 ARG E C 1
ATOM 5391 O O . ARG E 1 85 ? -10.773 -31.610 27.324 1.00 74.82 200 ARG E O 1
ATOM 5399 N N . VAL E 1 86 ? -10.911 -33.650 26.382 1.00 60.79 201 VAL E N 1
ATOM 5400 C CA . VAL E 1 86 ? -9.470 -33.809 26.207 1.00 53.14 201 VAL E CA 1
ATOM 5401 C C . VAL E 1 86 ? -9.154 -34.662 24.981 1.00 58.37 201 VAL E C 1
ATOM 5402 O O . VAL E 1 86 ? -9.972 -35.474 24.551 1.00 62.37 201 VAL E O 1
ATOM 5406 N N . PHE E 1 87 ? -7.971 -34.462 24.410 1.00 55.65 202 PHE E N 1
ATOM 5407 C CA . PHE E 1 87 ? -7.477 -35.344 23.360 1.00 58.73 202 PHE E CA 1
ATOM 5408 C C . PHE E 1 87 ? -7.153 -36.722 23.934 1.00 56.54 202 PHE E C 1
ATOM 5409 O O . PHE E 1 87 ? -6.657 -36.833 25.057 1.00 50.48 202 PHE E O 1
ATOM 5417 N N . ILE E 1 88 ? -7.442 -37.768 23.166 1.00 56.65 203 ILE E N 1
ATOM 5418 C CA . ILE E 1 88 ? -7.030 -39.123 23.526 1.00 61.90 203 ILE E CA 1
ATOM 5419 C C . ILE E 1 88 ? -6.389 -39.815 22.324 1.00 69.05 203 ILE E C 1
ATOM 5420 O O . ILE E 1 88 ? -6.397 -39.281 21.212 1.00 64.48 203 ILE E O 1
ATOM 5425 N N . GLY E 1 89 ? -5.830 -41.000 22.555 1.00 78.40 204 GLY E N 1
ATOM 5426 C CA . GLY E 1 89 ? -5.048 -41.687 21.541 1.00 77.19 204 GLY E CA 1
ATOM 5427 C C . GLY E 1 89 ? -5.822 -42.503 20.522 1.00 88.89 204 GLY E C 1
ATOM 5428 O O . GLY E 1 89 ? -5.641 -43.718 20.425 1.00 93.70 204 GLY E O 1
ATOM 5429 N N . ILE E 1 90 ? -6.685 -41.840 19.760 1.00 82.57 205 ILE E N 1
ATOM 5430 C CA . ILE E 1 90 ? -7.403 -42.492 18.669 1.00 81.85 205 ILE E CA 1
ATOM 5431 C C . ILE E 1 90 ? -7.465 -41.561 17.463 1.00 85.42 205 ILE E C 1
ATOM 5432 O O . ILE E 1 90 ? -7.706 -40.362 17.610 1.00 83.54 205 ILE E O 1
ATOM 5437 N N . ASN E 1 91 ? -7.229 -42.111 16.275 1.00 84.91 206 ASN E N 1
ATOM 5438 C CA . ASN E 1 91 ? -7.248 -41.316 15.051 1.00 85.42 206 ASN E CA 1
ATOM 5439 C C . ASN E 1 91 ? -7.425 -42.159 13.791 1.00 81.73 206 ASN E C 1
ATOM 5440 O O . ASN E 1 91 ? -7.243 -43.376 13.817 1.00 73.07 206 ASN E O 1
ATOM 5445 N N . ASP E 1 92 ? -7.780 -41.499 12.691 1.00 81.36 207 ASP E N 1
ATOM 5446 C CA . ASP E 1 92 ? -7.823 -42.139 11.377 1.00 80.85 207 ASP E CA 1
ATOM 5447 C C . ASP E 1 92 ? -7.098 -41.274 10.349 1.00 82.96 207 ASP E C 1
ATOM 5448 O O . ASP E 1 92 ? -7.559 -41.094 9.222 1.00 82.56 207 ASP E O 1
ATOM 5453 N N . LEU E 1 93 ? -5.943 -40.757 10.753 1.00 84.29 208 LEU E N 1
ATOM 5454 C CA . LEU E 1 93 ? -5.147 -39.855 9.927 1.00 92.34 208 LEU E CA 1
ATOM 5455 C C . LEU E 1 93 ? -4.636 -40.498 8.640 1.00 99.05 208 LEU E C 1
ATOM 5456 O O . LEU E 1 93 ? -4.590 -39.848 7.596 1.00 101.73 208 LEU E O 1
ATOM 5461 N N . GLU E 1 94 ? -4.254 -41.769 8.712 1.00 102.09 209 GLU E N 1
ATOM 5462 C CA . GLU E 1 94 ? -3.570 -42.414 7.595 1.00 108.72 209 GLU E CA 1
ATOM 5463 C C . GLU E 1 94 ? -4.529 -42.883 6.503 1.00 106.44 209 GLU E C 1
ATOM 5464 O O . GLU E 1 94 ? -4.181 -42.883 5.322 1.00 105.91 209 GLU E O 1
ATOM 5470 N N . LYS E 1 95 ? -5.736 -43.277 6.896 1.00 106.34 210 LYS E N 1
ATOM 5471 C CA . LYS E 1 95 ? -6.768 -43.634 5.928 1.00 108.31 210 LYS E CA 1
ATOM 5472 C C . LYS E 1 95 ? -8.151 -43.332 6.496 1.00 103.46 210 LYS E C 1
ATOM 5473 O O . LYS E 1 95 ? -8.510 -43.808 7.574 1.00 95.79 210 LYS E O 1
ATOM 5479 N N . GLU E 1 96 ? -8.922 -42.543 5.756 1.00 107.89 211 GLU E N 1
ATOM 5480 C CA . GLU E 1 96 ? -10.224 -42.073 6.213 1.00 104.24 211 GLU E CA 1
ATOM 5481 C C . GLU E 1 96 ? -11.174 -43.218 6.553 1.00 107.03 211 GLU E C 1
ATOM 5482 O O . GLU E 1 96 ? -11.393 -44.125 5.749 1.00 109.65 211 GLU E O 1
ATOM 5488 N N . GLY E 1 97 ? -11.734 -43.158 7.759 1.00 102.19 212 GLY E N 1
ATOM 5489 C CA . GLY E 1 97 ? -12.661 -44.166 8.240 1.00 96.02 212 GLY E CA 1
ATOM 5490 C C . GLY E 1 97 ? -11.994 -45.325 8.959 1.00 92.64 212 GLY E C 1
ATOM 5491 O O . GLY E 1 97 ? -12.659 -46.095 9.651 1.00 89.34 212 GLY E O 1
ATOM 5492 N N . ALA E 1 98 ? -10.679 -45.446 8.805 1.00 94.68 213 ALA E N 1
ATOM 5493 C CA . ALA E 1 98 ? -9.931 -46.521 9.451 1.00 99.05 213 ALA E CA 1
ATOM 5494 C C . ALA E 1 98 ? -9.230 -46.032 10.717 1.00 100.55 213 ALA E C 1
ATOM 5495 O O . ALA E 1 98 ? -8.077 -45.595 10.669 1.00 93.28 213 ALA E O 1
ATOM 5497 N N . PHE E 1 99 ? -9.928 -46.113 11.849 1.00 99.24 214 PHE E N 1
ATOM 5498 C CA . PHE E 1 99 ? -9.397 -45.593 13.108 1.00 99.71 214 PHE E CA 1
ATOM 5499 C C . PHE E 1 99 ? -8.430 -46.557 13.792 1.00 106.06 214 PHE E C 1
ATOM 5500 O O . PHE E 1 99 ? -8.647 -47.771 13.814 1.00 106.66 214 PHE E O 1
ATOM 5508 N N . VAL E 1 100 ? -7.365 -45.993 14.357 1.00 102.45 215 VAL E N 1
ATOM 5509 C CA . VAL E 1 100 ? -6.357 -46.759 15.079 1.00 97.65 215 VAL E CA 1
ATOM 5510 C C . VAL E 1 100 ? -5.971 -46.065 16.387 1.00 100.10 215 VAL E C 1
ATOM 5511 O O . VAL E 1 100 ? -6.242 -44.876 16.569 1.00 92.30 215 VAL E O 1
ATOM 5515 N N . TYR E 1 101 ? -5.347 -46.814 17.294 1.00 97.81 216 TYR E N 1
ATOM 5516 C CA . TYR E 1 101 ? -4.851 -46.255 18.552 1.00 90.59 216 TYR E CA 1
ATOM 5517 C C . TYR E 1 101 ? -3.459 -45.640 18.393 1.00 91.33 216 TYR E C 1
ATOM 5518 O O . TYR E 1 101 ? -2.844 -45.742 17.331 1.00 89.17 216 TYR E O 1
ATOM 5527 N N . SER E 1 102 ? -2.974 -44.994 19.451 1.00 91.11 217 SER E N 1
ATOM 5528 C CA . SER E 1 102 ? -1.669 -44.336 19.424 1.00 96.15 217 SER E CA 1
ATOM 5529 C C . SER E 1 102 ? -0.514 -45.318 19.245 1.00 94.75 217 SER E C 1
ATOM 5530 O O . SER E 1 102 ? 0.559 -44.940 18.775 1.00 93.97 217 SER E O 1
ATOM 5533 N N . ASP E 1 103 ? -0.730 -46.573 19.629 1.00 96.49 218 ASP E N 1
ATOM 5534 C CA . ASP E 1 103 ? 0.290 -47.606 19.467 1.00 99.64 218 ASP E CA 1
ATOM 5535 C C . ASP E 1 103 ? 0.173 -48.311 18.117 1.00 106.85 218 ASP E C 1
ATOM 5536 O O . ASP E 1 103 ? 0.774 -49.364 17.903 1.00 109.45 218 ASP E O 1
ATOM 5541 N N . HIS E 1 104 ? -0.613 -47.725 17.217 1.00 99.55 219 HIS E N 1
ATOM 5542 C CA . HIS E 1 104 ? -0.830 -48.280 15.883 1.00 104.59 219 HIS E CA 1
ATOM 5543 C C . HIS E 1 104 ? -1.600 -49.597 15.928 1.00 106.54 219 HIS E C 1
ATOM 5544 O O . HIS E 1 104 ? -1.745 -50.268 14.909 1.00 113.33 219 HIS E O 1
ATOM 5551 N N . SER E 1 105 ? -2.085 -49.969 17.109 1.00 106.85 220 SER E N 1
ATOM 5552 C CA . SER E 1 105 ? -2.936 -51.146 17.239 1.00 108.75 220 SER E CA 1
ATOM 5553 C C . SER E 1 105 ? -4.318 -50.861 16.662 1.00 110.85 220 SER E C 1
ATOM 5554 O O . SER E 1 105 ? -4.848 -49.759 16.818 1.00 107.57 220 SER E O 1
ATOM 5557 N N . PRO E 1 106 ? -4.907 -51.860 15.989 1.00 111.81 221 PRO E N 1
ATOM 5558 C CA . PRO E 1 106 ? -6.177 -51.674 15.280 1.00 107.83 221 PRO E CA 1
ATOM 5559 C C . PRO E 1 106 ? -7.355 -51.448 16.222 1.00 104.20 221 PRO E C 1
ATOM 5560 O O . PRO E 1 106 ? -7.329 -51.875 17.376 1.00 104.64 221 PRO E O 1
ATOM 5564 N N . MET E 1 107 ? -8.377 -50.768 15.717 1.00 104.47 222 MET E N 1
ATOM 5565 C CA . MET E 1 107 ? -9.622 -50.580 16.449 1.00 98.41 222 MET E CA 1
ATOM 5566 C C . MET E 1 107 ? -10.345 -51.919 16.592 1.00 108.54 222 MET E C 1
ATOM 5567 O O . MET E 1 107 ? -10.218 -52.794 15.735 1.00 112.80 222 MET E O 1
ATOM 5572 N N . ARG E 1 108 ? -11.102 -52.073 17.674 1.00 106.84 223 ARG E N 1
ATOM 5573 C CA . ARG E 1 108 ? -11.808 -53.322 17.957 1.00 110.42 223 ARG E CA 1
ATOM 5574 C C . ARG E 1 108 ? -13.297 -53.129 18.186 1.00 109.32 223 ARG E C 1
ATOM 5575 O O . ARG E 1 108 ? -13.857 -52.075 17.886 1.00 109.83 223 ARG E O 1
ATOM 5583 N N . THR E 1 109 ? -13.926 -54.168 18.726 1.00 114.63 224 THR E N 1
ATOM 5584 C CA . THR E 1 109 ? -15.364 -54.182 18.955 1.00 108.26 224 THR E CA 1
ATOM 5585 C C . THR E 1 109 ? -15.761 -53.080 19.926 1.00 106.42 224 THR E C 1
ATOM 5586 O O . THR E 1 109 ? -16.734 -52.358 19.706 1.00 103.22 224 THR E O 1
ATOM 5590 N N . PHE E 1 110 ? -14.997 -52.963 21.007 1.00 102.88 225 PHE E N 1
ATOM 5591 C CA . PHE E 1 110 ? -15.261 -51.951 22.015 1.00 100.60 225 PHE E CA 1
ATOM 5592 C C . PHE E 1 110 ? -15.045 -50.551 21.458 1.00 90.96 225 PHE E C 1
ATOM 5593 O O . PHE E 1 110 ? -14.037 -50.274 20.810 1.00 80.88 225 PHE E O 1
ATOM 5601 N N . ASN E 1 111 ? -16.009 -49.676 21.715 1.00 92.24 226 ASN E N 1
ATOM 5602 C CA . ASN E 1 111 ? -15.894 -48.267 21.372 1.00 91.74 226 ASN E CA 1
ATOM 5603 C C . ASN E 1 111 ? -16.847 -47.450 22.230 1.00 87.73 226 ASN E C 1
ATOM 5604 O O . ASN E 1 111 ? -17.778 -47.993 22.824 1.00 95.18 226 ASN E O 1
ATOM 5609 N N . LYS E 1 112 ? -16.624 -46.145 22.292 1.00 81.37 227 LYS E N 1
ATOM 5610 C CA . LYS E 1 112 ? -17.511 -45.280 23.054 1.00 85.17 227 LYS E CA 1
ATOM 5611 C C . LYS E 1 112 ? -17.939 -44.095 22.201 1.00 88.03 227 LYS E C 1
ATOM 5612 O O . LYS E 1 112 ? -18.079 -42.976 22.698 1.00 89.55 227 LYS E O 1
ATOM 5618 N N . TRP E 1 113 ? -18.144 -44.349 20.911 1.00 85.44 228 TRP E N 1
ATOM 5619 C CA . TRP E 1 113 ? -18.585 -43.309 19.992 1.00 82.49 228 TRP E CA 1
ATOM 5620 C C . TRP E 1 113 ? -19.939 -42.763 20.422 1.00 87.33 228 TRP E C 1
ATOM 5621 O O . TRP E 1 113 ? -20.860 -43.528 20.710 1.00 89.16 228 TRP E O 1
ATOM 5632 N N . ARG E 1 114 ? -20.062 -41.441 20.464 1.00 79.83 229 ARG E N 1
ATOM 5633 C CA . ARG E 1 114 ? -21.355 -40.821 20.701 1.00 78.97 229 ARG E CA 1
ATOM 5634 C C . ARG E 1 114 ? -22.226 -41.107 19.481 1.00 78.31 229 ARG E C 1
ATOM 5635 O O . ARG E 1 114 ? -21.704 -41.435 18.417 1.00 78.04 229 ARG E O 1
ATOM 5643 N N . SER E 1 115 ? -23.543 -41.001 19.626 1.00 82.03 230 SER E N 1
ATOM 5644 C CA . SER E 1 115 ? -24.438 -41.301 18.509 1.00 92.23 230 SER E CA 1
ATOM 5645 C C . SER E 1 115 ? -24.112 -40.418 17.305 1.00 87.01 230 SER E C 1
ATOM 5646 O O . SER E 1 115 ? -24.033 -39.193 17.423 1.00 88.10 230 SER E O 1
ATOM 5649 N N . GLY E 1 116 ? -23.910 -41.053 16.153 1.00 83.86 231 GLY E N 1
ATOM 5650 C CA . GLY E 1 116 ? -23.574 -40.342 14.931 1.00 86.34 231 GLY E CA 1
ATOM 5651 C C . GLY E 1 116 ? -22.085 -40.181 14.671 1.00 86.20 231 GLY E C 1
ATOM 5652 O O . GLY E 1 116 ? -21.687 -39.661 13.627 1.00 82.03 231 GLY E O 1
ATOM 5653 N N . GLU E 1 117 ? -21.257 -40.635 15.607 1.00 87.25 232 GLU E N 1
ATOM 5654 C CA . GLU E 1 117 ? -19.808 -40.517 15.462 1.00 87.44 232 GLU E CA 1
ATOM 5655 C C . GLU E 1 117 ? -19.171 -41.867 15.155 1.00 95.69 232 GLU E C 1
ATOM 5656 O O . GLU E 1 117 ? -19.698 -42.910 15.545 1.00 100.22 232 GLU E O 1
ATOM 5662 N N . PRO E 1 118 ? -18.032 -41.851 14.442 1.00 93.26 233 PRO E N 1
ATOM 5663 C CA . PRO E 1 118 ? -17.392 -40.642 13.911 1.00 91.31 233 PRO E CA 1
ATOM 5664 C C . PRO E 1 118 ? -18.034 -40.179 12.603 1.00 90.02 233 PRO E C 1
ATOM 5665 O O . PRO E 1 118 ? -18.352 -41.012 11.755 1.00 92.07 233 PRO E O 1
ATOM 5669 N N . ASN E 1 119 ? -18.216 -38.871 12.441 1.00 84.77 234 ASN E N 1
ATOM 5670 C CA . ASN E 1 119 ? -18.936 -38.345 11.285 1.00 86.81 234 ASN E CA 1
ATOM 5671 C C . ASN E 1 119 ? -18.058 -37.591 10.288 1.00 81.42 234 ASN E C 1
ATOM 5672 O O . ASN E 1 119 ? -18.509 -37.261 9.191 1.00 88.37 234 ASN E O 1
ATOM 5677 N N . ASN E 1 120 ? -16.812 -37.326 10.668 1.00 84.37 235 ASN E N 1
ATOM 5678 C CA . ASN E 1 120 ? -15.872 -36.605 9.810 1.00 85.95 235 ASN E CA 1
ATOM 5679 C C . ASN E 1 120 ? -16.447 -35.287 9.277 1.00 90.15 235 ASN E C 1
ATOM 5680 O O . ASN E 1 120 ? -16.427 -35.028 8.072 1.00 82.89 235 ASN E O 1
ATOM 5685 N N . ALA E 1 121 ? -16.973 -34.472 10.189 1.00 89.59 236 ALA E N 1
ATOM 5686 C CA . ALA E 1 121 ? -17.646 -33.217 9.852 1.00 86.80 236 ALA E CA 1
ATOM 5687 C C . ALA E 1 121 ? -16.777 -32.310 8.978 1.00 92.44 236 ALA E C 1
ATOM 5688 O O . ALA E 1 121 ? -15.637 -31.997 9.335 1.00 90.61 236 ALA E O 1
ATOM 5690 N N . TYR E 1 122 ? -17.320 -31.897 7.835 1.00 90.12 237 TYR E N 1
ATOM 5691 C CA . TYR E 1 122 ? -16.619 -31.010 6.908 1.00 98.09 237 TYR E CA 1
ATOM 5692 C C . TYR E 1 122 ? -15.365 -31.655 6.329 1.00 99.52 237 TYR E C 1
ATOM 5693 O O . TYR E 1 122 ? -14.505 -30.962 5.784 1.00 103.62 237 TYR E O 1
ATOM 5702 N N . ASP E 1 123 ? -15.275 -32.979 6.434 1.00 98.49 238 ASP E N 1
ATOM 5703 C CA . ASP E 1 123 ? -14.135 -33.720 5.903 1.00 97.68 238 ASP E CA 1
ATOM 5704 C C . ASP E 1 123 ? -12.819 -33.217 6.498 1.00 99.58 238 ASP E C 1
ATOM 5705 O O . ASP E 1 123 ? -11.800 -33.153 5.811 1.00 108.34 238 ASP E O 1
ATOM 5710 N N . GLU E 1 124 ? -12.844 -32.861 7.779 1.00 96.61 239 GLU E N 1
ATOM 5711 C CA . GLU E 1 124 ? -11.660 -32.302 8.425 1.00 92.21 239 GLU E CA 1
ATOM 5712 C C . GLU E 1 124 ? -11.421 -32.864 9.824 1.00 82.22 239 GLU E C 1
ATOM 5713 O O . GLU E 1 124 ? -10.652 -32.295 10.600 1.00 92.68 239 GLU E O 1
ATOM 5719 N N . GLU E 1 125 ? -12.073 -33.974 10.152 1.00 78.08 240 GLU E N 1
ATOM 5720 C CA . GLU E 1 125 ? -11.948 -34.539 11.492 1.00 80.00 240 GLU E CA 1
ATOM 5721 C C . GLU E 1 125 ? -11.281 -35.909 11.453 1.00 82.64 240 GLU E C 1
ATOM 5722 O O . GLU E 1 125 ? -11.900 -36.898 11.062 1.00 83.84 240 GLU E O 1
ATOM 5728 N N . ASP E 1 126 ? -10.015 -35.954 11.861 1.00 81.45 241 ASP E N 1
ATOM 5729 C CA . ASP E 1 126 ? -9.240 -37.191 11.837 1.00 83.95 241 ASP E CA 1
ATOM 5730 C C . ASP E 1 126 ? -8.646 -37.538 13.203 1.00 75.71 241 ASP E C 1
ATOM 5731 O O . ASP E 1 126 ? -7.898 -38.508 13.333 1.00 68.51 241 ASP E O 1
ATOM 5736 N N . CYS E 1 127 ? -8.984 -36.748 14.217 1.00 74.42 242 CYS E N 1
ATOM 5737 C CA . CYS E 1 127 ? -8.515 -37.003 15.577 1.00 67.38 242 CYS E CA 1
ATOM 5738 C C . CYS E 1 127 ? -9.696 -37.230 16.509 1.00 67.49 242 CYS E C 1
ATOM 5739 O O . CYS E 1 127 ? -10.845 -37.025 16.117 1.00 67.08 242 CYS E O 1
ATOM 5742 N N . VAL E 1 128 ? -9.416 -37.637 17.744 1.00 57.83 243 VAL E N 1
ATOM 5743 C CA . VAL E 1 128 ? -10.482 -38.003 18.671 1.00 69.54 243 VAL E CA 1
ATOM 5744 C C . VAL E 1 128 ? -10.372 -37.322 20.031 1.00 71.68 243 VAL E C 1
ATOM 5745 O O . VAL E 1 128 ? -9.295 -37.245 20.624 1.00 71.38 243 VAL E O 1
ATOM 5749 N N . GLU E 1 129 ? -11.512 -36.844 20.519 1.00 68.51 244 GLU E N 1
ATOM 5750 C CA . GLU E 1 129 ? -11.603 -36.250 21.845 1.00 64.76 244 GLU E CA 1
ATOM 5751 C C . GLU E 1 129 ? -12.470 -37.119 22.746 1.00 61.05 244 GLU E C 1
ATOM 5752 O O . GLU E 1 129 ? -13.359 -37.821 22.266 1.00 55.07 244 GLU E O 1
ATOM 5758 N N . MET E 1 130 ? -12.206 -37.076 24.047 1.00 64.89 245 MET E N 1
ATOM 5759 C CA . MET E 1 130 ? -13.119 -37.665 25.017 1.00 68.20 245 MET E CA 1
ATOM 5760 C C . MET E 1 130 ? -13.826 -36.550 25.776 1.00 77.77 245 MET E C 1
ATOM 5761 O O . MET E 1 130 ? -13.190 -35.592 26.218 1.00 82.84 245 MET E O 1
ATOM 5766 N N . VAL E 1 131 ? -15.140 -36.674 25.924 1.00 71.60 246 VAL E N 1
ATOM 5767 C CA . VAL E 1 131 ? -15.907 -35.695 26.681 1.00 73.94 246 VAL E CA 1
ATOM 5768 C C . VAL E 1 131 ? -16.126 -36.193 28.106 1.00 76.13 246 VAL E C 1
ATOM 5769 O O . VAL E 1 131 ? -15.863 -37.357 28.408 1.00 70.65 246 VAL E O 1
ATOM 5773 N N . ALA E 1 132 ? -16.600 -35.306 28.976 1.00 85.06 247 ALA E N 1
ATOM 5774 C CA . ALA E 1 132 ? -16.758 -35.620 30.395 1.00 90.18 247 ALA E CA 1
ATOM 5775 C C . ALA E 1 132 ? -17.633 -36.853 30.622 1.00 93.14 247 ALA E C 1
ATOM 5776 O O . ALA E 1 132 ? -17.413 -37.612 31.565 1.00 93.07 247 ALA E O 1
ATOM 5778 N N . SER E 1 133 ? -18.625 -37.046 29.757 1.00 94.42 248 SER E N 1
ATOM 5779 C CA . SER E 1 133 ? -19.514 -38.198 29.862 1.00 96.87 248 SER E CA 1
ATOM 5780 C C . SER E 1 133 ? -18.761 -39.495 29.566 1.00 91.90 248 SER E C 1
ATOM 5781 O O . SER E 1 133 ? -19.191 -40.578 29.964 1.00 91.78 248 SER E O 1
ATOM 5784 N N . GLY E 1 134 ? -17.641 -39.380 28.858 1.00 82.34 249 GLY E N 1
ATOM 5785 C CA . GLY E 1 134 ? -16.848 -40.540 28.492 1.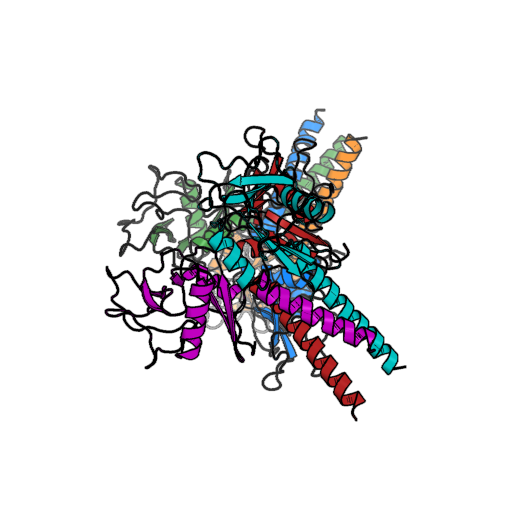00 76.15 249 GLY E CA 1
ATOM 5786 C C . GLY E 1 134 ? -16.955 -40.929 27.028 1.00 80.30 249 GLY E C 1
ATOM 5787 O O . GLY E 1 134 ? -16.200 -41.776 26.550 1.00 87.22 249 GLY E O 1
ATOM 5788 N N . GLY E 1 135 ? -17.887 -40.305 26.312 1.00 72.35 250 GLY E N 1
ATOM 5789 C CA . GLY E 1 135 ? -18.091 -40.603 24.906 1.00 71.25 250 GLY E CA 1
ATOM 5790 C C . GLY E 1 135 ? -16.964 -40.117 24.014 1.00 76.48 250 GLY E C 1
ATOM 5791 O O . GLY E 1 135 ? -16.227 -39.201 24.374 1.00 70.90 250 GLY E O 1
ATOM 5792 N N . TRP E 1 136 ? -16.829 -40.734 22.844 1.00 82.64 251 TRP E N 1
ATOM 5793 C CA . TRP E 1 136 ? -15.804 -40.332 21.885 1.00 74.13 251 TRP E CA 1
ATOM 5794 C C . TRP E 1 136 ? -16.400 -39.492 20.764 1.00 76.44 251 TRP E C 1
ATOM 5795 O O . TRP E 1 136 ? -17.554 -39.677 20.372 1.00 72.63 251 TRP E O 1
ATOM 5806 N N . ASN E 1 137 ? -15.597 -38.572 20.245 1.00 70.36 252 ASN E N 1
ATOM 5807 C CA . ASN E 1 137 ? -15.997 -37.746 19.117 1.00 73.17 252 ASN E CA 1
ATOM 5808 C C . ASN E 1 137 ? -14.782 -37.358 18.286 1.00 75.36 252 ASN E C 1
ATOM 5809 O O . ASN E 1 137 ? -13.790 -36.867 18.827 1.00 74.49 252 ASN E O 1
ATOM 5814 N N . ASP E 1 138 ? -14.850 -37.576 16.977 1.00 69.95 253 ASP E N 1
ATOM 5815 C CA . ASP E 1 138 ? -13.747 -37.182 16.109 1.00 72.06 253 ASP E CA 1
ATOM 5816 C C . ASP E 1 138 ? -13.775 -35.674 15.880 1.00 69.74 253 ASP E C 1
ATOM 5817 O O . ASP E 1 138 ? -14.840 -35.083 15.719 1.00 67.20 253 ASP E O 1
ATOM 5822 N N . VAL E 1 139 ? -12.596 -35.060 15.864 1.00 70.31 254 VAL E N 1
ATOM 5823 C CA . VAL E 1 139 ? -12.480 -33.613 15.720 1.00 67.72 254 VAL E CA 1
ATOM 5824 C C . VAL E 1 139 ? -11.308 -33.256 14.817 1.00 70.75 254 VAL E C 1
ATOM 5825 O O . VAL E 1 139 ? -10.515 -34.121 14.448 1.00 71.68 254 VAL E O 1
ATOM 5829 N N . ALA E 1 140 ? -11.206 -31.980 14.460 1.00 78.10 255 ALA E N 1
ATOM 5830 C CA . ALA E 1 140 ? -10.097 -31.500 13.646 1.00 79.77 255 ALA E CA 1
ATOM 5831 C C . ALA E 1 140 ? -8.790 -31.559 14.433 1.00 76.00 255 ALA E C 1
ATOM 5832 O O . ALA E 1 140 ? -8.747 -31.201 15.610 1.00 76.85 255 ALA E O 1
ATOM 5834 N N . CYS E 1 141 ? -7.725 -32.006 13.776 1.00 74.81 256 CYS E N 1
ATOM 5835 C CA . CYS E 1 141 ? -6.439 -32.182 14.441 1.00 72.81 256 CYS E CA 1
ATOM 5836 C C . CYS E 1 141 ? -5.799 -30.850 14.820 1.00 78.34 256 CYS E C 1
ATOM 5837 O O . CYS E 1 141 ? -4.926 -30.797 15.686 1.00 71.62 256 CYS E O 1
ATOM 5840 N N . HIS E 1 142 ? -6.247 -29.773 14.183 1.00 87.45 257 HIS E N 1
ATOM 5841 C CA . HIS E 1 142 ? -5.709 -28.447 14.466 1.00 89.61 257 HIS E CA 1
ATOM 5842 C C . HIS E 1 142 ? -6.436 -27.805 15.645 1.00 86.41 257 HIS E C 1
ATOM 5843 O O . HIS E 1 142 ? -6.095 -26.702 16.072 1.00 87.33 257 HIS E O 1
ATOM 5850 N N . THR E 1 143 ? -7.446 -28.499 16.159 1.00 74.03 258 THR E N 1
ATOM 5851 C CA . THR E 1 143 ? -8.139 -28.062 17.365 1.00 77.72 258 THR E CA 1
ATOM 5852 C C . THR E 1 143 ? -7.184 -28.030 18.554 1.00 76.82 258 THR E C 1
ATOM 5853 O O . THR E 1 143 ? -6.277 -28.856 18.654 1.00 81.09 258 THR E O 1
ATOM 5857 N N . THR E 1 144 ? -7.388 -27.068 19.447 1.00 74.52 259 THR E N 1
ATOM 5858 C CA . THR E 1 144 ? -6.535 -26.924 20.620 1.00 70.48 259 THR E CA 1
ATOM 5859 C C . THR E 1 144 ? -7.295 -27.226 21.905 1.00 77.84 259 THR E C 1
ATOM 5860 O O . THR E 1 144 ? -8.329 -26.619 22.186 1.00 89.30 259 THR E O 1
ATOM 5864 N N . MET E 1 145 ? -6.782 -28.177 22.679 1.00 65.54 260 MET E N 1
ATOM 5865 C CA . MET E 1 145 ? -7.404 -28.547 23.944 1.00 67.94 260 MET E CA 1
ATOM 5866 C C . MET E 1 145 ? -6.425 -29.293 24.839 1.00 68.26 260 MET E C 1
ATOM 5867 O O . MET E 1 145 ? -5.317 -29.626 24.420 1.00 60.44 260 MET E O 1
ATOM 5872 N N . TYR E 1 146 ? -6.846 -29.560 26.070 1.00 71.25 261 TYR E N 1
ATOM 5873 C CA . TYR E 1 146 ? -6.055 -30.367 26.988 1.00 68.89 261 TYR E CA 1
ATOM 5874 C C . TYR E 1 146 ? -5.940 -31.794 26.466 1.00 63.06 261 TYR E C 1
ATOM 5875 O O . TYR E 1 146 ? -6.659 -32.189 25.547 1.00 59.81 261 TYR E O 1
ATOM 5884 N N . PHE E 1 147 ? -5.028 -32.566 27.046 1.00 58.62 262 PHE E N 1
ATOM 5885 C CA . PHE E 1 147 ? -4.847 -33.946 26.621 1.00 55.82 262 PHE E CA 1
ATOM 5886 C C . PHE E 1 147 ? -4.429 -34.836 27.783 1.00 56.01 262 PHE E C 1
ATOM 5887 O O . PHE E 1 147 ? -4.037 -34.350 28.844 1.00 64.50 262 PHE E O 1
ATOM 5895 N N . MET E 1 148 ? -4.519 -36.145 27.580 1.00 53.95 263 MET E N 1
ATOM 5896 C CA . MET E 1 148 ? -4.208 -37.097 28.640 1.00 55.89 263 MET E CA 1
ATOM 5897 C C . MET E 1 148 ? -3.189 -38.136 28.183 1.00 59.36 263 MET E C 1
ATOM 5898 O O . MET E 1 148 ? -3.336 -38.747 27.123 1.00 61.99 263 MET E O 1
ATOM 5903 N N . CYS E 1 149 ? -2.150 -38.325 28.987 1.00 53.05 264 CYS E N 1
ATOM 5904 C CA . CYS E 1 149 ? -1.101 -39.275 28.650 1.00 63.67 264 CYS E CA 1
ATOM 5905 C C . CYS E 1 149 ? -1.297 -40.590 29.393 1.00 67.11 264 CYS E C 1
ATOM 5906 O O . CYS E 1 149 ? -1.845 -40.619 30.496 1.00 62.36 264 CYS E O 1
ATOM 5909 N N . GLU E 1 150 ? -0.861 -41.677 28.766 1.00 69.28 265 GLU E N 1
ATOM 5910 C CA . GLU E 1 150 ? -0.937 -43.002 29.366 1.00 72.60 265 GLU E CA 1
ATOM 5911 C C . GLU E 1 150 ? 0.463 -43.603 29.426 1.00 74.42 265 GLU E C 1
ATOM 5912 O O . GLU E 1 150 ? 1.230 -43.496 28.468 1.00 75.85 265 GLU E O 1
ATOM 5918 N N . PHE E 1 151 ? 0.797 -44.215 30.557 1.00 75.80 266 PHE E N 1
ATOM 5919 C CA . PHE E 1 151 ? 2.116 -44.811 30.745 1.00 77.88 266 PHE E CA 1
ATOM 5920 C C . PHE E 1 151 ? 2.012 -46.282 31.122 1.00 84.78 266 PHE E C 1
ATOM 5921 O O . PHE E 1 151 ? 1.200 -46.652 31.970 1.00 86.70 266 PHE E O 1
ATOM 5929 N N . ASP E 1 152 ? 2.825 -47.120 30.485 1.00 90.98 267 ASP E N 1
ATOM 5930 C CA . ASP E 1 152 ? 2.859 -48.537 30.829 1.00 96.15 267 ASP E CA 1
ATOM 5931 C C . ASP E 1 152 ? 3.863 -48.781 31.955 1.00 94.96 267 ASP E C 1
ATOM 5932 O O . ASP E 1 152 ? 5.033 -48.408 31.856 1.00 93.50 267 ASP E O 1
ATOM 5937 N N . LYS E 1 153 ? 3.393 -49.421 33.021 1.00 96.16 268 LYS E N 1
ATOM 5938 C CA . LYS E 1 153 ? 4.202 -49.666 34.212 1.00 104.09 268 LYS E CA 1
ATOM 5939 C C . LYS E 1 153 ? 5.284 -50.727 34.022 1.00 118.25 268 LYS E C 1
ATOM 5940 O O . LYS E 1 153 ? 5.985 -51.078 34.973 1.00 123.11 268 LYS E O 1
ATOM 5946 N N . GLU E 1 154 ? 5.422 -51.234 32.802 1.00 121.40 269 GLU E N 1
ATOM 5947 C CA . GLU E 1 154 ? 6.430 -52.248 32.509 1.00 129.68 269 GLU E CA 1
ATOM 5948 C C . GLU E 1 154 ? 7.721 -51.581 32.046 1.00 133.16 269 GLU E C 1
ATOM 5949 O O . GLU E 1 154 ? 8.815 -52.114 32.239 1.00 132.07 269 GLU E O 1
ATOM 5955 N N . ASN E 1 155 ? 7.578 -50.409 31.437 1.00 133.39 270 ASN E N 1
ATOM 5956 C CA . ASN E 1 155 ? 8.719 -49.629 30.979 1.00 130.94 270 ASN E CA 1
ATOM 5957 C C . ASN E 1 155 ? 8.941 -48.398 31.854 1.00 120.42 270 ASN E C 1
ATOM 5958 O O . ASN E 1 155 ? 9.118 -48.512 33.068 1.00 118.24 270 ASN E O 1
ATOM 5963 N N . SER F 1 1 ? 33.079 -54.866 58.396 1.00 87.28 116 SER F N 1
ATOM 5964 C CA . SER F 1 1 ? 31.877 -55.692 58.341 1.00 94.57 116 SER F CA 1
ATOM 5965 C C . SER F 1 1 ? 31.128 -55.476 57.031 1.00 100.48 116 SER F C 1
ATOM 5966 O O . SER F 1 1 ? 30.827 -54.342 56.660 1.00 99.46 116 SER F O 1
ATOM 5969 N N . GLN F 1 2 ? 30.836 -56.568 56.331 1.00 98.37 117 GLN F N 1
ATOM 5970 C CA . GLN F 1 2 ? 30.142 -56.487 55.051 1.00 91.36 117 GLN F CA 1
ATOM 5971 C C . GLN F 1 2 ? 28.721 -55.965 55.245 1.00 92.33 117 GLN F C 1
ATOM 5972 O O . GLN F 1 2 ? 28.188 -55.247 54.396 1.00 93.75 117 GLN F O 1
ATOM 5978 N N . LEU F 1 3 ? 28.114 -56.334 56.369 1.00 88.88 118 LEU F N 1
ATOM 5979 C CA . LEU F 1 3 ? 26.770 -55.876 56.707 1.00 86.06 118 LEU F CA 1
ATOM 5980 C C . LEU F 1 3 ? 26.722 -54.394 57.045 1.00 90.57 118 LEU F C 1
ATOM 5981 O O . LEU F 1 3 ? 25.772 -53.697 56.686 1.00 85.33 118 LEU F O 1
ATOM 5986 N N . ARG F 1 4 ? 27.750 -53.920 57.741 1.00 92.02 119 ARG F N 1
ATOM 5987 C CA . ARG F 1 4 ? 27.829 -52.515 58.118 1.00 91.96 119 ARG F CA 1
ATOM 5988 C C . ARG F 1 4 ? 28.033 -51.611 56.902 1.00 86.59 119 ARG F C 1
ATOM 5989 O O . ARG F 1 4 ? 27.548 -50.478 56.872 1.00 92.69 119 ARG F O 1
ATOM 5997 N N . LYS F 1 5 ? 28.739 -52.122 55.896 1.00 83.86 120 LYS F N 1
ATOM 5998 C CA . LYS F 1 5 ? 28.943 -51.390 54.647 1.00 86.17 120 LYS F CA 1
ATOM 5999 C C . LYS F 1 5 ? 27.625 -51.244 53.892 1.00 86.63 120 LYS F C 1
ATOM 6000 O O . LYS F 1 5 ? 27.300 -50.169 53.385 1.00 82.67 120 LYS F O 1
ATOM 6006 N N . ALA F 1 6 ? 26.871 -52.336 53.826 1.00 91.28 121 ALA F N 1
ATOM 6007 C CA . ALA F 1 6 ? 25.577 -52.348 53.156 1.00 83.83 121 ALA F CA 1
ATOM 6008 C C . ALA F 1 6 ? 24.600 -51.405 53.851 1.00 78.18 121 ALA F C 1
ATOM 6009 O O . ALA F 1 6 ? 23.799 -50.737 53.199 1.00 73.90 121 ALA F O 1
ATOM 6011 N N . ILE F 1 7 ? 24.672 -51.357 55.177 1.00 76.63 122 ILE F N 1
ATOM 6012 C CA . ILE F 1 7 ? 23.828 -50.457 55.952 1.00 74.78 122 ILE F CA 1
ATOM 6013 C C . ILE F 1 7 ? 24.152 -49.003 55.627 1.00 78.69 122 ILE F C 1
ATOM 6014 O O . ILE F 1 7 ? 23.254 -48.183 55.437 1.00 72.38 122 ILE F O 1
ATOM 6019 N N . GLY F 1 8 ? 25.443 -48.692 55.569 1.00 80.25 123 GLY F N 1
ATOM 6020 C CA . GLY F 1 8 ? 25.891 -47.353 55.237 1.00 77.70 123 GLY F CA 1
ATOM 6021 C C . GLY F 1 8 ? 25.562 -46.923 53.820 1.00 79.48 123 GLY F C 1
ATOM 6022 O O . GLY F 1 8 ? 25.287 -45.749 53.571 1.00 83.24 123 GLY F O 1
ATOM 6023 N N . GLU F 1 9 ? 25.593 -47.870 52.885 1.00 80.96 124 GLU F N 1
ATOM 6024 C CA . GLU F 1 9 ? 25.261 -47.576 51.493 1.00 88.00 124 GLU F CA 1
ATOM 6025 C C . GLU F 1 9 ? 23.756 -47.356 51.340 1.00 83.34 124 GLU F C 1
ATOM 6026 O O . GLU F 1 9 ? 23.315 -46.498 50.573 1.00 86.76 124 GLU F O 1
ATOM 6032 N N . MET F 1 10 ? 22.974 -48.133 52.084 1.00 74.30 125 MET F N 1
ATOM 6033 C CA . MET F 1 10 ? 21.522 -48.009 52.066 1.00 76.44 125 MET F CA 1
ATOM 6034 C C . MET F 1 10 ? 21.084 -46.681 52.676 1.00 70.37 125 MET F C 1
ATOM 6035 O O . MET F 1 10 ? 20.072 -46.103 52.282 1.00 65.77 125 MET F O 1
ATOM 6040 N N . ASP F 1 11 ? 21.862 -46.204 53.640 1.00 75.14 126 ASP F N 1
ATOM 6041 C CA . ASP F 1 11 ? 21.616 -44.912 54.259 1.00 80.40 126 ASP F CA 1
ATOM 6042 C C . ASP F 1 11 ? 21.807 -43.790 53.240 1.00 75.65 126 ASP F C 1
ATOM 6043 O O . ASP F 1 11 ? 21.023 -42.842 53.187 1.00 69.19 126 ASP F O 1
ATOM 6048 N N . ASN F 1 12 ? 22.861 -43.905 52.438 1.00 76.89 127 ASN F N 1
ATOM 6049 C CA . ASN F 1 12 ? 23.135 -42.940 51.380 1.00 80.25 127 ASN F CA 1
ATOM 6050 C C . ASN F 1 12 ? 22.036 -42.938 50.324 1.00 76.31 127 ASN F C 1
ATOM 6051 O O . ASN F 1 12 ? 21.674 -41.893 49.792 1.00 72.87 127 ASN F O 1
ATOM 6056 N N . GLN F 1 13 ? 21.523 -44.124 50.013 1.00 80.30 128 GLN F N 1
ATOM 6057 C CA . GLN F 1 13 ? 20.450 -44.277 49.038 1.00 71.81 128 GLN F CA 1
ATOM 6058 C C . GLN F 1 13 ? 19.173 -43.589 49.512 1.00 66.72 128 GLN F C 1
ATOM 6059 O O . GLN F 1 13 ? 18.543 -42.836 48.766 1.00 65.19 128 GLN F O 1
ATOM 6065 N N . VAL F 1 14 ? 18.796 -43.858 50.759 1.00 67.30 129 VAL F N 1
ATOM 6066 C CA . VAL F 1 14 ? 17.610 -43.255 51.363 1.00 69.32 129 VAL F CA 1
ATOM 6067 C C . VAL F 1 14 ? 17.743 -41.741 51.536 1.00 64.51 129 VAL F C 1
ATOM 6068 O O . VAL F 1 14 ? 16.791 -41.001 51.308 1.00 69.06 129 VAL F O 1
ATOM 6072 N N . SER F 1 15 ? 18.923 -41.286 51.945 1.00 67.34 130 SER F N 1
ATOM 6073 C CA . SER F 1 15 ? 19.167 -39.857 52.101 1.00 71.69 130 SER F CA 1
ATOM 6074 C C . SER F 1 15 ? 19.077 -39.176 50.739 1.00 71.21 130 SER F C 1
ATOM 6075 O O . SER F 1 15 ? 18.588 -38.051 50.625 1.00 65.56 130 SER F O 1
ATOM 6078 N N . GLN F 1 16 ? 19.547 -39.874 49.710 1.00 69.05 131 GLN F N 1
ATOM 6079 C CA . GLN F 1 16 ? 19.467 -39.380 48.343 1.00 67.35 131 GLN F CA 1
ATOM 6080 C C . GLN F 1 16 ? 18.011 -39.243 47.921 1.00 68.58 131 GLN F C 1
ATOM 6081 O O . GLN F 1 16 ? 17.627 -38.257 47.293 1.00 66.07 131 GLN F O 1
ATOM 6087 N N . LEU F 1 17 ? 17.210 -40.247 48.263 1.00 61.19 132 LEU F N 1
ATOM 6088 C CA . LEU F 1 17 ? 15.780 -40.222 47.979 1.00 55.56 132 LEU F CA 1
ATOM 6089 C C . LEU F 1 17 ? 15.111 -39.055 48.697 1.00 58.87 132 LEU F C 1
ATOM 6090 O O . LEU F 1 17 ? 14.226 -38.395 48.149 1.00 56.67 132 LEU F O 1
ATOM 6095 N N . THR F 1 18 ? 15.555 -38.802 49.924 1.00 54.04 133 THR F N 1
ATOM 6096 C CA . THR F 1 18 ? 15.037 -37.703 50.725 1.00 57.04 133 THR F CA 1
ATOM 6097 C C . THR F 1 18 ? 15.286 -36.351 50.059 1.00 59.41 133 THR F C 1
ATOM 6098 O O . THR F 1 18 ? 14.404 -35.494 50.033 1.00 52.29 133 THR F O 1
ATOM 6102 N N . SER F 1 19 ? 16.486 -36.169 49.515 1.00 57.43 134 SER F N 1
ATOM 6103 C CA . SER F 1 19 ? 16.846 -34.915 48.862 1.00 59.33 134 SER F CA 1
ATOM 6104 C C . SER F 1 19 ? 16.010 -34.694 47.605 1.00 60.49 134 SER F C 1
ATOM 6105 O O . SER F 1 19 ? 15.542 -33.585 47.357 1.00 67.34 134 SER F O 1
ATOM 6108 N N . GLU F 1 20 ? 15.823 -35.746 46.815 1.00 63.16 135 GLU F N 1
ATOM 6109 C CA . GLU F 1 20 ? 15.049 -35.633 45.581 1.00 65.70 135 GLU F CA 1
ATOM 6110 C C . GLU F 1 20 ? 13.593 -35.302 45.887 1.00 63.45 135 GLU F C 1
ATOM 6111 O O . GLU F 1 20 ? 12.965 -34.512 45.182 1.00 70.64 135 GLU F O 1
ATOM 6117 N N . LEU F 1 21 ? 13.060 -35.902 46.945 1.00 63.32 136 LEU F N 1
ATOM 6118 C CA . LEU F 1 21 ? 11.695 -35.622 47.365 1.00 59.27 136 LEU F CA 1
ATOM 6119 C C . LEU F 1 21 ? 11.567 -34.175 47.828 1.00 58.95 136 LEU F C 1
ATOM 6120 O O . LEU F 1 21 ? 10.582 -33.502 47.529 1.00 49.15 136 LEU F O 1
ATOM 6125 N N . LYS F 1 22 ? 12.575 -33.703 48.551 1.00 48.01 137 LYS F N 1
ATOM 6126 C CA . LYS F 1 22 ? 12.603 -32.322 49.003 1.00 53.87 137 LYS F CA 1
ATOM 6127 C C . LYS F 1 22 ? 12.622 -31.375 47.808 1.00 57.91 137 LYS F C 1
ATOM 6128 O O . LYS F 1 22 ? 11.914 -30.368 47.791 1.00 55.78 137 LYS F O 1
ATOM 6134 N N . PHE F 1 23 ? 13.423 -31.716 46.803 1.00 56.16 138 PHE F N 1
ATOM 6135 C CA . PHE F 1 23 ? 13.514 -30.911 45.591 1.00 58.95 138 PHE F CA 1
ATOM 6136 C C . PHE F 1 23 ? 12.160 -30.796 44.900 1.00 55.42 138 PHE F C 1
ATOM 6137 O O . PHE F 1 23 ? 11.755 -29.708 44.493 1.00 58.43 138 PHE F O 1
ATOM 6145 N N . ILE F 1 24 ? 11.468 -31.923 44.766 1.00 55.37 139 ILE F N 1
ATOM 6146 C CA . ILE F 1 24 ? 10.167 -31.952 44.108 1.00 59.74 139 ILE F CA 1
ATOM 6147 C C . ILE F 1 24 ? 9.139 -31.100 44.847 1.00 61.19 139 ILE F C 1
ATOM 6148 O O . ILE F 1 24 ? 8.387 -30.345 44.232 1.00 68.42 139 ILE F O 1
ATOM 6153 N N . LYS F 1 25 ? 9.122 -31.221 46.169 1.00 53.75 140 LYS F N 1
ATOM 6154 C CA . LYS F 1 25 ? 8.186 -30.475 47.000 1.00 57.27 140 LYS F CA 1
ATOM 6155 C C . LYS F 1 25 ? 8.392 -28.962 46.934 1.00 65.55 140 LYS F C 1
ATOM 6156 O O . LYS F 1 25 ? 7.430 -28.204 46.811 1.00 80.60 140 LYS F O 1
ATOM 6162 N N . ASN F 1 26 ? 9.647 -28.530 47.007 1.00 61.80 141 ASN F N 1
ATOM 6163 C CA . ASN F 1 26 ? 9.968 -27.108 47.114 1.00 59.30 141 ASN F CA 1
ATOM 6164 C C . ASN F 1 26 ? 10.227 -26.421 45.774 1.00 66.47 141 ASN F C 1
ATOM 6165 O O . ASN F 1 26 ? 9.583 -25.425 45.443 1.00 64.77 141 ASN F O 1
ATOM 6170 N N . ALA F 1 27 ? 11.181 -26.944 45.013 1.00 77.70 142 ALA F N 1
ATOM 6171 C CA . ALA F 1 27 ? 11.590 -26.304 43.767 1.00 72.52 142 ALA F CA 1
ATOM 6172 C C . ALA F 1 27 ? 10.540 -26.447 42.668 1.00 72.70 142 ALA F C 1
ATOM 6173 O O . ALA F 1 27 ? 10.361 -25.544 41.854 1.00 86.76 142 ALA F O 1
ATOM 6175 N N . VAL F 1 28 ? 9.846 -27.580 42.652 1.00 61.68 143 VAL F N 1
ATOM 6176 C CA . VAL F 1 28 ? 8.882 -27.872 41.595 1.00 56.21 143 VAL F CA 1
ATOM 6177 C C . VAL F 1 28 ? 7.449 -27.545 42.010 1.00 61.88 143 VAL F C 1
ATOM 6178 O O . VAL F 1 28 ? 6.777 -26.741 41.369 1.00 72.39 143 VAL F O 1
ATOM 6182 N N . ALA F 1 29 ? 6.983 -28.184 43.078 1.00 60.83 144 ALA F N 1
ATOM 6183 C CA . ALA F 1 29 ? 5.609 -28.015 43.535 1.00 54.15 144 ALA F CA 1
ATOM 6184 C C . ALA F 1 29 ? 5.411 -26.664 44.218 1.00 57.43 144 ALA F C 1
ATOM 6185 O O . ALA F 1 29 ? 4.294 -26.149 44.280 1.00 64.11 144 ALA F O 1
ATOM 6187 N N . GLY F 1 30 ? 6.499 -26.108 44.744 1.00 61.85 145 GLY F N 1
ATOM 6188 C CA . GLY F 1 30 ? 6.473 -24.805 45.386 1.00 63.53 145 GLY F CA 1
ATOM 6189 C C . GLY F 1 30 ? 5.554 -24.731 46.589 1.00 71.89 145 GLY F C 1
ATOM 6190 O O . GLY F 1 30 ? 4.838 -23.747 46.773 1.00 78.73 145 GLY F O 1
ATOM 6191 N N . VAL F 1 31 ? 5.570 -25.778 47.405 1.00 59.56 146 VAL F N 1
ATOM 6192 C CA . VAL F 1 31 ? 4.701 -25.856 48.571 1.00 64.78 146 VAL F CA 1
ATOM 6193 C C . VAL F 1 31 ? 5.363 -25.273 49.811 1.00 74.99 146 VAL F C 1
ATOM 6194 O O . VAL F 1 31 ? 6.589 -25.188 49.897 1.00 86.87 146 VAL F O 1
ATOM 6198 N N . ARG F 1 32 ? 4.541 -24.853 50.764 1.00 67.92 147 ARG F N 1
ATOM 6199 C CA . ARG F 1 32 ? 5.051 -24.393 52.043 1.00 62.99 147 ARG F CA 1
ATOM 6200 C C . ARG F 1 32 ? 4.701 -25.461 53.058 1.00 59.73 147 ARG F C 1
ATOM 6201 O O . ARG F 1 32 ? 3.631 -26.063 52.996 1.00 62.23 147 ARG F O 1
ATOM 6209 N N . GLU F 1 33 ? 5.600 -25.683 54.005 1.00 60.31 148 GLU F N 1
ATOM 6210 C CA . GLU F 1 33 ? 5.469 -26.819 54.895 1.00 59.34 148 GLU F CA 1
ATOM 6211 C C . GLU F 1 33 ? 5.911 -26.459 56.300 1.00 68.32 148 GLU F C 1
ATOM 6212 O O . GLU F 1 33 ? 6.934 -25.805 56.491 1.00 75.67 148 GLU F O 1
ATOM 6218 N N . THR F 1 34 ? 5.114 -26.868 57.280 1.00 73.99 149 THR F N 1
ATOM 6219 C CA . THR F 1 34 ? 5.506 -26.771 58.677 1.00 71.57 149 THR F CA 1
ATOM 6220 C C . THR F 1 34 ? 5.792 -28.169 59.209 1.00 81.62 149 THR F C 1
ATOM 6221 O O . THR F 1 34 ? 5.976 -29.107 58.435 1.00 82.79 149 THR F O 1
ATOM 6225 N N . GLU F 1 35 ? 5.809 -28.310 60.528 1.00 80.32 150 GLU F N 1
ATOM 6226 C CA . GLU F 1 35 ? 6.066 -29.601 61.145 1.00 80.56 150 GLU F CA 1
ATOM 6227 C C . GLU F 1 35 ? 4.780 -30.421 61.214 1.00 79.91 150 GLU F C 1
ATOM 6228 O O . GLU F 1 35 ? 4.816 -31.641 61.378 1.00 90.49 150 GLU F O 1
ATOM 6234 N N . SER F 1 36 ? 3.643 -29.743 61.089 1.00 76.16 151 SER F N 1
ATOM 6235 C CA . SER F 1 36 ? 2.344 -30.399 61.209 1.00 82.22 151 SER F CA 1
ATOM 6236 C C . SER F 1 36 ? 1.463 -30.279 59.960 1.00 73.61 151 SER F C 1
ATOM 6237 O O . SER F 1 36 ? 0.520 -31.052 59.791 1.00 75.41 151 SER F O 1
ATOM 6240 N N . LYS F 1 37 ? 1.764 -29.322 59.085 1.00 68.46 152 LYS F N 1
ATOM 6241 C CA . LYS F 1 37 ? 0.897 -29.049 57.937 1.00 60.91 152 LYS F CA 1
ATOM 6242 C C . LYS F 1 37 ? 1.644 -28.756 56.640 1.00 60.45 152 LYS F C 1
ATOM 6243 O O . LYS F 1 37 ? 2.801 -28.338 56.652 1.00 69.40 152 LYS F O 1
ATOM 6249 N N . ILE F 1 38 ? 0.971 -29.005 55.519 1.00 54.06 153 ILE F N 1
ATOM 6250 C CA . ILE F 1 38 ? 1.476 -28.623 54.205 1.00 48.22 153 ILE F CA 1
ATOM 6251 C C . ILE F 1 38 ? 0.492 -27.677 53.517 1.00 56.97 153 ILE F C 1
ATOM 6252 O O . ILE F 1 38 ? -0.717 -27.912 53.533 1.00 56.09 153 ILE F O 1
ATOM 6257 N N . TYR F 1 39 ? 1.012 -26.630 52.886 1.00 57.46 154 TYR F N 1
ATOM 6258 C CA . TYR F 1 39 ? 0.174 -25.666 52.178 1.00 52.67 154 TYR F CA 1
ATOM 6259 C C . TYR F 1 39 ? 0.486 -25.682 50.688 1.00 54.30 154 TYR F C 1
ATOM 6260 O O . TYR F 1 39 ? 1.650 -25.719 50.287 1.00 59.89 154 TYR F O 1
ATOM 6269 N N . LEU F 1 40 ? -0.556 -25.643 49.864 1.00 49.41 155 LEU F N 1
ATOM 6270 C CA . LEU F 1 40 ? -0.360 -25.697 48.422 1.00 46.62 155 LEU F CA 1
ATOM 6271 C C . LEU F 1 40 ? -1.136 -24.601 47.706 1.00 56.51 155 LEU F C 1
ATOM 6272 O O . LEU F 1 40 ? -2.358 -24.505 47.825 1.00 53.90 155 LEU F O 1
ATOM 6277 N N . LEU F 1 41 ? -0.410 -23.782 46.953 1.00 51.64 156 LEU F N 1
ATOM 6278 C CA . LEU F 1 41 ? -1.009 -22.736 46.139 1.00 49.50 156 LEU F CA 1
ATOM 6279 C C . LEU F 1 41 ? -1.415 -23.305 44.781 1.00 51.38 156 LEU F C 1
ATOM 6280 O O . LEU F 1 41 ? -0.573 -23.804 44.034 1.00 66.81 156 LEU F O 1
ATOM 6285 N N . VAL F 1 42 ? -2.707 -23.254 44.475 1.00 48.71 157 VAL F N 1
ATOM 6286 C CA . VAL F 1 42 ? -3.209 -23.737 43.190 1.00 42.33 157 VAL F CA 1
ATOM 6287 C C . VAL F 1 42 ? -3.514 -22.577 42.250 1.00 54.14 157 VAL F C 1
ATOM 6288 O O . VAL F 1 42 ? -4.425 -21.787 42.501 1.00 58.24 157 VAL F O 1
ATOM 6292 N N . LYS F 1 43 ? -2.756 -22.483 41.163 1.00 56.57 158 LYS F N 1
ATOM 6293 C CA . LYS F 1 43 ? -2.890 -21.360 40.243 1.00 61.99 158 LYS F CA 1
ATOM 6294 C C . LYS F 1 43 ? -3.890 -21.655 39.131 1.00 60.73 158 LYS F C 1
ATOM 6295 O O . LYS F 1 43 ? -3.561 -21.613 37.948 1.00 75.18 158 LYS F O 1
ATOM 6301 N N . GLU F 1 44 ? -5.117 -21.955 39.541 1.00 62.24 159 GLU F N 1
ATOM 6302 C CA . GLU F 1 44 ? -6.241 -22.135 38.631 1.00 59.97 159 GLU F CA 1
ATOM 6303 C C . GLU F 1 44 ? -7.399 -21.257 39.092 1.00 66.09 159 GLU F C 1
ATOM 6304 O O . GLU F 1 44 ? -7.875 -21.401 40.217 1.00 66.51 159 GLU F O 1
ATOM 6310 N N . GLU F 1 45 ? -7.848 -20.343 38.239 1.00 61.93 160 GLU F N 1
ATOM 6311 C CA . GLU F 1 45 ? -8.949 -19.458 38.606 1.00 65.69 160 GLU F CA 1
ATOM 6312 C C . GLU F 1 45 ? -10.265 -20.223 38.724 1.00 67.05 160 GLU F C 1
ATOM 6313 O O . GLU F 1 45 ? -10.789 -20.742 37.737 1.00 65.78 160 GLU F O 1
ATOM 6319 N N . LYS F 1 46 ? -10.796 -20.284 39.940 1.00 53.48 161 LYS F N 1
ATOM 6320 C CA . LYS F 1 46 ? -12.063 -20.960 40.187 1.00 62.30 161 LYS F CA 1
ATOM 6321 C C . LYS F 1 46 ? -12.943 -20.124 41.109 1.00 57.12 161 LYS F C 1
ATOM 6322 O O . LYS F 1 46 ? -12.466 -19.200 41.768 1.00 55.97 161 LYS F O 1
ATOM 6328 N N . ARG F 1 47 ? -14.226 -20.457 41.170 1.00 54.17 162 ARG F N 1
ATOM 6329 C CA . ARG F 1 47 ? -15.097 -19.828 42.153 1.00 53.29 162 ARG F CA 1
ATOM 6330 C C . ARG F 1 47 ? -14.994 -20.624 43.453 1.00 53.38 162 ARG F C 1
ATOM 6331 O O . ARG F 1 47 ? -14.476 -21.740 43.457 1.00 59.98 162 ARG F O 1
ATOM 6339 N N . TYR F 1 48 ? -15.475 -20.047 44.551 1.00 54.12 163 TYR F N 1
ATOM 6340 C CA . TYR F 1 48 ? -15.217 -20.600 45.880 1.00 53.35 163 TYR F CA 1
ATOM 6341 C C . TYR F 1 48 ? -15.592 -22.072 46.023 1.00 51.91 163 TYR F C 1
ATOM 6342 O O . TYR F 1 48 ? -14.801 -22.873 46.525 1.00 52.19 163 TYR F O 1
ATOM 6351 N N . ALA F 1 49 ? -16.790 -22.422 45.566 1.00 47.89 164 ALA F N 1
ATOM 6352 C CA . ALA F 1 49 ? -17.289 -23.788 45.666 1.00 50.74 164 ALA F CA 1
ATOM 6353 C C . ALA F 1 49 ? -16.383 -24.764 44.915 1.00 59.77 164 ALA F C 1
ATOM 6354 O O . ALA F 1 49 ? -16.108 -25.866 45.389 1.00 56.95 164 ALA F O 1
ATOM 6356 N N . ASP F 1 50 ? -15.916 -24.346 43.742 1.00 65.71 165 ASP F N 1
ATOM 6357 C CA . ASP F 1 50 ? -15.045 -25.182 42.923 1.00 59.21 165 ASP F CA 1
ATOM 6358 C C . ASP F 1 50 ? -13.656 -25.304 43.540 1.00 52.26 165 ASP F C 1
ATOM 6359 O O . ASP F 1 50 ? -13.012 -26.347 43.426 1.00 49.61 165 ASP F O 1
ATOM 6364 N N . ALA F 1 51 ? -13.201 -24.237 44.191 1.00 47.99 166 ALA F N 1
ATOM 6365 C CA . ALA F 1 51 ? -11.905 -24.240 44.861 1.00 50.17 166 ALA F CA 1
ATOM 6366 C C . ALA F 1 51 ? -11.889 -25.272 45.980 1.00 56.13 166 ALA F C 1
ATOM 6367 O O . ALA F 1 51 ? -10.946 -26.055 46.102 1.00 47.88 166 ALA F O 1
ATOM 6369 N N . GLN F 1 52 ? -12.950 -25.278 46.782 1.00 54.49 167 GLN F N 1
ATOM 6370 C CA . GLN F 1 52 ? -13.074 -26.211 47.895 1.00 52.52 167 GLN F CA 1
ATOM 6371 C C . GLN F 1 52 ? -13.134 -27.659 47.415 1.00 55.88 167 GLN F C 1
ATOM 6372 O O . GLN F 1 52 ? -12.506 -28.541 48.000 1.00 51.59 167 GLN F O 1
ATOM 6378 N N . LEU F 1 53 ? -13.880 -27.900 46.342 1.00 56.27 168 LEU F N 1
ATOM 6379 C CA . LEU F 1 53 ? -13.976 -29.242 45.782 1.00 60.79 168 LEU F CA 1
ATOM 6380 C C . LEU F 1 53 ? -12.613 -29.733 45.315 1.00 59.87 168 LEU F C 1
ATOM 6381 O O . LEU F 1 53 ? -12.263 -30.897 45.507 1.00 64.05 168 LEU F O 1
ATOM 6386 N N . SER F 1 54 ? -11.842 -28.835 44.711 1.00 48.97 169 SER F N 1
ATOM 6387 C CA . SER F 1 54 ? -10.507 -29.178 44.240 1.00 47.17 169 SER F CA 1
ATOM 6388 C C . SER F 1 54 ? -9.606 -29.549 45.413 1.00 54.71 169 SER F C 1
ATOM 6389 O O . SER F 1 54 ? -8.840 -30.507 45.335 1.00 66.57 169 SER F O 1
ATOM 6392 N N . CYS F 1 55 ? -9.703 -28.785 46.497 1.00 52.40 170 CYS F N 1
ATOM 6393 C CA . CYS F 1 55 ? -8.930 -29.062 47.703 1.00 54.13 170 CYS F CA 1
ATOM 6394 C C . CYS F 1 55 ? -9.300 -30.406 48.316 1.00 59.40 170 CYS F C 1
ATOM 6395 O O . CYS F 1 55 ? -8.431 -31.161 48.753 1.00 60.25 170 CYS F O 1
ATOM 6398 N N . GLN F 1 56 ? -10.594 -30.704 48.336 1.00 54.65 171 GLN F N 1
ATOM 6399 C CA . GLN F 1 56 ? -11.069 -31.955 48.907 1.00 54.98 171 GLN F CA 1
ATOM 6400 C C . GLN F 1 56 ? -10.632 -33.129 48.041 1.00 59.05 171 GLN F C 1
ATOM 6401 O O . GLN F 1 56 ? -10.299 -34.202 48.551 1.00 56.94 171 GLN F O 1
ATOM 6407 N N . GLY F 1 57 ? -10.615 -32.911 46.730 1.00 51.85 172 GLY F N 1
ATOM 6408 C CA . GLY F 1 57 ? -10.183 -33.935 45.799 1.00 45.97 172 GLY F CA 1
ATOM 6409 C C . GLY F 1 57 ? -8.722 -34.300 45.983 1.00 55.80 172 GLY F C 1
ATOM 6410 O O . GLY F 1 57 ? -8.308 -35.419 45.682 1.00 63.66 172 GLY F O 1
ATOM 6411 N N . ARG F 1 58 ? -7.938 -33.354 46.491 1.00 49.15 173 ARG F N 1
ATOM 6412 C CA . ARG F 1 58 ? -6.513 -33.584 46.691 1.00 56.72 173 ARG F CA 1
ATOM 6413 C C . ARG F 1 58 ? -6.241 -34.138 48.088 1.00 55.55 173 ARG F C 1
ATOM 6414 O O . ARG F 1 58 ? -5.103 -34.449 48.431 1.00 66.26 173 ARG F O 1
ATOM 6422 N N . GLY F 1 59 ? -7.290 -34.251 48.896 1.00 48.34 174 GLY F N 1
ATOM 6423 C CA . GLY F 1 59 ? -7.152 -34.795 50.234 1.00 51.67 174 GLY F CA 1
ATOM 6424 C C . GLY F 1 59 ? -6.969 -33.748 51.319 1.00 57.58 174 GLY F C 1
ATOM 6425 O O . GLY F 1 59 ? -6.438 -34.049 52.386 1.00 63.65 174 GLY F O 1
ATOM 6426 N N . GLY F 1 60 ? -7.406 -32.519 51.054 1.00 53.11 175 GLY F N 1
ATOM 6427 C CA . GLY F 1 60 ? -7.283 -31.445 52.026 1.00 44.50 175 GLY F CA 1
ATOM 6428 C C . GLY F 1 60 ? -8.500 -30.534 52.051 1.00 50.11 175 GLY F C 1
ATOM 6429 O O . GLY F 1 60 ? -9.599 -30.942 51.671 1.00 49.59 175 GLY F O 1
ATOM 6430 N N . THR F 1 61 ? -8.304 -29.301 52.508 1.00 46.94 176 THR F N 1
ATOM 6431 C CA . THR F 1 61 ? -9.370 -28.307 52.518 1.00 50.32 176 THR F CA 1
ATOM 6432 C C . THR F 1 61 ? -8.786 -26.919 52.261 1.00 39.84 176 THR F C 1
ATOM 6433 O O . THR F 1 61 ? -7.572 -26.740 52.347 1.00 42.39 176 THR F O 1
ATOM 6437 N N . LEU F 1 62 ? -9.633 -25.932 51.970 1.00 38.10 177 LEU F N 1
ATOM 6438 C CA . LEU F 1 62 ? -9.142 -24.560 51.808 1.00 47.23 177 LEU F CA 1
ATOM 6439 C C . LEU F 1 62 ? -8.466 -24.095 53.094 1.00 49.13 177 LEU F C 1
ATOM 6440 O O . LEU F 1 62 ? -8.971 -24.355 54.187 1.00 47.17 177 LEU F O 1
ATOM 6445 N N . SER F 1 63 ? -7.335 -23.405 52.953 1.00 49.06 178 SER F N 1
ATOM 6446 C CA . SER F 1 63 ? -6.506 -23.009 54.093 1.00 55.12 178 SER F CA 1
ATOM 6447 C C . SER F 1 63 ? -7.313 -22.302 55.171 1.00 50.16 178 SER F C 1
ATOM 6448 O O . SER F 1 63 ? -8.178 -21.477 54.874 1.00 52.16 178 SER F O 1
ATOM 6451 N N . MET F 1 64 ? -7.014 -22.634 56.424 1.00 48.34 179 MET F N 1
ATOM 6452 C CA . MET F 1 64 ? -7.752 -22.102 57.565 1.00 51.26 179 MET F CA 1
ATOM 6453 C C . MET F 1 64 ? -6.827 -21.436 58.575 1.00 52.32 179 MET F C 1
ATOM 6454 O O . MET F 1 64 ? -6.399 -22.069 59.537 1.00 55.53 179 MET F O 1
ATOM 6459 N N . PRO F 1 65 ? -6.512 -20.151 58.358 1.00 57.51 180 PRO F N 1
ATOM 6460 C CA . PRO F 1 65 ? -5.658 -19.416 59.296 1.00 52.08 180 PRO F CA 1
ATOM 6461 C C . PRO F 1 65 ? -6.343 -19.239 60.651 1.00 57.18 180 PRO F C 1
ATOM 6462 O O . PRO F 1 65 ? -7.115 -18.296 60.827 1.00 61.23 180 PRO F O 1
ATOM 6466 N N . LYS F 1 66 ? -6.060 -20.137 61.592 1.00 50.81 181 LYS F N 1
ATOM 6467 C CA . LYS F 1 66 ? -6.702 -20.107 62.904 1.00 51.97 181 LYS F CA 1
ATOM 6468 C C . LYS F 1 66 ? -5.841 -19.421 63.960 1.00 55.35 181 LYS F C 1
ATOM 6469 O O . LYS F 1 66 ? -6.282 -19.215 65.087 1.00 76.22 181 LYS F O 1
ATOM 6475 N N . ASP F 1 67 ? -4.614 -19.067 63.592 1.00 51.89 182 ASP F N 1
ATOM 6476 C CA . ASP F 1 67 ? -3.729 -18.326 64.489 1.00 57.52 182 ASP F CA 1
ATOM 6477 C C . ASP F 1 67 ? -2.810 -17.400 63.697 1.00 59.10 182 ASP F C 1
ATOM 6478 O O . ASP F 1 67 ? -2.769 -17.453 62.467 1.00 64.86 182 ASP F O 1
ATOM 6483 N N . GLU F 1 68 ? -2.067 -16.560 64.409 1.00 60.94 183 GLU F N 1
ATOM 6484 C CA . GLU F 1 68 ? -1.221 -15.559 63.768 1.00 70.52 183 GLU F CA 1
ATOM 6485 C C . GLU F 1 68 ? -0.119 -16.192 62.917 1.00 68.31 183 GLU F C 1
ATOM 6486 O O . GLU F 1 68 ? 0.206 -15.690 61.841 1.00 71.10 183 GLU F O 1
ATOM 6492 N N . ALA F 1 69 ? 0.447 -17.293 63.403 1.00 63.79 184 ALA F N 1
ATOM 6493 C CA . ALA F 1 69 ? 1.545 -17.967 62.712 1.00 64.06 184 ALA F CA 1
ATOM 6494 C C . ALA F 1 69 ? 1.108 -18.488 61.345 1.00 66.94 184 ALA F C 1
ATOM 6495 O O . ALA F 1 69 ? 1.790 -18.270 60.343 1.00 72.52 184 ALA F O 1
ATOM 6497 N N . ALA F 1 70 ? -0.025 -19.183 61.310 1.00 56.45 185 ALA F N 1
ATOM 6498 C CA . ALA F 1 70 ? -0.554 -19.709 60.057 1.00 59.97 185 ALA F CA 1
ATOM 6499 C C . ALA F 1 70 ? -0.837 -18.576 59.073 1.00 61.71 185 ALA F C 1
ATOM 6500 O O . ALA F 1 70 ? -0.489 -18.667 57.893 1.00 59.34 185 ALA F O 1
ATOM 6502 N N . ASN F 1 71 ? -1.456 -17.508 59.567 1.00 54.54 186 ASN F N 1
ATOM 6503 C CA . ASN F 1 71 ? -1.787 -16.359 58.730 1.00 66.27 186 ASN F CA 1
ATOM 6504 C C . ASN F 1 71 ? -0.540 -15.698 58.147 1.00 66.07 186 ASN F C 1
ATOM 6505 O O . ASN F 1 71 ? -0.538 -15.262 56.993 1.00 61.34 186 ASN F O 1
ATOM 6510 N N . GLY F 1 72 ? 0.512 -15.612 58.955 1.00 61.22 187 GLY F N 1
ATOM 6511 C CA . GLY F 1 72 ? 1.767 -15.041 58.504 1.00 70.62 187 GLY F CA 1
ATOM 6512 C C . GLY F 1 72 ? 2.416 -15.878 57.416 1.00 64.24 187 GLY F C 1
ATOM 6513 O O . GLY F 1 72 ? 2.929 -15.343 56.434 1.00 62.44 187 GLY F O 1
ATOM 6514 N N . LEU F 1 73 ? 2.394 -17.196 57.593 1.00 62.76 188 LEU F N 1
ATOM 6515 C CA . LEU F 1 73 ? 2.941 -18.114 56.597 1.00 63.67 188 LEU F CA 1
ATOM 6516 C C . LEU F 1 73 ? 2.219 -17.981 55.261 1.00 63.05 188 LEU F C 1
ATOM 6517 O O . LEU F 1 73 ? 2.852 -17.875 54.211 1.00 68.82 188 LEU F O 1
ATOM 6522 N N . MET F 1 74 ? 0.891 -17.977 55.311 1.00 56.16 189 MET F N 1
ATOM 6523 C CA . MET F 1 74 ? 0.075 -17.825 54.113 1.00 50.39 189 MET F CA 1
ATOM 6524 C C . MET F 1 74 ? 0.350 -16.494 53.414 1.00 59.44 189 MET F C 1
ATOM 6525 O O . MET F 1 74 ? 0.448 -16.440 52.187 1.00 59.19 189 MET F O 1
ATOM 6530 N N . ALA F 1 75 ? 0.475 -15.425 54.194 1.00 59.79 190 ALA F N 1
ATOM 6531 C CA . ALA F 1 75 ? 0.767 -14.106 53.637 1.00 68.79 190 ALA F CA 1
ATOM 6532 C C . ALA F 1 75 ? 2.122 -14.084 52.930 1.00 69.00 190 ALA F C 1
ATOM 6533 O O . ALA F 1 75 ? 2.249 -13.546 51.830 1.00 74.37 190 ALA F O 1
ATOM 6535 N N . ALA F 1 76 ? 3.134 -14.660 53.573 1.00 65.14 191 ALA F N 1
ATOM 6536 C CA . ALA F 1 76 ? 4.472 -14.742 52.990 1.00 70.82 191 ALA F CA 1
ATOM 6537 C C . ALA F 1 76 ? 4.461 -15.610 51.735 1.00 73.01 191 ALA F C 1
ATOM 6538 O O . ALA F 1 76 ? 5.137 -15.309 50.749 1.00 63.02 191 ALA F O 1
ATOM 6540 N N . TYR F 1 77 ? 3.683 -16.688 51.790 1.00 63.29 192 TYR F N 1
ATOM 6541 C CA . TYR F 1 77 ? 3.504 -17.601 50.664 1.00 65.11 192 TYR F CA 1
ATOM 6542 C C . TYR F 1 77 ? 2.981 -16.840 49.445 1.00 66.06 192 TYR F C 1
ATOM 6543 O O . TYR F 1 77 ? 3.502 -16.980 48.338 1.00 65.93 192 TYR F O 1
ATOM 6552 N N . LEU F 1 78 ? 1.948 -16.032 49.667 1.00 66.79 193 LEU F N 1
ATOM 6553 C CA . LEU F 1 78 ? 1.355 -15.200 48.623 1.00 66.47 193 LEU F CA 1
ATOM 6554 C C . LEU F 1 78 ? 2.354 -14.206 48.048 1.00 71.70 193 LEU F C 1
ATOM 6555 O O . LEU F 1 78 ? 2.442 -14.031 46.833 1.00 73.42 193 LEU F O 1
ATOM 6560 N N . ALA F 1 79 ? 3.097 -13.551 48.936 1.00 73.79 194 ALA F N 1
ATOM 6561 C CA . ALA F 1 79 ? 4.073 -12.541 48.547 1.00 82.21 194 ALA F CA 1
ATOM 6562 C C . ALA F 1 79 ? 5.136 -13.139 47.635 1.00 93.08 194 ALA F C 1
ATOM 6563 O O . ALA F 1 79 ? 5.470 -12.569 46.595 1.00 99.93 194 ALA F O 1
ATOM 6565 N N . GLN F 1 80 ? 5.669 -14.288 48.034 1.00 90.06 195 GLN F N 1
ATOM 6566 C CA . GLN F 1 80 ? 6.704 -14.956 47.257 1.00 89.39 195 GLN F CA 1
ATOM 6567 C C . GLN F 1 80 ? 6.183 -15.364 45.880 1.00 87.78 195 GLN F C 1
ATOM 6568 O O . GLN F 1 80 ? 6.935 -15.376 44.907 1.00 89.90 195 GLN F O 1
ATOM 6574 N N . ALA F 1 81 ? 4.893 -15.674 45.791 1.00 74.30 196 ALA F N 1
ATOM 6575 C CA . ALA F 1 81 ? 4.307 -16.093 44.521 1.00 71.67 196 ALA F CA 1
ATOM 6576 C C . ALA F 1 81 ? 3.937 -14.901 43.642 1.00 83.00 196 ALA F C 1
ATOM 6577 O O . ALA F 1 81 ? 3.589 -15.066 42.471 1.00 86.29 196 ALA F O 1
ATOM 6579 N N . GLY F 1 82 ? 4.023 -13.701 44.205 1.00 66.11 197 GLY F N 1
ATOM 6580 C CA . GLY F 1 82 ? 3.699 -12.495 43.466 1.00 73.09 197 GLY F CA 1
ATOM 6581 C C . GLY F 1 82 ? 2.210 -12.362 43.196 1.00 67.91 197 GLY F C 1
ATOM 6582 O O . GLY F 1 82 ? 1.803 -11.742 42.214 1.00 71.54 197 GLY F O 1
ATOM 6583 N N . LEU F 1 83 ? 1.394 -12.944 44.068 1.00 66.37 198 LEU F N 1
ATOM 6584 C CA . LEU F 1 83 ? -0.055 -12.914 43.900 1.00 63.57 198 LEU F CA 1
ATOM 6585 C C . LEU F 1 83 ? -0.672 -11.786 44.712 1.00 69.28 198 LEU F C 1
ATOM 6586 O O . LEU F 1 83 ? -0.174 -11.438 45.781 1.00 75.76 198 LEU F O 1
ATOM 6591 N N . ALA F 1 84 ? -1.765 -11.225 44.206 1.00 75.71 199 ALA F N 1
ATOM 6592 C CA . ALA F 1 84 ? -2.445 -10.126 44.881 1.00 69.38 199 ALA F CA 1
ATOM 6593 C C . ALA F 1 84 ? -3.528 -10.640 45.825 1.00 71.19 199 ALA F C 1
ATOM 6594 O O . ALA F 1 84 ? -3.823 -10.014 46.841 1.00 80.33 199 ALA F O 1
ATOM 6596 N N . ARG F 1 85 ? -4.114 -11.784 45.487 1.00 71.41 200 ARG F N 1
ATOM 6597 C CA . ARG F 1 85 ? -5.217 -12.336 46.271 1.00 63.00 200 ARG F CA 1
ATOM 6598 C C . ARG F 1 85 ? -5.441 -13.822 46.019 1.00 63.00 200 ARG F C 1
ATOM 6599 O O . ARG F 1 85 ? -5.175 -14.325 44.927 1.00 69.94 200 ARG F O 1
ATOM 6607 N N . VAL F 1 86 ? -5.934 -14.518 47.040 1.00 48.34 201 VAL F N 1
ATOM 6608 C CA . VAL F 1 86 ? -6.365 -15.905 46.884 1.00 52.70 201 VAL F CA 1
ATOM 6609 C C . VAL F 1 86 ? -7.557 -16.202 47.785 1.00 47.23 201 VAL F C 1
ATOM 6610 O O . VAL F 1 86 ? -7.732 -15.573 48.829 1.00 50.59 201 VAL F O 1
ATOM 6614 N N . PHE F 1 87 ? -8.372 -17.167 47.374 1.00 45.94 202 PHE F N 1
ATOM 6615 C CA . PHE F 1 87 ? -9.438 -17.695 48.217 1.00 41.83 202 PHE F CA 1
ATOM 6616 C C . PHE F 1 87 ? -8.842 -18.457 49.401 1.00 46.86 202 PHE F C 1
ATOM 6617 O O . PHE F 1 87 ? -7.837 -19.161 49.259 1.00 44.03 202 PHE F O 1
ATOM 6625 N N . ILE F 1 88 ? -9.469 -18.328 50.564 1.00 40.50 203 ILE F N 1
ATOM 6626 C CA . ILE F 1 88 ? -9.089 -19.130 51.718 1.00 42.54 203 ILE F CA 1
ATOM 6627 C C . ILE F 1 88 ? -10.325 -19.743 52.363 1.00 39.35 203 ILE F C 1
ATOM 6628 O O . ILE F 1 88 ? -11.454 -19.411 52.002 1.00 43.81 203 ILE F O 1
ATOM 6633 N N . GLY F 1 89 ? -10.105 -20.628 53.329 1.00 40.72 204 GLY F N 1
ATOM 6634 C CA . GLY F 1 89 ? -11.185 -21.406 53.907 1.00 37.34 204 GLY F CA 1
ATOM 6635 C C . GLY F 1 89 ? -11.987 -20.703 54.986 1.00 39.58 204 GLY F C 1
ATOM 6636 O O . GLY F 1 89 ? -12.021 -21.146 56.134 1.00 47.88 204 GLY F O 1
ATOM 6637 N N . ILE F 1 90 ? -12.635 -19.603 54.617 1.00 40.84 205 ILE F N 1
ATOM 6638 C CA . ILE F 1 90 ? -13.531 -18.896 55.526 1.00 41.51 205 ILE F CA 1
ATOM 6639 C C . ILE F 1 90 ? -14.776 -18.446 54.776 1.00 42.56 205 ILE F C 1
ATOM 6640 O O . ILE F 1 90 ? -14.687 -17.987 53.638 1.00 44.64 205 ILE F O 1
ATOM 6645 N N . ASN F 1 91 ? -15.940 -18.600 55.398 1.00 38.00 206 ASN F N 1
ATOM 6646 C CA . ASN F 1 91 ? -17.188 -18.189 54.766 1.00 37.78 206 ASN F CA 1
ATOM 6647 C C . ASN F 1 91 ? -18.316 -18.002 55.776 1.00 47.30 206 ASN F C 1
ATOM 6648 O O . ASN F 1 91 ? -18.225 -18.472 56.911 1.00 48.88 206 ASN F O 1
ATOM 6653 N N . ASP F 1 92 ? -19.378 -17.316 55.359 1.00 41.86 207 ASP F N 1
ATOM 6654 C CA . ASP F 1 92 ? -20.593 -17.240 56.166 1.00 46.16 207 ASP F CA 1
ATOM 6655 C C . ASP F 1 92 ? -21.798 -17.546 55.280 1.00 55.51 207 ASP F C 1
ATOM 6656 O O . ASP F 1 92 ? -22.828 -16.877 55.346 1.00 60.89 207 ASP F O 1
ATOM 6661 N N . LEU F 1 93 ? -21.651 -18.577 54.455 1.00 56.10 208 LEU F N 1
ATOM 6662 C CA . LEU F 1 93 ? -22.678 -18.965 53.494 1.00 52.60 208 LEU F CA 1
ATOM 6663 C C . LEU F 1 93 ? -23.976 -19.405 54.162 1.00 60.69 208 LEU F C 1
ATOM 6664 O O . LEU F 1 93 ? -25.064 -19.084 53.681 1.00 71.91 208 LEU F O 1
ATOM 6669 N N . GLU F 1 94 ? -23.863 -20.138 55.266 1.00 54.27 209 GLU F N 1
ATOM 6670 C CA . GLU F 1 94 ? -25.034 -20.754 55.883 1.00 57.42 209 GLU F CA 1
ATOM 6671 C C . GLU F 1 94 ? -25.798 -19.787 56.785 1.00 66.19 209 GLU F C 1
ATOM 6672 O O . GLU F 1 94 ? -27.014 -19.881 56.908 1.00 60.84 209 GLU F O 1
ATOM 6678 N N . LYS F 1 95 ? -25.089 -18.845 57.396 1.00 70.39 210 LYS F N 1
ATOM 6679 C CA . LYS F 1 95 ? -25.733 -17.819 58.208 1.00 57.09 210 LYS F CA 1
ATOM 6680 C C . LYS F 1 95 ? -24.972 -16.504 58.141 1.00 59.30 210 LYS F C 1
ATOM 6681 O O . LYS F 1 95 ? -23.783 -16.439 58.462 1.00 58.67 210 LYS F O 1
ATOM 6687 N N . GLU F 1 96 ? -25.675 -15.457 57.728 1.00 55.84 211 GLU F N 1
ATOM 6688 C CA . GLU F 1 96 ? -25.068 -14.154 57.521 1.00 55.96 211 GLU F CA 1
ATOM 6689 C C . GLU F 1 96 ? -24.446 -13.625 58.814 1.00 52.77 211 GLU F C 1
ATOM 6690 O O . GLU F 1 96 ? -25.103 -13.567 59.854 1.00 63.59 211 GLU F O 1
ATOM 6696 N N . GLY F 1 97 ? -23.171 -13.255 58.747 1.00 54.28 212 GLY F N 1
ATOM 6697 C CA . GLY F 1 97 ? -22.466 -12.723 59.899 1.00 45.69 212 GLY F CA 1
ATOM 6698 C C . GLY F 1 97 ? -21.815 -13.780 60.774 1.00 51.33 212 GLY F C 1
ATOM 6699 O O . GLY F 1 97 ? -20.966 -13.465 61.612 1.00 50.09 212 GLY F O 1
ATOM 6700 N N . ALA F 1 98 ? -22.211 -15.036 60.579 1.00 46.52 213 ALA F N 1
ATOM 6701 C CA . ALA F 1 98 ? -21.672 -16.148 61.357 1.00 51.79 213 ALA F CA 1
ATOM 6702 C C . ALA F 1 98 ? -20.597 -16.872 60.557 1.00 51.25 213 ALA F C 1
ATOM 6703 O O . ALA F 1 98 ? -20.884 -17.823 59.826 1.00 48.92 213 ALA F O 1
ATOM 6705 N N . PHE F 1 99 ? -19.356 -16.424 60.705 1.00 48.39 214 PHE F N 1
ATOM 6706 C CA . PHE F 1 99 ? -18.268 -16.953 59.895 1.00 41.41 214 PHE F CA 1
ATOM 6707 C C . PHE F 1 99 ? -17.735 -18.287 60.406 1.00 52.39 214 PHE F C 1
ATOM 6708 O O . PHE F 1 99 ? -17.618 -18.510 61.613 1.00 46.26 214 PHE F O 1
ATOM 6716 N N . VAL F 1 100 ? -17.432 -19.180 59.468 1.00 50.02 215 VAL F N 1
ATOM 6717 C CA . VAL F 1 100 ? -16.866 -20.475 59.803 1.00 46.18 215 VAL F CA 1
ATOM 6718 C C . VAL F 1 100 ? -15.702 -20.800 58.874 1.00 55.39 215 VAL F C 1
ATOM 6719 O O . VAL F 1 100 ? -15.580 -20.229 57.788 1.00 53.56 215 VAL F O 1
ATOM 6723 N N . TYR F 1 101 ? -14.855 -21.728 59.300 1.00 48.19 216 TYR F N 1
ATOM 6724 C CA . TYR F 1 101 ? -13.755 -22.180 58.467 1.00 44.42 216 TYR F CA 1
ATOM 6725 C C . TYR F 1 101 ? -14.237 -23.281 57.531 1.00 53.24 216 TYR F C 1
ATOM 6726 O O . TYR F 1 101 ? -15.377 -23.736 57.629 1.00 48.33 216 TYR F O 1
ATOM 6735 N N . SER F 1 102 ? -13.367 -23.707 56.622 1.00 52.47 217 SER F N 1
ATOM 6736 C CA . SER F 1 102 ? -13.733 -24.721 55.641 1.00 48.13 217 SER F CA 1
ATOM 6737 C C . SER F 1 102 ? -14.074 -26.057 56.308 1.00 46.45 217 SER F C 1
ATOM 6738 O O . SER F 1 102 ? -14.776 -26.879 55.723 1.00 53.06 217 SER F O 1
ATOM 6741 N N . ASP F 1 103 ? -13.579 -26.282 57.522 1.00 44.22 218 ASP F N 1
ATOM 6742 C CA . ASP F 1 103 ? -13.924 -27.507 58.241 1.00 52.22 218 ASP F CA 1
ATOM 6743 C C . ASP F 1 103 ? -15.188 -27.306 59.079 1.00 47.95 218 ASP F C 1
ATOM 6744 O O . ASP F 1 103 ? -15.519 -28.134 59.924 1.00 51.03 218 ASP F O 1
ATOM 6749 N N . HIS F 1 104 ? -15.881 -26.197 58.834 1.00 49.49 219 HIS F N 1
ATOM 6750 C CA . HIS F 1 104 ? -17.121 -25.853 59.538 1.00 52.34 219 HIS F CA 1
ATOM 6751 C C . HIS F 1 104 ? -16.939 -25.552 61.023 1.00 51.50 219 HIS F C 1
ATOM 6752 O O . HIS F 1 104 ? -17.921 -25.396 61.746 1.00 55.89 219 HIS F O 1
ATOM 6759 N N . SER F 1 105 ? -15.692 -25.480 61.481 1.00 52.97 220 SER F N 1
ATOM 6760 C CA . SER F 1 105 ? -15.422 -25.035 62.846 1.00 55.66 220 SER F CA 1
ATOM 6761 C C . SER F 1 105 ? -15.664 -23.528 62.911 1.00 55.28 220 SER F C 1
ATOM 6762 O O . SER F 1 105 ? -15.339 -22.804 61.970 1.00 51.93 220 SER F O 1
ATOM 6765 N N . PRO F 1 106 ? -16.239 -23.050 64.022 1.00 64.04 221 PRO F N 1
ATOM 6766 C CA . PRO F 1 106 ? -16.661 -21.647 64.125 1.00 59.33 221 PRO F CA 1
ATOM 6767 C C . PRO F 1 106 ? -15.506 -20.654 64.158 1.00 57.85 221 PRO F C 1
ATOM 6768 O O . PRO F 1 106 ? -14.397 -20.994 64.563 1.00 54.62 221 PRO F O 1
ATOM 6772 N N . MET F 1 107 ? -15.786 -19.431 63.722 1.00 59.48 222 MET F N 1
ATOM 6773 C CA . MET F 1 107 ? -14.845 -18.325 63.830 1.00 53.30 222 MET F CA 1
ATOM 6774 C C . MET F 1 107 ? -14.650 -17.962 65.294 1.00 64.41 222 MET F C 1
ATOM 6775 O O . MET F 1 107 ? -15.577 -18.079 66.095 1.00 63.62 222 MET F O 1
ATOM 6780 N N . ARG F 1 108 ? -13.453 -17.515 65.650 1.00 65.60 223 ARG F N 1
ATOM 6781 C CA . ARG F 1 108 ? -13.185 -17.174 67.041 1.00 69.97 223 ARG F CA 1
ATOM 6782 C C . ARG F 1 108 ? -12.563 -15.790 67.199 1.00 67.43 223 ARG F C 1
ATOM 6783 O O . ARG F 1 108 ? -12.654 -14.950 66.303 1.00 72.06 223 ARG F O 1
ATOM 6791 N N . THR F 1 109 ? -11.952 -15.555 68.353 1.00 80.48 224 THR F N 1
ATOM 6792 C CA . THR F 1 109 ? -11.418 -14.241 68.683 1.00 80.32 224 THR F CA 1
ATOM 6793 C C . THR F 1 109 ? -10.382 -13.774 67.671 1.00 80.60 224 THR F C 1
ATOM 6794 O O . THR F 1 109 ? -10.435 -12.634 67.209 1.00 81.86 224 THR F O 1
ATOM 6798 N N . PHE F 1 110 ? -9.452 -14.655 67.314 1.00 73.41 225 PHE F N 1
ATOM 6799 C CA . PHE F 1 110 ? -8.425 -14.302 66.342 1.00 68.63 225 PHE F CA 1
ATOM 6800 C C . PHE F 1 110 ? -9.010 -14.066 64.957 1.00 61.22 225 PHE F C 1
ATOM 6801 O O . PHE F 1 110 ? -9.815 -14.856 64.474 1.00 58.38 225 PHE F O 1
ATOM 6809 N N . ASN F 1 111 ? -8.600 -12.969 64.329 1.00 51.97 226 ASN F N 1
ATOM 6810 C CA . ASN F 1 111 ? -8.966 -12.683 62.948 1.00 54.18 226 ASN F CA 1
ATOM 6811 C C . ASN F 1 111 ? -8.006 -11.680 62.317 1.00 55.17 226 ASN F C 1
ATOM 6812 O O . ASN F 1 111 ? -7.246 -11.010 63.014 1.00 58.01 226 ASN F O 1
ATOM 6817 N N . LYS F 1 112 ? -8.047 -11.587 60.993 1.00 59.12 227 LYS F N 1
ATOM 6818 C CA . LYS F 1 112 ? -7.238 -10.624 60.253 1.00 65.55 227 LYS F CA 1
ATOM 6819 C C . LYS F 1 112 ? -8.062 -9.811 59.265 1.00 66.60 227 LYS F C 1
ATOM 6820 O O . LYS F 1 112 ? -7.603 -9.526 58.160 1.00 64.71 227 LYS F O 1
ATOM 6826 N N . TRP F 1 113 ? -9.280 -9.448 59.660 1.00 63.79 228 TRP F N 1
ATOM 6827 C CA . TRP F 1 113 ? -10.131 -8.627 58.808 1.00 63.70 228 TRP F CA 1
ATOM 6828 C C . TRP F 1 113 ? -9.452 -7.295 58.517 1.00 60.91 228 TRP F C 1
ATOM 6829 O O . TRP F 1 113 ? -8.910 -6.658 59.418 1.00 62.09 228 TRP F O 1
ATOM 6840 N N . ARG F 1 114 ? -9.470 -6.882 57.255 1.00 61.75 229 ARG F N 1
ATOM 6841 C CA . ARG F 1 114 ? -9.005 -5.549 56.897 1.00 67.70 229 ARG F CA 1
ATOM 6842 C C . ARG F 1 114 ? -9.949 -4.517 57.491 1.00 68.00 229 ARG F C 1
ATOM 6843 O O . ARG F 1 114 ? -11.079 -4.843 57.861 1.00 75.00 229 ARG F O 1
ATOM 6851 N N . SER F 1 115 ? -9.484 -3.276 57.588 1.00 76.19 230 SER F N 1
ATOM 6852 C CA . SER F 1 115 ? -10.300 -2.203 58.140 1.00 80.10 230 SER F CA 1
ATOM 6853 C C . SER F 1 115 ? -11.598 -2.066 57.351 1.00 69.65 230 SER F C 1
ATOM 6854 O O . SER F 1 115 ? -11.581 -1.967 56.123 1.00 75.45 230 SER F O 1
ATOM 6857 N N . GLY F 1 116 ? -12.721 -2.089 58.062 1.00 63.32 231 GLY F N 1
ATOM 6858 C CA . GLY F 1 116 ? -14.023 -1.976 57.431 1.00 68.84 231 GLY F CA 1
ATOM 6859 C C . GLY F 1 116 ? -14.608 -3.321 57.046 1.00 69.27 231 GLY F C 1
ATOM 6860 O O . GLY F 1 116 ? -15.737 -3.402 56.563 1.00 75.75 231 GLY F O 1
ATOM 6861 N N . GLU F 1 117 ? -13.835 -4.381 57.260 1.00 63.02 232 GLU F N 1
ATOM 6862 C CA . GLU F 1 117 ? -14.264 -5.730 56.908 1.00 64.65 232 GLU F CA 1
ATOM 6863 C C . GLU F 1 117 ? -14.581 -6.547 58.162 1.00 59.95 232 GLU F C 1
ATOM 6864 O O . GLU F 1 117 ? -14.035 -6.284 59.232 1.00 63.72 232 GLU F O 1
ATOM 6870 N N . PRO F 1 118 ? -15.482 -7.533 58.040 1.00 61.55 233 PRO F N 1
ATOM 6871 C CA . PRO F 1 118 ? -16.230 -7.876 56.828 1.00 64.28 233 PRO F CA 1
ATOM 6872 C C . PRO F 1 118 ? -17.427 -6.955 56.667 1.00 59.16 233 PRO F C 1
ATOM 6873 O O . PRO F 1 118 ? -18.055 -6.623 57.668 1.00 59.62 233 PRO F O 1
ATOM 6877 N N . ASN F 1 119 ? -17.722 -6.522 55.447 1.00 65.45 234 ASN F N 1
ATOM 6878 C CA . ASN F 1 119 ? -18.782 -5.541 55.248 1.00 60.27 234 ASN F CA 1
ATOM 6879 C C . ASN F 1 119 ? -20.017 -6.091 54.541 1.00 59.56 234 ASN F C 1
ATOM 6880 O O . ASN F 1 119 ? -21.041 -5.406 54.475 1.00 58.11 234 ASN F O 1
ATOM 6885 N N . ASN F 1 120 ? -19.920 -7.314 54.016 1.00 50.57 235 ASN F N 1
ATOM 6886 C CA . ASN F 1 120 ? -21.032 -7.933 53.298 1.00 53.92 235 ASN F CA 1
ATOM 6887 C C . ASN F 1 120 ? -21.555 -6.973 52.241 1.00 55.97 235 ASN F C 1
ATOM 6888 O O . ASN F 1 120 ? -22.758 -6.728 52.153 1.00 55.49 235 ASN F O 1
ATOM 6893 N N . ALA F 1 121 ? -20.639 -6.441 51.440 1.00 57.65 236 ALA F N 1
ATOM 6894 C CA . ALA F 1 121 ? -20.959 -5.368 50.507 1.00 62.61 236 ALA F CA 1
ATOM 6895 C C . ALA F 1 121 ? -22.148 -5.680 49.612 1.00 69.54 236 ALA F C 1
ATOM 6896 O O . ALA F 1 121 ? -22.140 -6.660 48.861 1.00 69.79 236 ALA F O 1
ATOM 6898 N N . TYR F 1 122 ? -23.162 -4.823 49.699 1.00 75.39 237 TYR F N 1
ATOM 6899 C CA . TYR F 1 122 ? -24.340 -4.921 48.853 1.00 73.90 237 TYR F CA 1
ATOM 6900 C C . TYR F 1 122 ? -25.102 -6.223 49.085 1.00 73.85 237 TYR F C 1
ATOM 6901 O O . TYR F 1 122 ? -25.894 -6.648 48.245 1.00 73.09 237 TYR F O 1
ATOM 6910 N N . ASP F 1 123 ? -24.861 -6.836 50.241 1.00 74.88 238 ASP F N 1
ATOM 6911 C CA . ASP F 1 123 ? -25.507 -8.091 50.617 1.00 66.17 238 ASP F CA 1
ATOM 6912 C C . ASP F 1 123 ? -25.194 -9.195 49.602 1.00 60.39 238 ASP F C 1
ATOM 6913 O O . ASP F 1 123 ? -26.063 -9.997 49.248 1.00 60.74 238 ASP F O 1
ATOM 6918 N N . GLU F 1 124 ? -23.951 -9.228 49.128 1.00 56.74 239 GLU F N 1
ATOM 6919 C CA . GLU F 1 124 ? -23.569 -10.182 48.092 1.00 70.19 239 GLU F CA 1
ATOM 6920 C C . GLU F 1 124 ? -22.211 -10.864 48.337 1.00 68.07 239 GLU F C 1
ATOM 6921 O O . GLU F 1 124 ? -21.679 -11.529 47.450 1.00 70.43 239 GLU F O 1
ATOM 6927 N N . GLU F 1 125 ? -21.665 -10.722 49.543 1.00 54.93 240 GLU F N 1
ATOM 6928 C CA . GLU F 1 125 ? -20.345 -11.280 49.854 1.00 54.72 240 GLU F CA 1
ATOM 6929 C C . GLU F 1 125 ? -20.372 -12.303 50.999 1.00 56.29 240 GLU F C 1
ATOM 6930 O O . GLU F 1 125 ? -20.497 -11.930 52.165 1.00 51.27 240 GLU F O 1
ATOM 6936 N N . ASP F 1 126 ? -20.226 -13.585 50.673 1.00 60.56 241 ASP F N 1
ATOM 6937 C CA . ASP F 1 126 ? -20.282 -14.643 51.686 1.00 55.43 241 ASP F CA 1
ATOM 6938 C C . ASP F 1 126 ? -19.034 -15.523 51.730 1.00 59.03 241 ASP F C 1
ATOM 6939 O O . ASP F 1 126 ? -18.989 -16.512 52.464 1.00 57.97 241 ASP F O 1
ATOM 6944 N N . CYS F 1 127 ? -18.028 -15.171 50.939 1.00 57.55 242 CYS F N 1
ATOM 6945 C CA . CYS F 1 127 ? -16.768 -15.903 50.946 1.00 55.59 242 CYS F CA 1
ATOM 6946 C C . CYS F 1 127 ? -15.628 -14.960 51.312 1.00 58.14 242 CYS F C 1
ATOM 6947 O O . CYS F 1 127 ? -15.830 -13.752 51.412 1.00 60.70 242 CYS F O 1
ATOM 6950 N N . VAL F 1 128 ? -14.436 -15.511 51.514 1.00 45.31 243 VAL F N 1
ATOM 6951 C CA . VAL F 1 128 ? -13.304 -14.721 51.981 1.00 43.23 243 VAL F CA 1
ATOM 6952 C C . VAL F 1 128 ? -12.047 -14.913 51.134 1.00 50.59 243 VAL F C 1
ATOM 6953 O O . VAL F 1 128 ? -11.700 -16.030 50.749 1.00 49.96 243 VAL F O 1
ATOM 6957 N N . GLU F 1 129 ? -11.381 -13.803 50.843 1.00 44.55 244 GLU F N 1
ATOM 6958 C CA . GLU F 1 129 ? -10.106 -13.812 50.138 1.00 49.87 244 GLU F CA 1
ATOM 6959 C C . GLU F 1 129 ? -9.008 -13.309 51.065 1.00 51.45 244 GLU F C 1
ATOM 6960 O O . GLU F 1 129 ? -9.278 -12.543 51.987 1.00 54.74 244 GLU F O 1
ATOM 6966 N N . MET F 1 130 ? -7.774 -13.740 50.834 1.00 51.97 245 MET F N 1
ATOM 6967 C CA . MET F 1 130 ? -6.643 -13.129 51.520 1.00 52.35 245 MET F CA 1
ATOM 6968 C C . MET F 1 130 ? -5.847 -12.276 50.542 1.00 50.34 245 MET F C 1
ATOM 6969 O O . MET F 1 130 ? -5.585 -12.692 49.415 1.00 61.02 245 MET F O 1
ATOM 6974 N N . VAL F 1 131 ? -5.480 -11.074 50.970 1.00 50.79 246 VAL F N 1
ATOM 6975 C CA . VAL F 1 131 ? -4.672 -10.190 50.139 1.00 58.65 246 VAL F CA 1
ATOM 6976 C C . VAL F 1 131 ? -3.201 -10.322 50.518 1.00 63.94 246 VAL F C 1
ATOM 6977 O O . VAL F 1 131 ? -2.871 -10.943 51.528 1.00 59.71 246 VAL F O 1
ATOM 6981 N N . ALA F 1 132 ? -2.327 -9.742 49.701 1.00 65.60 247 ALA F N 1
ATOM 6982 C CA . ALA F 1 132 ? -0.883 -9.880 49.876 1.00 78.61 247 ALA F CA 1
ATOM 6983 C C . ALA F 1 132 ? -0.414 -9.458 51.266 1.00 84.54 247 ALA F C 1
ATOM 6984 O O . ALA F 1 132 ? 0.539 -10.023 51.803 1.00 86.99 247 ALA F O 1
ATOM 6986 N N . SER F 1 133 ? -1.081 -8.461 51.840 1.00 85.36 248 SER F N 1
ATOM 6987 C CA . SER F 1 133 ? -0.730 -7.974 53.170 1.00 82.82 248 SER F CA 1
ATOM 6988 C C . SER F 1 133 ? -1.020 -9.016 54.249 1.00 79.68 248 SER F C 1
ATOM 6989 O O . SER F 1 133 ? -0.439 -8.979 55.333 1.00 76.56 248 SER F O 1
ATOM 6992 N N . GLY F 1 134 ? -1.915 -9.948 53.939 1.00 71.27 249 GLY F N 1
ATOM 6993 C CA . GLY F 1 134 ? -2.321 -10.964 54.892 1.00 62.53 249 GLY F CA 1
ATOM 6994 C C . GLY F 1 134 ? -3.716 -10.707 55.429 1.00 68.22 249 GLY F C 1
ATOM 6995 O O . GLY F 1 134 ? -4.291 -11.549 56.120 1.00 70.63 249 GLY F O 1
ATOM 6996 N N . GLY F 1 135 ? -4.264 -9.538 55.111 1.00 62.05 250 GLY F N 1
ATOM 6997 C CA . GLY F 1 135 ? -5.587 -9.172 55.579 1.00 60.00 250 GLY F CA 1
ATOM 6998 C C . GLY F 1 135 ? -6.680 -9.980 54.911 1.00 54.59 250 GLY F C 1
ATOM 6999 O O . GLY F 1 135 ? -6.498 -10.494 53.807 1.00 58.11 250 GLY F O 1
ATOM 7000 N N . TRP F 1 136 ? -7.822 -10.083 55.583 1.00 48.96 251 TRP F N 1
ATOM 7001 C CA . TRP F 1 136 ? -8.965 -10.811 55.047 1.00 46.21 251 TRP F CA 1
ATOM 7002 C C . TRP F 1 136 ? -9.995 -9.843 54.495 1.00 55.41 251 TRP F C 1
ATOM 7003 O O . TRP F 1 136 ? -10.142 -8.723 54.987 1.00 59.37 251 TRP F O 1
ATOM 7014 N N . ASN F 1 137 ? -10.723 -10.292 53.482 1.00 58.68 252 ASN F N 1
ATOM 7015 C CA . ASN F 1 137 ? -11.818 -9.517 52.928 1.00 51.04 252 ASN F CA 1
ATOM 7016 C C . ASN F 1 137 ? -12.895 -10.448 52.402 1.00 51.37 252 ASN F C 1
ATOM 7017 O O . ASN F 1 137 ? -12.602 -11.370 51.640 1.00 52.00 252 ASN F O 1
ATOM 7022 N N . ASP F 1 138 ? -14.138 -10.219 52.810 1.00 44.82 253 ASP F N 1
ATOM 7023 C CA . ASP F 1 138 ? -15.236 -11.024 52.302 1.00 43.57 253 ASP F CA 1
ATOM 7024 C C . ASP F 1 138 ? -15.585 -10.565 50.895 1.00 45.11 253 ASP F C 1
ATOM 7025 O O . ASP F 1 138 ? -15.570 -9.372 50.599 1.00 64.68 253 ASP F O 1
ATOM 7030 N N . VAL F 1 139 ? -15.883 -11.523 50.023 1.00 51.55 254 VAL F N 1
ATOM 7031 C CA . VAL F 1 139 ? -16.162 -11.222 48.624 1.00 53.82 254 VAL F CA 1
ATOM 7032 C C . VAL F 1 139 ? -17.294 -12.097 48.114 1.00 49.99 254 VAL F C 1
ATOM 7033 O O . VAL F 1 139 ? -17.723 -13.029 48.796 1.00 46.71 254 VAL F O 1
ATOM 7037 N N . ALA F 1 140 ? -17.772 -11.798 46.911 1.00 53.17 255 ALA F N 1
ATOM 7038 C CA . ALA F 1 140 ? -18.820 -12.596 46.296 1.00 52.16 255 ALA F CA 1
ATOM 7039 C C . ALA F 1 140 ? -18.273 -13.978 45.968 1.00 50.77 255 ALA F C 1
ATOM 7040 O O . ALA F 1 140 ? -17.157 -14.113 45.468 1.00 65.52 255 ALA F O 1
ATOM 7042 N N . CYS F 1 141 ? -19.069 -15.003 46.247 1.00 51.91 256 CYS F N 1
ATOM 7043 C CA . CYS F 1 141 ? -18.632 -16.382 46.067 1.00 58.44 256 CYS F CA 1
ATOM 7044 C C . CYS F 1 141 ? -18.466 -16.774 44.602 1.00 57.07 256 CYS F C 1
ATOM 7045 O O . CYS F 1 141 ? -17.785 -17.750 44.291 1.00 74.04 256 CYS F O 1
ATOM 7048 N N . HIS F 1 142 ? -19.071 -16.006 43.703 1.00 56.81 257 HIS F N 1
ATOM 7049 C CA . HIS F 1 142 ? -18.991 -16.311 42.279 1.00 61.24 257 HIS F CA 1
ATOM 7050 C C . HIS F 1 142 ? -17.728 -15.715 41.671 1.00 69.47 257 HIS F C 1
ATOM 7051 O O . HIS F 1 142 ? -17.440 -15.915 40.488 1.00 72.32 257 HIS F O 1
ATOM 7058 N N . THR F 1 143 ? -16.976 -14.984 42.488 1.00 68.45 258 THR F N 1
ATOM 7059 C CA . THR F 1 143 ? -15.686 -14.458 42.066 1.00 59.09 258 THR F CA 1
ATOM 7060 C C . THR F 1 143 ? -14.750 -15.612 41.730 1.00 61.12 258 THR F C 1
ATOM 7061 O O . THR F 1 143 ? -14.771 -16.648 42.396 1.00 52.11 258 THR F O 1
ATOM 7065 N N . THR F 1 144 ? -13.932 -15.432 40.698 1.00 58.78 259 THR F N 1
ATOM 7066 C CA . THR F 1 144 ? -12.984 -16.464 40.291 1.00 61.57 259 THR F CA 1
ATOM 7067 C C . THR F 1 144 ? -11.558 -15.987 40.521 1.00 64.92 259 THR F C 1
ATOM 7068 O O . THR F 1 144 ? -11.160 -14.932 40.029 1.00 72.70 259 THR F O 1
ATOM 7072 N N . MET F 1 145 ? -10.790 -16.765 41.274 1.00 60.40 260 MET F N 1
ATOM 7073 C CA . MET F 1 145 ? -9.404 -16.418 41.555 1.00 58.75 260 MET F CA 1
ATOM 7074 C C . MET F 1 145 ? -8.632 -17.659 41.975 1.00 55.50 260 MET F C 1
ATOM 7075 O O . MET F 1 145 ? -9.212 -18.735 42.124 1.00 58.06 260 MET F O 1
ATOM 7080 N N . TYR F 1 146 ? -7.323 -17.518 42.145 1.00 53.09 261 TYR F N 1
ATOM 7081 C CA . TYR F 1 146 ? -6.514 -18.624 42.637 1.00 50.82 261 TYR F CA 1
ATOM 7082 C C . TYR F 1 146 ? -6.916 -18.945 44.071 1.00 53.99 261 TYR F C 1
ATOM 7083 O O . TYR F 1 146 ? -7.601 -18.153 44.723 1.00 51.59 261 TYR F O 1
ATOM 7092 N N . PHE F 1 147 ? -6.486 -20.100 44.567 1.00 52.95 262 PHE F N 1
ATOM 7093 C CA . PHE F 1 147 ? -6.837 -20.506 45.922 1.00 42.09 262 PHE F CA 1
ATOM 7094 C C . PHE F 1 147 ? -5.718 -21.313 46.576 1.00 45.21 262 PHE F C 1
ATOM 7095 O O . PHE F 1 147 ? -4.787 -21.763 45.907 1.00 56.39 262 PHE F O 1
ATOM 7103 N N . MET F 1 148 ? -5.823 -21.493 47.889 1.00 42.32 263 MET F N 1
ATOM 7104 C CA . MET F 1 148 ? -4.795 -22.173 48.665 1.00 49.71 263 MET F CA 1
ATOM 7105 C C . MET F 1 148 ? -5.371 -23.320 49.489 1.00 48.58 263 MET F C 1
ATOM 7106 O O . MET F 1 148 ? -6.349 -23.1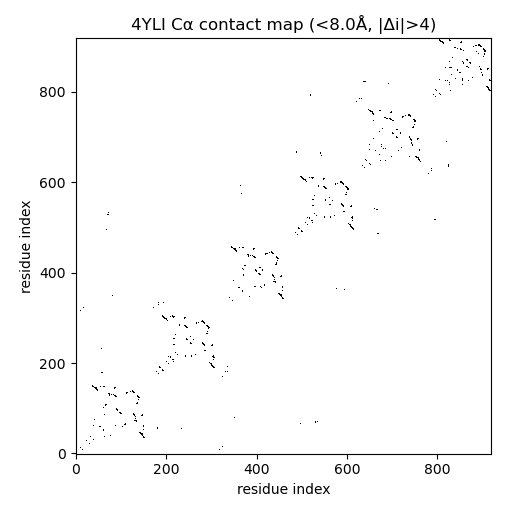44 50.217 1.00 47.32 263 MET F O 1
ATOM 7111 N N . CYS F 1 149 ? -4.760 -24.494 49.359 1.00 41.17 264 CYS F N 1
ATOM 7112 C CA . CYS F 1 149 ? -5.204 -25.688 50.075 1.00 40.83 264 CYS F CA 1
ATOM 7113 C C . CYS F 1 149 ? -4.329 -25.991 51.288 1.00 48.44 264 CYS F C 1
ATOM 7114 O O . CYS F 1 149 ? -3.134 -25.691 51.301 1.00 57.64 264 CYS F O 1
ATOM 7117 N N . GLU F 1 150 ? -4.933 -26.609 52.297 1.00 45.91 265 GLU F N 1
ATOM 7118 C CA . GLU F 1 150 ? -4.223 -26.983 53.514 1.00 42.54 265 GLU F CA 1
ATOM 7119 C C . GLU F 1 150 ? -4.309 -28.486 53.767 1.00 54.51 265 GLU F C 1
ATOM 7120 O O . GLU F 1 150 ? -5.368 -29.093 53.601 1.00 57.12 265 GLU F O 1
ATOM 7126 N N . PHE F 1 151 ? -3.181 -29.086 54.139 1.00 48.45 266 PHE F N 1
ATOM 7127 C CA . PHE F 1 151 ? -3.124 -30.518 54.415 1.00 47.80 266 PHE F CA 1
ATOM 7128 C C . PHE F 1 151 ? -2.533 -30.834 55.793 1.00 55.29 266 PHE F C 1
ATOM 7129 O O . PHE F 1 151 ? -1.540 -30.231 56.202 1.00 60.23 266 PHE F O 1
ATOM 7137 N N . ASP F 1 152 ? -3.170 -31.753 56.514 1.00 58.12 267 ASP F N 1
ATOM 7138 C CA . ASP F 1 152 ? -2.652 -32.249 57.791 1.00 71.43 267 ASP F CA 1
ATOM 7139 C C . ASP F 1 152 ? -1.723 -33.442 57.573 1.00 74.70 267 ASP F C 1
ATOM 7140 O O . ASP F 1 152 ? -2.087 -34.393 56.881 1.00 78.10 267 ASP F O 1
ATOM 7145 N N . LYS F 1 153 ? -0.531 -33.400 58.162 1.00 80.77 268 LYS F N 1
ATOM 7146 C CA . LYS F 1 153 ? 0.454 -34.465 57.963 1.00 82.62 268 LYS F CA 1
ATOM 7147 C C . LYS F 1 153 ? 0.081 -35.792 58.628 1.00 98.60 268 LYS F C 1
ATOM 7148 O O . LYS F 1 153 ? 0.954 -36.597 58.951 1.00 104.79 268 LYS F O 1
ATOM 7154 N N . GLU F 1 154 ? -1.212 -36.016 58.835 1.00 102.93 269 GLU F N 1
ATOM 7155 C CA . GLU F 1 154 ? -1.690 -37.264 59.417 1.00 109.85 269 GLU F CA 1
ATOM 7156 C C . GLU F 1 154 ? -2.059 -38.283 58.342 1.00 110.01 269 GLU F C 1
ATOM 7157 O O . GLU F 1 154 ? -2.340 -37.924 57.198 1.00 103.41 269 GLU F O 1
#

Radius of gyration: 34.22 Å; Cα contacts (8 Å, |Δi|>4): 1687; chains: 6; bounding box: 91×73×96 Å

Secondary structure (DSSP, 8-state):
-HHHHHHHHHHHHHHHHHHHHHHIIIIIS--EE-SSEEEEEEEEEE-HHHHHHHHHHTT-EE----SHHHHHHHHHHHHHTT-SEEEEEEE-SSSTT--EETTSPBP-S---BPTT-S--GGG---EEEEETTS-EEEE-TT--EEEEEEEE--/-HHHHHHHHHHHHHHHHHHHHHHIIIIIS--EE-SSEEEEEEEEEE-HHHHHHHHHHTT-EE----SHHHHHHHHHHHHHTT-SEEEEEEE-SSSTT--EETTSPBP-S---BPTT-S--GGG---EEEEETTS-EEEE-TT--EEEEEEEE--/-HHHHHHHHHHHHHHHHHHHHHIIIIIT--EE-SSEEEEEEEEEE-HHHHHHHHHHTT-EE----SHHHHHHHHHHHHHHT-SEEEEEEE-SSSTT--EETTSPBP-S---BPTT----GGG---EEEEETTS-EEEE-TT--EEEEEEEE--/-HHHHHHHHHHHHHHHHHHHHHHIIIIIS--EE-SSEEEEEEEEEE-HHHHHHHHHHTT-EE----SHHHHHHHHHHHHHTT-SEEEEEEE-SSSTT--EETTSPBP-S---BPTT----GGG---EEEEETTS-EEEE-TT--EEEEEEEETT-/-HHHHHHHHHHHHHHHHIIIIIS--EE-SSEEEEEEEEEE-HHHHHHHHHHTT-EE----SHHHHHHHHHHHHHTT-SEEEEEEE--SSTT--EETTSPBP-S---BPTT-S--GGG---EEEEETTS-EEEE-TT--EEEEEEEETT-/-HHHHHHHHHHHHHHHHHHHHHHIIIIIS--EE-SSEEEEEEEEEE-HHHHHHHHHHTT-EE----SHHHHHHHHHHHHHHT-SEEEEEEE-SSSTT--EETT-PBP-S---BPTT----GGG---EEEEETTS-EEEE-TT--EEEEEEEE--

Nearest PDB structures (foldseek):
  4yli-assembly2_D  TM=1.004E+00  e=6.446E-31  Homo sapiens
  6rym-assembly1_A  TM=9.089E-01  e=1.131E-11  Bos taurus
  2vuz-assembly1_A  TM=9.104E-01  e=5.503E-11  Codakia orbicularis
  5ao5-assembly2_B  TM=9.185E-01  e=1.142E-10  Homo sapiens
  2bph-assembly1_A  TM=8.260E-01  e=9.818E-08  Mus musculus

Solvent-accessible surface area: 46288 Å² total; per-residue (Å²): 112,147,59,154,129,44,42,21,92,10,73,83,57,3,55,98,12,51,57,48,5,108,27,3,18,62,2,42,26,28,7,26,50,50,171,59,57,22,6,10,16,9,90,50,115,43,125,14,54,55,0,25,112,9,0,91,42,45,64,14,34,0,0,19,0,92,64,45,47,12,4,33,4,0,13,33,15,0,58,119,14,61,32,62,104,0,0,0,0,0,16,2,102,163,138,96,57,34,22,42,7,16,62,149,31,95,45,196,135,48,67,67,52,120,121,63,43,53,80,31,26,200,118,88,24,37,0,0,5,0,12,44,96,4,12,0,26,0,14,7,31,126,45,71,10,60,0,0,0,9,12,80,92,191,126,155,135,203,158,56,84,33,97,22,74,106,49,2,68,91,9,58,65,38,5,128,37,2,20,68,2,40,23,20,7,64,70,54,172,55,59,16,5,8,15,8,77,73,117,53,125,12,46,58,0,30,110,21,0,95,72,59,63,16,22,0,0,19,0,91,71,96,82,13,2,32,39,0,14,61,7,0,61,77,16,67,29,66,107,0,0,0,0,0,16,2,98,163,146,95,55,42,19,44,6,16,65,138,32,85,42,183,133,50,64,70,49,118,117,66,43,51,82,31,25,200,112,96,25,36,0,0,6,0,14,48,99,1,10,0,25,0,16,9,32,132,46,77,12,63,0,0,0,7,13,99,90,203,186,126,186,161,59,18,29,100,35,45,103,71,4,63,97,12,41,62,34,5,128,29,5,12,65,3,39,33,17,8,62,66,43,173,62,48,11,3,12,15,10,105,25,116,33,110,14,60,62,0,31,96,18,0,69,58,65,40,12,38,0,0,15,0,79,70,96,78,9,3,33,36,0,15,43,11,0,68,101,28,67,30,61,105,0,0,0,0,0,20,2,93,182,138,78,55,51,18,44,8,19,65,155,34,89,47,188,128,48,68,69,50,116,122,65,43,55,83,34,29,205,116,90,24,33,0,0,6,0,12,49,98,3,11,0,23,0,17,6,30,115,45,63,12,62,0,0,0,6,12,92,92,157,118,159,122,193,151,59,68,31,92,12,73,102,47,1,66,90,8,59,66,28,5,129,38,6,19,70,3,34,25,17,7,57,70,34,91,58,57,19,5,7,16,9,76,44,121,40,123,15,60,48,0,26,102,13,0,92,43,42,56,12,37,0,0,21,0,94,68,38,30,15,2,22,44,0,14,56,6,0,56,77,12,66,32,63,108,0,0,0,0,0,18,1,100,153,128,90,55,38,21,35,6,16,62,158,29,74,41,155,135,51,44,65,50,119,89,47,44,53,81,30,21,203,115,95,23,37,0,0,6,0,13,47,60,2,10,0,24,0,15,8,32,131,48,73,12,62,0,0,0,6,12,67,89,135,147,96,45,129,14,68,94,60,0,56,92,9,51,63,33,4,130,29,2,37,71,1,42,23,23,12,66,75,53,168,54,60,24,6,7,15,9,83,44,121,36,111,14,42,56,0,26,109,7,0,89,46,41,63,13,34,0,0,22,0,96,70,96,80,15,2,30,46,1,14,43,10,0,59,127,25,64,29,64,107,0,0,0,0,0,16,2,93,153,152,97,55,51,20,39,6,16,61,141,30,99,48,168,110,47,65,70,50,118,121,65,42,54,80,30,28,202,118,84,24,36,0,0,6,0,12,44,100,1,11,0,24,0,14,7,29,130,44,69,11,62,0,0,0,9,12,65,78,150,176,101,151,129,189,142,57,59,33,103,39,67,100,71,0,57,99,9,53,56,37,4,124,30,4,18,57,2,41,22,21,6,66,58,52,170,70,56,11,6,8,17,8,75,48,120,47,115,11,46,52,0,31,117,26,0,100,70,45,62,17,25,0,0,19,0,89,71,94,81,16,3,33,40,0,15,59,7,0,64,82,17,66,30,65,106,0,0,0,0,0,18,2,99,168,145,92,53,44,24,36,7,12,65,144,36,75,41,176,134,53,65,70,47,116,122,64,44,52,78,36,23,209,117,97,30,38,0,0,6,0,14,48,98,3,12,0,24,0,15,13,30,120,45,76,12,65,0,0,0,7,11,85,87,200

CATH classification: 3.10.100.10

Sequence (919 aa):
SQLRKAIGEMDNQVSQLTSELKFIKNAVAGVRETESKIYLLVKEEKRYADAQLSCQGRGGTLSMPKDEAANGLMAAYLAQAGLARVFIGINDLEKEGAFVYSDHSPMRTFNKWRSGEPNNAYDEEDCVEMVASGGWNDVACHTTMYFMCEFDKESQLRKAIGEMDNQVSQLTSELKFIKNAVAGVRETESKIYLLVKEEKRYADAQLSCQGRGGTLSMPKDEAANGLMAAYLAQAGLARVFIGINDLEKEGAFVYSDHSPMRTFNKWRSGEPNNAYDEEDCVEMVASGGWNDVACHTTMYFMCEFDKEQLRKAIGEMDNQVSQLTSELKFIKNAVAGVRETESKIYLLVKEEKRYADAQLSCQGRGGTLSMPKDEAANGLMAAYLAQAGLARVFIGINDLEKEGAFVYSDHSPMRTFNKWRSGEPNNAYDEEDCVEMVASGGWNDVACHTTMYFMCEFDKESQLRKAIGEMDNQVSQLTSELKFIKNAVAGVRETESKIYLLVKEEKRYADAQLSCQGRGGTLSMPKDEAANGLMAAYLAQAGLARVFIGINDLEKEGAFVYSDHSPMRTFNKWRSGEPNNAYDEEDCVEMVASGGWNDVACHTTMYFMCEFDKENIGEMDNQVSQLTSELKFIKNAVAGVRETESKIYLLVKEEKRYADAQLSCQGRGGTLSMPKDEAANGLMAAYLAQAGLARVFIGINDLEKEGAFVYSDHSPMRTFNKWRSGEPNNAYDEEDCVEMVASGGWNDVACHTTMYFMCEFDKENSQLRKAIGEMDNQVSQLTSELKFIKNAVAGVRETESKIYLLVKEEKRYADAQLSCQGRGGTLSMPKDEAANGLMAAYLAQAGLARVFIGINDLEKEGAFVYSDHSPMRTFNKWRSGEPNNAYDEEDCVEMVASGGWNDVACHTTMYFMCEFDKE

=== Feature glossary ===
Reading guide. The protein is described through the following features:

Foldseek 3Di. A 3Di character summarizes, for each residue, the relative orientation of the Cα frame of its nearest spatial neighbor. Because it encodes fold topology rather than chemistry, 3Di alignments detect remote structural similarity that sequence alignment misses.

Contact-map, Ramachandran, and PAE plots. Plot images: a contact map (which residues are close in 3D, as an N×N binary image), a Ramachandran scatter (backbone torsion angles, revealing secondary-structure composition at a glance), and — for AlphaFold structures — a PAE heatmap (pairwise prediction confidence).

Radius of gyration, Cα contacts, bounding box. Radius of gyration (Rg) is the root-mean-square distance of Cα atoms from their centroid — a single number for overall size and compactness. A globular domain of N residues has Rg ≈ 2.2·N^0.38 Å; an extended or disordered chain has a much larger Rg. The Cα contact count is the number of residue pairs whose Cα atoms are within 8 Å and are more than four positions apart in sequence — a standard proxy for tertiary packing density. The bounding box is the smallest axis-aligned box enclosing all Cα atoms.

Secondary structure (8-state, DSSP). Eight-state secondary structure (DSSP): H is the canonical α-helix, G the tighter 3₁₀-helix, I the wider π-helix; E/B are β-structure, T and S are turns and bends, and '-' is everything else. DSSP derives these from the pattern of main-chain N–H···O=C hydrogen bonds, not from the sequence.

B-factor. B-factor (Debye–Waller factor) reflects atomic displacement in the crystal lattice. It is an experimental observable (units Å²), not a prediction; low values mean the atom is pinned down, high values mean it moves or is heterogeneous across the crystal.

pLDDT. pLDDT is the predicted lDDT-Cα score: AlphaFold's confidence that the local environment of each residue (all inter-atomic distances within 15 Å) is correctly placed. It is a per-residue number between 0 and 100, with higher meaning more reliable.

Nearest PDB structures. Nearest PDB neighbors are the top structural matches found by Foldseek when searching this structure against the entire Protein Data Bank. Each hit reports a TM-score (0 to 1; >0.5 almost always implies the same fold) and an E-value. These are *structural* homologs — they may share no detectable sequence similarity.

Solvent-accessible surface area. Accessible surface area quantifies burial. A residue with SASA near zero is packed into the hydrophobic core; one with SASA >100 Å² sits on the surface. Computed here via the Shrake–Rupley numerical algorithm with a 1.4 Å probe.

Rendered structure images. Structure images are PyMOL renders from six orthogonal camera directions. Cartoon representation draws helices as coils and strands as arrows; sticks shows the backbone as bonds; surface shows the solvent-excluded envelope. Rainbow coloring maps sequence position to hue (blue→red, N→C); chain coloring assigns a distinct color per polypeptide.

Backbone torsions (φ/ψ). φ (phi) and ψ (psi) are the two rotatable backbone dihedrals per residue: φ is the C(i-1)–N–Cα–C torsion, ψ is the N–Cα–C–N(i+1) torsion, both in degrees on (−180°, 180°]. α-helical residues cluster near (−60°, −45°); β-strand residues near (−120°, +130°). A Ramachandran plot is simply a scatter of (φ, ψ) for every residue.

Predicted aligned error. Predicted Aligned Error (PAE) is an AlphaFold confidence matrix: entry (i, j) is the expected error in the position of residue j, in ångströms, when the prediction is superimposed on the true structure at residue i. Low PAE within a block of residues means that block is internally rigid and well-predicted; high PAE between two blocks means their relative placement is uncertain even if each block individually is confident.

mmCIF coordinates. Structure coordinates are given as an mmCIF _atom_site loop: one row per atom with element, residue name, chain id, sequence number, and x/y/z position in Å. Only the four main-chain atoms per residue are included here; side chains are omitted to keep the record compact.

InterPro / GO / CATH / organism. Database cross-references. InterPro integrates a dozen domain/family signature databases into unified entries with residue-range hits. GO terms attach function/process/location labels with evidence codes. CATH codes position the fold in a four-level structural taxonomy. Organism is the NCBI-taxonomy species name.

Secondary structure (3-state, P-SEA). SS3 is a coarse helix/strand/coil call (letters a/b/c) made by the P-SEA algorithm from inter-Cα distances and dihedrals. It is less detailed than DSSP but needs only Cα positions.

Sequence. Sequence gives the chain of amino acids in standard one-letter code (A=alanine, C=cysteine, …, Y=tyrosine), read N→C. It is the only feature that is directly encoded by the gene; all structural features are derived from the folded form of this sequence.